Protein AF-0000000074981383 (afdb_homodimer)

Sequence (800 aa):
MGVYLVRPSLPGLATLLPASDMFIYLVLLSLTATISLASAPPSGSAQCRQITIPVSVTALTQNIELTAPKNQSELTGFITKVTSLSSNVTADVLQGQRNLTANYKIWSLLCLPVTVSSERAITTVEFAVHGYWNFGGKGSKYNYVDVANRAGHAVFLYDRLGVGHSSKPDGIQQVQTATQVEIAAQLIKYLKSGKSGYTFTRFIGLGHSYGSLQLLGLASKYGNLLDAIILTGFSPFQGGISTSLAAFGLTIASEQNKARFGRLSGSLPSSYLTTQSIYNDQSAFFAFPFFDFNVLKIASSTKGTATLGEFLTLSASVASNYTNPVFVVTGDKDFIFCGGDCFQKFPGASVNLVEASGVLFPAVQKFNVSIPANTGHAINVHFSAPNVYKEIQNWIASNVMGVYLVRPSLPGLATLLPASDMFIYLVLLSLTATISLASAPPSGSAQCRQITIPVSVTALTQNIELTAPKNQSELTGFITKVTSLSSNVTADVLQGQRNLTANYKIWSLLCLPVTVSSERAITTVEFAVHGYWNFGGKGSKYNYVDVANRAGHAVFLYDRLGVGHSSKPDGIQQVQTATQVEIAAQLIKYLKSGKSGYTFTRFIGLGHSYGSLQLLGLASKYGNLLDAIILTGFSPFQGGISTSLAAFGLTIASEQNKARFGRLSGSLPSSYLTTQSIYNDQSAFFAFPFFDFNVLKIASSTKGTATLGEFLTLSASVASNYTNPVFVVTGDKDFIFCGGDCFQKFPGASVNLVEASGVLFPAVQKFNVSIPANTGHAINVHFSAPNVYKEIQNWIASNV

Structure (mmCIF, N/CA/C/O backbone):
data_AF-0000000074981383-model_v1
#
loop_
_entity.id
_entity.type
_entity.pdbx_description
1 polymer 'AB hydrolase-1 domain-containing protein'
#
loop_
_atom_site.group_PDB
_atom_site.id
_atom_site.type_symbol
_atom_site.label_atom_id
_atom_site.label_alt_id
_atom_site.label_comp_id
_atom_site.label_asym_id
_atom_site.label_entity_id
_atom_site.label_seq_id
_atom_site.pdbx_PDB_ins_code
_atom_site.Cartn_x
_atom_site.Cartn_y
_atom_site.Cartn_z
_atom_site.occupancy
_atom_site.B_iso_or_equiv
_atom_site.auth_seq_id
_atom_site.auth_comp_id
_atom_site.auth_asym_id
_atom_site.auth_atom_id
_atom_site.pdbx_PDB_model_num
ATOM 1 N N . MET A 1 1 ? 37.188 23.438 -9.883 1 16.84 1 MET A N 1
ATOM 2 C CA . MET A 1 1 ? 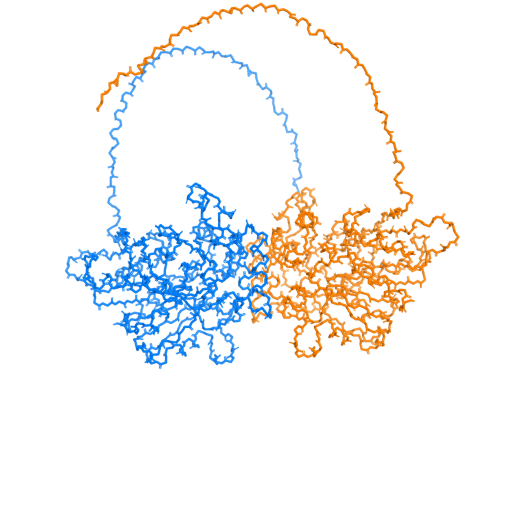37.875 23.688 -11.141 1 16.84 1 MET A CA 1
ATOM 3 C C . MET A 1 1 ? 36.906 23.766 -12.305 1 16.84 1 MET A C 1
ATOM 5 O O . MET A 1 1 ? 37.312 24 -13.445 1 16.84 1 MET A O 1
ATOM 9 N N . GLY A 1 2 ? 35.688 23.531 -12.07 1 16.38 2 GLY A N 1
ATOM 10 C CA . GLY A 1 2 ? 34.781 22.938 -13.039 1 16.38 2 GLY A CA 1
ATOM 11 C C . GLY A 1 2 ? 34.156 23.938 -13.977 1 16.38 2 GLY A C 1
ATOM 12 O O . GLY A 1 2 ? 33.312 23.594 -14.812 1 16.38 2 GLY A O 1
ATOM 13 N N . VAL A 1 3 ? 34.219 25.219 -13.797 1 18.05 3 VAL A N 1
ATOM 14 C CA . VAL A 1 3 ? 33 25.969 -13.945 1 18.05 3 VAL A CA 1
ATOM 15 C C . VAL A 1 3 ? 32.75 26.297 -15.414 1 18.05 3 VAL A C 1
ATOM 17 O O . VAL A 1 3 ? 31.609 26.281 -15.883 1 18.05 3 VAL A O 1
ATOM 20 N N . TYR A 1 4 ? 33.875 26.562 -16.234 1 17.72 4 TYR A N 1
ATOM 21 C CA . TYR A 1 4 ? 33.719 27.672 -17.188 1 17.72 4 TYR A CA 1
ATOM 22 C C . TYR A 1 4 ? 33.062 27.188 -18.469 1 17.72 4 TYR A C 1
ATOM 24 O O . TYR A 1 4 ? 33.531 26.219 -19.094 1 17.72 4 TYR A O 1
ATOM 32 N N . LEU A 1 5 ? 31.75 27.531 -18.797 1 18.05 5 LEU A N 1
ATOM 33 C CA . LEU A 1 5 ? 30.672 27.297 -19.734 1 18.05 5 LEU A CA 1
ATOM 34 C C . LEU A 1 5 ? 30.953 28 -21.062 1 18.05 5 LEU A C 1
ATOM 36 O O . LEU A 1 5 ? 30.078 28.703 -21.594 1 18.05 5 LEU A O 1
ATOM 40 N N . VAL A 1 6 ? 32.25 28 -21.547 1 17.34 6 VAL A N 1
ATOM 41 C CA . VAL A 1 6 ? 32.312 29.141 -22.438 1 17.34 6 VAL A CA 1
ATOM 42 C C . VAL A 1 6 ? 31.422 28.906 -23.656 1 17.34 6 VAL A C 1
ATOM 44 O O . VAL A 1 6 ? 31.031 27.766 -23.938 1 17.34 6 VAL A O 1
ATOM 47 N N . ARG A 1 7 ? 31.375 29.812 -24.609 1 17.84 7 ARG A N 1
ATOM 48 C CA . ARG A 1 7 ? 30.516 30.562 -25.516 1 17.84 7 ARG A CA 1
ATOM 49 C C . ARG A 1 7 ? 30.391 29.859 -26.859 1 17.84 7 ARG A C 1
ATOM 51 O O . ARG A 1 7 ? 29.406 30.062 -27.578 1 17.84 7 ARG A O 1
ATOM 58 N N . PRO A 1 8 ? 31.078 28.562 -27.406 1 17.41 8 PRO A N 1
ATOM 59 C CA . PRO A 1 8 ? 31.672 28.969 -28.672 1 17.41 8 PRO A CA 1
ATOM 60 C C . PRO A 1 8 ? 30.656 29.016 -29.812 1 17.41 8 PRO A C 1
ATOM 62 O O . PRO A 1 8 ? 29.656 28.297 -29.781 1 17.41 8 PRO A O 1
ATOM 65 N N . SER A 1 9 ? 30.672 30.062 -30.672 1 17.83 9 SER A N 1
ATOM 66 C CA . SER A 1 9 ? 29.938 30.781 -31.703 1 17.83 9 SER A CA 1
ATOM 67 C C . SER A 1 9 ? 30 30.031 -33.031 1 17.83 9 SER A C 1
ATOM 69 O O . SER A 1 9 ? 29.562 30.547 -34.062 1 17.83 9 SER A O 1
ATOM 71 N N . LEU A 1 10 ? 29.984 28.656 -33.031 1 17.97 10 LEU A N 1
ATOM 72 C CA . LEU A 1 10 ? 30.578 28.219 -34.281 1 17.97 10 LEU A CA 1
ATOM 73 C C . LEU A 1 10 ? 29.75 28.672 -35.469 1 17.97 10 LEU A C 1
ATOM 75 O O . LEU A 1 10 ? 28.516 28.703 -35.406 1 17.97 10 LEU A O 1
ATOM 79 N N . PRO A 1 11 ? 30.531 29.016 -36.531 1 17.98 11 PRO A N 1
ATOM 80 C CA . PRO A 1 11 ? 30.297 29.766 -37.75 1 17.98 11 PRO A CA 1
ATOM 81 C C . PRO A 1 11 ? 29.344 29.047 -38.719 1 17.98 11 PRO A C 1
ATOM 83 O O . PRO A 1 11 ? 29.172 27.828 -38.625 1 17.98 11 PRO A O 1
ATOM 86 N N . GLY A 1 12 ? 28.547 29.859 -39.469 1 17.78 12 GLY A N 1
ATOM 87 C CA . GLY A 1 12 ? 27.344 29.891 -40.281 1 17.78 12 GLY A CA 1
ATOM 88 C C . GLY A 1 12 ? 27.547 29.25 -41.656 1 17.78 12 GLY A C 1
ATOM 89 O O . GLY A 1 12 ? 27 29.734 -42.656 1 17.78 12 GLY A O 1
ATOM 90 N N . LEU A 1 13 ? 28.531 28.234 -41.625 1 16.14 13 LEU A N 1
ATOM 91 C CA . LEU A 1 13 ? 28.953 28.062 -43 1 16.14 13 LEU A CA 1
ATOM 92 C C . LEU A 1 13 ? 27.766 27.828 -43.938 1 16.14 13 LEU A C 1
ATOM 94 O O . LEU A 1 13 ? 26.766 27.219 -43.531 1 16.14 13 LEU A O 1
ATOM 98 N N . ALA A 1 14 ? 28.125 28.141 -45.188 1 16.84 14 ALA A N 1
ATOM 99 C CA . ALA A 1 14 ? 27.75 28.672 -46.5 1 16.84 14 ALA A CA 1
ATOM 100 C C . ALA A 1 14 ? 26.891 27.672 -47.281 1 16.84 14 ALA A C 1
ATOM 102 O O . ALA A 1 14 ? 26.875 26.484 -46.969 1 16.84 14 ALA A O 1
ATOM 103 N N . THR A 1 15 ? 27.328 27.297 -48.5 1 16.78 15 THR A N 1
ATOM 104 C CA . THR A 1 15 ? 26.672 27.484 -49.781 1 16.78 15 THR A CA 1
ATOM 105 C C . THR A 1 15 ? 25.984 26.188 -50.219 1 16.78 15 THR A C 1
ATOM 107 O O . THR A 1 15 ? 26.438 25.094 -49.875 1 16.78 15 THR A O 1
ATOM 110 N N . LEU A 1 16 ? 24.906 26.391 -50.969 1 16.95 16 LEU A N 1
ATOM 111 C CA . LEU A 1 16 ? 23.656 25.75 -51.344 1 16.95 16 LEU A CA 1
ATOM 112 C C . LEU A 1 16 ? 23.906 24.656 -52.375 1 16.95 16 LEU A C 1
ATOM 114 O O . LEU A 1 16 ? 23.078 23.766 -52.562 1 16.95 16 LEU A O 1
ATOM 118 N N . LEU A 1 17 ? 25.234 24.797 -53.094 1 16.86 17 LEU A N 1
ATOM 119 C CA . LEU A 1 17 ? 24.75 24.703 -54.469 1 16.86 17 LEU A CA 1
ATOM 120 C C . LEU A 1 17 ? 24.234 23.312 -54.75 1 16.86 17 LEU A C 1
ATOM 122 O O . LEU A 1 17 ? 23.109 23.141 -55.25 1 16.86 17 LEU A O 1
ATOM 126 N N . PRO A 1 18 ? 25.109 22.453 -55.5 1 17.53 18 PRO A N 1
ATOM 127 C CA . PRO A 1 18 ? 24.75 22.141 -56.906 1 17.53 18 PRO A CA 1
ATOM 128 C C . PRO A 1 18 ? 23.984 20.828 -57.031 1 17.53 18 PRO A C 1
ATOM 130 O O . PRO A 1 18 ? 24.25 19.875 -56.281 1 17.53 18 PRO A O 1
ATOM 133 N N . ALA A 1 19 ? 22.906 20.844 -57.781 1 18.59 19 ALA A N 1
ATOM 134 C CA . ALA A 1 19 ? 21.781 19.953 -58 1 18.59 19 ALA A CA 1
ATOM 135 C C . ALA A 1 19 ? 22.234 18.672 -58.719 1 18.59 19 ALA A C 1
ATOM 137 O O . ALA A 1 19 ? 21.516 17.672 -58.688 1 18.59 19 ALA A O 1
ATOM 138 N N . SER A 1 20 ? 23.594 18.719 -59.406 1 17.5 20 SER A N 1
ATOM 139 C CA . SER A 1 20 ? 23.25 18.062 -60.688 1 17.5 20 SER A CA 1
ATOM 140 C C . SER A 1 20 ? 22.938 16.578 -60.469 1 17.5 20 SER A C 1
ATOM 142 O O . SER A 1 20 ? 23.297 16.016 -59.438 1 17.5 20 SER A O 1
ATOM 144 N N . ASP A 1 21 ? 23.172 15.82 -61.656 1 18.66 21 ASP A N 1
ATOM 145 C CA . ASP A 1 21 ? 22.453 14.961 -62.594 1 18.66 21 ASP A CA 1
ATOM 146 C C . ASP A 1 21 ? 22.531 13.492 -62.156 1 18.66 21 ASP A C 1
ATOM 148 O O . ASP A 1 21 ? 23.328 13.133 -61.281 1 18.66 21 ASP A O 1
ATOM 152 N N . MET A 1 22 ? 22.859 12.633 -63.25 1 19.69 22 MET A N 1
ATOM 153 C CA . MET A 1 22 ? 22.172 11.531 -63.906 1 19.69 22 MET A CA 1
ATOM 154 C C . MET A 1 22 ? 22.547 10.195 -63.281 1 19.69 22 MET A C 1
ATOM 156 O O . MET A 1 22 ? 23.172 10.156 -62.219 1 19.69 22 MET A O 1
ATOM 160 N N . PHE A 1 23 ? 23.016 9.258 -64.125 1 21.06 23 PHE A N 1
ATOM 161 C CA . PHE A 1 23 ? 22.406 8.039 -64.688 1 21.06 23 PHE A CA 1
ATOM 162 C C . PHE A 1 23 ? 23.016 6.805 -64 1 21.06 23 PHE A C 1
ATOM 164 O O . PHE A 1 23 ? 22.391 5.742 -64 1 21.06 23 PHE A O 1
ATOM 171 N N . ILE A 1 24 ? 24.344 6.855 -63.594 1 19.78 24 ILE A N 1
ATOM 172 C CA . ILE A 1 24 ? 24.984 5.605 -63.969 1 19.78 24 ILE A CA 1
ATOM 173 C C . ILE A 1 24 ? 24.391 4.449 -63.156 1 19.78 24 ILE A C 1
ATOM 175 O O . ILE A 1 24 ? 24.297 4.523 -61.938 1 19.78 24 ILE A O 1
ATOM 179 N N . TYR A 1 25 ? 23.688 3.621 -63.938 1 20.7 25 TYR A N 1
ATOM 180 C CA . TYR A 1 25 ? 22.984 2.377 -63.656 1 20.7 25 TYR A CA 1
ATOM 181 C C . TYR A 1 25 ? 23.938 1.345 -63.031 1 20.7 25 TYR A C 1
ATOM 183 O O . TYR A 1 25 ? 24.688 0.684 -63.781 1 20.7 25 TYR A O 1
ATOM 191 N N . LEU A 1 26 ? 24.953 1.767 -62.281 1 19.47 26 LEU A N 1
ATOM 192 C CA . LEU A 1 26 ? 25.812 0.619 -62.031 1 19.47 26 LEU A CA 1
ATOM 193 C C . LEU A 1 26 ? 25.031 -0.499 -61.344 1 19.47 26 LEU A C 1
ATOM 195 O O . LEU A 1 26 ? 24.578 -0.342 -60.188 1 19.47 26 LEU A O 1
ATOM 199 N N . VAL A 1 27 ? 24.281 -1.201 -62.25 1 22.58 27 VAL A N 1
ATOM 200 C CA . VAL A 1 27 ? 23.531 -2.348 -61.719 1 22.58 27 VAL A CA 1
ATOM 201 C C . VAL A 1 27 ? 24.5 -3.334 -61.062 1 22.58 27 VAL A C 1
ATOM 203 O O . VAL A 1 27 ? 25.297 -3.98 -61.75 1 22.58 27 VAL A O 1
ATOM 206 N N . LEU A 1 28 ? 25.375 -2.838 -60.188 1 20.67 28 LEU A N 1
ATOM 207 C CA . LEU A 1 28 ? 26.172 -3.906 -59.594 1 20.67 28 LEU A CA 1
ATOM 208 C C . LEU A 1 28 ? 25.266 -5.004 -59.031 1 20.67 28 LEU A C 1
ATOM 210 O O . LEU A 1 28 ? 24.484 -4.754 -58.094 1 20.67 28 LEU A O 1
ATOM 214 N N . LEU A 1 29 ? 24.953 -5.891 -59.938 1 25.11 29 LEU A N 1
ATOM 215 C CA . LEU A 1 29 ? 24.266 -7.137 -59.656 1 25.11 29 LEU A CA 1
ATOM 216 C C . LEU A 1 29 ? 24.938 -7.879 -58.5 1 25.11 29 LEU A C 1
ATOM 218 O O . LEU A 1 29 ? 26.062 -8.367 -58.656 1 25.11 29 LEU A O 1
ATOM 222 N N . SER A 1 30 ? 25.062 -7.258 -57.344 1 21.97 30 SER A N 1
ATOM 223 C CA . SER A 1 30 ? 25.656 -8.008 -56.25 1 21.97 30 SER A CA 1
ATOM 224 C C . SER A 1 30 ? 24.859 -9.266 -55.938 1 21.97 30 SER A C 1
ATOM 226 O O . SER A 1 30 ? 23.719 -9.188 -55.469 1 21.97 30 SER A O 1
ATOM 228 N N . LEU A 1 31 ? 24.938 -10.227 -56.812 1 26.28 31 LEU A N 1
ATOM 229 C CA . LEU A 1 31 ? 24.344 -11.5 -56.406 1 26.28 31 LEU A CA 1
ATOM 230 C C . LEU A 1 31 ? 24.891 -11.961 -55.062 1 26.28 31 LEU A C 1
ATOM 232 O O . LEU A 1 31 ? 26.062 -12.336 -54.969 1 26.28 31 LEU A O 1
ATOM 236 N N . THR A 1 32 ? 24.719 -11.141 -54 1 24.56 32 THR A N 1
ATOM 237 C CA . THR A 1 32 ? 25.172 -11.664 -52.719 1 24.56 32 THR A CA 1
ATOM 238 C C . THR A 1 32 ? 24.438 -12.953 -52.375 1 24.56 32 THR A C 1
ATOM 240 O O . THR A 1 32 ? 23.219 -12.953 -52.219 1 24.56 32 THR A O 1
ATOM 243 N N . ALA A 1 33 ? 24.938 -14.094 -52.875 1 28.64 33 ALA A N 1
ATOM 244 C CA . ALA A 1 33 ? 24.5 -15.383 -52.375 1 28.64 33 ALA A CA 1
ATOM 245 C C . ALA A 1 33 ? 24.609 -15.43 -50.844 1 28.64 33 ALA A C 1
ATOM 247 O O . ALA A 1 33 ? 25.703 -15.375 -50.281 1 28.64 33 ALA A O 1
ATOM 248 N N . THR A 1 34 ? 23.719 -14.688 -50.219 1 26.3 34 THR A N 1
ATOM 249 C CA . THR A 1 34 ? 23.688 -14.844 -48.781 1 26.3 34 THR A CA 1
ATOM 250 C C . THR A 1 34 ? 23.562 -16.328 -48.406 1 26.3 34 THR A C 1
ATOM 252 O O . THR A 1 34 ? 22.578 -16.984 -48.75 1 26.3 34 THR A O 1
ATOM 255 N N . ILE A 1 35 ? 24.688 -17.016 -48.344 1 27.27 35 ILE A N 1
ATOM 256 C CA . ILE A 1 35 ? 24.703 -18.328 -47.719 1 27.27 35 ILE A CA 1
ATOM 257 C C . ILE A 1 35 ? 24.125 -18.219 -46.312 1 27.27 35 ILE A C 1
ATOM 259 O O . ILE A 1 35 ? 24.672 -17.516 -45.438 1 27.27 35 ILE A O 1
ATOM 263 N N . SER A 1 36 ? 22.828 -18.156 -46.188 1 26.62 36 SER A N 1
ATOM 264 C CA . SER A 1 36 ? 22.203 -18.297 -44.875 1 26.62 36 SER A CA 1
ATOM 265 C C . SER A 1 36 ? 22.719 -19.531 -44.156 1 26.62 36 SER A C 1
ATOM 267 O O . SER A 1 36 ? 22.391 -20.656 -44.5 1 26.62 36 SER A O 1
ATOM 269 N N . LEU A 1 37 ? 23.938 -19.438 -43.625 1 26.89 37 LEU A N 1
ATOM 270 C CA . LEU A 1 37 ? 24.344 -20.516 -42.719 1 26.89 37 LEU A CA 1
ATOM 271 C C . LEU A 1 37 ? 23.359 -20.672 -41.562 1 26.89 37 LEU A C 1
ATOM 273 O O . LEU A 1 37 ? 23.219 -19.766 -40.75 1 26.89 37 LEU A O 1
ATOM 277 N N . ALA A 1 38 ? 22.266 -21.438 -41.75 1 32.06 38 ALA A N 1
ATOM 278 C CA . ALA A 1 38 ? 21.5 -22.016 -40.656 1 32.06 38 ALA A CA 1
ATOM 279 C C . ALA A 1 38 ? 22.422 -22.641 -39.594 1 32.06 38 ALA A C 1
ATOM 281 O O . ALA A 1 38 ? 22.984 -23.719 -39.812 1 32.06 38 ALA A O 1
ATOM 282 N N . SER A 1 39 ? 23.156 -21.875 -38.938 1 30.39 39 SER A N 1
ATOM 283 C CA . SER A 1 39 ? 23.797 -22.578 -37.812 1 30.39 39 SER A CA 1
ATOM 284 C C . SER A 1 39 ? 22.766 -23.297 -36.969 1 30.39 39 SER A C 1
ATOM 286 O O . SER A 1 39 ? 21.734 -22.734 -36.625 1 30.39 39 SER A O 1
ATOM 288 N N . ALA A 1 40 ? 22.719 -24.625 -36.906 1 35.03 40 ALA A N 1
ATOM 289 C CA . ALA A 1 40 ? 21.953 -25.516 -36.031 1 35.03 40 ALA A CA 1
ATOM 290 C C . ALA A 1 40 ? 21.969 -25.031 -34.594 1 35.03 40 ALA A C 1
ATOM 292 O O . ALA A 1 40 ? 23.031 -24.734 -34.062 1 35.03 40 ALA A O 1
ATOM 293 N N . PRO A 1 41 ? 20.922 -24.438 -34.062 1 36.59 41 PRO A N 1
ATOM 294 C CA . PRO A 1 41 ? 21 -24.031 -32.656 1 36.59 41 PRO A CA 1
ATOM 295 C C . PRO A 1 41 ? 21.656 -25.078 -31.766 1 36.59 41 PRO A C 1
ATOM 297 O O . PRO A 1 41 ? 21.625 -26.266 -32.094 1 36.59 41 PRO A O 1
ATOM 300 N N . PRO A 1 42 ? 22.453 -24.812 -30.781 1 37.66 42 PRO A N 1
ATOM 301 C CA . PRO A 1 42 ? 23.078 -25.844 -29.938 1 37.66 42 PRO A CA 1
ATOM 302 C C . PRO A 1 42 ? 22.062 -26.891 -29.469 1 37.66 42 PRO A C 1
ATOM 304 O O . PRO A 1 42 ? 20.875 -26.609 -29.344 1 37.66 42 PRO A O 1
ATOM 307 N N . SER A 1 43 ? 22.266 -28.281 -29.531 1 39.69 43 SER A N 1
ATOM 308 C CA . SER A 1 43 ? 21.547 -29.547 -29.469 1 39.69 43 SER A CA 1
ATOM 309 C C . SER A 1 43 ? 20.609 -29.594 -28.281 1 39.69 43 SER A C 1
ATOM 311 O O . SER A 1 43 ? 19.594 -30.297 -28.297 1 39.69 43 SER A O 1
ATOM 313 N N . GLY A 1 44 ? 20.953 -29.094 -27.016 1 42.25 44 GLY A N 1
ATOM 314 C CA . GLY A 1 44 ? 20.312 -29.5 -25.766 1 42.25 44 GLY A CA 1
ATOM 315 C C . GLY A 1 44 ? 19.094 -28.656 -25.422 1 42.25 44 GLY A C 1
ATOM 316 O O . GLY A 1 44 ? 18.609 -28.703 -24.297 1 42.25 44 GLY A O 1
ATOM 317 N N . SER A 1 45 ? 18.859 -27.641 -26 1 51.69 45 SER A N 1
ATOM 318 C CA . SER A 1 45 ? 17.844 -26.719 -25.484 1 51.69 45 SER A CA 1
ATOM 319 C C . SER A 1 45 ? 16.438 -27.25 -25.75 1 51.69 45 SER A C 1
ATOM 321 O O . SER A 1 45 ? 16.234 -28.078 -26.641 1 51.69 45 SER A O 1
ATOM 323 N N . ALA A 1 46 ? 15.438 -26.969 -24.766 1 62.16 46 ALA A N 1
ATOM 324 C CA . ALA A 1 46 ? 14.031 -27.375 -24.719 1 62.16 46 ALA A CA 1
ATOM 325 C C . ALA A 1 46 ? 13.352 -27.109 -26.062 1 62.16 46 ALA A C 1
ATOM 327 O O . ALA A 1 46 ? 13.57 -26.078 -26.688 1 62.16 46 ALA A O 1
ATOM 328 N N . GLN A 1 47 ? 12.906 -28.203 -26.703 1 83 47 GLN A N 1
ATOM 329 C CA . GLN A 1 47 ? 11.977 -28.047 -27.812 1 83 47 GLN A CA 1
ATOM 330 C C . GLN A 1 47 ? 10.547 -27.859 -27.312 1 83 47 GLN A C 1
ATOM 332 O O . GLN A 1 47 ? 9.977 -28.75 -26.688 1 83 47 GLN A O 1
ATOM 337 N N . CYS A 1 48 ? 10.102 -26.672 -27.391 1 91.56 48 CYS A N 1
ATOM 338 C CA . CYS A 1 48 ? 8.75 -26.375 -26.906 1 91.56 48 CYS A CA 1
ATOM 339 C C . CYS A 1 48 ? 7.766 -26.312 -28.078 1 91.56 48 CYS A C 1
ATOM 341 O O . CYS A 1 48 ? 8.094 -25.812 -29.156 1 91.56 48 CYS A O 1
ATOM 343 N N . ARG A 1 49 ? 6.637 -26.859 -27.859 1 93.31 49 ARG A N 1
ATOM 344 C CA . ARG A 1 49 ? 5.539 -26.844 -28.828 1 93.31 49 ARG A CA 1
ATOM 345 C C . ARG A 1 49 ? 4.348 -26.062 -28.266 1 93.31 49 ARG A C 1
ATOM 347 O O . ARG A 1 49 ? 3.924 -26.297 -27.141 1 93.31 49 ARG A O 1
ATOM 354 N N . GLN A 1 50 ? 3.83 -25.141 -29.078 1 94.44 50 GLN A N 1
ATOM 355 C CA . GLN A 1 50 ? 2.643 -24.391 -28.703 1 94.44 50 GLN A CA 1
ATOM 356 C C . GLN A 1 50 ? 1.367 -25.125 -29.094 1 94.44 50 GLN A C 1
ATOM 358 O 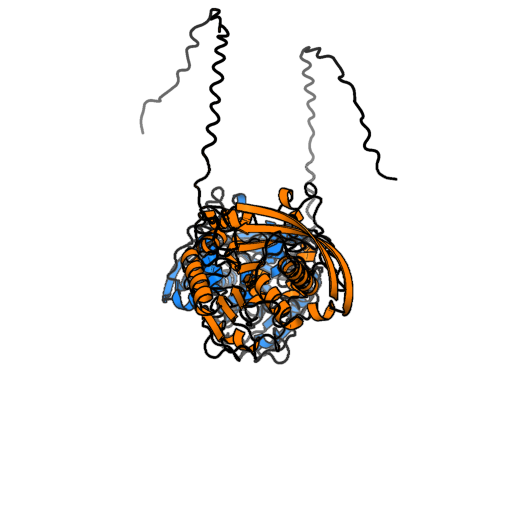O . GLN A 1 50 ? 1.293 -25.734 -30.156 1 94.44 50 GLN A O 1
ATOM 363 N N . ILE A 1 51 ? 0.435 -25.078 -28.172 1 94.31 51 ILE A N 1
ATOM 364 C CA . ILE A 1 51 ? -0.859 -25.703 -28.422 1 94.31 51 ILE A CA 1
ATOM 365 C C . ILE A 1 51 ? -1.969 -24.859 -27.797 1 94.31 51 ILE A C 1
ATOM 367 O O . ILE A 1 51 ? -1.849 -24.422 -26.656 1 94.31 51 ILE A O 1
ATOM 371 N N . THR A 1 52 ? -2.986 -24.562 -28.531 1 97.38 52 THR A N 1
ATOM 372 C CA . THR A 1 52 ? -4.203 -23.984 -27.953 1 97.38 52 THR A CA 1
ATOM 373 C C . THR A 1 52 ? -5.246 -25.078 -27.719 1 97.38 52 THR A C 1
ATOM 375 O O . THR A 1 52 ? -5.688 -25.734 -28.656 1 97.38 52 THR A O 1
ATOM 378 N N . ILE A 1 53 ? -5.629 -25.25 -26.562 1 98.06 53 ILE A N 1
ATOM 379 C CA . ILE A 1 53 ? -6.492 -26.359 -26.156 1 98.06 53 ILE A CA 1
ATOM 380 C C . ILE A 1 53 ? -7.891 -25.828 -25.844 1 98.06 53 ILE A C 1
ATOM 382 O O . ILE A 1 53 ? -8.055 -25.016 -24.938 1 98.06 53 ILE A O 1
ATOM 386 N N . PRO A 1 54 ? -8.898 -26.25 -26.578 1 98.12 54 PRO A N 1
ATOM 387 C CA . PRO A 1 54 ? -10.266 -25.938 -26.156 1 98.12 54 PRO A CA 1
ATOM 388 C C . PRO A 1 54 ? -10.672 -26.703 -24.891 1 98.12 54 PRO A C 1
ATOM 390 O O . PRO A 1 54 ? -10.422 -27.906 -24.781 1 98.12 54 PRO A O 1
ATOM 393 N N . VAL A 1 55 ? -11.18 -26 -23.953 1 98.12 55 VAL A N 1
ATOM 394 C CA . VAL A 1 55 ? -11.656 -26.625 -22.734 1 98.12 55 VAL A CA 1
ATOM 395 C C . VAL A 1 55 ? -13.133 -26.281 -22.516 1 98.12 55 VAL A C 1
ATOM 397 O O . VAL A 1 55 ? -13.562 -25.156 -22.812 1 98.12 55 VAL A O 1
ATOM 400 N N . SER A 1 56 ? -13.93 -27.234 -22.062 1 97.25 56 SER A N 1
ATOM 401 C CA . SER A 1 56 ? -15.297 -27.062 -21.609 1 97.25 56 SER A CA 1
ATOM 402 C C . SER A 1 56 ? -15.414 -27.266 -20.109 1 97.25 56 SER A C 1
ATOM 404 O O . SER A 1 56 ? -15.242 -28.375 -19.609 1 97.25 56 SER A O 1
ATOM 406 N N . VAL A 1 57 ? -15.773 -26.188 -19.422 1 96.25 57 VAL A N 1
ATOM 407 C CA . VAL A 1 57 ? -15.711 -26.312 -17.984 1 96.25 57 VAL A CA 1
ATOM 408 C C . VAL A 1 57 ? -17.094 -26.062 -17.375 1 96.25 57 VAL A C 1
ATOM 410 O O . VAL A 1 57 ? -17.875 -25.297 -17.922 1 96.25 57 VAL A O 1
ATOM 413 N N . THR A 1 58 ? -17.375 -26.75 -16.328 1 97.56 58 THR A N 1
ATOM 414 C CA . THR A 1 58 ? -18.438 -26.469 -15.367 1 97.56 58 THR A CA 1
ATOM 415 C C . THR A 1 58 ? -17.859 -26.172 -13.984 1 97.56 58 THR A C 1
ATOM 417 O O . THR A 1 58 ? -17.188 -27.016 -13.391 1 97.56 58 THR A O 1
ATOM 420 N N . ALA A 1 59 ? -18.062 -24.938 -13.562 1 97.31 59 ALA A N 1
ATOM 421 C CA . ALA A 1 59 ? -17.484 -24.5 -12.297 1 97.31 59 ALA A CA 1
ATOM 422 C C . ALA A 1 59 ? -18.531 -23.859 -11.398 1 97.31 59 ALA A C 1
ATOM 424 O O . ALA A 1 59 ? -19.453 -23.203 -11.891 1 97.31 59 ALA A O 1
ATOM 425 N N . LEU A 1 60 ? -18.422 -24.078 -10.102 1 96.5 60 LEU A N 1
ATOM 426 C CA . LEU A 1 60 ? -19.234 -23.375 -9.125 1 96.5 60 LEU A CA 1
ATOM 427 C C . LEU A 1 60 ? -18.609 -22.047 -8.75 1 96.5 60 LEU A C 1
ATOM 429 O O . LEU A 1 60 ? -17.828 -21.969 -7.797 1 96.5 60 LEU A O 1
ATOM 433 N N . THR A 1 61 ? -19 -21.016 -9.438 1 97 61 THR A N 1
ATOM 434 C CA . THR A 1 61 ? -18.438 -19.688 -9.227 1 97 61 THR A CA 1
ATOM 435 C C . THR A 1 61 ? -19.297 -18.875 -8.266 1 97 61 THR A C 1
ATOM 437 O O . THR A 1 61 ? -20.375 -19.312 -7.875 1 97 61 THR A O 1
ATOM 440 N N . GLN A 1 62 ? -18.781 -17.766 -7.805 1 96.88 62 GLN A N 1
ATOM 441 C CA . GLN A 1 62 ? -19.531 -16.828 -6.973 1 96.88 62 GLN A CA 1
ATOM 442 C C . GLN A 1 62 ? -20.312 -15.852 -7.824 1 96.88 62 GLN A C 1
ATOM 444 O O . GLN A 1 62 ? -19.844 -15.398 -8.867 1 96.88 62 GLN A O 1
ATOM 449 N N . ASN A 1 63 ? -21.516 -15.578 -7.359 1 97.31 63 ASN A N 1
ATOM 450 C CA . ASN A 1 63 ? -22.25 -14.438 -7.91 1 97.31 63 ASN A CA 1
ATOM 451 C C . ASN A 1 63 ? -21.766 -13.117 -7.312 1 97.31 63 ASN A C 1
ATOM 453 O O . ASN A 1 63 ? -22.047 -12.82 -6.148 1 97.31 63 ASN A O 1
ATOM 457 N N . ILE A 1 64 ? -21.094 -12.367 -8.148 1 97.31 64 ILE A N 1
ATOM 458 C CA . ILE A 1 64 ? -20.484 -11.133 -7.656 1 97.31 64 ILE A CA 1
ATOM 459 C C . ILE A 1 64 ? -21.328 -9.938 -8.094 1 97.31 64 ILE A C 1
ATOM 461 O O . ILE A 1 64 ? -21.375 -9.602 -9.281 1 97.31 64 ILE A O 1
ATOM 465 N N . GLU A 1 65 ? -21.969 -9.266 -7.148 1 96.75 65 GLU A N 1
ATOM 466 C CA . GLU A 1 65 ? -22.75 -8.07 -7.43 1 96.75 65 GLU A CA 1
ATOM 467 C C . GLU A 1 65 ? -21.875 -6.832 -7.484 1 96.75 65 GLU A C 1
ATOM 469 O O . GLU A 1 65 ? -21.891 -6.004 -6.57 1 96.75 65 GLU A O 1
ATOM 474 N N . LEU A 1 66 ? -21.188 -6.723 -8.539 1 96.19 66 LEU A N 1
ATOM 475 C CA . LEU A 1 66 ? -20.266 -5.633 -8.828 1 96.19 66 LEU A CA 1
ATOM 476 C C . LEU A 1 66 ? -20.188 -5.371 -10.328 1 96.19 66 LEU A C 1
ATOM 478 O O . LEU A 1 66 ? -20.141 -6.312 -11.125 1 96.19 66 LEU A O 1
ATOM 482 N N . THR A 1 67 ? -20.297 -4.125 -10.672 1 95.69 67 THR A N 1
ATOM 483 C CA . THR A 1 67 ? -20.062 -3.74 -12.055 1 95.69 67 THR A CA 1
ATOM 484 C C . THR A 1 67 ? -18.594 -3.336 -12.266 1 95.69 67 THR A C 1
ATOM 486 O O . THR A 1 67 ? -17.953 -2.846 -11.344 1 95.69 67 THR A O 1
ATOM 489 N N . ALA A 1 68 ? -18.125 -3.611 -13.492 1 96.75 68 ALA A N 1
ATOM 490 C CA . ALA A 1 68 ? -16.781 -3.16 -13.82 1 96.75 68 ALA A CA 1
ATOM 491 C C . ALA A 1 68 ? -16.641 -1.66 -13.586 1 96.75 68 ALA A C 1
ATOM 493 O O . ALA A 1 68 ? -17.547 -0.887 -13.859 1 96.75 68 ALA A O 1
ATOM 494 N N . PRO A 1 69 ? -15.5 -1.261 -13.047 1 97.81 69 PRO A N 1
ATOM 495 C CA . PRO A 1 69 ? -15.328 0.172 -12.789 1 97.81 69 PRO A CA 1
ATOM 496 C C . PRO A 1 69 ? -15.398 1.009 -14.07 1 97.81 69 PRO A C 1
ATOM 498 O O . PRO A 1 69 ? -14.836 0.62 -15.094 1 97.81 69 PRO A O 1
ATOM 501 N N . LYS A 1 70 ? -15.992 2.158 -13.992 1 97.12 70 LYS A N 1
ATOM 502 C CA . LYS A 1 70 ? -16.156 3.043 -15.148 1 97.12 70 LYS A CA 1
ATOM 503 C C . LYS A 1 70 ? -14.844 3.727 -15.508 1 97.12 70 LYS A C 1
ATOM 505 O O . LYS A 1 70 ? -14.617 4.082 -16.672 1 97.12 70 LYS A O 1
ATOM 510 N N . ASN A 1 71 ? -14.07 3.994 -14.562 1 97.19 71 ASN A N 1
ATOM 511 C CA . ASN A 1 71 ? -12.781 4.656 -14.727 1 97.19 71 ASN A CA 1
ATOM 512 C C . ASN A 1 71 ? -11.836 4.332 -13.578 1 97.19 71 ASN A C 1
ATOM 514 O O . ASN A 1 71 ? -12.203 3.605 -12.648 1 97.19 71 ASN A O 1
ATOM 518 N N . GLN A 1 72 ? -10.625 4.809 -13.688 1 98.19 72 GLN A N 1
ATOM 519 C CA . GLN A 1 72 ? -9.594 4.488 -12.703 1 98.19 72 GLN A CA 1
ATOM 520 C C . GLN A 1 72 ? -9.953 5.043 -11.328 1 98.19 72 GLN A C 1
ATOM 522 O O . GLN A 1 72 ? -9.641 4.43 -10.305 1 98.19 72 GLN A O 1
ATOM 527 N N . SER A 1 73 ? -10.578 6.215 -11.234 1 98.69 73 SER A N 1
ATOM 528 C CA . SER A 1 73 ? -10.984 6.789 -9.961 1 98.69 73 SER A CA 1
ATOM 529 C C . SER A 1 73 ? -11.938 5.863 -9.211 1 98.69 73 SER A C 1
ATOM 531 O O . SER A 1 73 ? -11.797 5.656 -8.008 1 98.69 73 SER A O 1
ATOM 533 N N . GLU A 1 74 ? -12.891 5.324 -9.914 1 98.44 74 GLU A N 1
ATOM 534 C CA . GLU A 1 74 ? -13.828 4.387 -9.305 1 98.44 74 GLU A CA 1
ATOM 535 C C . GLU A 1 74 ? -13.117 3.123 -8.836 1 98.44 74 GLU A C 1
ATOM 537 O O . GLU A 1 74 ? -13.375 2.629 -7.734 1 98.44 74 GLU A O 1
ATOM 542 N N . LEU A 1 75 ? -12.227 2.566 -9.688 1 98.56 75 LEU A N 1
ATOM 543 C CA . LEU A 1 75 ? -11.453 1.404 -9.266 1 98.56 75 LEU A CA 1
ATOM 544 C C . LEU A 1 75 ? -10.656 1.712 -7.996 1 98.56 75 LEU A C 1
ATOM 546 O O . LEU A 1 75 ? -10.664 0.922 -7.051 1 98.56 75 LEU A O 1
ATOM 550 N N . THR A 1 76 ? -9.984 2.852 -8.016 1 98.62 76 THR A N 1
ATOM 551 C CA . THR A 1 76 ? -9.188 3.252 -6.863 1 98.62 76 THR A CA 1
ATOM 552 C C . THR A 1 76 ? -10.047 3.32 -5.605 1 98.62 76 THR A C 1
ATOM 554 O O . THR A 1 76 ? -9.641 2.844 -4.543 1 98.62 76 THR A O 1
ATOM 557 N N . GLY A 1 77 ? -11.211 3.941 -5.746 1 97.75 77 GLY A N 1
ATOM 558 C CA . GLY A 1 77 ? -12.141 3.973 -4.629 1 97.75 77 GLY A CA 1
ATOM 559 C C . GLY A 1 77 ? -12.516 2.592 -4.125 1 97.75 77 GLY A C 1
ATOM 560 O O . GLY A 1 77 ? -12.562 2.361 -2.914 1 97.75 77 GLY A O 1
ATOM 561 N N . PHE A 1 78 ? -12.789 1.676 -5.004 1 97.19 78 PHE A N 1
ATOM 562 C CA . PHE A 1 78 ? -13.148 0.312 -4.645 1 97.19 78 PHE A CA 1
ATOM 563 C C . PHE A 1 78 ? -12.008 -0.379 -3.908 1 97.19 78 PHE A C 1
ATOM 565 O O . PHE A 1 78 ? -12.227 -1.017 -2.875 1 97.19 78 PHE A O 1
ATOM 572 N N . ILE A 1 79 ? -10.766 -0.271 -4.418 1 97.06 79 ILE A N 1
ATOM 573 C CA . ILE A 1 79 ? -9.602 -0.913 -3.809 1 97.06 79 ILE A CA 1
ATOM 574 C C . ILE A 1 79 ? -9.359 -0.324 -2.422 1 97.06 79 ILE A C 1
ATOM 576 O O . ILE A 1 79 ? -9 -1.046 -1.489 1 97.06 79 ILE A O 1
ATOM 580 N N . THR A 1 80 ? -9.508 0.992 -2.303 1 97 80 THR A N 1
ATOM 581 C CA . THR A 1 80 ? -9.359 1.625 -0.997 1 97 80 THR A CA 1
ATOM 582 C C . THR A 1 80 ? -10.359 1.046 0.002 1 97 80 THR A C 1
ATOM 584 O O . THR A 1 80 ? -10.008 0.771 1.15 1 97 80 THR A O 1
ATOM 587 N N . LYS A 1 81 ? -11.555 0.826 -0.432 1 95.19 81 LYS A N 1
ATOM 588 C CA . LYS A 1 81 ? -12.562 0.214 0.431 1 95.19 81 LYS A CA 1
ATOM 589 C C . LYS A 1 81 ? -12.172 -1.215 0.801 1 95.19 81 LYS A C 1
ATOM 591 O O . LYS A 1 81 ? -12.289 -1.614 1.962 1 95.19 81 LYS A O 1
ATOM 596 N N . VAL A 1 82 ? -11.695 -1.919 -0.159 1 94.75 82 VAL A N 1
ATOM 597 C CA . VAL A 1 82 ? -11.32 -3.314 0.046 1 94.75 82 VAL A CA 1
ATOM 598 C C . VAL A 1 82 ? -10.164 -3.4 1.036 1 94.75 82 VAL A C 1
ATOM 600 O O . VAL A 1 82 ? -10.094 -4.332 1.841 1 94.75 82 VAL A O 1
ATOM 603 N N . THR A 1 83 ? -9.25 -2.428 1.034 1 94.75 83 THR A N 1
ATOM 604 C CA . THR A 1 83 ? -8.039 -2.498 1.841 1 94.75 83 THR A CA 1
ATOM 605 C C . THR A 1 83 ? -8.234 -1.776 3.172 1 94.75 83 THR A C 1
ATOM 607 O O . THR A 1 83 ? -7.293 -1.658 3.961 1 94.75 83 THR A O 1
ATOM 610 N N . SER A 1 84 ? -9.398 -1.268 3.414 1 94.5 84 SER A N 1
ATOM 611 C CA . SER A 1 84 ? -9.703 -0.688 4.719 1 94.5 84 SER A CA 1
ATOM 612 C C . SER A 1 84 ? -9.836 -1.769 5.785 1 94.5 84 SER A C 1
ATOM 614 O O . SER A 1 84 ? -10.242 -2.893 5.492 1 94.5 84 SER A O 1
ATOM 616 N N . LEU A 1 85 ? -9.383 -1.59 7.008 1 90 85 LEU A N 1
ATOM 617 C CA . LEU A 1 85 ? -9.25 -2.572 8.078 1 90 85 LEU A CA 1
ATOM 618 C C . LEU A 1 85 ? -10.602 -3.188 8.414 1 90 85 LEU A C 1
ATOM 620 O O . LEU A 1 85 ? -10.695 -4.391 8.68 1 90 85 LEU A O 1
ATOM 624 N N . SER A 1 86 ? -11.695 -2.49 8.422 1 86 86 SER A N 1
ATOM 625 C CA . SER A 1 86 ? -12.977 -3.072 8.797 1 86 86 SER A CA 1
ATOM 626 C C . SER A 1 86 ? -13.828 -3.367 7.562 1 86 86 SER A C 1
ATOM 628 O O . SER A 1 86 ? -15.055 -3.492 7.664 1 86 86 SER A O 1
ATOM 630 N N . SER A 1 87 ? -13.102 -3.539 6.496 1 85.5 87 SER A N 1
ATOM 631 C CA . SER A 1 87 ? -13.828 -3.713 5.246 1 85.5 87 SER A CA 1
ATOM 632 C C . SER A 1 87 ? -14.57 -5.047 5.219 1 85.5 87 SER A C 1
ATOM 634 O O . SER A 1 87 ? -14.047 -6.062 5.676 1 85.5 87 SER A O 1
ATOM 636 N N . ASN A 1 88 ? -15.805 -5.035 4.715 1 85.75 88 ASN A N 1
ATOM 637 C CA . ASN A 1 88 ? -16.609 -6.219 4.445 1 85.75 88 ASN A CA 1
ATOM 638 C C . ASN A 1 88 ? -17.078 -6.262 2.994 1 85.75 88 ASN A C 1
ATOM 640 O O . ASN A 1 88 ? -18.109 -6.871 2.686 1 85.75 88 ASN A O 1
ATOM 644 N N . VAL A 1 89 ? -16.359 -5.664 2.195 1 87 89 VAL A N 1
ATOM 645 C CA . VAL A 1 89 ? -16.766 -5.477 0.807 1 87 89 VAL A CA 1
ATOM 646 C C . VAL A 1 89 ? -16.969 -6.832 0.137 1 87 89 VAL A C 1
ATOM 648 O O . VAL A 1 89 ? -17.938 -7.039 -0.586 1 87 89 VAL A O 1
ATOM 651 N N . THR A 1 90 ? -16.062 -7.711 0.346 1 84 90 THR A N 1
ATOM 652 C CA . THR A 1 90 ? -16.172 -9.023 -0.275 1 84 90 THR A CA 1
ATOM 653 C C . THR A 1 90 ? -17.469 -9.711 0.141 1 84 90 THR A C 1
ATOM 655 O O . THR A 1 90 ? -18.188 -10.258 -0.701 1 84 90 THR A O 1
ATOM 658 N N . ALA A 1 91 ? -17.797 -9.578 1.396 1 86.25 91 ALA A N 1
ATOM 659 C CA . ALA A 1 91 ? -19.047 -10.164 1.885 1 86.25 91 ALA A CA 1
ATOM 660 C C . ALA A 1 91 ? -20.25 -9.453 1.287 1 86.25 91 ALA A C 1
ATOM 662 O O . ALA A 1 91 ? -21.281 -10.078 1.036 1 86.25 91 ALA A O 1
ATOM 663 N N . ASP A 1 92 ? -20.062 -8.195 1.008 1 90.38 92 ASP A N 1
ATOM 664 C CA . ASP A 1 92 ? -21.172 -7.402 0.498 1 90.38 92 ASP A CA 1
ATOM 665 C C . ASP A 1 92 ? -21.453 -7.727 -0.967 1 90.38 92 ASP A C 1
ATOM 667 O O . ASP A 1 92 ? -22.609 -7.738 -1.395 1 90.38 92 ASP A O 1
ATOM 671 N N . VAL A 1 93 ? -20.406 -8.07 -1.642 1 93.25 93 VAL A N 1
ATOM 672 C CA . VAL A 1 93 ? -20.625 -8.18 -3.082 1 93.25 93 VAL A CA 1
ATOM 673 C C . VAL A 1 93 ? -20.828 -9.641 -3.467 1 93.25 93 VAL A C 1
ATOM 675 O O . VAL A 1 93 ? -21.359 -9.938 -4.539 1 93.25 93 VAL A O 1
ATOM 678 N N . LEU A 1 94 ? -20.312 -10.562 -2.768 1 93.5 94 LEU A N 1
ATOM 679 C CA . LEU A 1 94 ? -20.531 -11.977 -3.049 1 93.5 94 LEU A CA 1
ATOM 680 C C . LEU A 1 94 ? -21.922 -12.414 -2.609 1 93.5 94 LEU A C 1
ATOM 682 O O . LEU A 1 94 ? -22.219 -12.438 -1.413 1 93.5 94 LEU A O 1
ATOM 686 N N . GLN A 1 95 ? -22.75 -12.719 -3.57 1 93.25 95 GLN A N 1
ATOM 687 C CA . GLN A 1 95 ? -24.156 -13.023 -3.318 1 93.25 95 GLN A CA 1
ATOM 688 C C . GLN A 1 95 ? -24.484 -14.453 -3.725 1 93.25 95 GLN A C 1
ATOM 690 O O . GLN A 1 95 ? -25.328 -14.672 -4.602 1 93.25 95 GLN A O 1
ATOM 695 N N . GLY A 1 96 ? -23.891 -15.438 -3.07 1 94.31 96 GLY A N 1
ATOM 696 C CA . GLY A 1 96 ? -24.156 -16.844 -3.338 1 94.31 96 GLY A CA 1
ATOM 697 C C . GLY A 1 96 ? -23.328 -17.406 -4.469 1 94.31 96 GLY A C 1
ATOM 698 O O . GLY A 1 96 ? -22.391 -16.75 -4.949 1 94.31 96 GLY A O 1
ATOM 699 N N . GLN A 1 97 ? -23.656 -18.656 -4.781 1 95.94 97 GLN A N 1
ATOM 700 C CA . GLN A 1 97 ? -22.906 -19.359 -5.812 1 95.94 97 GLN A CA 1
ATOM 701 C C . GLN A 1 97 ? -23.75 -19.578 -7.062 1 95.94 97 GLN A C 1
ATOM 703 O O . GLN A 1 97 ? -24.984 -19.484 -7.008 1 95.94 97 GLN A O 1
ATOM 708 N N . ARG A 1 98 ? -23.062 -19.75 -8.133 1 95.12 98 ARG A N 1
ATOM 709 C CA . ARG A 1 98 ? -23.734 -20.062 -9.398 1 95.12 98 ARG A CA 1
ATOM 710 C C . ARG A 1 98 ? -22.922 -21.062 -10.211 1 95.12 98 ARG A C 1
ATOM 712 O O . ARG A 1 98 ? -21.703 -21.125 -10.102 1 95.12 98 ARG A O 1
ATOM 719 N N . ASN A 1 99 ? -23.672 -21.844 -11.031 1 96.81 99 ASN A N 1
ATOM 720 C CA . ASN A 1 99 ? -23.016 -22.766 -11.953 1 96.81 99 ASN A CA 1
ATOM 721 C C . ASN A 1 99 ? -22.641 -22.078 -13.258 1 96.81 99 ASN A C 1
ATOM 723 O O . ASN A 1 99 ? -23.5 -21.5 -13.938 1 96.81 99 ASN A O 1
ATOM 727 N N . LEU A 1 100 ? -21.422 -22.125 -13.539 1 97.75 100 LEU A N 1
ATOM 728 C CA . LEU A 1 100 ? -20.906 -21.594 -14.805 1 97.75 100 LEU A CA 1
ATOM 729 C C . LEU A 1 100 ? -20.516 -22.734 -15.742 1 97.75 100 LEU A C 1
ATOM 731 O O . LEU A 1 100 ? -19.656 -23.562 -15.391 1 97.75 100 LEU A O 1
ATOM 735 N N . THR A 1 101 ? -21.172 -22.844 -16.844 1 98.12 101 THR A N 1
ATOM 736 C CA . THR A 1 101 ? -20.734 -23.719 -17.922 1 98.12 101 THR A CA 1
ATOM 737 C C . THR A 1 101 ? -20.312 -22.906 -19.141 1 98.12 101 THR A C 1
ATOM 739 O O . THR A 1 101 ? -21.062 -22.078 -19.641 1 98.12 101 THR A O 1
ATOM 742 N N . ALA A 1 102 ? -19.078 -23.078 -19.578 1 98.19 102 ALA A N 1
ATOM 743 C CA . ALA A 1 102 ? -18.547 -22.281 -20.672 1 98.19 102 ALA A CA 1
ATOM 744 C C . ALA A 1 102 ? -17.406 -22.984 -21.375 1 98.19 102 ALA A C 1
ATOM 746 O O . ALA A 1 102 ? -16.844 -23.953 -20.844 1 98.19 102 ALA A O 1
ATOM 747 N N . ASN A 1 103 ? -17.141 -22.562 -22.594 1 98.5 103 ASN A N 1
ATOM 748 C CA . ASN A 1 103 ? -16 -23.047 -23.375 1 98.5 103 ASN A CA 1
ATOM 749 C C . ASN A 1 103 ? -14.938 -21.953 -23.547 1 98.5 103 ASN A C 1
ATOM 751 O O . ASN A 1 103 ? -15.266 -20.781 -23.75 1 98.5 103 ASN A O 1
ATOM 755 N N . TYR A 1 104 ? -13.734 -22.359 -23.375 1 98.38 104 TYR A N 1
ATOM 756 C CA . TYR A 1 104 ? -12.609 -21.438 -23.516 1 98.38 104 TYR A CA 1
ATOM 757 C C . TYR A 1 104 ? -11.5 -22.062 -24.344 1 98.38 104 TYR A C 1
ATOM 759 O O . TYR A 1 104 ? -11.477 -23.266 -24.562 1 98.38 104 TYR A O 1
ATOM 767 N N . LYS A 1 105 ? -10.641 -21.203 -24.922 1 98.44 105 LYS A N 1
ATOM 768 C CA . LYS A 1 105 ? -9.383 -21.609 -25.547 1 98.44 105 LYS A CA 1
ATOM 769 C C . LYS A 1 105 ? -8.188 -21.234 -24.672 1 98.44 105 LYS A C 1
ATOM 771 O O . LYS A 1 105 ? -8.016 -20.062 -24.312 1 98.44 105 LYS A O 1
ATOM 776 N N . ILE A 1 106 ? -7.383 -22.25 -24.344 1 98 106 ILE A N 1
ATOM 777 C CA . ILE A 1 106 ? -6.254 -22.031 -23.438 1 98 106 ILE A CA 1
ATOM 778 C C . ILE A 1 106 ? -4.945 -22.266 -24.188 1 98 106 ILE A C 1
ATOM 780 O O . ILE A 1 106 ? -4.684 -23.375 -24.672 1 98 106 ILE A O 1
ATOM 784 N N . TRP A 1 107 ? -4.176 -21.188 -24.344 1 96.69 107 TRP A N 1
ATOM 785 C CA . TRP A 1 107 ? -2.846 -21.297 -24.938 1 96.69 107 TRP A CA 1
ATOM 786 C C . TRP A 1 107 ? -1.888 -22.016 -23.984 1 96.69 107 TRP A C 1
ATOM 788 O O . TRP A 1 107 ? -1.87 -21.75 -22.781 1 96.69 107 TRP A O 1
ATOM 798 N N . S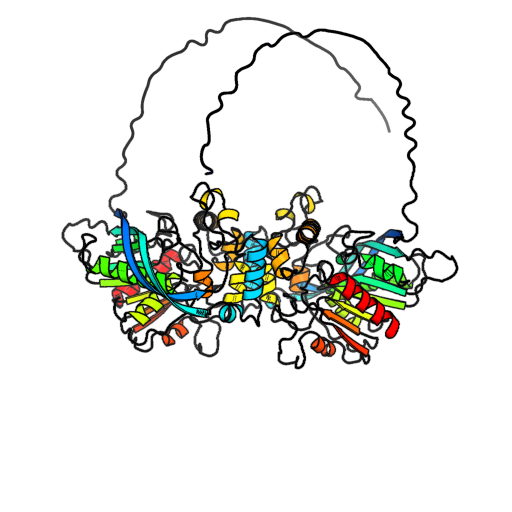ER A 1 108 ? -1.066 -22.922 -24.516 1 96.5 108 SER A N 1
ATOM 799 C CA . SER A 1 108 ? -0.15 -23.703 -23.688 1 96.5 108 SER A CA 1
ATOM 800 C C . SER A 1 108 ? 1.16 -23.969 -24.406 1 96.5 108 SER A C 1
ATOM 802 O O . SER A 1 108 ? 1.246 -23.797 -25.625 1 96.5 108 SER A O 1
ATOM 804 N N . LEU A 1 109 ? 2.176 -24.25 -23.641 1 95.31 109 LEU A N 1
ATOM 805 C CA . LEU A 1 109 ? 3.488 -24.672 -24.109 1 95.31 109 LEU A CA 1
ATOM 806 C C . LEU A 1 109 ? 3.879 -26.016 -23.484 1 95.31 109 LEU A C 1
ATOM 808 O O . LEU A 1 109 ? 3.807 -26.172 -22.266 1 95.31 109 LEU A O 1
ATOM 812 N N . LEU A 1 110 ? 4.156 -26.969 -24.297 1 96.19 110 LEU A N 1
ATOM 813 C CA . LEU A 1 110 ? 4.75 -28.219 -23.844 1 96.19 110 LEU A CA 1
ATOM 814 C C . LEU A 1 110 ? 6.227 -28.297 -24.234 1 96.19 110 LEU A C 1
ATOM 816 O O . LEU A 1 110 ? 6.562 -28.297 -25.422 1 96.19 110 LEU A O 1
ATOM 820 N N . CYS A 1 111 ? 7.074 -28.312 -23.234 1 95 111 CYS A N 1
ATOM 821 C CA . CYS A 1 111 ? 8.516 -28.328 -23.438 1 95 111 CYS A CA 1
ATOM 822 C C . CYS A 1 111 ? 9.102 -29.688 -23.062 1 95 111 CYS A C 1
ATOM 824 O O . CYS A 1 111 ? 8.945 -30.125 -21.922 1 95 111 CYS A O 1
ATOM 826 N N . LEU A 1 112 ? 9.82 -30.266 -24 1 93.81 112 LEU A N 1
ATOM 827 C CA . LEU A 1 112 ? 10.336 -31.625 -23.812 1 93.81 112 LEU A CA 1
ATOM 828 C C . LEU A 1 112 ? 11.859 -31.609 -23.688 1 93.81 112 LEU A C 1
ATOM 830 O O . LEU A 1 112 ? 12.523 -30.766 -24.297 1 93.81 112 LEU A O 1
ATOM 834 N N . PRO A 1 113 ? 12.344 -32.562 -22.781 1 91.44 113 PRO A N 1
ATOM 835 C CA . PRO A 1 113 ? 13.797 -32.719 -22.766 1 91.44 113 PRO A CA 1
ATOM 836 C C . PRO A 1 113 ? 14.359 -33.156 -24.109 1 91.44 113 PRO A C 1
ATOM 838 O O . PRO A 1 113 ? 13.672 -33.844 -24.875 1 91.44 113 PRO A O 1
ATOM 841 N N . VAL A 1 114 ? 15.492 -32.562 -24.562 1 77.12 114 VAL A N 1
ATOM 842 C CA . VAL A 1 114 ? 16.125 -32.969 -25.797 1 77.12 114 VAL A CA 1
ATOM 843 C C . VAL A 1 114 ? 16.75 -34.344 -25.625 1 77.12 114 VAL A C 1
ATOM 845 O O . VAL A 1 114 ? 17.594 -34.562 -24.75 1 77.12 114 VAL A O 1
ATOM 848 N N . THR A 1 115 ? 15.938 -35.375 -25.5 1 62.22 115 THR A N 1
ATOM 849 C CA . THR A 1 115 ? 16.531 -36.688 -25.359 1 62.22 115 THR A CA 1
ATOM 850 C C . THR A 1 115 ? 17.438 -37 -26.531 1 62.22 115 THR A C 1
ATOM 852 O O . THR A 1 115 ? 17.078 -36.812 -27.688 1 62.22 115 THR A O 1
ATOM 855 N N . VAL A 1 116 ? 18.828 -36.844 -26.312 1 50.5 116 VAL A N 1
ATOM 856 C CA . VAL A 1 116 ? 19.781 -37.375 -27.281 1 50.5 116 VAL A CA 1
ATOM 857 C C . VAL A 1 116 ? 19.312 -38.75 -27.781 1 50.5 116 VAL A C 1
ATOM 859 O O . VAL A 1 116 ? 19.422 -39.031 -28.984 1 50.5 116 VAL A O 1
ATOM 862 N N . SER A 1 117 ? 19.297 -39.812 -26.859 1 45.41 117 SER A N 1
ATOM 863 C CA . SER A 1 117 ? 19.078 -41.188 -27.297 1 45.41 117 SER A CA 1
ATOM 864 C C . SER A 1 117 ? 17.609 -41.562 -27.266 1 45.41 117 SER A C 1
ATOM 866 O O . SER A 1 117 ? 16.891 -41.188 -26.328 1 45.41 117 SER A O 1
ATOM 868 N N . SER A 1 118 ? 16.938 -41.688 -28.375 1 47.62 118 SER A N 1
ATOM 869 C CA . SER A 1 118 ? 15.609 -42.188 -28.688 1 47.62 118 SER A CA 1
ATOM 870 C C . SER A 1 118 ? 15.086 -43.125 -27.594 1 47.62 118 SER A C 1
ATOM 872 O O . SER A 1 118 ? 13.914 -43.5 -27.594 1 47.62 118 SER A O 1
ATOM 874 N N . GLU A 1 119 ? 15.906 -43.562 -26.656 1 53.09 119 GLU A N 1
ATOM 875 C CA . GLU A 1 119 ? 15.5 -44.781 -25.969 1 53.09 119 GLU A CA 1
ATOM 876 C C . GLU A 1 119 ? 14.773 -44.469 -24.672 1 53.09 119 GLU A C 1
ATOM 878 O O . GLU A 1 119 ? 14.094 -45.312 -24.109 1 53.09 119 GLU A O 1
ATOM 883 N N . ARG A 1 120 ? 14.992 -43.312 -23.938 1 63.75 120 ARG A N 1
ATOM 884 C CA . ARG A 1 120 ? 14.336 -43.25 -22.641 1 63.75 120 ARG A CA 1
ATOM 885 C C . ARG A 1 120 ? 13.039 -42.438 -22.734 1 63.75 120 ARG A C 1
ATOM 887 O O . ARG A 1 120 ? 13.055 -41.281 -23.141 1 63.75 120 ARG A O 1
ATOM 894 N N . ALA A 1 121 ? 11.867 -43.031 -22.516 1 81.25 121 ALA A N 1
ATOM 895 C CA . ALA A 1 121 ? 10.523 -42.469 -22.531 1 81.25 121 ALA A CA 1
ATOM 896 C C . ALA A 1 121 ? 10.383 -41.344 -21.516 1 81.25 121 ALA A C 1
ATOM 898 O O . ALA A 1 121 ? 10.898 -41.438 -20.391 1 81.25 121 ALA A O 1
ATOM 899 N N . ILE A 1 122 ? 10.062 -40.125 -21.969 1 90.19 122 ILE A N 1
ATOM 900 C CA . ILE A 1 122 ? 9.695 -39.031 -21.078 1 90.19 122 ILE A CA 1
ATOM 901 C C . ILE A 1 122 ? 8.406 -39.344 -20.344 1 90.19 122 ILE A C 1
ATOM 903 O O . ILE A 1 122 ? 7.332 -39.406 -20.953 1 90.19 122 ILE A O 1
ATOM 907 N N . THR A 1 123 ? 8.539 -39.594 -19.031 1 94.19 123 THR A N 1
ATOM 908 C CA . THR A 1 123 ? 7.391 -40.125 -18.297 1 94.19 123 THR A CA 1
ATOM 909 C C . THR A 1 123 ? 6.875 -39.094 -17.297 1 94.19 123 THR A C 1
ATOM 911 O O . THR A 1 123 ? 5.746 -39.188 -16.812 1 94.19 123 THR A O 1
ATOM 914 N N . THR A 1 124 ? 7.73 -38.156 -16.906 1 97 124 THR A N 1
ATOM 915 C CA . THR A 1 124 ? 7.359 -37.156 -15.898 1 97 124 THR A CA 1
ATOM 916 C C . THR A 1 124 ? 7.051 -35.812 -16.547 1 97 124 THR A C 1
ATOM 918 O O . THR A 1 124 ? 7.797 -35.344 -17.422 1 97 124 THR A O 1
ATOM 921 N N . VAL A 1 125 ? 5.918 -35.219 -16.172 1 97.75 125 VAL A N 1
ATOM 922 C CA . VAL A 1 125 ? 5.574 -33.844 -16.625 1 97.75 125 VAL A CA 1
ATOM 923 C C . VAL A 1 125 ? 5.332 -32.969 -15.406 1 97.75 125 VAL A C 1
ATOM 925 O O . VAL A 1 125 ? 4.672 -33.375 -14.445 1 97.75 125 VAL A O 1
ATOM 928 N N . GLU A 1 126 ? 6.016 -31.859 -15.406 1 98.38 126 GLU A N 1
ATOM 929 C CA . GLU A 1 126 ? 5.715 -30.797 -14.453 1 98.38 126 GLU A CA 1
ATOM 930 C C . GLU A 1 126 ? 4.668 -29.844 -15.016 1 98.38 126 GLU A C 1
ATOM 932 O O . GLU A 1 126 ? 4.906 -29.156 -16.016 1 98.38 126 GLU A O 1
ATOM 937 N N . PHE A 1 127 ? 3.465 -29.906 -14.398 1 98.38 127 PHE A N 1
ATOM 938 C CA . PHE A 1 127 ? 2.361 -29.016 -14.727 1 98.38 127 PHE A CA 1
ATOM 939 C C . PHE A 1 127 ? 2.514 -27.672 -14.008 1 98.38 127 PHE A C 1
ATOM 941 O O . PHE A 1 127 ? 2.209 -27.562 -12.82 1 98.38 127 PHE A O 1
ATOM 948 N N . ALA A 1 128 ? 2.947 -26.688 -14.789 1 98.12 128 ALA A N 1
ATOM 949 C CA . ALA A 1 128 ? 3.361 -25.422 -14.188 1 98.12 128 ALA A CA 1
ATOM 950 C C . ALA A 1 128 ? 2.301 -24.344 -14.383 1 98.12 128 ALA A C 1
ATOM 952 O O . ALA A 1 128 ? 1.959 -24 -15.516 1 98.12 128 ALA A O 1
ATOM 953 N N . VAL A 1 129 ? 1.776 -23.906 -13.211 1 96.12 129 VAL A N 1
ATOM 954 C CA . VAL A 1 129 ? 0.755 -22.875 -13.25 1 96.12 129 VAL A CA 1
ATOM 955 C C . VAL A 1 129 ? 1.408 -21.5 -13.094 1 96.12 129 VAL A C 1
ATOM 957 O O . VAL A 1 129 ? 1.861 -21.141 -12 1 96.12 129 VAL A O 1
ATOM 960 N N . HIS A 1 130 ? 1.548 -20.812 -14.203 1 78 130 HIS A N 1
ATOM 961 C CA . HIS A 1 130 ? 1.467 -19.828 -15.273 1 78 130 HIS A CA 1
ATOM 962 C C . HIS A 1 130 ? 2.854 -19.453 -15.789 1 78 130 HIS A C 1
ATOM 964 O O . HIS A 1 130 ? 3.814 -20.203 -15.586 1 78 130 HIS A O 1
ATOM 970 N N . GLY A 1 131 ? 2.912 -18.469 -16.641 1 66.69 131 GLY A N 1
ATOM 971 C CA . GLY A 1 131 ? 3.943 -18.156 -17.609 1 66.69 131 GLY A CA 1
ATOM 972 C C . GLY A 1 131 ? 5.25 -17.719 -16.969 1 66.69 131 GLY A C 1
ATOM 973 O O . GLY A 1 131 ? 6.27 -17.594 -17.656 1 66.69 131 GLY A O 1
ATOM 974 N N . TYR A 1 132 ? 5.352 -17.734 -15.734 1 84.81 132 TYR A N 1
ATOM 975 C CA . TYR A 1 132 ? 6.441 -17.203 -14.922 1 84.81 132 TYR A CA 1
ATOM 976 C C . TYR A 1 132 ? 7.633 -18.156 -14.93 1 84.81 132 TYR A C 1
ATOM 978 O O . TYR A 1 132 ? 8.766 -17.75 -14.641 1 84.81 132 TYR A O 1
ATOM 986 N N . TRP A 1 133 ? 7.5 -19.312 -15.492 1 94 133 TRP A N 1
ATOM 987 C CA . TRP A 1 133 ? 8.453 -20.406 -15.305 1 94 133 TRP A CA 1
ATOM 988 C C . TRP A 1 133 ? 9.461 -20.438 -16.453 1 94 133 TRP A C 1
ATOM 990 O O . TRP A 1 133 ? 10.5 -21.094 -16.344 1 94 133 TRP A O 1
ATOM 1000 N N . ASN A 1 134 ? 9.18 -19.828 -17.578 1 92.56 134 ASN A N 1
ATOM 1001 C CA . ASN A 1 134 ? 10.062 -19.75 -18.734 1 92.56 134 ASN A CA 1
ATOM 1002 C C . ASN A 1 134 ? 10.633 -18.344 -18.906 1 92.56 134 ASN A C 1
ATOM 1004 O O . ASN A 1 134 ? 10.758 -17.844 -20.031 1 92.56 134 ASN A O 1
ATOM 1008 N N . PHE A 1 135 ? 10.977 -17.75 -17.891 1 93.88 135 PHE A N 1
ATOM 1009 C CA . PHE A 1 135 ? 11.398 -16.344 -17.922 1 93.88 135 PHE A CA 1
ATOM 1010 C C . PHE A 1 135 ? 12.75 -16.203 -18.609 1 93.88 135 PHE A C 1
ATOM 1012 O O . PHE A 1 135 ? 13.695 -16.938 -18.312 1 93.88 135 PHE A O 1
ATOM 1019 N N . GLY A 1 136 ? 12.875 -15.305 -19.531 1 91.25 136 GLY A N 1
ATOM 1020 C CA . GLY A 1 136 ? 14.102 -15.031 -20.266 1 91.25 136 GLY A CA 1
ATOM 1021 C C . GLY A 1 136 ? 14.336 -15.984 -21.422 1 91.25 136 GLY A C 1
ATOM 1022 O O . GLY A 1 136 ? 15.234 -15.773 -22.234 1 91.25 136 GLY A O 1
ATOM 1023 N N . GLY A 1 137 ? 13.664 -17.031 -21.469 1 87.88 137 GLY A N 1
ATOM 1024 C CA . GLY A 1 137 ? 13.773 -17.969 -22.562 1 87.88 137 GLY A CA 1
ATOM 1025 C C . GLY A 1 137 ? 14.969 -18.891 -22.453 1 87.88 137 GLY A C 1
ATOM 1026 O O . GLY A 1 137 ? 15.578 -18.984 -21.375 1 87.88 137 GLY A O 1
ATOM 1027 N N . LYS A 1 138 ? 15.195 -19.5 -23.484 1 86.56 138 LYS A N 1
ATOM 1028 C CA . LYS A 1 138 ? 16.234 -20.531 -23.531 1 86.56 138 LYS A CA 1
ATOM 1029 C C . LYS A 1 138 ? 17.594 -19.953 -23.172 1 86.56 138 LYS A C 1
ATOM 1031 O O . LYS A 1 138 ? 17.984 -18.891 -23.672 1 86.56 138 LYS A O 1
ATOM 1036 N N . GLY A 1 139 ? 18.203 -20.641 -22.266 1 89.12 139 GLY A N 1
ATOM 1037 C CA . GLY A 1 139 ? 19.562 -20.25 -21.891 1 89.12 139 GLY A CA 1
ATOM 1038 C C . GLY A 1 139 ? 19.609 -19.25 -20.75 1 89.12 139 GLY A C 1
ATOM 1039 O O . GLY A 1 139 ? 20.656 -19.047 -20.141 1 89.12 139 GLY A O 1
ATOM 1040 N N . SER A 1 140 ? 18.516 -18.75 -20.359 1 94 140 SER A N 1
ATOM 1041 C CA . SER A 1 140 ? 18.484 -17.797 -19.281 1 94 140 SER A CA 1
ATOM 1042 C C . SER A 1 140 ? 18.641 -18.484 -17.922 1 94 140 SER A C 1
ATOM 1044 O O . SER A 1 140 ? 18.094 -19.562 -17.703 1 94 140 SER A O 1
ATOM 1046 N N . LYS A 1 141 ? 19.359 -17.844 -17.047 1 95.38 141 LYS A N 1
ATOM 1047 C CA . LYS A 1 141 ? 19.5 -18.391 -15.695 1 95.38 141 LYS A CA 1
ATOM 1048 C C . LYS A 1 141 ? 18.188 -18.312 -14.93 1 95.38 141 LYS A C 1
ATOM 1050 O O . LYS A 1 141 ? 18.047 -18.906 -13.852 1 95.38 141 LYS A O 1
ATOM 1055 N N . TYR A 1 142 ? 17.234 -17.578 -15.484 1 96.75 142 TYR A N 1
ATOM 1056 C CA . TYR A 1 142 ? 15.938 -17.422 -14.836 1 96.75 142 TYR A CA 1
ATOM 1057 C C . TYR A 1 142 ? 14.898 -18.344 -15.461 1 96.75 142 TYR A C 1
ATOM 1059 O O . TYR A 1 142 ? 13.695 -18.188 -15.203 1 96.75 142 TYR A O 1
ATOM 1067 N N . ASN A 1 143 ? 15.305 -19.266 -16.266 1 96.06 143 ASN A N 1
ATOM 1068 C CA . ASN A 1 143 ? 14.422 -20.203 -16.953 1 96.06 143 ASN A CA 1
ATOM 1069 C C . ASN A 1 143 ? 14.336 -21.531 -16.219 1 96.06 143 ASN A C 1
ATOM 1071 O O . ASN A 1 143 ? 15.211 -22.391 -16.375 1 96.06 143 ASN A O 1
ATOM 1075 N N . TYR A 1 144 ? 13.266 -21.75 -15.5 1 97.56 144 TYR A N 1
ATOM 1076 C CA . TYR A 1 144 ? 13.062 -23 -14.766 1 97.56 144 TYR A CA 1
ATOM 1077 C C . TYR A 1 144 ? 12.891 -24.172 -15.727 1 97.56 144 TYR A C 1
ATOM 1079 O O . TYR A 1 144 ? 13.328 -25.281 -15.438 1 97.56 144 TYR A O 1
ATOM 1087 N N . VAL A 1 145 ? 12.289 -23.953 -16.859 1 96.44 145 VAL A N 1
ATOM 1088 C CA . VAL A 1 145 ? 11.984 -24.984 -17.844 1 96.44 145 VAL A CA 1
ATOM 1089 C C . VAL A 1 145 ? 13.273 -25.672 -18.281 1 96.44 145 VAL A C 1
ATOM 1091 O O . VAL A 1 145 ? 13.328 -26.906 -18.391 1 96.44 145 VAL A O 1
ATOM 1094 N N . ASP A 1 146 ? 14.281 -24.906 -18.484 1 94.56 146 ASP A N 1
ATOM 1095 C CA . ASP A 1 146 ? 15.57 -25.469 -18.875 1 94.56 146 ASP A CA 1
ATOM 1096 C C . ASP A 1 146 ? 16.078 -26.469 -17.844 1 94.56 146 ASP A C 1
ATOM 1098 O O . ASP A 1 146 ? 16.578 -27.531 -18.188 1 94.56 146 ASP A O 1
ATOM 1102 N N . VAL A 1 147 ? 15.961 -26.109 -16.609 1 96.25 147 VAL A N 1
ATOM 1103 C CA . VAL A 1 147 ? 16.5 -26.922 -15.516 1 96.25 147 VAL A CA 1
ATOM 1104 C C . VAL A 1 147 ? 15.68 -28.203 -15.367 1 96.25 147 VAL A C 1
ATOM 1106 O O . VAL A 1 147 ? 16.234 -29.281 -15.188 1 96.25 147 VAL A O 1
ATOM 1109 N N . ALA A 1 148 ? 14.43 -28.094 -15.469 1 96.88 148 ALA A N 1
ATOM 1110 C CA . ALA A 1 148 ? 13.555 -29.266 -15.391 1 96.88 148 ALA A CA 1
ATOM 1111 C C . ALA A 1 148 ? 13.805 -30.219 -16.562 1 96.88 148 ALA A C 1
ATOM 1113 O O . ALA A 1 148 ? 13.852 -31.438 -16.375 1 96.88 148 ALA A O 1
ATOM 1114 N N . ASN A 1 149 ? 13.953 -29.656 -17.719 1 95.56 149 ASN A N 1
ATOM 1115 C CA . ASN A 1 149 ? 14.234 -30.469 -18.891 1 95.56 149 ASN A CA 1
ATOM 1116 C C . ASN A 1 149 ? 15.57 -31.203 -18.75 1 95.56 149 ASN A C 1
ATOM 1118 O O . ASN A 1 149 ? 15.68 -32.375 -19.125 1 95.56 149 ASN A O 1
ATOM 1122 N N . ARG A 1 150 ? 16.531 -30.531 -18.203 1 93.62 150 ARG A N 1
ATOM 1123 C CA . ARG A 1 150 ? 17.828 -31.156 -17.984 1 93.62 150 ARG A CA 1
ATOM 1124 C C . ARG A 1 150 ? 17.703 -32.312 -16.984 1 93.62 150 ARG A C 1
ATOM 1126 O O . ARG A 1 150 ? 18.453 -33.281 -17.062 1 93.62 150 ARG A O 1
ATOM 1133 N N . ALA A 1 151 ? 16.719 -32.219 -16.141 1 95.06 151 ALA A N 1
ATOM 1134 C CA . ALA A 1 151 ? 16.484 -33.281 -15.164 1 95.06 151 ALA A CA 1
ATOM 1135 C C . ALA A 1 151 ? 15.664 -34.438 -15.781 1 95.06 151 ALA A C 1
ATOM 1137 O O . ALA A 1 151 ? 15.383 -35.406 -15.109 1 95.06 151 ALA A O 1
ATOM 1138 N N . GLY A 1 152 ? 15.242 -34.281 -17.047 1 94 152 GLY A N 1
ATOM 1139 C CA . GLY A 1 152 ? 14.531 -35.312 -17.75 1 94 152 GLY A CA 1
ATOM 1140 C C . GLY A 1 152 ? 13.023 -35.156 -17.688 1 94 152 GLY A C 1
ATOM 1141 O O . GLY A 1 152 ? 12.289 -36.062 -18.094 1 94 152 GLY A O 1
ATOM 1142 N N . HIS A 1 153 ? 12.547 -34.031 -17.203 1 96.62 153 HIS A N 1
ATOM 1143 C CA . HIS A 1 153 ? 11.117 -33.844 -17.062 1 96.62 153 HIS A CA 1
ATOM 1144 C C . HIS A 1 153 ? 10.57 -32.969 -18.203 1 96.62 153 HIS A C 1
ATOM 1146 O O . HIS A 1 153 ? 11.219 -32.031 -18.641 1 96.62 153 HIS A O 1
ATOM 1152 N N . ALA A 1 154 ? 9.398 -33.312 -18.703 1 96.56 154 ALA A N 1
ATOM 1153 C CA . ALA A 1 154 ? 8.633 -32.375 -19.5 1 96.56 154 ALA A CA 1
ATOM 1154 C C . ALA A 1 154 ? 8.047 -31.266 -18.641 1 96.56 154 ALA A C 1
ATOM 1156 O O . ALA A 1 154 ? 7.844 -31.453 -17.438 1 96.56 154 ALA A O 1
ATOM 1157 N N . VAL A 1 155 ? 7.855 -30.125 -19.234 1 97.25 155 VAL A N 1
ATOM 1158 C CA . VAL A 1 155 ? 7.16 -29.031 -18.547 1 97.25 155 VAL A CA 1
ATOM 1159 C C . VAL A 1 155 ? 5.984 -28.562 -19.406 1 97.25 155 VAL A C 1
ATOM 1161 O O . VAL A 1 155 ? 6.145 -28.281 -20.594 1 97.25 155 VAL A O 1
ATOM 1164 N N . PHE A 1 156 ? 4.832 -28.594 -18.812 1 97.31 156 PHE A N 1
ATOM 1165 C CA . PHE A 1 156 ? 3.639 -28.031 -19.438 1 97.31 156 PHE A CA 1
ATOM 1166 C C . PHE A 1 156 ? 3.252 -26.719 -18.766 1 97.31 156 PHE A C 1
ATOM 1168 O O . PHE A 1 156 ? 2.959 -26.688 -17.562 1 97.31 156 PHE A O 1
ATOM 1175 N N . LEU A 1 157 ? 3.322 -25.641 -19.484 1 96.62 157 LEU A N 1
ATOM 1176 C CA . LEU A 1 157 ? 2.855 -24.375 -18.953 1 96.62 157 LEU A CA 1
ATOM 1177 C C . LEU A 1 157 ? 1.773 -23.781 -19.844 1 96.62 157 LEU A C 1
ATOM 1179 O O . LEU A 1 157 ? 1.628 -24.172 -21 1 96.62 157 LEU A O 1
ATOM 1183 N N . TYR A 1 158 ? 0.987 -22.859 -19.281 1 96.38 158 TYR A N 1
ATOM 1184 C CA . TYR A 1 158 ? -0.118 -22.281 -20.031 1 96.38 158 TYR A CA 1
ATOM 1185 C C . TYR A 1 158 ? -0.454 -20.875 -19.547 1 96.38 158 TYR A C 1
ATOM 1187 O O . TYR A 1 158 ? -0.085 -20.5 -18.422 1 96.38 158 TYR A O 1
ATOM 1195 N N . ASP A 1 159 ? -1.037 -20.078 -20.438 1 95.75 159 ASP A N 1
ATOM 1196 C CA . ASP A 1 159 ? -1.672 -18.828 -20.016 1 95.75 159 ASP A CA 1
ATOM 1197 C C . ASP A 1 159 ? -3.008 -19.094 -19.328 1 95.75 159 ASP A C 1
ATOM 1199 O O . ASP A 1 159 ? -3.908 -19.703 -19.922 1 95.75 159 ASP A O 1
ATOM 1203 N N . ARG A 1 160 ? -3.096 -18.672 -18.125 1 97.19 160 ARG A N 1
ATOM 1204 C CA . ARG A 1 160 ? -4.379 -18.812 -17.438 1 97.19 160 ARG A CA 1
ATOM 1205 C C . ARG A 1 160 ? -5.48 -18.078 -18.203 1 97.19 160 ARG A C 1
ATOM 1207 O O . ARG A 1 160 ? -5.199 -17.266 -19.078 1 97.19 160 ARG A O 1
ATOM 1214 N N . LEU A 1 161 ? -6.695 -18.453 -17.891 1 97.19 161 LEU A N 1
ATOM 1215 C CA . LEU A 1 161 ? -7.824 -17.688 -18.406 1 97.19 161 LEU A CA 1
ATOM 1216 C C . LEU A 1 161 ? -7.676 -16.203 -18.062 1 97.19 161 LEU A C 1
ATOM 1218 O O . LEU A 1 161 ? -7.387 -15.852 -16.906 1 97.19 161 LEU A O 1
ATOM 1222 N N . GLY A 1 162 ? -7.801 -15.398 -19.109 1 95.56 162 GLY A N 1
ATOM 1223 C CA . GLY A 1 162 ? -7.711 -13.961 -18.906 1 95.56 162 GLY A CA 1
ATOM 1224 C C . GLY A 1 162 ? -6.312 -13.414 -19.125 1 95.56 162 GLY A C 1
ATOM 1225 O O . GLY A 1 162 ? -6.105 -12.195 -19.078 1 95.56 162 GLY A O 1
ATOM 1226 N N . VAL A 1 163 ? -5.371 -14.25 -19.484 1 94.69 163 VAL A N 1
ATOM 1227 C CA . VAL A 1 163 ? -3.98 -13.82 -19.562 1 94.69 163 VAL A CA 1
ATOM 1228 C C . VAL A 1 163 ? -3.389 -14.211 -20.906 1 94.69 163 VAL A C 1
ATOM 1230 O O . VAL A 1 163 ? -3.717 -15.273 -21.453 1 94.69 163 VAL A O 1
ATOM 1233 N N . GLY A 1 164 ? -2.551 -13.375 -21.375 1 91.81 164 GLY A N 1
ATOM 1234 C CA . GLY A 1 164 ? -1.757 -13.703 -22.547 1 91.81 164 GLY A CA 1
ATOM 1235 C C . GLY A 1 164 ? -2.602 -14.062 -23.75 1 91.81 164 GLY A C 1
ATOM 1236 O O . GLY A 1 164 ? -3.496 -13.305 -24.141 1 91.81 164 GLY A O 1
ATOM 1237 N N . HIS A 1 165 ? -2.381 -15.312 -24.266 1 92.38 165 HIS A N 1
ATOM 1238 C CA . HIS A 1 165 ? -3.004 -15.711 -25.516 1 92.38 165 HIS A CA 1
ATOM 1239 C C . HIS A 1 165 ? -4.258 -16.547 -25.281 1 92.38 165 HIS A C 1
ATOM 1241 O O . HIS A 1 165 ? -4.91 -16.984 -26.219 1 92.38 165 HIS A O 1
ATOM 1247 N N . SER A 1 166 ? -4.598 -16.703 -24.016 1 95.88 166 SER A N 1
ATOM 1248 C CA . SER A 1 166 ? -5.805 -17.453 -23.688 1 95.88 166 SER A CA 1
ATOM 1249 C C . SER A 1 166 ? -7.043 -16.578 -23.766 1 95.88 166 SER A C 1
ATOM 1251 O O . SER A 1 166 ? -6.934 -15.352 -23.906 1 95.88 166 SER A O 1
ATOM 1253 N N . SER A 1 167 ? -8.234 -17.25 -23.719 1 96.25 167 SER A N 1
ATOM 1254 C CA . SER A 1 167 ? -9.492 -16.516 -23.734 1 96.25 167 SER A CA 1
ATOM 1255 C C . SER A 1 167 ? -9.555 -15.477 -22.625 1 96.25 167 SER A C 1
ATOM 1257 O O . SER A 1 167 ? -9.07 -15.719 -21.516 1 96.25 167 SER A O 1
ATOM 1259 N N . LYS A 1 168 ? -10.211 -14.289 -22.938 1 95.56 168 LYS A N 1
ATOM 1260 C CA . LYS A 1 168 ? -10.352 -13.203 -21.969 1 95.56 168 LYS A CA 1
ATOM 1261 C C . LYS A 1 168 ? -11.812 -12.797 -21.812 1 95.56 168 LYS A C 1
ATOM 1263 O O . LYS A 1 168 ? -12.18 -11.672 -22.141 1 95.56 168 LYS A O 1
ATOM 1268 N N . PRO A 1 169 ? -12.523 -13.641 -21.156 1 96.31 169 PRO A N 1
ATOM 1269 C CA . PRO A 1 169 ? -13.945 -13.344 -20.953 1 96.31 169 PRO A CA 1
ATOM 1270 C C . PRO A 1 169 ? -14.18 -12.344 -19.828 1 96.31 169 PRO A C 1
ATOM 1272 O O . PRO A 1 169 ? -13.266 -11.609 -19.438 1 96.31 169 PRO A O 1
ATOM 1275 N N . ASP A 1 170 ? -15.477 -12.328 -19.359 1 95.5 170 ASP A N 1
ATOM 1276 C CA . ASP A 1 170 ? -15.852 -11.414 -18.297 1 95.5 170 ASP A CA 1
ATOM 1277 C C . ASP A 1 170 ? -14.945 -11.586 -17.078 1 95.5 170 ASP A C 1
ATOM 1279 O O . ASP A 1 170 ? -14.836 -12.688 -16.531 1 95.5 170 ASP A O 1
ATOM 1283 N N . GLY A 1 171 ? -14.328 -10.5 -16.656 1 97.75 171 GLY A N 1
ATOM 1284 C CA . GLY A 1 171 ? -13.344 -10.547 -15.586 1 97.75 171 GLY A CA 1
ATOM 1285 C C . GLY A 1 171 ? -13.961 -10.516 -14.203 1 97.75 171 GLY A C 1
ATOM 1286 O O . GLY A 1 171 ? -13.242 -10.438 -13.203 1 97.75 171 GLY A O 1
ATOM 1287 N N . ILE A 1 172 ? -15.266 -10.508 -14.102 1 97.75 172 ILE A N 1
ATOM 1288 C CA . ILE A 1 172 ? -15.945 -10.469 -12.812 1 97.75 172 ILE A CA 1
ATOM 1289 C C . ILE A 1 172 ? -16.688 -11.781 -12.586 1 97.75 172 ILE A C 1
ATOM 1291 O O . ILE A 1 172 ? -16.438 -12.477 -11.602 1 97.75 172 ILE A O 1
ATOM 1295 N N . GLN A 1 173 ? -17.391 -12.281 -13.555 1 97.31 173 GLN A N 1
ATOM 1296 C CA . GLN A 1 173 ? -18.281 -13.414 -13.336 1 97.31 173 GLN A CA 1
ATOM 1297 C C . GLN A 1 173 ? -17.641 -14.719 -13.781 1 97.31 173 GLN A C 1
ATOM 1299 O O . GLN A 1 173 ? -17.984 -15.789 -13.289 1 97.31 173 GLN A O 1
ATOM 1304 N N . GLN A 1 174 ? -16.719 -14.594 -14.719 1 98 174 GLN A N 1
ATOM 1305 C CA . GLN A 1 174 ? -16.219 -15.828 -15.32 1 98 174 GLN A CA 1
ATOM 1306 C C . GLN A 1 174 ? -14.789 -16.109 -14.867 1 98 174 GLN A C 1
ATOM 1308 O O . GLN A 1 174 ? -14.469 -17.234 -14.469 1 98 174 GLN A O 1
ATOM 1313 N N . VAL A 1 175 ? -13.922 -15.133 -14.961 1 98.06 175 VAL A N 1
ATOM 1314 C CA . VAL A 1 175 ? -12.531 -15.352 -14.586 1 98.06 175 VAL A CA 1
ATOM 1315 C C . VAL A 1 175 ? -12.398 -15.32 -13.07 1 98.06 175 VAL A C 1
ATOM 1317 O O . VAL A 1 175 ? -12.016 -14.305 -12.492 1 98.06 175 VAL A O 1
ATOM 1320 N N . GLN A 1 176 ? -12.688 -16.438 -12.414 1 97.94 176 GLN A N 1
ATOM 1321 C CA . GLN A 1 176 ? -12.641 -16.641 -10.969 1 97.94 176 GLN A CA 1
ATOM 1322 C C . GLN A 1 176 ? -11.773 -17.859 -10.617 1 97.94 176 GLN A C 1
ATOM 1324 O O . GLN A 1 176 ? -11.422 -18.641 -11.484 1 97.94 176 GLN A O 1
ATOM 1329 N N . THR A 1 177 ? -11.492 -17.953 -9.359 1 97.38 177 THR A N 1
ATOM 1330 C CA . THR A 1 177 ? -10.633 -19.031 -8.883 1 97.38 177 THR A CA 1
ATOM 1331 C C . THR A 1 177 ? -11.227 -20.391 -9.211 1 97.38 177 THR A C 1
ATOM 1333 O O . THR A 1 177 ? -10.523 -21.281 -9.695 1 97.38 177 THR A O 1
ATOM 1336 N N . ALA A 1 178 ? -12.508 -20.531 -9.023 1 97.69 178 ALA A N 1
ATOM 1337 C CA . ALA A 1 178 ? -13.141 -21.812 -9.281 1 97.69 178 ALA A CA 1
ATOM 1338 C C . ALA A 1 178 ? -13.016 -22.203 -10.75 1 97.69 178 ALA A C 1
ATOM 1340 O O . ALA A 1 178 ? -12.82 -23.375 -11.078 1 97.69 178 ALA A O 1
ATOM 1341 N N . THR A 1 179 ? -13.156 -21.234 -11.625 1 98.38 179 THR A N 1
ATOM 1342 C CA . THR A 1 179 ? -13 -21.484 -13.047 1 98.38 179 THR A CA 1
ATOM 1343 C C . THR A 1 17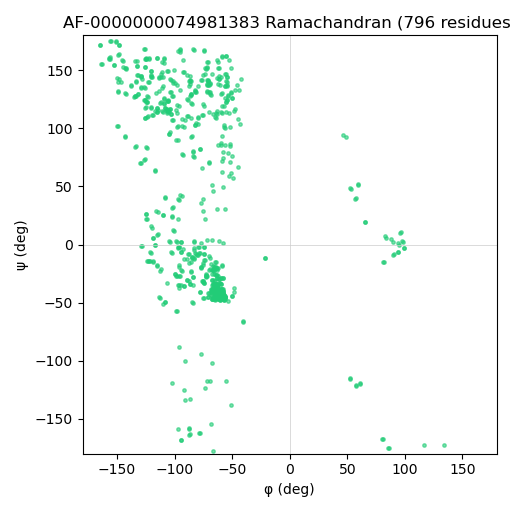9 ? -11.57 -21.906 -13.375 1 98.38 179 THR A C 1
ATOM 1345 O O . THR A 1 179 ? -11.352 -22.844 -14.141 1 98.38 179 THR A O 1
ATOM 1348 N N . GLN A 1 180 ? -10.672 -21.188 -12.828 1 98.06 180 GLN A N 1
ATOM 1349 C CA . GLN A 1 180 ? -9.258 -21.5 -13.047 1 98.06 180 GLN A CA 1
ATOM 1350 C C . GLN A 1 180 ? -8.938 -22.922 -12.617 1 98.06 180 GLN A C 1
ATOM 1352 O O . GLN A 1 180 ? -8.195 -23.641 -13.297 1 98.06 180 GLN A O 1
ATOM 1357 N N . VAL A 1 181 ? -9.414 -23.344 -11.461 1 97.94 181 VAL A N 1
ATOM 1358 C CA . VAL A 1 181 ? -9.172 -24.688 -10.93 1 97.94 181 VAL A CA 1
ATOM 1359 C C . VAL A 1 181 ? -9.734 -25.734 -11.891 1 97.94 181 VAL A C 1
ATOM 1361 O O . VAL A 1 181 ? -9.062 -26.719 -12.188 1 97.94 181 VAL A O 1
ATOM 1364 N N . GLU A 1 182 ? -10.906 -25.516 -12.414 1 98.5 182 GLU A N 1
ATOM 1365 C CA . GLU A 1 182 ? -11.508 -26.453 -13.352 1 98.5 182 GLU A CA 1
ATOM 1366 C C . GLU A 1 182 ? -10.711 -26.547 -14.641 1 98.5 182 GLU A C 1
ATOM 1368 O O . GLU A 1 182 ? -10.562 -27.625 -15.219 1 98.5 182 GLU A O 1
ATOM 1373 N N . ILE A 1 183 ? -10.289 -25.422 -15.094 1 98.56 183 ILE A N 1
ATOM 1374 C CA . ILE A 1 183 ? -9.484 -25.391 -16.297 1 98.56 183 ILE A CA 1
ATOM 1375 C C . ILE A 1 183 ? -8.203 -26.203 -16.078 1 98.56 183 ILE A C 1
ATOM 1377 O O . ILE A 1 183 ? -7.82 -27.016 -16.922 1 98.56 183 ILE A O 1
ATOM 1381 N N . ALA A 1 184 ? -7.551 -25.984 -14.992 1 98.25 184 ALA A N 1
ATOM 1382 C CA . ALA A 1 184 ? -6.344 -26.734 -14.672 1 98.25 184 ALA A CA 1
ATOM 1383 C C . ALA A 1 184 ? -6.625 -28.234 -14.672 1 98.25 184 ALA A C 1
ATOM 1385 O O . ALA A 1 184 ? -5.852 -29.016 -15.219 1 98.25 184 ALA A O 1
ATOM 1386 N N . ALA A 1 185 ? -7.699 -28.656 -14.062 1 98.44 185 ALA A N 1
ATOM 1387 C CA . ALA A 1 185 ? -8.07 -30.062 -14.016 1 98.44 185 ALA A CA 1
ATOM 1388 C C . ALA A 1 185 ? -8.25 -30.625 -15.422 1 98.44 185 ALA A C 1
ATOM 1390 O O . ALA A 1 185 ? -7.773 -31.719 -15.727 1 98.44 185 ALA A O 1
ATOM 1391 N N . GLN A 1 186 ? -8.898 -29.859 -16.25 1 98.19 186 GLN A N 1
ATOM 1392 C CA . GLN A 1 186 ? -9.133 -30.297 -17.609 1 98.19 186 GLN A CA 1
ATOM 1393 C C . GLN A 1 186 ? -7.824 -30.438 -18.391 1 98.19 186 GLN A C 1
ATOM 1395 O O . GLN A 1 186 ? -7.668 -31.359 -19.188 1 98.19 186 GLN A O 1
ATOM 1400 N N . LEU A 1 187 ? -6.969 -29.531 -18.156 1 98.25 187 LEU A N 1
ATOM 1401 C CA . LEU A 1 187 ? -5.688 -29.594 -18.844 1 98.25 187 LEU A CA 1
ATOM 1402 C C . LEU A 1 187 ? -4.867 -30.781 -18.391 1 98.25 187 LEU A C 1
ATOM 1404 O O . LEU A 1 187 ? -4.188 -31.422 -19.188 1 98.25 187 LEU A O 1
ATOM 1408 N N . ILE A 1 188 ? -4.875 -31.094 -17.109 1 98.31 188 ILE A N 1
ATOM 1409 C CA . ILE A 1 188 ? -4.176 -32.281 -16.594 1 98.31 188 ILE A CA 1
ATOM 1410 C C . ILE A 1 188 ? -4.785 -33.531 -17.188 1 98.31 188 ILE A C 1
ATOM 1412 O O . ILE A 1 188 ? -4.062 -34.438 -17.609 1 98.31 188 ILE A O 1
ATOM 1416 N N . LYS A 1 189 ? -6.102 -33.625 -17.266 1 97.56 189 LYS A N 1
ATOM 1417 C CA . LYS A 1 189 ? -6.785 -34.75 -17.859 1 97.56 189 LYS A CA 1
ATOM 1418 C C . LYS A 1 189 ? -6.441 -34.906 -19.344 1 97.56 189 LYS A C 1
ATOM 1420 O O . LYS A 1 189 ? -6.305 -36 -19.859 1 97.56 189 LYS A O 1
ATOM 1425 N N . TYR A 1 190 ? -6.383 -33.781 -19.969 1 97.25 190 TYR A N 1
ATOM 1426 C CA . TYR A 1 190 ? -5.926 -33.75 -21.359 1 97.25 190 TYR A CA 1
ATOM 1427 C C . TYR A 1 190 ? -4.559 -34.438 -21.484 1 97.25 190 TYR A C 1
ATOM 1429 O O . TYR A 1 190 ? -4.355 -35.281 -22.344 1 97.25 190 TYR A O 1
ATOM 1437 N N . LEU A 1 191 ? -3.609 -34.094 -20.625 1 97.56 191 LEU A N 1
ATOM 1438 C CA . LEU A 1 191 ? -2.279 -34.688 -20.641 1 97.56 191 LEU A CA 1
ATOM 1439 C C . LEU A 1 191 ? -2.346 -36.156 -20.312 1 97.56 191 LEU A C 1
ATOM 1441 O O . LEU A 1 191 ? -1.658 -36.969 -20.953 1 97.56 191 LEU A O 1
ATOM 1445 N N . LYS A 1 192 ? -3.16 -36.562 -19.359 1 97.56 192 LYS A N 1
ATOM 1446 C CA . LYS A 1 192 ? -3.289 -37.938 -18.938 1 97.56 192 LYS A CA 1
ATOM 1447 C C . LYS A 1 192 ? -3.887 -38.812 -20.047 1 97.56 192 LYS A C 1
ATOM 1449 O O . LYS A 1 192 ? -3.613 -40 -20.109 1 97.56 192 LYS A O 1
ATOM 1454 N N . SER A 1 193 ? -4.637 -38.219 -20.922 1 96.31 193 SER A N 1
ATOM 1455 C CA . SER A 1 193 ? -5.316 -38.938 -21.984 1 96.31 193 SER A CA 1
ATOM 1456 C C . SER A 1 193 ? -4.352 -39.312 -23.094 1 96.31 193 SER A C 1
ATOM 1458 O O . SER A 1 193 ? -4.668 -40.156 -23.938 1 96.31 193 SER A O 1
ATOM 1460 N N . GLY A 1 194 ? -3.238 -38.625 -23.141 1 94.88 194 GLY A N 1
ATOM 1461 C CA . GLY A 1 194 ? -2.279 -38.875 -24.188 1 94.88 194 GLY A CA 1
ATOM 1462 C C . GLY A 1 194 ? -2.52 -38.062 -25.438 1 94.88 194 GLY A C 1
ATOM 1463 O O . GLY A 1 194 ? -1.759 -38.125 -26.406 1 94.88 194 GLY A O 1
ATOM 1464 N N . LYS A 1 195 ? -3.473 -37.188 -25.406 1 93.81 195 LYS A N 1
ATOM 1465 C CA . LYS A 1 195 ? -3.83 -36.406 -26.562 1 93.81 195 LYS A CA 1
ATOM 1466 C C . LYS A 1 195 ? -2.699 -35.438 -26.938 1 93.81 195 LYS A C 1
ATOM 1468 O O . LYS A 1 195 ? -2.668 -34.906 -28.047 1 93.81 195 LYS A O 1
ATOM 1473 N N . SER A 1 196 ? -1.846 -35.219 -26.016 1 91.88 196 SER A N 1
ATOM 1474 C CA . SER A 1 196 ? -0.696 -34.375 -26.281 1 91.88 196 SER A CA 1
ATOM 1475 C C . SER A 1 196 ? 0.335 -35.062 -27.156 1 91.88 196 SER A C 1
ATOM 1477 O O . SER A 1 196 ? 1.278 -34.438 -27.641 1 91.88 196 SER A O 1
ATOM 1479 N N . GLY A 1 197 ? 0.244 -36.344 -27.344 1 91.56 197 GLY A N 1
ATOM 1480 C CA . GLY A 1 197 ? 1.198 -37.125 -28.094 1 91.56 197 GLY A CA 1
ATOM 1481 C C . GLY A 1 197 ? 2.215 -37.844 -27.219 1 91.56 197 GLY A C 1
ATOM 1482 O O . GLY A 1 197 ? 3.117 -38.531 -27.734 1 91.56 197 GLY A O 1
ATOM 1483 N N . TYR A 1 198 ? 2.051 -37.688 -25.906 1 91.69 198 TYR A N 1
ATOM 1484 C CA . TYR A 1 198 ? 2.967 -38.281 -24.969 1 91.69 198 TYR A CA 1
ATOM 1485 C C . TYR A 1 198 ? 2.201 -39.031 -23.859 1 91.69 198 TYR A C 1
ATOM 1487 O O . TYR A 1 198 ? 1.086 -38.625 -23.516 1 91.69 198 TYR A O 1
ATOM 1495 N N . THR A 1 199 ? 2.785 -40.062 -23.438 1 94.06 199 THR A N 1
ATOM 1496 C CA . THR A 1 199 ? 2.209 -40.844 -22.328 1 94.06 199 THR A CA 1
ATOM 1497 C C . THR A 1 199 ? 2.99 -40.594 -21.047 1 94.06 199 THR A C 1
ATOM 1499 O O . THR A 1 199 ? 3.973 -41.281 -20.766 1 94.06 199 THR A O 1
ATOM 1502 N N . PHE A 1 200 ? 2.531 -39.719 -20.281 1 95.94 200 PHE A N 1
ATOM 1503 C CA . PHE A 1 200 ? 3.135 -39.438 -19 1 95.94 200 PHE A CA 1
ATOM 1504 C C . PHE A 1 200 ? 2.559 -40.312 -17.906 1 95.94 200 PHE A C 1
ATOM 1506 O O . PHE A 1 200 ? 1.368 -40.656 -17.922 1 95.94 200 PHE A O 1
ATOM 1513 N N . THR A 1 201 ? 3.381 -40.688 -16.953 1 96.06 201 THR A N 1
ATOM 1514 C CA . THR A 1 201 ? 2.926 -41.562 -15.859 1 96.06 201 THR A CA 1
ATOM 1515 C C . THR A 1 201 ? 3.086 -40.844 -14.516 1 96.06 201 THR A C 1
ATOM 1517 O O . THR A 1 201 ? 2.562 -41.312 -13.5 1 96.06 201 THR A O 1
ATOM 1520 N N . ARG A 1 202 ? 3.83 -39.781 -14.461 1 97.81 202 ARG A N 1
ATOM 1521 C CA . ARG A 1 202 ? 4.035 -39 -13.266 1 97.81 202 ARG A CA 1
ATOM 1522 C C . ARG A 1 202 ? 3.699 -37.531 -13.523 1 97.81 202 ARG A C 1
ATOM 1524 O O . ARG A 1 202 ? 4.246 -36.906 -14.438 1 97.81 202 ARG A O 1
ATOM 1531 N N . PHE A 1 203 ? 2.777 -36.969 -12.688 1 98.62 203 PHE A N 1
ATOM 1532 C CA . PHE A 1 203 ? 2.287 -35.625 -12.844 1 98.62 203 PHE A CA 1
ATOM 1533 C C . PHE A 1 203 ? 2.611 -34.781 -11.617 1 98.62 203 PHE A C 1
ATOM 1535 O O . PHE A 1 203 ? 2.061 -35 -10.539 1 98.62 203 PHE A O 1
ATOM 1542 N N . ILE A 1 204 ? 3.502 -33.812 -11.773 1 98.81 204 ILE A N 1
ATOM 1543 C CA . ILE A 1 204 ? 3.926 -32.938 -10.68 1 98.81 204 ILE A CA 1
ATOM 1544 C C . ILE A 1 204 ? 3.369 -31.547 -10.891 1 98.81 204 ILE A C 1
ATOM 1546 O O . ILE A 1 204 ? 3.619 -30.922 -11.922 1 98.81 204 ILE A O 1
ATOM 1550 N N . GLY A 1 205 ? 2.574 -31.078 -9.914 1 98.75 205 GLY A N 1
ATOM 1551 C CA . GLY A 1 205 ? 2.098 -29.703 -9.977 1 98.75 205 GLY A CA 1
ATOM 1552 C C . GLY A 1 205 ? 3.111 -28.703 -9.461 1 98.75 205 GLY A C 1
ATOM 1553 O O . GLY A 1 205 ? 3.729 -28.906 -8.414 1 98.75 205 GLY A O 1
ATOM 1554 N N . LEU A 1 206 ? 3.318 -27.672 -10.219 1 98.5 206 LEU A N 1
ATOM 1555 C CA . LEU A 1 206 ? 4.191 -26.562 -9.875 1 98.5 206 LEU A CA 1
ATOM 1556 C C . LEU A 1 206 ? 3.443 -25.234 -9.969 1 98.5 206 LEU A C 1
ATOM 1558 O O . LEU A 1 206 ? 3.129 -24.766 -11.07 1 98.5 206 LEU A O 1
ATOM 1562 N N . GLY A 1 207 ? 3.158 -24.625 -8.805 1 98.06 207 GLY A N 1
ATOM 1563 C CA . GLY A 1 207 ? 2.42 -23.359 -8.773 1 98.06 207 GLY A CA 1
ATOM 1564 C C . GLY A 1 207 ? 3.191 -22.234 -8.117 1 98.06 207 GLY A C 1
ATOM 1565 O O . GLY A 1 207 ? 3.984 -22.469 -7.203 1 98.06 207 GLY A O 1
ATOM 1566 N N . HIS A 1 208 ? 2.924 -21.078 -8.586 1 97.69 208 HIS A N 1
ATOM 1567 C CA . HIS A 1 208 ? 3.463 -19.875 -7.945 1 97.69 208 HIS A CA 1
ATOM 1568 C C . HIS A 1 208 ? 2.354 -18.891 -7.594 1 97.69 208 HIS A C 1
ATOM 1570 O O . HIS A 1 208 ? 1.511 -18.562 -8.438 1 97.69 208 HIS A O 1
ATOM 1576 N N . SER A 1 209 ? 2.424 -18.344 -6.355 1 96.56 209 SER A N 1
ATOM 1577 C CA . SER A 1 209 ? 1.501 -17.297 -5.941 1 96.56 209 SER A CA 1
ATOM 1578 C C . SER A 1 209 ? 0.052 -17.703 -6.18 1 96.56 209 SER A C 1
ATOM 1580 O O . SER A 1 209 ? -0.416 -18.703 -5.625 1 96.56 209 SER A O 1
ATOM 1582 N N . TYR A 1 210 ? -0.676 -17.094 -7.016 1 96.25 210 TYR A N 1
ATOM 1583 C CA . TYR A 1 210 ? -2.049 -17.453 -7.355 1 96.25 210 TYR A CA 1
ATOM 1584 C C . TYR A 1 210 ? -2.113 -18.844 -7.957 1 96.25 210 TYR A C 1
ATOM 1586 O O . TYR A 1 210 ? -3.08 -19.578 -7.738 1 96.25 210 TYR A O 1
ATOM 1594 N N . GLY A 1 211 ? -1.061 -19.25 -8.703 1 97 211 GLY A N 1
ATOM 1595 C CA . GLY A 1 211 ? -0.974 -20.625 -9.203 1 97 211 GLY A CA 1
ATOM 1596 C C . GLY A 1 211 ? -0.887 -21.656 -8.094 1 97 211 GLY A C 1
ATOM 1597 O O . GLY A 1 211 ? -1.429 -22.75 -8.219 1 97 211 GLY A O 1
ATOM 1598 N N . SER A 1 212 ? -0.203 -21.328 -7.023 1 97.62 212 SER A N 1
ATOM 1599 C CA . SER A 1 212 ? -0.161 -22.203 -5.859 1 97.62 212 SER A CA 1
ATOM 1600 C C . SER A 1 212 ? -1.544 -22.359 -5.234 1 97.62 212 SER A C 1
ATOM 1602 O O . SER A 1 212 ? -1.928 -23.469 -4.836 1 97.62 212 SER A O 1
ATOM 1604 N N . LEU A 1 213 ? -2.283 -21.281 -5.199 1 97.06 213 LEU A N 1
ATOM 1605 C CA . LEU A 1 213 ? -3.65 -21.344 -4.695 1 97.06 213 LEU A CA 1
ATOM 1606 C C . LEU A 1 213 ? -4.516 -22.234 -5.578 1 97.06 213 LEU A C 1
ATOM 1608 O O . LEU A 1 213 ? -5.363 -22.969 -5.074 1 97.06 213 LEU A O 1
ATOM 1612 N N . GLN A 1 214 ? -4.289 -22.125 -6.828 1 97.12 214 GLN A N 1
ATOM 1613 C CA . GLN A 1 214 ? -5.055 -22.953 -7.754 1 97.12 214 GLN A CA 1
ATOM 1614 C C . GLN A 1 214 ? -4.738 -24.438 -7.562 1 97.12 214 GLN A C 1
ATOM 1616 O O . GLN A 1 214 ? -5.637 -25.281 -7.598 1 97.12 214 GLN A O 1
ATOM 1621 N N . LEU A 1 215 ? -3.502 -24.734 -7.363 1 98 215 LEU A N 1
ATOM 1622 C CA . LEU A 1 215 ? -3.125 -26.141 -7.16 1 98 215 LEU A CA 1
ATOM 1623 C C . LEU A 1 215 ? -3.691 -26.656 -5.848 1 98 215 LEU A C 1
ATOM 1625 O O . LEU A 1 215 ? -4.082 -27.828 -5.758 1 98 215 LEU A O 1
ATOM 1629 N N . LEU A 1 216 ? -3.699 -25.828 -4.809 1 98.31 216 LEU A N 1
ATOM 1630 C CA . LEU A 1 216 ? -4.363 -26.203 -3.566 1 98.31 216 LEU A CA 1
ATOM 1631 C C . LEU A 1 216 ? -5.844 -26.5 -3.807 1 98.31 216 LEU A C 1
ATOM 1633 O O . LEU A 1 216 ? -6.379 -27.484 -3.293 1 98.31 216 LEU A O 1
ATOM 1637 N N . GLY A 1 217 ? -6.461 -25.609 -4.582 1 97.81 217 GLY A N 1
ATOM 1638 C CA . GLY A 1 217 ? -7.848 -25.859 -4.949 1 97.81 217 GLY A CA 1
ATOM 1639 C C . GLY A 1 217 ? -8.055 -27.156 -5.707 1 97.81 217 GLY A C 1
ATOM 1640 O O . GLY A 1 217 ? -9.023 -27.875 -5.473 1 97.81 217 GLY A O 1
ATOM 1641 N N . LEU A 1 218 ? -7.152 -27.422 -6.59 1 97.75 218 LEU A N 1
ATOM 1642 C CA . LEU A 1 218 ? -7.195 -28.656 -7.355 1 97.75 218 LEU A CA 1
ATOM 1643 C C . LEU A 1 218 ? -7.102 -29.875 -6.434 1 97.75 218 LEU A C 1
ATOM 1645 O O . LEU A 1 218 ? -7.867 -30.828 -6.578 1 97.75 218 LEU A O 1
ATOM 1649 N N . ALA A 1 219 ? -6.18 -29.828 -5.508 1 98.5 219 ALA A N 1
ATOM 1650 C CA . ALA A 1 219 ? -5.992 -30.922 -4.551 1 98.5 219 ALA A CA 1
ATOM 1651 C C . ALA A 1 219 ? -7.227 -31.094 -3.666 1 98.5 219 ALA A C 1
ATOM 1653 O O . ALA A 1 219 ? -7.602 -32.219 -3.324 1 98.5 219 ALA A O 1
ATOM 1654 N N . SER A 1 220 ? -7.777 -30.016 -3.289 1 98.31 220 SER A N 1
ATOM 1655 C CA . SER A 1 220 ? -8.961 -30.047 -2.436 1 98.31 220 SER A CA 1
ATOM 1656 C C . SER A 1 220 ? -10.141 -30.703 -3.15 1 98.31 220 SER A C 1
ATOM 1658 O O . SER A 1 220 ? -10.875 -31.484 -2.551 1 98.31 220 SER A O 1
ATOM 1660 N N . LYS A 1 221 ? -10.258 -30.453 -4.371 1 97.19 221 LYS A N 1
ATOM 1661 C CA . LYS A 1 221 ? -11.445 -30.875 -5.109 1 97.19 221 LYS A CA 1
ATOM 1662 C C . LYS A 1 221 ? -11.234 -32.25 -5.738 1 97.19 221 LYS A C 1
ATOM 1664 O O . LYS A 1 221 ? -12.164 -33.062 -5.789 1 97.19 221 LYS A O 1
ATOM 1669 N N . TYR A 1 222 ? -10.008 -32.531 -6.195 1 97.94 222 TYR A N 1
ATOM 1670 C CA . TYR A 1 222 ? -9.797 -33.719 -7.027 1 97.94 222 TYR A CA 1
ATOM 1671 C C . TYR A 1 222 ? -8.836 -34.688 -6.359 1 97.94 222 TYR A C 1
ATOM 1673 O O . TYR A 1 222 ? -8.453 -35.688 -6.957 1 97.94 222 TYR A O 1
ATOM 1681 N N . GLY A 1 223 ? -8.422 -34.438 -5.164 1 98 223 GLY A N 1
ATOM 1682 C CA . GLY A 1 223 ? -7.543 -35.344 -4.441 1 98 223 GLY A CA 1
ATOM 1683 C C . GLY A 1 223 ? -6.215 -35.562 -5.141 1 98 223 GLY A C 1
ATOM 1684 O O . GLY A 1 223 ? -5.52 -34.594 -5.488 1 98 223 GLY A O 1
ATOM 1685 N N . ASN A 1 224 ? -5.98 -36.781 -5.461 1 98.5 224 ASN A N 1
ATOM 1686 C CA . ASN A 1 224 ? -4.656 -37.188 -5.938 1 98.5 224 ASN A CA 1
ATOM 1687 C C . ASN A 1 224 ? -4.578 -37.156 -7.461 1 98.5 224 ASN A C 1
ATOM 1689 O O . ASN A 1 224 ? -4.023 -38.094 -8.07 1 98.5 224 ASN A O 1
ATOM 1693 N N . LEU A 1 225 ? -5.141 -36.125 -8.055 1 98.25 225 LEU A N 1
ATOM 1694 C CA . LEU A 1 225 ? -4.98 -35.906 -9.492 1 98.25 225 LEU A CA 1
ATOM 1695 C C . LEU A 1 225 ? -3.514 -35.688 -9.852 1 98.25 225 LEU A C 1
ATOM 1697 O O . LEU A 1 225 ? -3.086 -36 -10.961 1 98.25 225 LEU A O 1
ATOM 1701 N N . LEU A 1 226 ? -2.73 -35.188 -8.93 1 98.69 226 LEU A N 1
ATOM 1702 C CA . LEU A 1 226 ? -1.294 -34.969 -9.062 1 98.69 226 LEU A CA 1
ATOM 1703 C C . LEU A 1 226 ? -0.52 -35.938 -8.148 1 98.69 226 LEU A C 1
ATOM 1705 O O . LEU A 1 226 ? -0.978 -36.25 -7.047 1 98.69 226 LEU A O 1
ATOM 1709 N N . ASP A 1 227 ? 0.637 -36.281 -8.641 1 98.69 227 ASP A N 1
ATOM 1710 C CA . ASP A 1 227 ? 1.47 -37.219 -7.883 1 98.69 227 ASP A CA 1
ATOM 1711 C C . ASP A 1 227 ? 2.342 -36.469 -6.875 1 98.69 227 ASP A C 1
ATOM 1713 O O . ASP A 1 227 ? 2.906 -37.094 -5.965 1 98.69 227 ASP A O 1
ATOM 1717 N N . ALA A 1 228 ? 2.461 -35.25 -7.027 1 98.88 228 ALA A N 1
ATOM 1718 C CA . ALA A 1 228 ? 3.143 -34.344 -6.113 1 98.88 228 ALA A CA 1
ATOM 1719 C C . ALA A 1 228 ? 2.75 -32.875 -6.391 1 98.88 228 ALA A C 1
ATOM 1721 O O . ALA A 1 228 ? 2.316 -32.562 -7.496 1 98.88 228 ALA A O 1
ATOM 1722 N N . ILE A 1 229 ? 2.889 -32.031 -5.348 1 98.81 229 ILE A N 1
ATOM 1723 C CA . ILE A 1 229 ? 2.568 -30.625 -5.492 1 98.81 229 ILE A CA 1
ATOM 1724 C C . ILE A 1 229 ? 3.705 -29.781 -4.922 1 98.81 229 ILE A C 1
ATOM 1726 O O . ILE A 1 229 ? 4.195 -30.047 -3.822 1 98.81 229 ILE A O 1
ATOM 1730 N N . ILE A 1 230 ? 4.148 -28.859 -5.684 1 98.81 230 ILE A N 1
ATOM 1731 C CA . ILE A 1 230 ? 5.102 -27.844 -5.25 1 98.81 230 ILE A CA 1
ATOM 1732 C C . ILE A 1 230 ? 4.441 -26.469 -5.289 1 98.81 230 ILE A C 1
ATOM 1734 O O . ILE A 1 230 ? 4.008 -26 -6.348 1 98.81 230 ILE A O 1
ATOM 1738 N N . LEU A 1 231 ? 4.316 -25.812 -4.152 1 98.56 231 LEU A N 1
ATOM 1739 C CA . LEU A 1 231 ? 3.752 -24.469 -4.027 1 98.56 231 LEU A CA 1
ATOM 1740 C C . LEU A 1 231 ? 4.848 -23.438 -3.775 1 98.56 231 LEU A C 1
ATOM 1742 O O . LEU A 1 231 ? 5.512 -23.469 -2.736 1 98.56 231 LEU A O 1
ATOM 1746 N N . THR A 1 232 ? 5.055 -22.547 -4.738 1 98.56 232 THR A N 1
ATOM 1747 C CA . THR A 1 232 ? 6.039 -21.484 -4.539 1 98.56 232 THR A CA 1
ATOM 1748 C C . THR A 1 232 ? 5.352 -20.141 -4.305 1 98.56 232 THR A C 1
ATOM 1750 O O . THR A 1 232 ? 4.25 -19.906 -4.801 1 98.56 232 THR A O 1
ATOM 1753 N N . GLY A 1 233 ? 6.027 -19.281 -3.506 1 97.88 233 GLY A N 1
ATOM 1754 C CA . GLY A 1 233 ? 5.426 -17.984 -3.195 1 97.88 233 GLY A CA 1
ATOM 1755 C C . GLY A 1 233 ? 4.078 -18.109 -2.508 1 97.88 233 GLY A C 1
ATOM 1756 O O . GLY A 1 233 ? 3.1 -17.5 -2.941 1 97.88 233 GLY A O 1
ATOM 1757 N N . PHE A 1 234 ? 4.086 -18.922 -1.397 1 97.31 234 PHE A N 1
ATOM 1758 C CA . PHE A 1 234 ? 2.812 -19.25 -0.769 1 97.31 234 PHE A CA 1
ATOM 1759 C C . PHE A 1 234 ? 2.988 -19.469 0.73 1 97.31 234 PHE A C 1
ATOM 1761 O O . PHE A 1 234 ? 4.004 -20.016 1.17 1 97.31 234 PHE A O 1
ATOM 1768 N N . SER A 1 235 ? 2.096 -19.094 1.495 1 97.31 235 SER A N 1
ATOM 1769 C CA . SER A 1 235 ? 1.811 -19.438 2.883 1 97.31 235 SER A CA 1
ATOM 1770 C C . SER A 1 235 ? 0.345 -19.188 3.227 1 97.31 235 SER A C 1
ATOM 1772 O O . SER A 1 235 ? -0.371 -18.531 2.473 1 97.31 235 SER A O 1
ATOM 1774 N N . PRO A 1 236 ? -0.139 -19.797 4.289 1 95.56 236 PRO A N 1
ATOM 1775 C CA . PRO A 1 236 ? -1.53 -19.531 4.664 1 95.56 236 PRO A CA 1
ATOM 1776 C C . PRO A 1 236 ? -1.701 -18.203 5.395 1 95.56 236 PRO A C 1
ATOM 1778 O O . PRO A 1 236 ? -2.826 -17.797 5.711 1 95.56 236 PRO A O 1
ATOM 1781 N N . PHE A 1 237 ? -0.636 -17.516 5.637 1 94.56 237 PHE A N 1
ATOM 1782 C CA . PHE A 1 237 ? -0.661 -16.25 6.363 1 94.56 237 PHE A CA 1
ATOM 1783 C C . PHE A 1 237 ? -1.293 -15.148 5.52 1 94.56 237 PHE A C 1
ATOM 1785 O O . PHE A 1 237 ? -0.994 -15.023 4.328 1 94.56 237 PHE A O 1
ATOM 1792 N N . GLN A 1 238 ? -2.164 -14.312 6.164 1 91.12 238 GLN A N 1
ATOM 1793 C CA . GLN A 1 238 ? -2.902 -13.312 5.398 1 91.12 238 GLN A CA 1
ATOM 1794 C C . GLN A 1 238 ? -2.535 -11.898 5.84 1 91.12 238 GLN A C 1
ATOM 1796 O O . GLN A 1 238 ? -3.014 -10.922 5.266 1 91.12 238 GLN A O 1
ATOM 1801 N N . GLY A 1 239 ? -1.695 -11.75 6.766 1 90.81 239 GLY A N 1
ATOM 1802 C CA . GLY A 1 239 ? -1.41 -10.461 7.379 1 90.81 239 GLY A CA 1
ATOM 1803 C C . GLY A 1 239 ? -0.795 -9.461 6.418 1 90.81 239 GLY A C 1
ATOM 1804 O O . GLY A 1 239 ? -0.845 -8.25 6.648 1 90.81 239 GLY A O 1
ATOM 1805 N N . GLY A 1 240 ? -0.218 -9.93 5.309 1 92.12 240 GLY A N 1
ATOM 1806 C CA . GLY A 1 240 ? 0.447 -9.047 4.367 1 92.12 240 GLY A CA 1
ATOM 1807 C C . GLY A 1 240 ? -0.437 -8.641 3.201 1 92.12 240 GLY A C 1
ATOM 1808 O O . GLY A 1 240 ? -0.041 -7.824 2.369 1 92.12 240 GLY A O 1
ATOM 1809 N N . ILE A 1 241 ? -1.65 -9.133 3.125 1 91.62 241 ILE A N 1
ATOM 1810 C CA . ILE A 1 241 ? -2.453 -9.039 1.91 1 91.62 241 ILE A CA 1
ATOM 1811 C C . ILE A 1 241 ? -2.895 -7.59 1.692 1 91.62 241 ILE A C 1
ATOM 1813 O O . ILE A 1 241 ? -2.768 -7.059 0.588 1 91.62 241 ILE A O 1
ATOM 1817 N N . SER A 1 242 ? -3.396 -6.871 2.77 1 91.19 242 SER A N 1
ATOM 1818 C CA . SER A 1 242 ? -3.896 -5.512 2.605 1 91.19 242 SER A CA 1
ATOM 1819 C C . SER A 1 242 ? -2.785 -4.559 2.174 1 91.19 242 SER A C 1
ATOM 1821 O O . SER A 1 242 ? -2.977 -3.738 1.276 1 91.19 242 SER A O 1
ATOM 1823 N N . THR A 1 243 ? -1.631 -4.676 2.836 1 95.06 243 THR A N 1
ATOM 1824 C CA . THR A 1 243 ? -0.5 -3.826 2.482 1 95.06 243 THR A CA 1
ATOM 1825 C C . THR A 1 243 ? -0.039 -4.105 1.056 1 95.06 243 THR A C 1
ATOM 1827 O O . THR A 1 243 ? 0.309 -3.182 0.317 1 95.06 243 THR A O 1
ATOM 1830 N N . SER A 1 244 ? -0.097 -5.348 0.671 1 96.88 244 SER A N 1
ATOM 1831 C CA . SER A 1 244 ? 0.292 -5.719 -0.685 1 96.88 244 SER A CA 1
ATOM 1832 C C . SER A 1 244 ? -0.681 -5.156 -1.715 1 96.88 244 SER A C 1
ATOM 1834 O O . SER A 1 244 ? -0.263 -4.621 -2.742 1 96.88 244 SER A O 1
ATOM 1836 N N . LEU A 1 245 ? -1.975 -5.332 -1.452 1 95.44 245 LEU A N 1
ATOM 1837 C CA . LEU A 1 245 ? -2.979 -4.805 -2.369 1 95.44 245 LEU A CA 1
ATOM 1838 C C . LEU A 1 245 ? -2.826 -3.297 -2.535 1 95.44 245 LEU A C 1
ATOM 1840 O O . LEU A 1 245 ? -2.947 -2.775 -3.646 1 95.44 245 LEU A O 1
ATOM 1844 N N . ALA A 1 246 ? -2.545 -2.646 -1.427 1 96.19 246 ALA A N 1
ATOM 1845 C CA . ALA A 1 246 ? -2.291 -1.211 -1.497 1 96.19 246 ALA A CA 1
ATOM 1846 C C . ALA A 1 246 ? -1.033 -0.916 -2.311 1 96.19 246 ALA A C 1
ATOM 1848 O O . ALA A 1 246 ? -1.007 0.03 -3.104 1 96.19 246 ALA A O 1
ATOM 1849 N N . ALA A 1 247 ? -0.047 -1.725 -2.191 1 97.38 247 ALA A N 1
ATOM 1850 C CA . ALA A 1 247 ? 1.237 -1.527 -2.857 1 97.38 247 ALA A CA 1
ATOM 1851 C C . ALA A 1 247 ? 1.124 -1.793 -4.355 1 97.38 247 ALA A C 1
ATOM 1853 O O . ALA A 1 247 ? 1.915 -1.272 -5.148 1 97.38 247 ALA A O 1
ATOM 1854 N N . PHE A 1 248 ? 0.186 -2.604 -4.793 1 98.31 248 PHE A N 1
ATOM 1855 C CA . PHE A 1 248 ? 0.033 -2.955 -6.199 1 98.31 248 PHE A CA 1
ATOM 1856 C C . PHE A 1 248 ? -0.293 -1.723 -7.035 1 98.31 248 PHE A C 1
ATOM 1858 O O . PHE A 1 248 ? 0.043 -1.661 -8.219 1 98.31 248 PHE A O 1
ATOM 1865 N N . GLY A 1 249 ? -0.969 -0.727 -6.375 1 98.06 249 GLY A N 1
ATOM 1866 C CA . GLY A 1 249 ? -1.481 0.344 -7.215 1 98.06 249 GLY A CA 1
ATOM 1867 C C . GLY A 1 249 ? -2.33 -0.156 -8.367 1 98.06 249 GLY A C 1
ATOM 1868 O O . GLY A 1 249 ? -2.133 0.252 -9.516 1 98.06 249 GLY A O 1
ATOM 1869 N N . LEU A 1 250 ? -3.234 -1.021 -8.023 1 98.56 250 LEU A N 1
ATOM 1870 C CA . LEU A 1 250 ? -4.012 -1.672 -9.078 1 98.56 250 LEU A CA 1
ATOM 1871 C C . LEU A 1 250 ? -4.609 -0.643 -10.031 1 98.56 250 LEU A C 1
ATOM 1873 O O . LEU A 1 250 ? -5.234 0.326 -9.594 1 98.56 250 LEU A O 1
ATOM 1877 N N . THR A 1 251 ? -4.426 -0.873 -11.312 1 98.5 251 THR A N 1
ATOM 1878 C CA . THR A 1 251 ? -4.789 0.01 -12.414 1 98.5 251 THR A CA 1
ATOM 1879 C C . THR A 1 251 ? -5.5 -0.769 -13.523 1 98.5 251 THR A C 1
ATOM 1881 O O . THR A 1 251 ? -5.152 -1.919 -13.797 1 98.5 251 THR A O 1
ATOM 1884 N N . ILE A 1 252 ? -6.488 -0.138 -14.055 1 97.94 252 ILE A N 1
ATOM 1885 C CA . ILE A 1 252 ? -7.133 -0.745 -15.219 1 97.94 252 ILE A CA 1
ATOM 1886 C C . ILE A 1 252 ? -6.09 -1.025 -16.297 1 97.94 252 ILE A C 1
ATOM 1888 O O . ILE A 1 252 ? -5.395 -0.112 -16.75 1 97.94 252 ILE A O 1
ATOM 1892 N N . ALA A 1 253 ? -6.016 -2.273 -16.688 1 97.56 253 ALA A N 1
ATOM 1893 C CA . ALA A 1 253 ? -4.914 -2.727 -17.531 1 97.56 253 ALA A CA 1
ATOM 1894 C C . ALA A 1 253 ? -4.852 -1.927 -18.828 1 97.56 253 ALA A C 1
ATOM 1896 O O . ALA A 1 253 ? -3.773 -1.496 -19.25 1 97.56 253 ALA A O 1
ATOM 1897 N N . SER A 1 254 ? -5.957 -1.667 -19.5 1 95.62 254 SER A N 1
ATOM 1898 C CA . SER A 1 254 ? -5.996 -0.968 -20.781 1 95.62 254 SER A CA 1
ATOM 1899 C C . SER A 1 254 ? -5.574 0.49 -20.625 1 95.62 254 SER A C 1
ATOM 1901 O O . SER A 1 254 ? -5.184 1.134 -21.609 1 95.62 254 SER A O 1
ATOM 1903 N N . GLU A 1 255 ? -5.695 1.004 -19.391 1 94.5 255 GLU A N 1
ATOM 1904 C CA . GLU A 1 255 ? -5.23 2.359 -19.109 1 94.5 255 GLU A CA 1
ATOM 1905 C C . GLU A 1 255 ? -3.746 2.369 -18.75 1 94.5 255 GLU A C 1
ATOM 1907 O O . GLU A 1 255 ? -3.035 3.33 -19.047 1 94.5 255 GLU A O 1
ATOM 1912 N N . GLN A 1 256 ? -3.352 1.38 -18.141 1 96 256 GLN A N 1
ATOM 1913 C CA . GLN A 1 256 ? -1.958 1.27 -17.719 1 96 256 GLN A CA 1
ATOM 1914 C C . GLN A 1 256 ? -1.03 1.116 -18.922 1 96 256 GLN A C 1
ATOM 1916 O O . GLN A 1 256 ? 0.039 1.729 -18.969 1 96 256 GLN A O 1
ATOM 1921 N N . ASN A 1 257 ? -1.34 0.344 -19.844 1 95 257 ASN A N 1
ATOM 1922 C CA . ASN A 1 257 ? -0.589 0.086 -21.062 1 95 257 ASN A CA 1
ATOM 1923 C C . ASN A 1 257 ? -1.518 -0.122 -22.266 1 95 257 ASN A C 1
ATOM 1925 O O . ASN A 1 257 ? -1.909 -1.252 -22.562 1 95 257 ASN A O 1
ATOM 1929 N N . LYS A 1 258 ? -1.794 0.881 -22.953 1 92.12 258 LYS A N 1
ATOM 1930 C CA . LYS A 1 258 ? -2.756 0.872 -24.062 1 92.12 258 LYS A CA 1
ATOM 1931 C C . LYS A 1 258 ? -2.273 -0.013 -25.203 1 92.12 258 LYS A C 1
ATOM 1933 O O . LYS A 1 258 ? -3.078 -0.667 -25.875 1 92.12 258 LYS A O 1
ATOM 1938 N N . ALA A 1 259 ? -0.959 -0.021 -25.391 1 90.56 259 ALA A N 1
ATOM 1939 C CA . ALA A 1 259 ? -0.397 -0.794 -26.484 1 90.56 259 ALA A CA 1
ATOM 1940 C C . ALA A 1 259 ? -0.59 -2.291 -26.266 1 90.56 259 ALA A C 1
ATOM 1942 O O . ALA A 1 259 ? -0.883 -3.033 -27.203 1 90.56 259 ALA A O 1
ATOM 1943 N N . ARG A 1 260 ? -0.543 -2.742 -25.031 1 91.62 260 ARG A N 1
ATOM 1944 C CA . ARG A 1 260 ? -0.575 -4.176 -24.766 1 91.62 260 ARG A CA 1
ATOM 1945 C C . ARG A 1 260 ? -1.994 -4.641 -24.453 1 91.62 260 ARG A C 1
ATOM 1947 O O . ARG A 1 260 ? -2.359 -5.781 -24.75 1 91.62 260 ARG A O 1
ATOM 1954 N N . PHE A 1 261 ? -2.76 -3.754 -23.781 1 92.19 261 PHE A N 1
ATOM 1955 C CA . PHE A 1 261 ? -4.023 -4.223 -23.219 1 92.19 261 PHE A CA 1
ATOM 1956 C C . PHE A 1 261 ? -5.191 -3.426 -23.797 1 92.19 261 PHE A C 1
ATOM 1958 O O . PHE A 1 261 ? -6.348 -3.672 -23.438 1 92.19 261 PHE A O 1
ATOM 1965 N N . GLY A 1 262 ? -4.883 -2.393 -24.547 1 80.25 262 GLY A N 1
ATOM 1966 C CA . GLY A 1 262 ? -5.902 -1.521 -25.094 1 80.25 262 GLY A CA 1
ATOM 1967 C C . GLY A 1 262 ? -6.445 -2.014 -26.422 1 80.25 262 GLY A C 1
ATOM 1968 O O . GLY A 1 262 ? -6.418 -3.213 -26.703 1 80.25 262 GLY A O 1
ATOM 1969 N N . ARG A 1 263 ? -7.133 -1.032 -27.141 1 67.38 263 ARG A N 1
ATOM 1970 C CA . ARG A 1 263 ? -7.941 -1.24 -28.344 1 67.38 263 ARG A CA 1
ATOM 1971 C C . ARG A 1 263 ? -7.18 -2.051 -29.391 1 67.38 263 ARG A C 1
ATOM 1973 O O . ARG A 1 263 ? -7.754 -2.922 -30.047 1 67.38 263 ARG A O 1
ATOM 1980 N N . LEU A 1 264 ? -6.02 -1.653 -29.5 1 51.22 264 LEU A N 1
ATOM 1981 C CA . LEU A 1 264 ? -5.297 -2.365 -30.547 1 51.22 264 LEU A CA 1
ATOM 1982 C C . LEU A 1 264 ? -5.254 -3.861 -30.266 1 51.22 264 LEU A C 1
ATOM 1984 O O . LEU A 1 264 ? -5.039 -4.668 -31.172 1 51.22 264 LEU A O 1
ATOM 1988 N N . SER A 1 265 ? -5.512 -4.238 -29.062 1 50.19 265 SER A N 1
ATOM 1989 C CA . SER A 1 265 ? -5.461 -5.645 -28.672 1 50.19 265 SER A CA 1
ATOM 1990 C C . SER A 1 265 ? -6.832 -6.148 -28.25 1 50.19 265 SER A C 1
ATOM 1992 O O . SER A 1 265 ? -6.938 -7.102 -27.469 1 50.19 265 SER A O 1
ATOM 1994 N N . GLY A 1 266 ? -7.98 -5.5 -28.875 1 61.41 266 GLY A N 1
ATOM 1995 C CA . GLY A 1 266 ? -9.328 -5.953 -28.578 1 61.41 266 GLY A CA 1
ATOM 1996 C C . GLY A 1 266 ? -9.883 -5.348 -27.297 1 61.41 266 GLY A C 1
ATOM 1997 O O . GLY A 1 266 ? -11.039 -5.566 -26.953 1 61.41 266 GLY A O 1
ATOM 1998 N N . SER A 1 267 ? -9.203 -4.352 -26.547 1 78.38 267 SER A N 1
ATOM 1999 C CA . SER A 1 267 ? -9.469 -3.535 -25.359 1 78.38 267 SER A CA 1
ATOM 2000 C C . SER A 1 267 ? -9.984 -4.387 -24.203 1 78.38 267 SER A C 1
ATOM 2002 O O . SER A 1 267 ? -11.164 -4.742 -24.172 1 78.38 267 SER A O 1
ATOM 2004 N N . LEU A 1 268 ? -9.141 -4.824 -23.391 1 92.31 268 LEU A N 1
ATOM 2005 C CA . LEU A 1 268 ? -9.57 -5.551 -22.188 1 92.31 268 LEU A CA 1
ATOM 2006 C C . LEU A 1 268 ? -10.57 -4.73 -21.391 1 92.31 268 LEU A C 1
ATOM 2008 O O . LEU A 1 268 ? -10.43 -3.51 -21.266 1 92.31 268 LEU A O 1
ATOM 2012 N N . PRO A 1 269 ? -11.633 -5.449 -20.906 1 93.31 269 PRO A N 1
ATOM 2013 C CA . PRO A 1 269 ? -12.562 -4.746 -20.016 1 93.31 269 PRO A CA 1
ATOM 2014 C C . PRO A 1 269 ? -11.875 -4.125 -18.812 1 93.31 269 PRO A C 1
ATOM 2016 O O . PRO A 1 269 ? -10.773 -4.535 -18.453 1 93.31 269 PRO A O 1
ATOM 2019 N N . SER A 1 270 ? -12.602 -3.182 -18.188 1 96.19 270 SER A N 1
ATOM 2020 C CA . SER A 1 270 ? -12.023 -2.438 -17.078 1 96.19 270 SER A CA 1
ATOM 2021 C C . SER A 1 270 ? -11.953 -3.293 -15.82 1 96.19 270 SER A C 1
ATOM 2023 O O . SER A 1 270 ? -11.383 -2.875 -14.812 1 96.19 270 SER A O 1
ATOM 2025 N N . SER A 1 271 ? -12.453 -4.523 -15.883 1 97.44 271 SER A N 1
ATOM 2026 C CA . SER A 1 271 ? -12.336 -5.461 -14.766 1 97.44 271 SER A CA 1
ATOM 2027 C C . SER A 1 271 ? -10.984 -6.164 -14.781 1 97.44 271 SER A C 1
ATOM 2029 O O . SER A 1 271 ? -10.641 -6.887 -13.836 1 97.44 271 SER A O 1
ATOM 2031 N N . TYR A 1 272 ? -10.234 -6.023 -15.891 1 97.88 272 TYR A N 1
ATOM 2032 C CA . TYR A 1 272 ? -8.859 -6.512 -15.969 1 97.88 272 TYR A CA 1
ATOM 2033 C C . TYR A 1 272 ? -7.879 -5.477 -15.438 1 97.88 272 TYR A C 1
ATOM 2035 O O . TYR A 1 272 ? -7.879 -4.328 -15.891 1 97.88 272 TYR A O 1
ATOM 2043 N N . LEU A 1 273 ? -7.082 -5.938 -14.555 1 98.25 273 LEU A N 1
ATOM 2044 C CA . LEU A 1 273 ? -6.215 -5.027 -13.812 1 98.25 273 LEU A CA 1
ATOM 2045 C C . LEU A 1 273 ? -4.758 -5.449 -13.93 1 98.25 273 LEU A C 1
ATOM 2047 O O . LEU A 1 273 ? -4.461 -6.59 -14.305 1 98.25 273 LEU A O 1
ATOM 2051 N N . THR A 1 274 ? -3.908 -4.547 -13.688 1 97.94 274 THR A N 1
ATOM 2052 C CA . THR A 1 274 ? -2.48 -4.793 -13.516 1 97.94 274 THR A CA 1
ATOM 2053 C C . THR A 1 274 ? -1.877 -3.799 -12.523 1 97.94 274 THR A C 1
ATOM 2055 O O . THR A 1 274 ? -2.578 -2.928 -12.008 1 97.94 274 THR A O 1
ATOM 2058 N N . THR A 1 275 ? -0.622 -3.994 -12.117 1 98.38 275 THR A N 1
ATOM 2059 C CA . THR A 1 275 ? 0.053 -3.074 -11.211 1 98.38 275 THR A CA 1
ATOM 2060 C C . THR A 1 275 ? 0.38 -1.761 -11.914 1 98.38 275 THR A C 1
ATOM 2062 O O . THR A 1 275 ? 0.521 -1.726 -13.141 1 98.38 275 THR A O 1
ATOM 2065 N N . GLN A 1 276 ? 0.545 -0.751 -11.195 1 98.25 276 GLN A N 1
ATOM 2066 C CA . GLN A 1 276 ? 0.585 0.605 -11.734 1 98.25 276 GLN A CA 1
ATOM 2067 C C . GLN A 1 276 ? 1.907 0.875 -12.445 1 98.25 276 GLN A C 1
ATOM 2069 O O . GLN A 1 276 ? 1.928 1.491 -13.516 1 98.25 276 GLN A O 1
ATOM 2074 N N . SER A 1 277 ? 3.018 0.528 -11.875 1 97.81 277 SER A N 1
ATOM 2075 C CA . SER A 1 277 ? 4.328 0.893 -12.406 1 97.81 277 SER A CA 1
ATOM 2076 C C . SER A 1 277 ? 5.383 -0.146 -12.039 1 97.81 277 SER A C 1
ATOM 2078 O O . SER A 1 277 ? 5.105 -1.077 -11.273 1 97.81 277 SER A O 1
ATOM 2080 N N . ILE A 1 278 ? 6.621 0.047 -12.578 1 98.38 278 ILE A N 1
ATOM 2081 C CA . ILE A 1 278 ? 7.746 -0.838 -12.305 1 98.38 278 ILE A CA 1
ATOM 2082 C C . ILE A 1 278 ? 8.07 -0.814 -10.812 1 98.38 278 ILE A C 1
ATOM 2084 O O . ILE A 1 278 ? 8.484 -1.827 -10.242 1 98.38 278 ILE A O 1
ATOM 2088 N N . TYR A 1 279 ? 7.828 0.254 -10.148 1 98.44 279 TYR A N 1
ATOM 2089 C CA . TYR A 1 279 ? 8.188 0.344 -8.742 1 98.44 279 TYR A CA 1
ATOM 2090 C C . TYR A 1 279 ? 7.105 -0.265 -7.859 1 98.44 279 TYR A C 1
ATOM 2092 O O . TYR A 1 279 ? 7.391 -0.756 -6.766 1 98.44 279 TYR A O 1
ATOM 2100 N N . ASN A 1 280 ? 5.836 -0.244 -8.336 1 98.62 280 ASN A N 1
ATOM 2101 C CA . ASN A 1 280 ? 4.828 -1.076 -7.684 1 98.62 280 ASN A CA 1
ATOM 2102 C C . ASN A 1 280 ? 5.168 -2.559 -7.797 1 98.62 280 ASN A C 1
ATOM 2104 O O . ASN A 1 280 ? 5.008 -3.312 -6.836 1 98.62 280 ASN A O 1
ATOM 2108 N N . ASP A 1 281 ? 5.656 -2.939 -8.961 1 98.62 281 ASP A N 1
ATOM 2109 C CA . ASP A 1 281 ? 6.125 -4.312 -9.141 1 98.62 281 ASP A CA 1
ATOM 2110 C C . ASP A 1 281 ? 7.273 -4.629 -8.18 1 98.62 281 ASP A C 1
ATOM 2112 O O . ASP A 1 281 ? 7.27 -5.672 -7.523 1 98.62 281 ASP A O 1
ATOM 2116 N N . GLN A 1 282 ? 8.195 -3.756 -8.117 1 98.75 282 GLN A N 1
ATOM 2117 C CA . GLN A 1 282 ? 9.336 -3.992 -7.238 1 98.75 282 GLN A CA 1
ATOM 2118 C C . GLN A 1 282 ? 8.883 -4.172 -5.793 1 98.75 282 GLN A C 1
ATOM 2120 O O . GLN A 1 282 ? 9.328 -5.098 -5.109 1 98.75 282 GLN A O 1
ATOM 2125 N N . SER A 1 283 ? 8.016 -3.291 -5.328 1 98.31 283 SER A N 1
ATOM 2126 C CA . SER A 1 283 ? 7.586 -3.287 -3.936 1 98.31 283 SER A CA 1
ATOM 2127 C C . SER A 1 283 ? 6.953 -4.621 -3.549 1 98.31 283 SER A C 1
ATOM 2129 O O . SER A 1 283 ? 7.262 -5.176 -2.492 1 98.31 283 SER A O 1
ATOM 2131 N N . ALA A 1 284 ? 6.168 -5.133 -4.395 1 97.81 284 ALA A N 1
ATOM 2132 C CA . ALA A 1 284 ? 5.355 -6.289 -4.02 1 97.81 284 ALA A CA 1
ATOM 2133 C C . ALA A 1 284 ? 6.094 -7.594 -4.305 1 97.81 284 ALA A C 1
ATOM 2135 O O . ALA A 1 284 ? 5.914 -8.586 -3.596 1 97.81 284 ALA A O 1
ATOM 2136 N N . PHE A 1 285 ? 6.969 -7.578 -5.367 1 98.38 285 PHE A N 1
ATOM 2137 C CA . PHE A 1 285 ? 7.398 -8.875 -5.871 1 98.38 285 PHE A CA 1
ATOM 2138 C C . PHE A 1 285 ? 8.891 -9.078 -5.66 1 98.38 285 PHE A C 1
ATOM 2140 O O . PHE A 1 285 ? 9.391 -10.203 -5.703 1 98.38 285 PHE A O 1
ATOM 2147 N N . PHE A 1 286 ? 9.664 -8.016 -5.434 1 98.69 286 PHE A N 1
ATOM 2148 C CA . PHE A 1 286 ? 11.117 -8.109 -5.395 1 98.69 286 PHE A CA 1
ATOM 2149 C C . PHE A 1 286 ? 11.656 -7.676 -4.035 1 98.69 286 PHE A C 1
ATOM 2151 O O . PHE A 1 286 ? 11.117 -6.754 -3.416 1 98.69 286 PHE A O 1
ATOM 2158 N N . ALA A 1 287 ? 12.711 -8.336 -3.598 1 98.5 287 ALA A N 1
ATOM 2159 C CA . ALA A 1 287 ? 13.445 -7.945 -2.4 1 98.5 287 ALA A CA 1
ATOM 2160 C C . ALA A 1 287 ? 14.734 -7.211 -2.764 1 98.5 287 ALA A C 1
ATOM 2162 O O . ALA A 1 287 ? 15.695 -7.824 -3.23 1 98.5 287 ALA A O 1
ATOM 2163 N N . PHE A 1 288 ? 14.742 -5.98 -2.564 1 98.19 288 PHE A N 1
ATOM 2164 C CA . PHE A 1 288 ? 15.93 -5.176 -2.816 1 98.19 288 PHE A CA 1
ATOM 2165 C C . PHE A 1 288 ? 17.016 -5.465 -1.782 1 98.19 288 PHE A C 1
ATOM 2167 O O . PHE A 1 288 ? 16.719 -5.617 -0.595 1 98.19 288 PHE A O 1
ATOM 2174 N N . PRO A 1 289 ? 18.266 -5.504 -2.244 1 98.31 289 PRO A N 1
ATOM 2175 C CA . PRO A 1 289 ? 18.844 -5.285 -3.576 1 98.31 289 PRO A CA 1
ATOM 2176 C C . PRO A 1 289 ? 19.188 -6.594 -4.289 1 98.31 289 PRO A C 1
ATOM 2178 O O . PRO A 1 289 ? 20.141 -6.645 -5.062 1 98.31 289 PRO A O 1
ATOM 2181 N N . PHE A 1 290 ? 18.484 -7.664 -4.098 1 98.81 290 PHE A N 1
ATOM 2182 C CA . PHE A 1 290 ? 18.906 -9.023 -4.441 1 98.81 290 PHE A CA 1
ATOM 2183 C C . PHE A 1 290 ? 18.328 -9.438 -5.789 1 98.81 290 PHE A C 1
ATOM 2185 O O . PHE A 1 290 ? 17.938 -10.602 -5.973 1 98.81 290 PHE A O 1
ATOM 2192 N N . PHE A 1 291 ? 18.281 -8.57 -6.723 1 98.75 291 PHE A N 1
ATOM 2193 C CA . PHE A 1 291 ? 17.844 -8.812 -8.094 1 98.75 291 PHE A CA 1
ATOM 2194 C C . PHE A 1 291 ? 18.594 -7.895 -9.062 1 98.75 291 PHE A C 1
ATOM 2196 O O . PHE A 1 291 ? 19.25 -6.941 -8.641 1 98.75 291 PHE A O 1
ATOM 2203 N N . ASP A 1 292 ? 18.531 -8.25 -10.344 1 98.31 292 ASP A N 1
ATOM 2204 C CA . ASP A 1 292 ? 19.031 -7.391 -11.422 1 98.31 292 ASP A CA 1
ATOM 2205 C C . ASP A 1 292 ? 17.938 -6.441 -11.906 1 98.31 292 ASP A C 1
ATOM 2207 O O . ASP A 1 292 ? 16.859 -6.879 -12.305 1 98.31 292 ASP A O 1
ATOM 2211 N N . PHE A 1 293 ? 18.234 -5.129 -11.891 1 98.31 293 PHE A N 1
ATOM 2212 C CA . PHE A 1 293 ? 17.219 -4.141 -12.273 1 98.31 293 PHE A CA 1
ATOM 2213 C C . PHE A 1 293 ? 16.75 -4.383 -13.703 1 98.31 293 PHE A C 1
ATOM 2215 O O . PHE A 1 293 ? 15.586 -4.141 -14.023 1 98.31 293 PHE A O 1
ATOM 2222 N N . ASN A 1 294 ? 17.625 -4.84 -14.578 1 97.88 294 ASN A N 1
ATOM 2223 C CA . ASN A 1 294 ? 17.203 -5.141 -15.945 1 97.88 294 ASN A CA 1
ATOM 2224 C C . ASN A 1 294 ? 16.188 -6.285 -15.984 1 97.88 294 ASN A C 1
ATOM 2226 O O . ASN 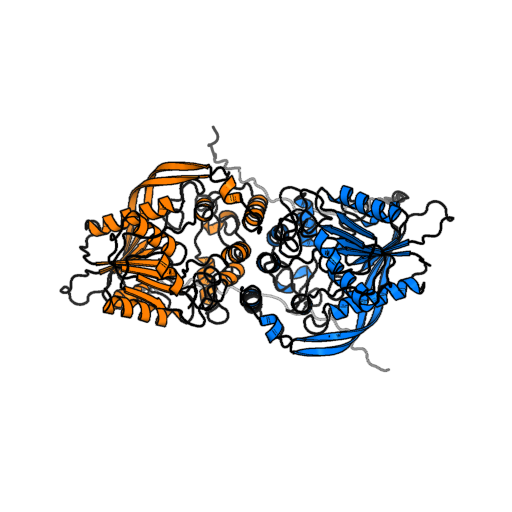A 1 294 ? 15.305 -6.305 -16.844 1 97.88 294 ASN A O 1
ATOM 2230 N N . VAL A 1 295 ? 16.328 -7.23 -15.086 1 97.88 295 VAL A N 1
ATOM 2231 C CA . VAL A 1 295 ? 15.367 -8.328 -14.992 1 97.88 295 VAL A CA 1
ATOM 2232 C C . VAL A 1 295 ? 14.016 -7.801 -14.5 1 97.88 295 VAL A C 1
ATOM 2234 O O . VAL A 1 295 ? 12.969 -8.195 -15.016 1 97.88 295 VAL A O 1
ATOM 2237 N N . LEU A 1 296 ? 14.031 -6.902 -13.539 1 98.44 296 LEU A N 1
ATOM 2238 C CA . LEU A 1 296 ? 12.805 -6.238 -13.102 1 98.44 296 LEU A CA 1
ATOM 2239 C C . LEU A 1 296 ? 12.133 -5.516 -14.266 1 98.44 296 LEU A C 1
ATOM 2241 O O . LEU A 1 296 ? 10.914 -5.578 -14.422 1 98.44 296 LEU A O 1
ATOM 2245 N N . LYS A 1 297 ? 12.93 -4.789 -15.062 1 98.06 297 LYS A N 1
ATOM 2246 C CA . LYS A 1 297 ? 12.391 -4.082 -16.219 1 98.06 297 LYS A CA 1
ATOM 2247 C C . LYS A 1 297 ? 11.656 -5.039 -17.156 1 98.06 297 LYS A C 1
ATOM 2249 O O . LYS A 1 297 ? 10.547 -4.75 -17.609 1 98.06 297 LYS A O 1
ATOM 2254 N N . ILE A 1 298 ? 12.242 -6.164 -17.422 1 96.75 298 ILE A N 1
ATOM 2255 C CA . ILE A 1 298 ? 11.648 -7.152 -18.312 1 96.75 298 ILE A CA 1
ATOM 2256 C C . ILE A 1 298 ? 10.383 -7.73 -17.672 1 96.75 298 ILE A C 1
ATOM 2258 O O . ILE A 1 298 ? 9.352 -7.848 -18.328 1 96.75 298 ILE A O 1
ATOM 2262 N N . ALA A 1 299 ? 10.5 -8.102 -16.406 1 97.12 299 ALA A N 1
ATOM 2263 C CA . ALA A 1 299 ? 9.352 -8.656 -15.695 1 97.12 299 ALA A CA 1
ATOM 2264 C C . ALA A 1 299 ? 8.172 -7.688 -15.727 1 97.12 299 ALA A C 1
ATOM 2266 O O . ALA A 1 299 ? 7.031 -8.094 -15.969 1 97.12 299 ALA A O 1
ATOM 2267 N N . SER A 1 300 ? 8.453 -6.414 -15.484 1 97.25 300 SER A N 1
ATOM 2268 C CA . SER A 1 300 ? 7.402 -5.398 -15.469 1 97.25 300 SER A CA 1
ATOM 2269 C C . SER A 1 300 ? 6.801 -5.203 -16.859 1 97.25 300 SER A C 1
ATOM 2271 O O . SER A 1 300 ? 5.586 -5.043 -16.984 1 97.25 300 SER A O 1
ATOM 2273 N N . SER A 1 301 ? 7.621 -5.215 -17.875 1 95.31 301 SER A N 1
ATOM 2274 C CA . SER A 1 301 ? 7.145 -4.941 -19.234 1 95.31 301 SER A CA 1
ATOM 2275 C C . SER A 1 301 ? 6.387 -6.137 -19.797 1 95.31 301 SER A C 1
ATOM 2277 O O . SER A 1 301 ? 5.648 -6 -20.781 1 95.31 301 SER A O 1
ATOM 2279 N N . THR A 1 302 ? 6.527 -7.348 -19.188 1 93.69 302 THR A N 1
ATOM 2280 C CA . THR A 1 302 ? 5.891 -8.539 -19.734 1 93.69 302 THR A CA 1
ATOM 2281 C C . THR A 1 302 ? 4.836 -9.078 -18.781 1 93.69 302 THR A C 1
ATOM 2283 O O . THR A 1 302 ? 4.332 -10.188 -18.953 1 93.69 302 THR A O 1
ATOM 2286 N N . LYS A 1 303 ? 4.508 -8.367 -17.734 1 94.94 303 LYS A N 1
ATOM 2287 C CA . LYS A 1 303 ? 3.557 -8.82 -16.734 1 94.94 303 LYS A CA 1
ATOM 2288 C C . LYS A 1 303 ? 2.176 -9.047 -17.344 1 94.94 303 LYS A C 1
ATOM 2290 O O . LYS A 1 303 ? 1.852 -8.469 -18.375 1 94.94 303 LYS A O 1
ATOM 2295 N N . GLY A 1 304 ? 1.446 -9.961 -16.734 1 94.25 304 GLY A N 1
ATOM 2296 C CA . GLY A 1 304 ? 0.08 -10.227 -17.156 1 94.25 304 GLY A CA 1
ATOM 2297 C C . GLY A 1 304 ? -0.952 -9.445 -16.359 1 94.25 304 GLY A C 1
ATOM 2298 O O . GLY A 1 304 ? -0.619 -8.461 -15.703 1 94.25 304 GLY A O 1
ATOM 2299 N N . THR A 1 305 ? -2.186 -9.82 -16.531 1 95.75 305 THR A N 1
ATOM 2300 C CA . THR A 1 305 ? -3.303 -9.156 -15.859 1 95.75 305 THR A CA 1
ATOM 2301 C C . THR A 1 305 ? -3.902 -10.062 -14.789 1 95.75 305 THR A C 1
ATOM 2303 O O . THR A 1 305 ? -3.619 -11.266 -14.75 1 95.75 305 THR A O 1
ATOM 2306 N N . ALA A 1 306 ? -4.594 -9.516 -13.883 1 97.06 306 ALA A N 1
ATOM 2307 C CA . ALA A 1 306 ? -5.543 -10.141 -12.969 1 97.06 306 ALA A CA 1
ATOM 2308 C C . ALA A 1 306 ? -6.914 -9.477 -13.055 1 97.06 306 ALA A C 1
ATOM 2310 O O . ALA A 1 306 ? -7.039 -8.367 -13.594 1 97.06 306 ALA A O 1
ATOM 2311 N N . THR A 1 307 ? -7.898 -10.18 -12.617 1 98 307 THR A N 1
ATOM 2312 C CA . THR A 1 307 ? -9.242 -9.625 -12.734 1 98 307 THR A CA 1
ATOM 2313 C C . THR A 1 307 ? -9.844 -9.375 -11.352 1 98 307 THR A C 1
ATOM 2315 O O . THR A 1 307 ? -9.367 -9.914 -10.352 1 98 307 THR A O 1
ATOM 2318 N N . LEU A 1 308 ? -10.875 -8.516 -11.312 1 97.81 308 LEU A N 1
ATOM 2319 C CA . LEU A 1 308 ? -11.625 -8.312 -10.07 1 97.81 308 LEU A CA 1
ATOM 2320 C C . LEU A 1 308 ? -12.227 -9.625 -9.578 1 97.81 308 LEU A C 1
ATOM 2322 O O . LEU A 1 308 ? -12.281 -9.875 -8.375 1 97.81 308 LEU A O 1
ATOM 2326 N N . GLY A 1 309 ? -12.711 -10.492 -10.461 1 97.56 309 GLY A N 1
ATOM 2327 C CA . GLY A 1 309 ? -13.227 -11.789 -10.078 1 97.56 309 GLY A CA 1
ATOM 2328 C C . GLY A 1 309 ? -12.211 -12.648 -9.344 1 97.56 309 GLY A C 1
ATOM 2329 O O . GLY A 1 309 ? -12.539 -13.305 -8.359 1 97.56 309 GLY A O 1
ATOM 2330 N N . GLU A 1 310 ? -11.023 -12.625 -9.852 1 96.94 310 GLU A N 1
ATOM 2331 C CA . GLU A 1 310 ? -9.961 -13.383 -9.195 1 96.94 310 GLU A CA 1
ATOM 2332 C C . GLU A 1 310 ? -9.664 -12.836 -7.809 1 96.94 310 GLU A C 1
ATOM 2334 O O . GLU A 1 310 ? -9.57 -13.594 -6.84 1 96.94 310 GLU A O 1
ATOM 2339 N N . PHE A 1 311 ? -9.516 -11.516 -7.699 1 95.81 311 PHE A N 1
ATOM 2340 C CA . PHE A 1 311 ? -9.188 -10.898 -6.418 1 95.81 311 PHE A CA 1
ATOM 2341 C C . PHE A 1 311 ? -10.289 -11.156 -5.398 1 95.81 311 PHE A C 1
ATOM 2343 O O . PHE A 1 311 ? -10.016 -11.32 -4.207 1 95.81 311 PHE A O 1
ATOM 2350 N N . LEU A 1 312 ? -11.539 -11.211 -5.777 1 95.56 312 LEU A N 1
ATOM 2351 C CA . LEU A 1 312 ? -12.664 -11.305 -4.859 1 95.56 312 LEU A CA 1
ATOM 2352 C C . LEU A 1 312 ? -12.977 -12.75 -4.516 1 95.56 312 LEU A C 1
ATOM 2354 O O . LEU A 1 312 ? -13.75 -13.023 -3.594 1 95.56 312 LEU A O 1
ATOM 2358 N N . THR A 1 313 ? -12.312 -13.68 -5.219 1 95.12 313 THR A N 1
ATOM 2359 C CA . THR A 1 313 ? -12.625 -15.078 -4.961 1 95.12 313 THR A CA 1
ATOM 2360 C C . THR A 1 313 ? -11.367 -15.852 -4.574 1 95.12 313 THR A C 1
ATOM 2362 O O . THR A 1 313 ? -11.32 -17.078 -4.699 1 95.12 313 THR A O 1
ATOM 2365 N N . LEU A 1 314 ? -10.359 -15.07 -4.102 1 89.62 314 LEU A N 1
ATOM 2366 C CA . LEU A 1 314 ? -9.172 -15.727 -3.57 1 89.62 314 LEU A CA 1
ATOM 2367 C C . LEU A 1 314 ? -9.516 -16.562 -2.34 1 89.62 314 LEU A C 1
ATOM 2369 O O . LEU A 1 314 ? -10.086 -16.047 -1.377 1 89.62 314 LEU A O 1
ATOM 2373 N N . SER A 1 315 ? -9.391 -17.859 -2.355 1 79.88 315 SER A N 1
ATOM 2374 C CA . SER A 1 315 ? -9.703 -18.688 -1.196 1 79.88 315 SER A CA 1
ATOM 2375 C C . SER A 1 315 ? -8.82 -19.938 -1.156 1 79.88 315 SER A C 1
ATOM 2377 O O . SER A 1 315 ? -8.422 -20.453 -2.201 1 79.88 315 SER A O 1
ATOM 2379 N N . ALA A 1 316 ? -8.461 -20.188 0.024 1 80.06 316 ALA A N 1
ATOM 2380 C CA . ALA A 1 316 ? -7.746 -21.438 0.265 1 80.06 316 ALA A CA 1
ATOM 2381 C C . ALA A 1 316 ? -8.672 -22.484 0.872 1 80.06 316 ALA A C 1
ATOM 2383 O O . ALA A 1 316 ? -9.445 -22.188 1.783 1 80.06 316 ALA A O 1
ATOM 2384 N N . SER A 1 317 ? -8.641 -23.609 0.21 1 90.12 317 SER A N 1
ATOM 2385 C CA . SER A 1 317 ? -9.391 -24.734 0.749 1 90.12 317 SER A CA 1
ATOM 2386 C C . SER A 1 317 ? -8.461 -25.859 1.192 1 90.12 317 SER A C 1
ATOM 2388 O O . SER A 1 317 ? -7.457 -26.141 0.537 1 90.12 317 SER A O 1
ATOM 2390 N N . VAL A 1 318 ? -8.883 -26.469 2.246 1 97.25 318 VAL A N 1
ATOM 2391 C CA . VAL A 1 318 ? -8.078 -27.562 2.787 1 97.25 318 VAL A CA 1
ATOM 2392 C C . VAL A 1 318 ? -8.172 -28.766 1.864 1 97.25 318 VAL A C 1
ATOM 2394 O O . VAL A 1 318 ? -9.266 -29.141 1.418 1 97.25 318 VAL A O 1
ATOM 2397 N N . ALA A 1 319 ? -7.027 -29.312 1.555 1 98.44 319 ALA A N 1
ATOM 2398 C CA . ALA A 1 319 ? -6.961 -30.5 0.707 1 98.44 319 ALA A CA 1
ATOM 2399 C C . ALA A 1 319 ? -6.941 -31.781 1.548 1 98.44 319 ALA A C 1
ATOM 2401 O O . ALA A 1 319 ? -5.949 -32.5 1.558 1 98.44 319 ALA A O 1
ATOM 2402 N N . SER A 1 320 ? -8.102 -32.188 2.059 1 97.94 320 SER A N 1
ATOM 2403 C CA . SER A 1 320 ? -8.219 -33.219 3.061 1 97.94 320 SER A CA 1
ATOM 2404 C C . SER A 1 320 ? -7.945 -34.594 2.455 1 97.94 320 SER A C 1
ATOM 2406 O O . SER A 1 320 ? -7.504 -35.531 3.152 1 97.94 320 SER A O 1
ATOM 2408 N N . ASN A 1 321 ? -8.195 -34.781 1.147 1 97.62 321 ASN A N 1
ATOM 2409 C CA . ASN A 1 321 ? -8.086 -36.094 0.525 1 97.62 321 ASN A CA 1
ATOM 2410 C C . ASN A 1 321 ? -6.816 -36.219 -0.306 1 97.62 321 ASN A C 1
ATOM 2412 O O . ASN A 1 321 ? -6.625 -37.188 -1.016 1 97.62 321 ASN A O 1
ATOM 2416 N N . TYR A 1 322 ? -6.043 -35.188 -0.285 1 98.75 322 TYR A N 1
ATOM 2417 C CA . TYR A 1 322 ? -4.754 -35.281 -0.961 1 98.75 322 TYR A CA 1
ATOM 2418 C C . TYR A 1 322 ? -3.699 -35.875 -0.049 1 98.75 322 TYR A C 1
ATOM 2420 O O . TYR A 1 322 ? -3.529 -35.438 1.094 1 98.75 322 TYR A O 1
ATOM 2428 N N . THR A 1 323 ? -2.953 -36.938 -0.583 1 98.75 323 THR A N 1
ATOM 2429 C CA . THR A 1 323 ? -2.059 -37.688 0.295 1 98.75 323 THR A CA 1
ATOM 2430 C C . THR A 1 323 ? -0.634 -37.656 -0.254 1 98.75 323 THR A C 1
ATOM 2432 O O . THR A 1 323 ? 0.304 -38.062 0.435 1 98.75 323 THR A O 1
ATOM 2435 N N . ASN A 1 324 ? -0.417 -37.25 -1.522 1 98.81 324 ASN A N 1
ATOM 2436 C CA . ASN A 1 324 ? 0.89 -37.312 -2.17 1 98.81 324 ASN A CA 1
ATOM 2437 C C . ASN A 1 324 ? 1.819 -36.219 -1.654 1 98.81 324 ASN A C 1
ATOM 2439 O O . ASN A 1 324 ? 1.385 -35.312 -0.938 1 98.81 324 ASN A O 1
ATOM 2443 N N . PRO A 1 325 ? 3.137 -36.25 -1.923 1 98.88 325 PRO A N 1
ATOM 2444 C CA . PRO A 1 325 ? 4.121 -35.344 -1.356 1 98.88 325 PRO A CA 1
ATOM 2445 C C . PRO A 1 325 ? 3.848 -33.875 -1.727 1 98.88 325 PRO A C 1
ATOM 2447 O O . PRO A 1 325 ? 3.406 -33.594 -2.842 1 98.88 325 PRO A O 1
ATOM 2450 N N . VAL A 1 326 ? 4.16 -33 -0.745 1 98.94 326 VAL A N 1
ATOM 2451 C CA . VAL A 1 326 ? 4.02 -31.547 -0.944 1 98.94 326 VAL A CA 1
ATOM 2452 C C . VAL A 1 326 ? 5.312 -30.844 -0.545 1 98.94 326 VAL A C 1
ATOM 2454 O O . VAL A 1 326 ? 5.918 -31.172 0.476 1 98.94 326 VAL A O 1
ATOM 2457 N N . PHE A 1 327 ? 5.777 -29.922 -1.334 1 98.94 327 PHE A N 1
ATOM 2458 C CA . PHE A 1 327 ? 6.93 -29.062 -1.082 1 98.94 327 PHE A CA 1
ATOM 2459 C C . PHE A 1 327 ? 6.547 -27.594 -1.213 1 98.94 327 PHE A C 1
ATOM 2461 O O . PHE A 1 327 ? 6.047 -27.172 -2.258 1 98.94 327 PHE A O 1
ATOM 2468 N N . VAL A 1 328 ? 6.66 -26.812 -0.146 1 98.88 328 VAL A N 1
ATOM 2469 C CA . VAL A 1 328 ? 6.352 -25.375 -0.188 1 98.88 328 VAL A CA 1
ATOM 2470 C C . VAL A 1 328 ? 7.645 -24.578 -0.157 1 98.88 328 VAL A C 1
ATOM 2472 O O . VAL A 1 328 ? 8.484 -24.766 0.728 1 98.88 328 VAL A O 1
ATOM 2475 N N . VAL A 1 329 ? 7.859 -23.703 -1.158 1 98.88 329 VAL A N 1
ATOM 2476 C CA . VAL A 1 329 ? 9.055 -22.891 -1.308 1 98.88 329 VAL A CA 1
ATOM 2477 C C . VAL A 1 329 ? 8.672 -21.406 -1.374 1 98.88 329 VAL A C 1
ATOM 2479 O O . VAL A 1 329 ? 8.078 -20.969 -2.359 1 98.88 329 VAL A O 1
ATOM 2482 N N . THR A 1 330 ? 8.984 -20.625 -0.36 1 98.88 330 THR A N 1
ATOM 2483 C CA . THR A 1 330 ? 8.609 -19.219 -0.299 1 98.88 330 THR A CA 1
ATOM 2484 C C . THR A 1 330 ? 9.797 -18.375 0.153 1 98.88 330 THR A C 1
ATOM 2486 O O . THR A 1 330 ? 10.445 -18.688 1.154 1 98.88 330 THR A O 1
ATOM 2489 N N . GLY A 1 331 ? 10.125 -17.312 -0.622 1 98.88 331 GLY A N 1
ATOM 2490 C CA . GLY A 1 331 ? 11.227 -16.438 -0.262 1 98.88 331 GLY A CA 1
ATOM 2491 C C . GLY A 1 331 ? 11.086 -15.836 1.123 1 98.88 331 GLY A C 1
ATOM 2492 O O . GLY A 1 331 ? 9.977 -15.477 1.538 1 98.88 331 GLY A O 1
ATOM 2493 N N . ASP A 1 332 ? 12.195 -15.625 1.804 1 98.5 332 ASP A N 1
ATOM 2494 C CA . ASP A 1 332 ? 12.172 -15.188 3.197 1 98.5 332 ASP A CA 1
ATOM 2495 C C . ASP A 1 332 ? 11.586 -13.781 3.324 1 98.5 332 ASP A C 1
ATOM 2497 O O . ASP A 1 332 ? 11.039 -13.43 4.367 1 98.5 332 ASP A O 1
ATOM 2501 N N . LYS A 1 333 ? 11.648 -13.039 2.24 1 98.19 333 LYS A N 1
ATOM 2502 C CA . LYS A 1 333 ? 11.172 -11.656 2.242 1 98.19 333 LYS A CA 1
ATOM 2503 C C . LYS A 1 333 ? 9.891 -11.516 1.417 1 98.19 333 LYS A C 1
ATOM 2505 O O . LYS A 1 333 ? 9.602 -10.438 0.888 1 98.19 333 LYS A O 1
ATOM 2510 N N . ASP A 1 334 ? 9.18 -12.586 1.295 1 98.62 334 ASP A N 1
ATOM 2511 C CA . ASP A 1 334 ? 7.926 -12.523 0.548 1 98.62 334 ASP A CA 1
ATOM 2512 C C . ASP A 1 334 ? 6.965 -11.508 1.164 1 98.62 334 ASP A C 1
ATOM 2514 O O . ASP A 1 334 ? 6.445 -11.719 2.26 1 98.62 334 ASP A O 1
ATOM 2518 N N . PHE A 1 335 ? 6.723 -10.469 0.432 1 98.19 335 PHE A N 1
ATOM 2519 C CA . PHE A 1 335 ? 5.945 -9.328 0.914 1 98.19 335 PHE A CA 1
ATOM 2520 C C . PHE A 1 335 ? 4.457 -9.664 0.945 1 98.19 335 PHE A C 1
ATOM 2522 O O . PHE A 1 335 ? 3.732 -9.203 1.828 1 98.19 335 PHE A O 1
ATOM 2529 N N . ILE A 1 336 ? 3.992 -10.484 0.078 1 97.75 336 ILE A N 1
ATOM 2530 C CA . ILE A 1 336 ? 2.572 -10.766 -0.125 1 97.75 336 ILE A CA 1
ATOM 2531 C C . ILE A 1 336 ? 2.107 -11.828 0.86 1 97.75 336 ILE A C 1
ATOM 2533 O O . ILE A 1 336 ? 1.195 -11.594 1.656 1 97.75 336 ILE A O 1
ATOM 2537 N N . PHE A 1 337 ? 2.799 -12.93 0.958 1 97.5 337 PHE A N 1
ATOM 2538 C CA . PHE A 1 337 ? 2.285 -14.078 1.704 1 97.5 337 PHE A CA 1
ATOM 2539 C C . PHE A 1 337 ? 2.955 -14.18 3.068 1 97.5 337 PHE A C 1
ATOM 2541 O O . PHE A 1 337 ? 2.564 -15 3.896 1 97.5 337 PHE A O 1
ATOM 2548 N N . CYS A 1 338 ? 4.004 -13.328 3.342 1 97.75 338 CYS A N 1
ATOM 2549 C CA . CYS A 1 338 ? 4.664 -13.383 4.641 1 97.75 338 CYS A CA 1
ATOM 2550 C C . CYS A 1 338 ? 4.734 -11.992 5.27 1 97.75 338 CYS A C 1
ATOM 2552 O O . CYS A 1 338 ? 5.277 -11.828 6.363 1 97.75 338 CYS A O 1
ATOM 2554 N N . GLY A 1 339 ? 4.234 -10.969 4.57 1 96.69 339 GLY A N 1
ATOM 2555 C CA . GLY A 1 339 ? 4.359 -9.617 5.078 1 96.69 339 GLY A CA 1
ATOM 2556 C C . GLY A 1 339 ? 5.797 -9.133 5.152 1 96.69 339 GLY A C 1
ATOM 2557 O O . GLY A 1 339 ? 6.137 -8.297 5.988 1 96.69 339 GLY A O 1
ATOM 2558 N N . GLY A 1 340 ? 6.645 -9.773 4.441 1 97 340 GLY A N 1
ATOM 2559 C CA . GLY A 1 340 ? 8.031 -9.352 4.344 1 97 340 GLY A CA 1
ATOM 2560 C C . GLY A 1 340 ? 8.961 -10.141 5.242 1 97 340 GLY A C 1
ATOM 2561 O O . GLY A 1 340 ? 10.172 -9.93 5.234 1 97 340 GLY A O 1
ATOM 2562 N N . ASP A 1 341 ? 8.414 -11.07 6.051 1 97 341 ASP A N 1
ATOM 2563 C CA . ASP A 1 341 ? 9.219 -11.891 6.957 1 97 341 ASP A CA 1
ATOM 2564 C C . ASP A 1 341 ? 8.57 -13.258 7.168 1 97 341 ASP A C 1
ATOM 2566 O O . ASP A 1 341 ? 7.715 -13.422 8.039 1 97 341 ASP A O 1
ATOM 2570 N N . CYS A 1 342 ? 9.109 -14.234 6.496 1 97.88 342 CYS A N 1
ATOM 2571 C CA . CYS A 1 342 ? 8.484 -15.555 6.527 1 97.88 342 CYS A CA 1
ATOM 2572 C C . CYS A 1 342 ? 8.859 -16.297 7.805 1 97.88 342 CYS A C 1
ATOM 2574 O O . CYS A 1 342 ? 8.25 -17.328 8.133 1 97.88 342 CYS A O 1
ATOM 2576 N N . PHE A 1 343 ? 9.789 -15.773 8.594 1 97.31 343 PHE A N 1
ATOM 2577 C CA . PHE A 1 343 ? 10.203 -16.438 9.82 1 97.31 343 PHE A CA 1
ATOM 2578 C C . PHE A 1 343 ? 9.422 -15.914 11.016 1 97.31 343 PHE A C 1
ATOM 2580 O O . PHE A 1 343 ? 9.562 -16.438 12.133 1 97.31 343 PHE A O 1
ATOM 2587 N N . GLN A 1 344 ? 8.633 -14.898 10.805 1 94.94 344 GLN A N 1
ATOM 2588 C CA . GLN A 1 344 ? 7.867 -14.367 11.93 1 94.94 344 GLN A CA 1
ATOM 2589 C C . GLN A 1 344 ? 6.898 -15.414 12.477 1 94.94 344 GLN A C 1
ATOM 2591 O O . GLN A 1 344 ? 6.523 -16.359 11.773 1 94.94 344 GLN A O 1
ATOM 2596 N N . LYS A 1 345 ? 6.527 -15.203 13.766 1 90.94 345 LYS A N 1
ATOM 2597 C CA . LYS A 1 345 ? 5.594 -16.125 14.414 1 90.94 345 LYS A CA 1
ATOM 2598 C C . LYS A 1 345 ? 4.191 -15.516 14.484 1 90.94 345 LYS A C 1
ATOM 2600 O O . LYS A 1 345 ? 4.039 -14.297 14.586 1 90.94 345 LYS A O 1
ATOM 2605 N N . PHE A 1 346 ? 3.23 -16.359 14.273 1 88.5 346 PHE A N 1
ATOM 2606 C CA . PHE A 1 346 ? 1.812 -16.031 14.344 1 88.5 346 PHE A CA 1
ATOM 2607 C C . PHE A 1 346 ? 1.018 -17.188 14.938 1 88.5 346 PHE A C 1
ATOM 2609 O O . PHE A 1 346 ? 1.488 -18.328 14.945 1 88.5 346 PHE A O 1
ATOM 2616 N N . PRO A 1 347 ? -0.102 -16.828 15.578 1 85.94 347 PRO A N 1
ATOM 2617 C CA . PRO A 1 347 ? -0.928 -17.969 16.016 1 85.94 347 PRO A CA 1
ATOM 2618 C C . PRO A 1 347 ? -1.181 -18.969 14.891 1 85.94 347 PRO A C 1
ATOM 2620 O O . PRO A 1 347 ? -1.631 -18.594 13.805 1 85.94 347 PRO A O 1
ATOM 2623 N N . GLY A 1 348 ? -0.875 -20.203 15.094 1 86.81 348 GLY A N 1
ATOM 2624 C CA . GLY A 1 348 ? -1.015 -21.25 14.086 1 86.81 348 GLY A CA 1
ATOM 2625 C C . GLY A 1 348 ? 0.26 -21.484 13.297 1 86.81 348 GLY A C 1
ATOM 2626 O O . GLY A 1 348 ? 0.326 -22.406 12.484 1 86.81 348 GLY A O 1
ATOM 2627 N N . ALA A 1 349 ? 1.2 -20.656 13.539 1 87.44 349 ALA A N 1
ATOM 2628 C CA . ALA A 1 349 ? 2.508 -20.797 12.898 1 87.44 349 ALA A CA 1
ATOM 2629 C C . ALA A 1 349 ? 3.633 -20.641 13.914 1 87.44 349 ALA A C 1
ATOM 2631 O O . ALA A 1 349 ? 4.297 -19.609 13.969 1 87.44 349 ALA A O 1
ATOM 2632 N N . SER A 1 350 ? 3.982 -21.703 14.602 1 88.5 350 SER A N 1
ATOM 2633 C CA . SER A 1 350 ? 4.898 -21.625 15.734 1 88.5 350 SER A CA 1
ATOM 2634 C C . SER A 1 350 ? 6.352 -21.703 15.273 1 88.5 350 SER A C 1
ATOM 2636 O O . SER A 1 350 ? 7.258 -21.266 15.992 1 88.5 350 SER A O 1
ATOM 2638 N N . VAL A 1 351 ? 6.594 -22.266 14.141 1 93.31 351 VAL A N 1
ATOM 2639 C CA . VAL A 1 351 ? 7.961 -22.375 13.641 1 93.31 351 VAL A CA 1
ATOM 2640 C C . VAL A 1 351 ? 8.242 -21.25 12.656 1 93.31 351 VAL A C 1
ATOM 2642 O O . VAL A 1 351 ? 9.172 -20.453 12.852 1 93.31 351 VAL A O 1
ATOM 2645 N N . ASN A 1 352 ? 7.465 -21.125 11.586 1 96.69 352 ASN A N 1
ATOM 2646 C CA . ASN A 1 352 ? 7.457 -20.047 10.586 1 96.69 352 ASN A CA 1
ATOM 2647 C C . ASN A 1 352 ? 6.191 -20.094 9.742 1 96.69 352 ASN A C 1
ATOM 2649 O O . ASN A 1 352 ? 5.379 -21 9.867 1 96.69 352 ASN A O 1
ATOM 2653 N N . LEU A 1 353 ? 5.996 -19.109 8.945 1 97.81 353 LEU A N 1
ATOM 2654 C CA . LEU A 1 353 ? 4.738 -18.922 8.219 1 97.81 353 LEU A CA 1
ATOM 2655 C C . LEU A 1 353 ? 4.605 -19.953 7.102 1 97.81 353 LEU A C 1
ATOM 2657 O O . LEU A 1 353 ? 3.492 -20.281 6.691 1 97.81 353 LEU A O 1
ATOM 2661 N N . VAL A 1 354 ? 5.723 -20.469 6.516 1 98.5 354 VAL A N 1
ATOM 2662 C CA . VAL A 1 354 ? 5.703 -21.406 5.398 1 98.5 354 VAL A CA 1
ATOM 2663 C C . VAL A 1 354 ? 5.371 -22.797 5.906 1 98.5 354 VAL A C 1
ATOM 2665 O O . VAL A 1 354 ? 4.562 -23.516 5.305 1 98.5 354 VAL A O 1
ATOM 2668 N N . GLU A 1 355 ? 5.938 -23.203 7.066 1 97.88 355 GLU A N 1
ATOM 2669 C CA . GLU A 1 355 ? 5.648 -24.484 7.699 1 97.88 355 GLU A CA 1
ATOM 2670 C C . GLU A 1 355 ? 4.168 -24.609 8.047 1 97.88 355 GLU A C 1
ATOM 2672 O O . GLU A 1 355 ? 3.607 -25.719 8.008 1 97.88 355 GLU A O 1
ATOM 2677 N N . ALA A 1 356 ? 3.559 -23.516 8.297 1 97.56 356 ALA A N 1
ATOM 2678 C CA . ALA A 1 356 ? 2.145 -23.5 8.664 1 97.56 356 ALA A CA 1
ATOM 2679 C C . ALA A 1 356 ? 1.272 -24 7.52 1 97.56 356 ALA A C 1
ATOM 2681 O O . ALA A 1 356 ? 0.112 -24.359 7.727 1 97.56 356 ALA A O 1
ATOM 2682 N N . SER A 1 357 ? 1.792 -24.078 6.312 1 97.69 357 SER A N 1
ATOM 2683 C CA . SER A 1 357 ? 1.039 -24.562 5.156 1 97.69 357 SER A CA 1
ATOM 2684 C C . SER A 1 357 ? 0.604 -26.016 5.344 1 97.69 357 SER A C 1
ATOM 2686 O O . SER A 1 357 ? -0.333 -26.469 4.688 1 97.69 357 SER A O 1
ATOM 2688 N N . GLY A 1 358 ? 1.233 -26.734 6.199 1 97.56 358 GLY A N 1
ATOM 2689 C CA . GLY A 1 358 ? 0.904 -28.125 6.43 1 97.56 358 GLY A CA 1
ATOM 2690 C C . GLY A 1 358 ? -0.538 -28.344 6.848 1 97.56 358 GLY A C 1
ATOM 2691 O O . GLY A 1 358 ? -1.122 -29.391 6.574 1 97.56 358 GLY A O 1
ATOM 2692 N N . VAL A 1 359 ? -1.163 -27.344 7.516 1 96.38 359 VAL A N 1
ATOM 2693 C CA . VAL A 1 359 ? -2.523 -27.469 8.031 1 96.38 359 VAL A CA 1
ATOM 2694 C C . VAL A 1 359 ? -3.504 -27.609 6.863 1 96.38 359 VAL A C 1
ATOM 2696 O O . VAL A 1 359 ? -4.613 -28.109 7.035 1 96.38 359 VAL A O 1
ATOM 2699 N N . LEU A 1 360 ? -3.09 -27.203 5.688 1 97.88 360 LEU A N 1
ATOM 2700 C CA . LEU A 1 360 ? -3.949 -27.25 4.508 1 97.88 360 LEU A CA 1
ATOM 2701 C C . LEU A 1 360 ? -3.902 -28.625 3.854 1 97.88 360 LEU A C 1
ATOM 2703 O O . LEU A 1 360 ? -4.684 -28.922 2.943 1 97.88 360 LEU A O 1
ATOM 2707 N N . PHE A 1 361 ? -2.979 -29.469 4.285 1 98.38 361 PHE A N 1
ATOM 2708 C CA . PHE A 1 361 ? -2.777 -30.812 3.764 1 98.38 361 PHE A CA 1
ATOM 2709 C C . PHE A 1 361 ? -2.723 -31.828 4.898 1 98.38 361 PHE A C 1
ATOM 2711 O O . PHE A 1 361 ? -1.708 -32.5 5.086 1 98.38 361 PHE A O 1
ATOM 2718 N N . PRO A 1 362 ? -3.801 -32.062 5.52 1 98 362 PRO A N 1
ATOM 2719 C CA . PRO A 1 362 ? -3.76 -32.844 6.758 1 98 362 PRO A CA 1
ATOM 2720 C C . PRO A 1 362 ? -3.42 -34.312 6.516 1 98 362 PRO A C 1
ATOM 2722 O O . PRO A 1 362 ? -2.949 -35 7.426 1 98 362 PRO A O 1
ATOM 2725 N N . ALA A 1 363 ? -3.609 -34.875 5.324 1 98.44 363 ALA A N 1
ATOM 2726 C CA . ALA A 1 363 ? -3.404 -36.281 5.062 1 98.44 363 ALA A CA 1
ATOM 2727 C C . ALA A 1 363 ? -2.025 -36.562 4.461 1 98.44 363 ALA A C 1
ATOM 2729 O O . ALA A 1 363 ? -1.655 -37.688 4.207 1 98.44 363 ALA A O 1
ATOM 2730 N N . VAL A 1 364 ? -1.274 -35.5 4.238 1 98.56 364 VAL A N 1
ATOM 2731 C CA . VAL A 1 364 ? 0.035 -35.656 3.609 1 98.56 364 VAL A CA 1
ATOM 2732 C C . VAL A 1 364 ? 1.071 -36.062 4.66 1 98.56 364 VAL A C 1
ATOM 2734 O O . VAL A 1 364 ? 1.168 -35.406 5.715 1 98.56 364 VAL A O 1
ATOM 2737 N N . GLN A 1 365 ? 1.879 -37.062 4.387 1 97.19 365 GLN A N 1
ATOM 2738 C CA . GLN A 1 365 ? 2.926 -37.5 5.297 1 97.19 365 GLN A CA 1
ATOM 2739 C C . GLN A 1 365 ? 4.277 -36.906 4.934 1 97.19 365 GLN A C 1
ATOM 2741 O O . GLN A 1 365 ? 5.051 -36.531 5.812 1 97.19 365 GLN A O 1
ATOM 2746 N N . LYS A 1 366 ? 4.504 -36.75 3.625 1 98.19 366 LYS A N 1
ATOM 2747 C CA . LYS A 1 366 ? 5.746 -36.156 3.154 1 98.19 366 LYS A CA 1
ATOM 2748 C C . LYS A 1 366 ? 5.539 -34.656 2.828 1 98.19 366 LYS A C 1
ATOM 2750 O O . LYS A 1 366 ? 5.234 -34.312 1.688 1 98.19 366 LYS A O 1
ATOM 2755 N N . PHE A 1 367 ? 5.754 -33.844 3.836 1 98.44 367 PHE A N 1
ATOM 2756 C CA . PHE A 1 367 ? 5.586 -32.406 3.717 1 98.44 367 PHE A CA 1
ATOM 2757 C C . PHE A 1 367 ? 6.891 -31.672 4.02 1 98.44 367 PHE A C 1
ATOM 2759 O O . PHE A 1 367 ? 7.445 -31.812 5.113 1 98.44 367 PHE A O 1
ATOM 2766 N N . ASN A 1 368 ? 7.43 -30.953 3.07 1 98.69 368 ASN A N 1
ATOM 2767 C CA . ASN A 1 368 ? 8.688 -30.234 3.215 1 98.69 368 ASN A CA 1
ATOM 2768 C C . ASN A 1 368 ? 8.531 -28.766 2.873 1 98.69 368 ASN A C 1
ATOM 2770 O O . ASN A 1 368 ? 7.629 -28.391 2.125 1 98.69 368 ASN A O 1
ATOM 2774 N N . VAL A 1 369 ? 9.359 -27.938 3.461 1 98.69 369 VAL A N 1
ATOM 2775 C CA . VAL A 1 369 ? 9.359 -26.5 3.152 1 98.69 369 VAL A CA 1
ATOM 2776 C C . VAL A 1 369 ? 10.789 -26.031 2.916 1 98.69 369 VAL A C 1
ATOM 2778 O O . VAL A 1 369 ? 11.742 -26.656 3.373 1 98.69 369 VAL A O 1
ATOM 2781 N N . SER A 1 370 ? 10.945 -25.016 2.16 1 98.69 370 SER A N 1
ATOM 2782 C CA . SER A 1 370 ? 12.188 -24.266 1.947 1 98.69 370 SER A CA 1
ATOM 2783 C C . SER A 1 370 ? 11.93 -22.766 1.928 1 98.69 370 SER A C 1
ATOM 2785 O O . SER A 1 370 ? 10.93 -22.312 1.364 1 98.69 370 SER A O 1
ATOM 2787 N N . ILE A 1 371 ? 12.781 -22.031 2.59 1 98.81 371 ILE A N 1
ATOM 2788 C CA . ILE A 1 371 ? 12.672 -20.578 2.656 1 98.81 371 ILE A CA 1
ATOM 2789 C C . ILE A 1 371 ? 13.961 -19.938 2.162 1 98.81 371 ILE A C 1
ATOM 2791 O O . ILE A 1 371 ? 14.828 -19.578 2.961 1 98.81 371 ILE A O 1
ATOM 2795 N N . PRO A 1 372 ? 14.102 -19.797 0.85 1 98.88 372 PRO A N 1
ATOM 2796 C CA . PRO A 1 372 ? 15.32 -19.203 0.305 1 98.88 372 PRO A CA 1
ATOM 2797 C C . PRO A 1 372 ? 15.602 -17.812 0.87 1 98.88 372 PRO A C 1
ATOM 2799 O O . PRO A 1 372 ? 14.688 -16.984 0.985 1 98.88 372 PRO A O 1
ATOM 2802 N N . ALA A 1 373 ? 16.859 -17.516 1.23 1 98.5 373 ALA A N 1
ATOM 2803 C CA . ALA A 1 373 ? 17.281 -16.234 1.785 1 98.5 373 ALA A CA 1
ATOM 2804 C C . ALA A 1 373 ? 17.312 -15.148 0.709 1 98.5 373 ALA A C 1
ATOM 2806 O O . ALA A 1 373 ? 17.531 -15.445 -0.469 1 98.5 373 ALA A O 1
ATOM 2807 N N . ASN A 1 374 ? 17.109 -13.883 1.1 1 98.31 374 ASN A N 1
ATOM 2808 C CA . ASN A 1 374 ? 17.25 -12.719 0.238 1 98.31 374 ASN A CA 1
ATOM 2809 C C . ASN A 1 374 ? 16.359 -12.82 -1 1 98.31 374 ASN A C 1
ATOM 2811 O O . ASN A 1 374 ? 16.797 -12.492 -2.107 1 98.31 374 ASN A O 1
ATOM 2815 N N . THR A 1 375 ? 15.164 -13.328 -0.775 1 98.81 375 THR A N 1
ATOM 2816 C CA . THR A 1 375 ? 14.25 -13.609 -1.881 1 98.81 375 THR A CA 1
ATOM 2817 C C . THR A 1 375 ? 12.852 -13.086 -1.581 1 98.81 375 THR A C 1
ATOM 2819 O O . THR A 1 375 ? 12.312 -13.336 -0.501 1 98.81 375 THR A O 1
ATOM 2822 N N . GLY A 1 376 ? 12.336 -12.312 -2.541 1 98.56 376 GLY A N 1
ATOM 2823 C CA . GLY A 1 376 ? 10.969 -11.82 -2.428 1 98.56 376 GLY A CA 1
ATOM 2824 C C . GLY A 1 376 ? 9.938 -12.781 -2.984 1 98.56 376 GLY A C 1
ATOM 2825 O O . GLY A 1 376 ? 10.141 -14 -2.955 1 98.56 376 GLY A O 1
ATOM 2826 N N . HIS A 1 377 ? 8.789 -12.266 -3.316 1 98.5 377 HIS A N 1
ATOM 2827 C CA . HIS A 1 377 ? 7.66 -13.062 -3.787 1 98.5 377 HIS A CA 1
ATOM 2828 C C . HIS A 1 377 ? 7.977 -13.727 -5.125 1 98.5 377 HIS A C 1
ATOM 2830 O O . HIS A 1 377 ? 7.648 -14.898 -5.336 1 98.5 377 HIS A O 1
ATOM 2836 N N . ALA A 1 378 ? 8.562 -12.969 -6.023 1 98.19 378 ALA A N 1
ATOM 2837 C CA . ALA A 1 378 ? 8.859 -13.469 -7.363 1 98.19 378 ALA A CA 1
ATOM 2838 C C . ALA A 1 378 ? 10.188 -14.234 -7.383 1 98.19 378 ALA A C 1
ATOM 2840 O O . ALA A 1 378 ? 11.18 -13.758 -7.938 1 98.19 378 ALA A O 1
ATOM 2841 N N . ILE A 1 379 ? 10.203 -15.375 -6.992 1 98.19 379 ILE A N 1
ATOM 2842 C CA . ILE A 1 379 ? 11.383 -16.188 -6.75 1 98.19 379 ILE A CA 1
ATOM 2843 C C . ILE A 1 379 ? 12.211 -16.297 -8.031 1 98.19 379 ILE A C 1
ATOM 2845 O O . ILE A 1 379 ? 13.43 -16.094 -8.008 1 98.19 379 ILE A O 1
ATOM 2849 N N . ASN A 1 380 ? 11.633 -16.453 -9.211 1 97.25 380 ASN A N 1
ATOM 2850 C CA . ASN A 1 380 ? 12.305 -16.812 -10.453 1 97.25 380 ASN A CA 1
ATOM 2851 C C . ASN A 1 380 ? 13.102 -15.641 -11.023 1 97.25 380 ASN A C 1
ATOM 2853 O O . ASN A 1 380 ? 13.875 -15.805 -11.969 1 97.25 380 ASN A O 1
ATOM 2857 N N . VAL A 1 381 ? 12.914 -14.492 -10.422 1 97.69 381 VAL A N 1
ATOM 2858 C CA . VAL A 1 381 ? 13.594 -13.336 -11.008 1 97.69 381 VAL A CA 1
ATOM 2859 C C . VAL A 1 381 ? 14.547 -12.727 -9.984 1 97.69 381 VAL A C 1
ATOM 2861 O O . VAL A 1 381 ? 14.945 -11.57 -10.117 1 97.69 381 VAL A O 1
ATOM 2864 N N . HIS A 1 382 ? 14.836 -13.461 -8.906 1 98.69 382 HIS A N 1
ATOM 2865 C CA . HIS A 1 382 ? 15.867 -13.102 -7.938 1 98.69 382 HIS A CA 1
ATOM 2866 C C . HIS A 1 382 ? 17.188 -13.805 -8.242 1 98.69 382 HIS A C 1
ATOM 2868 O O . HIS A 1 382 ? 17.203 -14.789 -8.992 1 98.69 382 HIS A O 1
ATOM 2874 N N . PHE A 1 383 ? 18.266 -13.344 -7.613 1 98.62 383 PHE A N 1
ATOM 2875 C CA . PHE A 1 383 ? 19.578 -13.961 -7.781 1 98.62 383 PHE A CA 1
ATOM 2876 C C . PHE A 1 383 ? 19.578 -15.391 -7.246 1 98.62 383 PHE A C 1
ATOM 2878 O O . PHE A 1 383 ? 20.359 -16.234 -7.695 1 98.62 383 PHE A O 1
ATOM 2885 N N . SER A 1 384 ? 18.672 -15.766 -6.402 1 98.56 384 SER A N 1
ATOM 2886 C CA . SER A 1 384 ? 18.609 -17.062 -5.746 1 98.56 384 SER A CA 1
ATOM 2887 C C . SER A 1 384 ? 17.953 -18.109 -6.652 1 98.56 384 SER A C 1
ATOM 2889 O O . SER A 1 384 ? 18.016 -19.297 -6.367 1 98.56 384 SER A O 1
ATOM 2891 N N . ALA A 1 385 ? 17.422 -17.719 -7.777 1 98.25 385 ALA A N 1
ATOM 2892 C CA . ALA A 1 385 ? 16.562 -18.562 -8.602 1 98.25 385 ALA A CA 1
ATOM 2893 C C . ALA A 1 385 ? 17.266 -19.859 -8.992 1 98.25 385 ALA A C 1
ATOM 2895 O O . ALA A 1 385 ? 16.734 -20.953 -8.781 1 98.25 385 ALA A O 1
ATOM 2896 N N . PRO A 1 386 ? 18.531 -19.844 -9.469 1 98.06 386 PRO A N 1
ATOM 2897 C CA . PRO A 1 386 ? 19.172 -21.094 -9.867 1 98.06 386 PRO A CA 1
ATOM 2898 C C . PRO A 1 386 ? 19.297 -22.094 -8.719 1 98.06 386 PRO A C 1
ATOM 2900 O O . PRO A 1 386 ? 19.078 -23.281 -8.914 1 98.06 386 PRO A O 1
ATOM 2903 N N . ASN A 1 387 ? 19.594 -21.531 -7.551 1 98.62 387 ASN A N 1
ATOM 2904 C CA . ASN A 1 387 ? 19.688 -22.422 -6.402 1 98.62 387 ASN A CA 1
ATOM 2905 C C . ASN A 1 387 ? 18.344 -23 -6.023 1 98.62 387 ASN A C 1
ATOM 2907 O O . ASN A 1 387 ? 18.25 -24.172 -5.633 1 98.62 387 ASN A O 1
ATOM 2911 N N . VAL A 1 388 ? 17.328 -22.25 -6.105 1 98.75 388 VAL A N 1
ATOM 2912 C CA . VAL A 1 388 ? 15.984 -22.703 -5.785 1 98.75 388 VAL A CA 1
ATOM 2913 C C . VAL A 1 388 ? 15.555 -23.781 -6.785 1 98.75 388 VAL A C 1
ATOM 2915 O O . VAL A 1 388 ? 14.945 -24.781 -6.406 1 98.75 388 VAL A O 1
ATOM 2918 N N . TYR A 1 389 ? 15.898 -23.609 -8.102 1 98.5 389 TYR A N 1
ATOM 2919 C CA . TYR A 1 389 ? 15.586 -24.594 -9.117 1 98.5 389 TYR A CA 1
ATOM 2920 C C . TYR A 1 389 ? 16.234 -25.938 -8.789 1 98.5 389 TYR A C 1
ATOM 2922 O O . TYR A 1 389 ? 15.586 -26.984 -8.883 1 98.5 389 TYR A O 1
ATOM 2930 N N . LYS A 1 390 ? 17.453 -25.828 -8.367 1 98.25 390 LYS A N 1
ATOM 2931 C CA . LYS A 1 390 ? 18.172 -27.047 -7.988 1 98.25 390 LYS A CA 1
ATOM 2932 C C . LYS A 1 390 ? 17.5 -27.734 -6.801 1 98.25 390 LYS A C 1
ATOM 2934 O O . LYS A 1 390 ? 17.359 -28.953 -6.777 1 98.25 390 LYS A O 1
ATOM 2939 N N . GLU A 1 391 ? 17.109 -26.953 -5.859 1 98.69 391 GLU A N 1
ATOM 2940 C CA . GLU A 1 391 ? 16.438 -27.484 -4.684 1 98.69 391 GLU A CA 1
ATOM 2941 C C . GLU A 1 391 ? 15.141 -28.203 -5.062 1 98.69 391 GLU A C 1
ATOM 2943 O O . GLU A 1 391 ? 14.859 -29.297 -4.551 1 98.69 391 GLU A O 1
ATOM 2948 N N . ILE A 1 392 ? 14.414 -27.641 -5.938 1 98.81 392 ILE A N 1
ATOM 2949 C CA . ILE A 1 392 ? 13.141 -28.203 -6.363 1 98.81 392 ILE A CA 1
ATOM 2950 C C . ILE A 1 392 ? 13.391 -29.516 -7.105 1 98.81 392 ILE A C 1
ATOM 2952 O O . ILE A 1 392 ? 12.758 -30.531 -6.812 1 98.81 392 ILE A O 1
ATOM 2956 N N . GLN A 1 393 ? 14.352 -29.562 -8.031 1 98.62 393 GLN A N 1
ATOM 2957 C CA . GLN A 1 393 ? 14.625 -30.766 -8.805 1 98.62 393 GLN A CA 1
ATOM 2958 C C . GLN A 1 393 ? 15.18 -31.875 -7.906 1 98.62 393 GLN A C 1
ATOM 2960 O O . GLN A 1 393 ? 14.859 -33.062 -8.094 1 98.62 393 GLN A O 1
ATOM 2965 N N . ASN A 1 394 ? 16 -31.484 -6.914 1 98.62 394 ASN A N 1
ATOM 2966 C CA . ASN A 1 394 ? 16.5 -32.469 -5.957 1 98.62 394 ASN A CA 1
ATOM 2967 C C . ASN A 1 394 ? 15.367 -33.062 -5.121 1 98.62 394 ASN A C 1
ATOM 2969 O O . ASN A 1 394 ? 15.352 -34.25 -4.848 1 98.62 394 ASN A O 1
ATOM 2973 N N . TRP A 1 395 ? 14.477 -32.219 -4.738 1 98.81 395 TRP A N 1
ATOM 2974 C CA . TRP A 1 395 ? 13.328 -32.688 -3.965 1 98.81 395 TRP A CA 1
ATOM 2975 C C . TRP A 1 395 ? 12.492 -33.656 -4.785 1 98.81 395 TRP A C 1
ATOM 2977 O O . TRP A 1 395 ? 12.062 -34.688 -4.273 1 98.81 395 TRP A O 1
ATOM 2987 N N . ILE A 1 396 ? 12.234 -33.344 -6.062 1 98.62 396 ILE A N 1
ATOM 2988 C CA . ILE A 1 396 ? 11.477 -34.219 -6.938 1 98.62 396 ILE A CA 1
ATOM 2989 C C . ILE A 1 396 ? 12.172 -35.562 -7.039 1 98.62 396 ILE A C 1
ATOM 2991 O O . ILE A 1 396 ? 11.531 -36.625 -6.883 1 98.62 396 ILE A O 1
ATOM 2995 N N . ALA A 1 397 ? 13.422 -35.625 -7.168 1 97.69 397 ALA A N 1
ATOM 2996 C CA . ALA A 1 397 ? 14.195 -36.875 -7.332 1 97.69 397 ALA A CA 1
ATOM 2997 C C . ALA A 1 397 ? 14.109 -37.75 -6.086 1 97.69 397 ALA A C 1
ATOM 2999 O O . ALA A 1 397 ? 14.086 -38.969 -6.18 1 97.69 397 ALA A O 1
ATOM 3000 N N . SER A 1 398 ? 13.984 -37.094 -4.992 1 97.69 398 SER A N 1
ATOM 3001 C CA . SER A 1 398 ? 14.086 -37.812 -3.73 1 97.69 398 SER A CA 1
ATOM 3002 C C . SER A 1 398 ? 12.711 -38.25 -3.225 1 97.69 398 SER A C 1
ATOM 3004 O O . SER A 1 398 ? 12.594 -39.188 -2.445 1 97.69 398 SER A O 1
ATOM 3006 N N . ASN A 1 399 ? 11.664 -37.562 -3.682 1 96.56 399 ASN A N 1
ATOM 3007 C CA . ASN A 1 399 ? 10.391 -37.75 -2.994 1 96.56 399 ASN A CA 1
ATOM 3008 C C . ASN A 1 399 ? 9.305 -38.25 -3.945 1 96.56 399 ASN A C 1
ATOM 3010 O O . ASN A 1 399 ? 8.234 -38.656 -3.506 1 96.56 399 ASN A O 1
ATOM 3014 N N . VAL A 1 400 ? 9.594 -38.156 -5.27 1 92.94 400 VAL A N 1
ATOM 3015 C CA . VAL A 1 400 ? 8.547 -38.469 -6.238 1 92.94 400 VAL A CA 1
ATOM 3016 C C . VAL A 1 400 ? 8.992 -39.625 -7.117 1 92.94 400 VAL A C 1
ATOM 3018 O O . VAL A 1 400 ? 8.188 -40.531 -7.434 1 92.94 400 VAL A O 1
ATOM 3021 N N . MET B 1 1 ? -25.781 -14.547 -59.5 1 16.92 1 MET B N 1
ATOM 3022 C CA . MET B 1 1 ? -24.406 -14.414 -59.969 1 16.92 1 MET B CA 1
ATOM 3023 C C . MET B 1 1 ? -24.172 -13.031 -60.562 1 16.92 1 MET B C 1
ATOM 3025 O O . MET B 1 1 ? -23.031 -12.586 -60.688 1 16.92 1 MET B O 1
ATOM 3029 N N . GLY B 1 2 ? -25.078 -12.414 -61.188 1 15.14 2 GLY B N 1
ATOM 3030 C CA . GLY B 1 2 ? -24.625 -11.797 -62.406 1 15.14 2 GLY B CA 1
ATOM 3031 C C . GLY B 1 2 ? -23.703 -10.625 -62.188 1 15.14 2 GLY B C 1
ATOM 3032 O O . GLY B 1 2 ? -22.578 -10.602 -62.75 1 15.14 2 GLY B O 1
ATOM 3033 N N . VAL B 1 3 ? -24.047 -9.406 -62.594 1 16.34 3 VAL B N 1
ATOM 3034 C CA . VAL B 1 3 ? -23.703 -8.734 -63.844 1 16.34 3 VAL B CA 1
ATOM 3035 C C . VAL B 1 3 ? -22.594 -7.727 -63.625 1 16.34 3 VAL B C 1
ATOM 3037 O O . VAL B 1 3 ? -22.25 -7.43 -62.469 1 16.34 3 VAL B O 1
ATOM 3040 N N . TYR B 1 4 ? -22.844 -6.512 -63.875 1 16.47 4 TYR B N 1
ATOM 3041 C CA . TYR B 1 4 ? -22.406 -5.477 -64.812 1 16.47 4 TYR B CA 1
ATOM 3042 C C . TYR B 1 4 ? -21.469 -4.484 -64.125 1 16.47 4 TYR B C 1
ATOM 3044 O O . TYR B 1 4 ? -21.859 -3.842 -63.125 1 16.47 4 TYR B O 1
ATOM 3052 N N . LEU B 1 5 ? -20.141 -4.641 -64.25 1 17.3 5 LEU B N 1
ATOM 3053 C CA . LEU B 1 5 ? -18.891 -4.266 -63.625 1 17.3 5 LEU B CA 1
ATOM 3054 C C . LEU B 1 5 ? -18.594 -2.779 -63.812 1 17.3 5 LEU B C 1
ATOM 3056 O O . LEU B 1 5 ? -18.766 -2.248 -64.938 1 17.3 5 LEU B O 1
ATOM 3060 N N . VAL B 1 6 ? -18.609 -2.156 -62.719 1 17.84 6 VAL B N 1
ATOM 3061 C CA . VAL B 1 6 ? -18.609 -0.746 -62.344 1 17.84 6 VAL B CA 1
ATOM 3062 C C . VAL B 1 6 ? -17.266 -0.121 -62.719 1 17.84 6 VAL B C 1
ATOM 3064 O O . VAL B 1 6 ? -16.25 -0.35 -62.062 1 17.84 6 VAL B O 1
ATOM 3067 N N . ARG B 1 7 ? -17.031 -0.439 -64.062 1 15.98 7 ARG B N 1
ATOM 3068 C CA . ARG B 1 7 ? -15.602 -0.254 -64.25 1 15.98 7 ARG B CA 1
ATOM 3069 C C . ARG B 1 7 ? -15.172 1.145 -63.844 1 15.98 7 ARG B C 1
ATOM 3071 O O . ARG B 1 7 ? -16.016 2.02 -63.625 1 15.98 7 ARG B O 1
ATOM 3078 N N . PRO B 1 8 ? -14.625 2.002 -64.812 1 16.3 8 PRO B N 1
ATOM 3079 C CA . PRO B 1 8 ? -13.203 2.359 -64.875 1 16.3 8 PRO B CA 1
ATOM 3080 C C . PRO B 1 8 ? -12.961 3.826 -64.5 1 16.3 8 PRO B C 1
ATOM 3082 O O . PRO B 1 8 ? -12.047 4.137 -63.75 1 16.3 8 PRO B O 1
ATOM 3085 N N . SER B 1 9 ? -13.695 4.766 -65.125 1 15.25 9 SER B N 1
ATOM 3086 C CA . SER B 1 9 ? -13.008 5.727 -66 1 15.25 9 SER B CA 1
ATOM 3087 C C . SER B 1 9 ? -12.5 6.918 -65.188 1 15.25 9 SER B C 1
ATOM 3089 O O . SER B 1 9 ? -13.156 7.367 -64.25 1 15.25 9 SER B O 1
ATOM 3091 N N . LEU B 1 10 ? -11.25 7.434 -65.562 1 16.31 10 LEU B N 1
ATOM 3092 C CA . LEU B 1 10 ? -10.039 8.094 -65.062 1 16.31 10 LEU B CA 1
ATOM 3093 C C . LEU B 1 10 ? -10.219 9.609 -65.062 1 16.31 10 LEU B C 1
ATOM 3095 O O . LEU B 1 10 ? -9.719 10.281 -64.125 1 16.31 10 LEU B O 1
ATOM 3099 N N . PRO B 1 11 ? -11.102 10.242 -66.125 1 15.58 11 PRO B N 1
ATOM 3100 C CA . PRO B 1 11 ? -10.156 11.094 -66.812 1 15.58 11 PRO B CA 1
ATOM 3101 C C . PRO B 1 11 ? -9.812 12.375 -66.062 1 15.58 11 PRO B C 1
ATOM 3103 O O . PRO B 1 11 ? -8.633 12.672 -65.812 1 15.58 11 PRO B O 1
ATOM 3106 N N . GLY B 1 12 ? -10.586 13.484 -66.438 1 15.09 12 GLY B N 1
ATOM 3107 C CA . GLY B 1 12 ? -10.055 14.656 -67.062 1 15.09 12 GLY B CA 1
ATOM 3108 C C . GLY B 1 12 ? -9.555 15.727 -66.125 1 15.09 12 GLY B C 1
ATOM 3109 O O . GLY B 1 12 ? -10.094 15.883 -65.062 1 15.09 12 GLY B O 1
ATOM 3110 N N . LEU B 1 13 ? -8.414 16.375 -66.5 1 15.37 13 LEU B N 1
ATOM 3111 C CA . LEU B 1 13 ? -7.273 17.188 -66.125 1 15.37 13 LEU B CA 1
ATOM 3112 C C . LEU B 1 13 ? -7.691 18.641 -65.938 1 15.37 13 LEU B C 1
ATOM 3114 O O . LEU B 1 13 ? -6.844 19.516 -65.75 1 15.37 13 LEU B O 1
ATOM 3118 N N . ALA B 1 14 ? -9.086 18.922 -66.125 1 15.23 14 ALA B N 1
ATOM 3119 C CA . ALA B 1 14 ? -9.078 20.219 -66.75 1 15.23 14 ALA B CA 1
ATOM 3120 C C . ALA B 1 14 ? -8.242 21.219 -66 1 15.23 14 ALA B C 1
ATOM 3122 O O . ALA B 1 14 ? -8 21.047 -64.75 1 15.23 14 ALA B O 1
ATOM 3123 N N . THR B 1 15 ? -8.875 22.438 -65.938 1 15.45 15 THR B N 1
ATOM 3124 C CA . THR B 1 15 ? -8.445 23.75 -66.438 1 15.45 15 THR B CA 1
ATOM 3125 C C . THR B 1 15 ? -7.719 24.516 -65.375 1 15.45 15 THR B C 1
ATOM 3127 O O . THR B 1 15 ? -8.008 24.359 -64.188 1 15.45 15 THR B O 1
ATOM 3130 N N . LEU B 1 16 ? -6.961 25.453 -65.938 1 15.74 16 LEU B N 1
ATOM 3131 C CA . LEU B 1 16 ? -5.691 26.172 -65.812 1 15.74 16 LEU B CA 1
ATOM 3132 C C . LEU B 1 16 ? -5.738 27.172 -64.625 1 15.74 16 LEU B C 1
ATOM 3134 O O . LEU B 1 16 ? -6.812 27.469 -64.125 1 15.74 16 LEU B O 1
ATOM 3138 N N . LEU B 1 17 ? -5.582 28.438 -65.125 1 15.93 17 LEU B N 1
ATOM 3139 C CA . LEU B 1 17 ? -4.379 29.188 -64.812 1 15.93 17 LEU B CA 1
ATOM 3140 C C . LEU B 1 17 ? -4.629 30.125 -63.625 1 15.93 17 LEU B C 1
ATOM 3142 O O . LEU B 1 17 ? -3.873 30.094 -62.656 1 15.93 17 LEU B O 1
ATOM 3146 N N . PRO B 1 18 ? -5.152 31.469 -63.969 1 16.84 18 PRO B N 1
ATOM 3147 C CA . PRO B 1 18 ? -4.07 32.438 -63.812 1 16.84 18 PRO B CA 1
ATOM 3148 C C . PRO B 1 18 ? -4.02 33.062 -62.406 1 16.84 18 PRO B C 1
ATOM 3150 O O . PRO B 1 18 ? -2.969 33.062 -61.781 1 16.84 18 PRO B O 1
ATOM 3153 N N . ALA B 1 19 ? -4.664 34.406 -62.469 1 17.39 19 ALA B N 1
ATOM 3154 C CA . ALA B 1 19 ? -4.043 35.75 -62.406 1 17.39 19 ALA B CA 1
ATOM 3155 C C . ALA B 1 19 ? -3.898 36.188 -60.938 1 17.39 19 ALA B C 1
ATOM 3157 O O . ALA B 1 19 ? -4.551 35.656 -60.031 1 17.39 19 ALA B O 1
ATOM 3158 N N . SER B 1 20 ? -4.328 37.5 -60.688 1 17.44 20 SER B N 1
ATOM 3159 C CA . SER B 1 20 ? -3.596 38.656 -60.25 1 17.44 20 SER B CA 1
ATOM 3160 C C . SER B 1 20 ? -3.719 38.844 -58.75 1 17.44 20 SER B C 1
ATOM 3162 O O . SER B 1 20 ? -4.59 38.25 -58.094 1 17.44 20 SER B O 1
ATOM 3164 N N . ASP B 1 21 ? -3.443 40.156 -58.375 1 17.48 21 ASP B N 1
ATOM 3165 C CA . ASP B 1 21 ? -2.607 40.938 -57.469 1 17.48 21 ASP B CA 1
ATOM 3166 C C . ASP B 1 21 ? -3.361 41.312 -56.188 1 17.48 21 ASP B C 1
ATOM 3168 O O . ASP B 1 21 ? -3.051 42.312 -55.562 1 17.48 21 ASP B O 1
ATOM 3172 N N . MET B 1 22 ? -4.371 40.625 -55.812 1 17.95 22 MET B N 1
ATOM 3173 C CA . MET B 1 22 ? -5.172 41.438 -54.906 1 17.95 22 MET B CA 1
ATOM 3174 C C . MET B 1 22 ? -4.34 41.906 -53.719 1 17.95 22 MET B C 1
ATOM 3176 O O . MET B 1 22 ? -3.779 41.062 -53 1 17.95 22 MET B O 1
ATOM 3180 N N . PHE B 1 23 ? -3.967 43.25 -53.875 1 19.12 23 PHE B N 1
ATOM 3181 C CA . PHE B 1 23 ? -3.213 44.094 -52.938 1 19.12 23 PHE B CA 1
ATOM 3182 C C . PHE B 1 23 ? -3.846 44.031 -51.562 1 19.12 23 PHE B C 1
ATOM 3184 O O . PHE B 1 23 ? -5.031 44.344 -51.406 1 19.12 23 PHE B O 1
ATOM 3191 N N . ILE B 1 24 ? -3.361 43.344 -50.719 1 18.58 24 ILE B N 1
ATOM 3192 C CA . ILE B 1 24 ? -3.678 43.094 -49.312 1 18.58 24 ILE B CA 1
ATOM 3193 C C . ILE B 1 24 ? -3.436 44.375 -48.531 1 18.58 24 ILE B C 1
ATOM 3195 O O . ILE B 1 24 ? -2.287 44.75 -48.25 1 18.58 24 ILE B O 1
ATOM 3199 N N . TYR B 1 25 ? -3.998 45.594 -49.156 1 19.05 25 TYR B N 1
ATOM 3200 C CA . TYR B 1 25 ? -3.475 46.656 -48.281 1 19.05 25 TYR B CA 1
ATOM 3201 C C . TYR B 1 25 ? -3.758 46.344 -46.812 1 19.05 25 TYR B C 1
ATOM 3203 O O . TYR B 1 25 ? -4.723 45.656 -46.5 1 19.05 25 TYR B O 1
ATOM 3211 N N . LEU B 1 26 ? -2.773 46.938 -46 1 20.84 26 LEU B N 1
ATOM 3212 C CA . LEU B 1 26 ? -2.115 47.031 -44.719 1 20.84 26 LEU B CA 1
ATOM 3213 C C . LEU B 1 26 ? -3.014 47.75 -43.688 1 20.84 26 LEU B C 1
ATOM 3215 O O . LEU B 1 26 ? -2.598 48 -42.562 1 20.84 26 LEU B O 1
ATOM 3219 N N . VAL B 1 27 ? -4.434 47.781 -43.906 1 21.81 27 VAL B N 1
ATOM 3220 C CA . VAL B 1 27 ? -4.938 48.875 -43.031 1 21.81 27 VAL B CA 1
ATOM 3221 C C . VAL B 1 27 ? -4.523 48.594 -41.594 1 21.81 27 VAL B C 1
ATOM 3223 O O . VAL B 1 27 ? -4.672 47.469 -41.094 1 21.81 27 VAL B O 1
ATOM 3226 N N . LEU B 1 28 ? -3.857 49.625 -41.031 1 22.78 28 LEU B N 1
ATOM 3227 C CA . LEU B 1 28 ? -3.191 50.062 -39.812 1 22.78 28 LEU B CA 1
ATOM 3228 C C . LEU B 1 28 ? -4.164 50.094 -38.625 1 22.78 28 LEU B C 1
ATOM 3230 O O . LEU B 1 28 ? -3.779 50.438 -37.5 1 22.78 28 LEU B O 1
ATOM 3234 N N . LEU B 1 29 ? -5.465 49.688 -38.719 1 24.95 29 LEU B N 1
ATOM 3235 C CA . LEU B 1 29 ? -6.207 50.406 -37.656 1 24.95 29 LEU B CA 1
ATOM 3236 C C . LEU B 1 29 ? -5.699 50 -36.281 1 24.95 29 LEU B C 1
ATOM 3238 O O . LEU B 1 29 ? -5.625 48.812 -35.969 1 24.95 29 LEU B O 1
ATOM 3242 N N . SER B 1 30 ? -5.047 51 -35.594 1 23.5 30 SER B N 1
ATOM 3243 C CA . SER B 1 30 ? -4.457 51.156 -34.281 1 23.5 30 SER B CA 1
ATOM 3244 C C . SER B 1 30 ? -5.48 50.906 -33.156 1 23.5 30 SER B C 1
ATOM 3246 O O . SER B 1 30 ? -5.199 51.125 -31.984 1 23.5 30 SER B O 1
ATOM 3248 N N . LEU B 1 31 ? -6.734 50.562 -33.281 1 26.22 31 LEU B N 1
ATOM 3249 C CA . LEU B 1 31 ? -7.531 50.906 -32.094 1 26.22 31 LEU B CA 1
ATOM 3250 C C . LEU B 1 31 ? -7.027 50.156 -30.859 1 26.22 31 LEU B C 1
ATOM 3252 O O . LEU B 1 31 ? -7.102 48.938 -30.797 1 26.22 31 LEU B O 1
ATOM 3256 N N . THR B 1 32 ? -6.035 50.719 -30.188 1 25.22 32 THR B N 1
ATOM 3257 C CA . THR B 1 32 ? -5.562 50.25 -28.891 1 25.22 32 THR B CA 1
ATOM 3258 C C . THR B 1 32 ? -6.688 50.281 -27.859 1 25.22 32 THR B C 1
ATOM 3260 O O . THR B 1 32 ? -7.066 51.344 -27.375 1 25.22 32 THR B O 1
ATOM 3263 N N . ALA B 1 33 ? -7.781 49.625 -27.875 1 27.05 33 ALA B N 1
ATOM 3264 C CA . ALA B 1 33 ? -8.805 49.625 -26.844 1 27.05 33 ALA B CA 1
ATOM 3265 C C . ALA B 1 33 ? -8.273 49.062 -25.531 1 27.05 33 ALA B C 1
ATOM 3267 O O . ALA B 1 33 ? -8.719 48 -25.078 1 27.05 33 ALA B O 1
ATOM 3268 N N . THR B 1 34 ? -7.062 49.125 -25.094 1 25.84 34 THR B N 1
ATOM 3269 C CA . THR B 1 34 ? -7.008 48.25 -23.938 1 25.84 34 THR B CA 1
ATOM 3270 C C . THR B 1 34 ? -7.664 48.875 -22.719 1 25.84 34 THR B C 1
ATOM 3272 O O . THR B 1 34 ? -7.109 49.812 -22.125 1 25.84 34 THR B O 1
ATOM 3275 N N . ILE B 1 35 ? -8.945 49.156 -22.594 1 26.73 35 ILE B N 1
ATOM 3276 C CA . ILE B 1 35 ? -9.461 49.625 -21.312 1 26.73 35 ILE B CA 1
ATOM 3277 C C . ILE B 1 35 ? -9.195 48.562 -20.234 1 26.73 35 ILE B C 1
ATOM 3279 O O . ILE B 1 35 ? -9.711 47.438 -20.312 1 26.73 35 ILE B O 1
ATOM 3283 N N . SER B 1 36 ? -8.102 48.531 -19.594 1 25.8 36 SER B N 1
ATOM 3284 C CA . SER B 1 36 ? -7.855 47.688 -18.422 1 25.8 36 SER B CA 1
ATOM 3285 C C . SER B 1 36 ? -8.867 48 -17.312 1 25.8 36 SER B C 1
ATOM 3287 O O . SER B 1 36 ? -8.797 49.062 -16.672 1 25.8 36 SER B O 1
ATOM 3289 N N . LEU B 1 37 ? -10.102 47.594 -17.406 1 28.09 37 LEU B N 1
ATOM 3290 C CA . LEU B 1 37 ? -11 47.75 -16.266 1 28.09 37 LEU B CA 1
ATOM 3291 C C . LEU B 1 37 ? -10.445 47 -15.055 1 28.09 37 LEU B C 1
ATOM 3293 O O . LEU B 1 37 ? -10.305 45.781 -15.07 1 28.09 37 LEU B O 1
ATOM 3297 N N . ALA B 1 38 ? -9.68 47.688 -14.18 1 32.56 38 ALA B N 1
ATOM 3298 C CA . ALA B 1 38 ? -9.414 47.344 -12.789 1 32.56 38 ALA B CA 1
ATOM 3299 C C . ALA B 1 38 ? -10.703 47.062 -12.023 1 32.56 38 ALA B C 1
ATOM 3301 O O . ALA B 1 38 ? -11.406 48 -11.633 1 32.56 38 ALA B O 1
ATOM 3302 N N . SER B 1 39 ? -11.438 46.156 -12.352 1 31.42 39 SER B N 1
ATOM 3303 C CA . SER B 1 39 ? -12.539 45.906 -11.422 1 31.42 39 SER B CA 1
ATOM 3304 C C . SER B 1 39 ? -12.016 45.656 -10.016 1 31.42 39 SER B C 1
ATOM 3306 O O . SER B 1 39 ? -11.07 44.875 -9.82 1 31.42 39 SER B O 1
ATOM 3308 N N . ALA B 1 40 ? -12.258 46.5 -9.008 1 35.97 40 ALA B N 1
ATOM 3309 C CA . ALA B 1 40 ? -12.016 46.406 -7.574 1 35.97 40 ALA B CA 1
ATOM 3310 C C . ALA B 1 40 ? -12.453 45.031 -7.051 1 35.97 40 ALA B C 1
ATOM 3312 O O . ALA B 1 40 ? -13.555 44.562 -7.34 1 35.97 40 ALA B O 1
ATOM 3313 N N . PRO B 1 41 ? -11.586 44.156 -6.695 1 37.03 41 PRO B N 1
ATOM 3314 C CA . PRO B 1 41 ? -12.062 42.875 -6.164 1 37.03 41 PRO B CA 1
ATOM 3315 C C . PRO B 1 41 ? -13.172 43.031 -5.129 1 37.03 41 PRO B C 1
ATOM 3317 O O . PRO B 1 41 ? -13.258 44.062 -4.477 1 37.03 41 PRO B O 1
ATOM 3320 N N . PRO B 1 42 ? -14.234 42.312 -5.07 1 38.38 42 PRO B N 1
ATOM 3321 C CA . PRO B 1 42 ? -15.297 42.469 -4.074 1 38.38 42 PRO B CA 1
ATOM 3322 C C . PRO B 1 42 ? -14.758 42.656 -2.662 1 38.38 42 PRO B C 1
ATOM 3324 O O . PRO B 1 42 ? -13.664 42.188 -2.344 1 38.38 42 PRO B O 1
ATOM 3327 N N . SER B 1 43 ? -15.211 43.656 -1.767 1 40 43 SER B N 1
ATOM 3328 C CA . SER B 1 43 ? -14.836 44.344 -0.535 1 40 43 SER B CA 1
ATOM 3329 C C . SER B 1 43 ? -14.414 43.375 0.543 1 40 43 SER B C 1
ATOM 3331 O O . SER B 1 43 ? -13.648 43.719 1.443 1 40 43 SER B O 1
ATOM 3333 N N . GLY B 1 44 ? -15.055 42.125 0.722 1 42.41 44 GLY B N 1
ATOM 3334 C CA . GLY B 1 44 ? -14.969 41.344 1.939 1 42.41 44 GLY B CA 1
ATOM 3335 C C . GLY B 1 44 ? -13.828 40.344 1.918 1 42.41 44 GLY B C 1
ATOM 3336 O O . GLY B 1 44 ? -13.773 39.438 2.75 1 42.41 44 GLY B O 1
ATOM 3337 N N . SER B 1 45 ? -13.258 40.094 0.903 1 51.59 45 SER B N 1
ATOM 3338 C CA . SER B 1 45 ? -12.344 38.969 0.827 1 51.59 45 SER B CA 1
ATOM 3339 C C . SER B 1 45 ? -11.039 39.25 1.561 1 51.59 45 SER B C 1
ATOM 3341 O O . SER B 1 45 ? -10.688 40.438 1.771 1 51.59 45 SER B O 1
ATOM 3343 N N . ALA B 1 46 ? -10.398 38.156 2.203 1 62.06 46 ALA B N 1
ATOM 3344 C CA . ALA B 1 46 ? -9.188 38.125 3.021 1 62.06 46 ALA B CA 1
ATOM 3345 C C . ALA B 1 46 ? -8.055 38.875 2.346 1 62.06 46 ALA B C 1
ATOM 3347 O O . ALA B 1 46 ? -7.855 38.781 1.134 1 62.06 46 ALA B O 1
ATOM 3348 N N . GLN B 1 47 ? -7.617 40 3.004 1 82.75 47 GLN B N 1
ATOM 3349 C CA . GLN B 1 47 ? -6.348 40.594 2.619 1 82.75 47 GLN B CA 1
ATOM 3350 C C . GLN B 1 47 ? -5.172 39.844 3.23 1 82.75 47 GLN B C 1
ATOM 3352 O O . GLN B 1 47 ? -5.031 39.781 4.453 1 82.75 47 GLN B O 1
ATOM 3357 N N . CYS B 1 48 ? -4.52 39.062 2.432 1 91.56 48 CYS B N 1
ATOM 3358 C CA . CYS B 1 48 ? -3.393 38.281 2.926 1 91.56 48 CYS B CA 1
ATOM 3359 C C . CYS B 1 48 ? -2.068 38.969 2.613 1 91.56 48 CYS B C 1
ATOM 3361 O O . CYS B 1 48 ? -1.904 39.562 1.537 1 91.56 48 CYS B O 1
ATOM 3363 N N . ARG B 1 49 ? -1.225 38.969 3.549 1 93.31 49 ARG B N 1
ATOM 3364 C CA . ARG B 1 49 ? 0.129 39.5 3.4 1 93.31 49 ARG B CA 1
ATOM 3365 C C . ARG B 1 49 ? 1.164 38.375 3.514 1 93.31 49 ARG B C 1
ATOM 3367 O O . ARG B 1 49 ? 1.113 37.562 4.438 1 93.31 49 ARG B O 1
ATOM 3374 N N . GLN B 1 50 ? 2.092 38.375 2.549 1 94.44 50 GLN B N 1
ATOM 3375 C CA . GLN B 1 50 ? 3.186 37.406 2.574 1 94.44 50 GLN B CA 1
ATOM 3376 C C . GLN B 1 50 ? 4.363 37.906 3.395 1 94.44 50 GLN B C 1
ATOM 3378 O O . GLN B 1 50 ? 4.699 39.094 3.316 1 94.44 50 GLN B O 1
ATOM 3383 N N . ILE B 1 51 ? 4.895 37 4.188 1 94.19 51 ILE B N 1
ATOM 3384 C CA . ILE B 1 51 ? 6.062 37.344 4.988 1 94.19 51 ILE B CA 1
ATOM 3385 C C . ILE B 1 51 ? 7.016 36.156 5.055 1 94.19 51 ILE B C 1
ATOM 3387 O O . ILE B 1 51 ? 6.582 35.031 5.273 1 94.19 51 ILE B O 1
ATOM 3391 N N . THR B 1 52 ? 8.266 36.344 4.773 1 97.31 52 THR B N 1
ATOM 3392 C CA . THR B 1 52 ? 9.281 35.344 5.059 1 97.31 52 THR B CA 1
ATOM 3393 C C . THR B 1 52 ? 9.969 35.656 6.391 1 97.31 52 THR B C 1
ATOM 3395 O O . THR B 1 52 ? 10.586 36.688 6.559 1 97.31 52 THR B O 1
ATOM 3398 N N . ILE B 1 53 ? 9.883 34.812 7.281 1 98.06 53 ILE B N 1
ATOM 3399 C CA . ILE B 1 53 ? 10.344 35.031 8.648 1 98.06 53 ILE B CA 1
ATOM 3400 C C . ILE B 1 53 ? 11.609 34.188 8.898 1 98.06 53 ILE B C 1
ATOM 3402 O O . ILE B 1 53 ? 11.586 32.969 8.805 1 98.06 53 ILE B O 1
ATOM 3406 N N . PRO B 1 54 ? 12.727 34.844 9.172 1 98.12 54 PRO B N 1
ATOM 3407 C CA . PRO B 1 54 ? 13.883 34.094 9.641 1 98.12 54 PRO B CA 1
ATOM 3408 C C . PRO B 1 54 ? 13.688 33.5 11.031 1 98.12 54 PRO B C 1
ATOM 3410 O O . PRO B 1 54 ? 13.211 34.188 11.938 1 98.12 54 PRO B O 1
ATOM 3413 N N . VAL B 1 55 ? 13.945 32.25 11.164 1 98.12 55 VAL B N 1
ATOM 3414 C CA . VAL B 1 55 ? 13.852 31.609 12.469 1 98.12 55 VAL B CA 1
ATOM 3415 C C . VAL B 1 55 ? 15.195 30.969 12.828 1 98.12 55 VAL B C 1
ATOM 3417 O O . VAL B 1 55 ? 15.891 30.438 11.953 1 98.12 55 VAL B O 1
ATOM 3420 N N . SER B 1 56 ? 15.602 31.078 14.086 1 97.19 56 SER B N 1
ATOM 3421 C CA . SER B 1 56 ? 16.734 30.375 14.672 1 97.19 56 SER B CA 1
ATOM 3422 C C . SER B 1 56 ? 16.281 29.312 15.672 1 97.19 56 SER B C 1
ATOM 3424 O O . SER B 1 56 ? 15.758 29.641 16.734 1 97.19 56 SER B O 1
ATOM 3426 N N . VAL B 1 57 ? 16.547 28.062 15.312 1 96.12 57 VAL B N 1
ATOM 3427 C CA . VAL B 1 57 ? 15.961 27.031 16.156 1 96.12 57 VAL B CA 1
ATOM 3428 C C . VAL B 1 57 ? 17.062 26.156 16.766 1 96.12 57 VAL B C 1
ATOM 3430 O O . VAL B 1 57 ? 18.125 25.984 16.156 1 96.12 57 VAL B O 1
ATOM 3433 N N . THR B 1 58 ? 16.844 25.734 17.953 1 97.56 58 THR B N 1
ATOM 3434 C CA . THR B 1 58 ? 17.531 24.625 18.625 1 97.56 58 THR B CA 1
ATOM 3435 C C . THR B 1 58 ? 16.562 23.484 18.922 1 97.56 58 THR B C 1
ATOM 3437 O O . THR B 1 58 ? 15.586 23.672 19.656 1 97.56 58 THR B O 1
ATOM 3440 N N . ALA B 1 59 ? 16.812 22.375 18.266 1 97.31 59 ALA B N 1
ATOM 3441 C CA . ALA B 1 59 ? 15.914 21.219 18.391 1 97.31 59 ALA B CA 1
ATOM 3442 C C . ALA B 1 59 ? 16.688 19.953 18.734 1 97.31 59 ALA B C 1
ATOM 3444 O O . ALA B 1 59 ? 17.812 19.766 18.281 1 97.31 59 ALA B O 1
ATOM 3445 N N . LEU B 1 60 ? 16.094 19.109 19.578 1 96.5 60 LEU B N 1
ATOM 3446 C CA . LEU B 1 60 ? 16.625 17.781 19.844 1 96.5 60 LEU B CA 1
ATOM 3447 C C . LEU B 1 60 ? 16.141 16.797 18.781 1 96.5 60 LEU B C 1
ATOM 3449 O O . LEU B 1 60 ? 15.109 16.141 18.969 1 96.5 60 LEU B O 1
ATOM 3453 N N . THR B 1 61 ? 16.938 16.625 17.75 1 97 61 THR B N 1
ATOM 3454 C CA . THR B 1 61 ? 16.578 15.758 16.641 1 97 61 THR B CA 1
ATOM 3455 C C . THR B 1 61 ? 17.172 14.367 16.828 1 97 61 THR B C 1
ATOM 3457 O O . THR B 1 61 ? 17.953 14.141 17.75 1 97 61 THR B O 1
ATOM 3460 N N . GLN B 1 62 ? 16.719 13.422 16.047 1 96.81 62 GLN B N 1
ATOM 3461 C CA . GLN B 1 62 ? 17.281 12.07 16.031 1 96.81 62 GLN B CA 1
ATOM 3462 C C . GLN B 1 62 ? 18.484 11.992 15.086 1 96.81 62 GLN B C 1
ATOM 3464 O O . GLN B 1 62 ? 18.484 12.617 14.023 1 96.81 62 GLN B O 1
ATOM 3469 N N . ASN B 1 63 ? 19.469 11.25 15.539 1 97.31 63 ASN B N 1
ATOM 3470 C CA . ASN B 1 63 ? 20.547 10.859 14.625 1 97.31 63 ASN B CA 1
ATOM 3471 C C . ASN B 1 63 ? 20.125 9.68 13.75 1 97.31 63 ASN B C 1
ATOM 3473 O O . ASN B 1 63 ? 20.047 8.547 14.234 1 97.31 63 ASN B O 1
ATOM 3477 N N . ILE B 1 64 ? 19.938 9.992 12.484 1 97.31 64 ILE B N 1
ATOM 3478 C CA . ILE B 1 64 ? 19.438 8.969 11.578 1 97.31 64 ILE B CA 1
ATOM 3479 C C . ILE B 1 64 ? 20.578 8.438 10.719 1 97.31 64 ILE B C 1
ATOM 3481 O O . ILE B 1 64 ? 21.094 9.141 9.852 1 97.31 64 ILE B O 1
ATOM 3485 N N . GLU B 1 65 ? 20.938 7.176 10.945 1 96.75 65 GLU B N 1
ATOM 3486 C CA . GLU B 1 65 ? 21.984 6.531 10.141 1 96.75 65 GLU B CA 1
ATOM 3487 C C . GLU B 1 65 ? 21.406 5.969 8.844 1 96.75 65 GLU B C 1
ATOM 3489 O O . GLU B 1 65 ? 21.25 4.754 8.703 1 96.75 65 GLU B O 1
ATOM 3494 N N . LEU B 1 66 ? 21.156 6.836 7.961 1 96.19 66 LEU B N 1
ATOM 3495 C CA . LEU B 1 66 ? 20.594 6.551 6.645 1 96.19 66 LEU B CA 1
ATOM 3496 C C . LEU B 1 66 ? 21.094 7.559 5.613 1 96.19 66 LEU B C 1
ATOM 3498 O O . LEU B 1 66 ? 21.172 8.758 5.898 1 96.19 66 LEU B O 1
ATOM 3502 N N . THR B 1 67 ? 21.547 7.055 4.52 1 95.69 67 THR B N 1
ATOM 3503 C CA . THR B 1 67 ? 21.891 7.93 3.4 1 95.69 67 THR B CA 1
ATOM 3504 C C . THR B 1 67 ? 20.688 8.094 2.467 1 95.69 67 THR B C 1
ATOM 3506 O O . THR B 1 67 ? 19.859 7.195 2.35 1 95.69 67 THR B O 1
ATOM 3509 N N . ALA B 1 68 ? 20.641 9.297 1.863 1 96.69 68 ALA B N 1
ATOM 3510 C CA . ALA B 1 68 ? 19.578 9.508 0.871 1 96.69 68 ALA B CA 1
ATOM 3511 C C . ALA B 1 68 ? 19.625 8.43 -0.212 1 96.69 68 ALA B C 1
ATOM 3513 O O . ALA B 1 68 ? 20.703 8.016 -0.636 1 96.69 68 ALA B O 1
ATOM 3514 N N . PRO B 1 69 ? 18.469 7.977 -0.636 1 97.81 69 PRO B N 1
ATOM 3515 C CA . PRO B 1 69 ? 18.484 6.938 -1.667 1 97.81 69 PRO B CA 1
ATOM 3516 C C . PRO B 1 69 ? 19.141 7.395 -2.967 1 97.81 69 PRO B C 1
ATOM 3518 O O . PRO B 1 69 ? 18.906 8.523 -3.41 1 97.81 69 PRO B O 1
ATOM 3521 N N . LYS B 1 70 ? 19.859 6.539 -3.604 1 97.12 70 LYS B N 1
ATOM 3522 C CA . LYS B 1 70 ? 20.562 6.855 -4.84 1 97.12 70 LYS B CA 1
ATOM 3523 C C . LYS B 1 70 ? 19.609 6.945 -6.02 1 97.12 70 LYS B C 1
ATOM 3525 O O . LYS B 1 70 ? 19.875 7.656 -6.992 1 97.12 70 LYS B O 1
ATOM 3530 N N . ASN B 1 71 ? 18.625 6.191 -5.992 1 97.19 71 ASN B N 1
ATOM 3531 C CA . ASN B 1 71 ? 17.609 6.137 -7.047 1 97.19 71 ASN B CA 1
ATOM 3532 C C . ASN B 1 71 ? 16.281 5.617 -6.516 1 97.19 71 ASN B C 1
ATOM 3534 O O . ASN B 1 71 ? 16.156 5.277 -5.336 1 97.19 71 ASN B O 1
ATOM 3538 N N . GLN B 1 72 ? 15.289 5.633 -7.371 1 98.19 72 GLN B N 1
ATOM 3539 C CA . GLN B 1 72 ? 13.938 5.254 -6.965 1 98.19 72 GLN B CA 1
ATOM 3540 C C . GLN B 1 72 ? 13.883 3.789 -6.535 1 98.19 72 GLN B C 1
ATOM 3542 O O . GLN B 1 72 ? 13.125 3.428 -5.633 1 98.19 72 GLN B O 1
ATOM 3547 N N . SER B 1 73 ? 14.625 2.895 -7.164 1 98.69 73 SER B N 1
ATOM 3548 C CA . SER B 1 73 ? 14.656 1.484 -6.785 1 98.69 73 SER B CA 1
ATOM 3549 C C . SER B 1 73 ? 15.109 1.308 -5.34 1 98.69 73 SER B C 1
ATOM 3551 O O . SER B 1 73 ? 14.523 0.525 -4.594 1 98.69 73 SER B O 1
ATOM 3553 N N . GLU B 1 74 ? 16.125 2.004 -4.965 1 98.44 74 GLU B N 1
ATOM 3554 C CA . GLU B 1 74 ? 16.609 1.946 -3.588 1 98.44 74 GLU B CA 1
ATOM 3555 C C . GLU B 1 74 ? 15.57 2.479 -2.613 1 98.44 74 GLU B C 1
ATOM 3557 O O . GLU B 1 74 ? 15.344 1.887 -1.556 1 98.44 74 GLU B O 1
ATOM 3562 N N . LEU B 1 75 ? 14.961 3.631 -2.949 1 98.56 75 LEU B N 1
ATOM 3563 C CA . LEU B 1 75 ? 13.891 4.152 -2.098 1 98.56 75 LEU B CA 1
ATOM 3564 C C . LEU B 1 75 ? 12.773 3.127 -1.942 1 98.56 75 LEU B C 1
ATOM 3566 O O . LEU B 1 75 ? 12.305 2.875 -0.829 1 98.56 75 LEU B O 1
ATOM 3570 N N . THR B 1 76 ? 12.359 2.568 -3.074 1 98.62 76 THR B N 1
ATOM 3571 C CA . THR B 1 76 ? 11.297 1.575 -3.051 1 98.62 76 THR B CA 1
ATOM 3572 C C . THR B 1 76 ? 11.656 0.409 -2.137 1 98.62 76 THR B C 1
ATOM 3574 O O . THR B 1 76 ? 10.828 -0.049 -1.346 1 98.62 76 THR B O 1
ATOM 3577 N N . GLY B 1 77 ? 12.891 -0.065 -2.287 1 97.75 77 GLY B N 1
ATOM 3578 C CA . GLY B 1 77 ? 13.359 -1.113 -1.395 1 97.75 77 GLY B CA 1
ATOM 3579 C C . GLY B 1 77 ? 13.281 -0.727 0.071 1 97.75 77 GLY B C 1
ATOM 3580 O O . GLY B 1 77 ? 12.867 -1.529 0.91 1 97.75 77 GLY B O 1
ATOM 3581 N N . PHE B 1 78 ? 13.688 0.466 0.412 1 97.25 78 PHE B N 1
ATOM 3582 C CA . PHE B 1 78 ? 13.656 0.954 1.786 1 97.25 78 PHE B CA 1
ATOM 3583 C C . PHE B 1 78 ? 12.227 1.007 2.314 1 97.25 78 PHE B C 1
ATOM 3585 O O . PHE B 1 78 ? 11.953 0.554 3.428 1 97.25 78 PHE B O 1
ATOM 3592 N N . ILE B 1 79 ? 11.281 1.561 1.528 1 97.06 79 ILE B N 1
ATOM 3593 C CA . ILE B 1 79 ? 9.891 1.686 1.944 1 97.06 79 ILE B CA 1
ATOM 3594 C C . ILE B 1 79 ? 9.281 0.298 2.141 1 97.06 79 ILE B C 1
ATOM 3596 O O . ILE B 1 79 ? 8.5 0.081 3.068 1 97.06 79 ILE B O 1
ATOM 3600 N N . THR B 1 80 ? 9.609 -0.621 1.241 1 97 80 THR B N 1
ATOM 3601 C CA . THR B 1 80 ? 9.125 -1.989 1.395 1 97 80 THR B CA 1
ATOM 3602 C C . THR B 1 80 ? 9.602 -2.582 2.719 1 97 80 THR B C 1
ATOM 3604 O O . THR B 1 80 ? 8.828 -3.238 3.422 1 97 80 THR B O 1
ATOM 3607 N N . LYS B 1 81 ? 10.812 -2.332 3.07 1 95.19 81 LYS B N 1
ATOM 3608 C CA . LYS B 1 81 ? 11.336 -2.803 4.348 1 95.19 81 LYS B CA 1
ATOM 3609 C C . LYS B 1 81 ? 10.602 -2.152 5.516 1 95.19 81 LYS B C 1
ATOM 3611 O O . LYS B 1 81 ? 10.234 -2.828 6.48 1 95.19 81 LYS B O 1
ATOM 3616 N N . VAL B 1 82 ? 10.367 -0.89 5.395 1 94.75 82 VAL B N 1
ATOM 3617 C CA . VAL B 1 82 ? 9.703 -0.133 6.453 1 94.75 82 VAL B CA 1
ATOM 3618 C C . VAL B 1 82 ? 8.281 -0.643 6.645 1 94.75 82 VAL B C 1
ATOM 3620 O O . VAL B 1 82 ? 7.773 -0.684 7.766 1 94.75 82 VAL B O 1
ATOM 3623 N N . THR B 1 83 ? 7.613 -1.076 5.57 1 94.75 83 THR B N 1
ATOM 3624 C CA . THR B 1 83 ? 6.203 -1.445 5.633 1 94.75 83 THR B CA 1
ATOM 3625 C C . THR B 1 83 ? 6.047 -2.947 5.852 1 94.75 83 THR B C 1
ATOM 3627 O O . THR B 1 83 ? 4.93 -3.467 5.859 1 94.75 83 THR B O 1
ATOM 3630 N N . SER B 1 84 ? 7.121 -3.648 5.984 1 94.5 84 SER B N 1
ATOM 3631 C CA . SER B 1 84 ? 7.051 -5.062 6.336 1 94.5 84 SER B CA 1
ATOM 3632 C C . SER B 1 84 ? 6.609 -5.254 7.785 1 94.5 84 SER B C 1
ATOM 3634 O O . SER B 1 84 ? 6.902 -4.418 8.641 1 94.5 84 SER B O 1
ATOM 3636 N N . LEU B 1 85 ? 5.801 -6.234 8.133 1 90 85 LEU B N 1
ATOM 3637 C CA . LEU B 1 85 ? 5.137 -6.438 9.414 1 90 85 LEU B CA 1
ATOM 3638 C C . LEU B 1 85 ? 6.156 -6.566 10.539 1 90 85 LEU B C 1
ATOM 3640 O O . LEU B 1 85 ? 5.938 -6.055 11.641 1 90 85 LEU B O 1
ATOM 3644 N N . SER B 1 86 ? 7.273 -7.184 10.383 1 86.19 86 SER B N 1
ATOM 3645 C CA . SER B 1 86 ? 8.227 -7.348 11.477 1 86.19 86 SER B CA 1
ATOM 3646 C C . SER B 1 86 ? 9.391 -6.367 11.352 1 86.19 86 SER B C 1
ATOM 3648 O O . SER B 1 86 ? 10.453 -6.582 11.93 1 86.19 86 SER B O 1
ATOM 3650 N N . SER B 1 87 ? 9.062 -5.316 10.656 1 85.81 87 SER B N 1
ATOM 3651 C CA . SER B 1 87 ? 10.141 -4.375 10.375 1 85.81 87 SER B CA 1
ATOM 3652 C C . SER B 1 87 ? 10.594 -3.666 11.648 1 85.81 87 SER B C 1
ATOM 3654 O O . SER B 1 87 ? 9.773 -3.311 12.5 1 85.81 87 SER B O 1
ATOM 3656 N N . ASN B 1 88 ? 11.906 -3.49 11.812 1 85.81 88 ASN B N 1
ATOM 3657 C CA . ASN B 1 88 ? 12.523 -2.701 12.867 1 85.81 88 ASN B CA 1
ATOM 3658 C C . ASN B 1 88 ? 13.453 -1.634 12.297 1 85.81 88 ASN B C 1
ATOM 3660 O O . ASN B 1 88 ? 14.391 -1.195 12.969 1 85.81 88 ASN B O 1
ATOM 3664 N N . VAL B 1 89 ? 13.18 -1.257 11.156 1 87.12 89 VAL B N 1
ATOM 3665 C CA . VAL B 1 89 ? 14.07 -0.37 10.414 1 87.12 89 VAL B CA 1
ATOM 3666 C C . VAL B 1 89 ? 14.242 0.942 11.172 1 87.12 89 VAL B C 1
ATOM 3668 O O . VAL B 1 89 ? 15.359 1.457 11.289 1 87.12 89 VAL B O 1
ATOM 3671 N N . THR B 1 90 ? 13.188 1.472 11.656 1 84.31 90 THR B N 1
ATOM 3672 C CA . THR B 1 90 ? 13.266 2.738 12.375 1 84.31 90 THR B CA 1
ATOM 3673 C C . THR B 1 90 ? 14.195 2.613 13.578 1 84.31 90 THR B C 1
ATOM 3675 O O . THR B 1 90 ? 15.055 3.471 13.797 1 84.31 90 THR B O 1
ATOM 3678 N N . ALA B 1 91 ? 14.086 1.509 14.25 1 86.5 91 ALA B N 1
ATOM 3679 C CA . ALA B 1 91 ? 14.961 1.275 15.398 1 86.5 91 ALA B CA 1
ATOM 3680 C C . ALA B 1 91 ? 16.406 1.093 14.953 1 86.5 91 ALA B C 1
ATOM 3682 O O . ALA B 1 91 ? 17.328 1.493 15.664 1 86.5 91 ALA B O 1
ATOM 3683 N N . ASP B 1 92 ? 16.547 0.562 13.773 1 90.44 92 ASP B N 1
ATOM 3684 C CA . ASP B 1 92 ? 17.891 0.277 13.281 1 90.44 92 ASP B CA 1
ATOM 3685 C C . ASP B 1 92 ? 18.594 1.56 12.852 1 90.44 92 ASP B C 1
ATOM 3687 O O . ASP B 1 92 ? 19.812 1.696 13.039 1 90.44 92 ASP B O 1
ATOM 3691 N N . VAL B 1 93 ? 17.812 2.471 12.375 1 93.44 93 VAL B N 1
ATOM 3692 C CA . VAL B 1 93 ? 18.484 3.613 11.773 1 93.44 93 VAL B CA 1
ATOM 3693 C C . VAL B 1 93 ? 18.547 4.766 12.766 1 93.44 93 VAL B C 1
ATOM 3695 O O . VAL B 1 93 ? 19.359 5.688 12.609 1 93.44 93 VAL B O 1
ATOM 3698 N N . LEU B 1 94 ? 17.672 4.875 13.672 1 93.56 94 LEU B N 1
ATOM 3699 C CA . LEU B 1 94 ? 17.719 5.914 14.695 1 93.56 94 LEU B CA 1
ATOM 3700 C C . LEU B 1 94 ? 18.766 5.594 15.75 1 93.56 94 LEU B C 1
ATOM 3702 O O . LEU B 1 94 ? 18.625 4.637 16.516 1 93.56 94 LEU B O 1
ATOM 3706 N N . GLN B 1 95 ? 19.812 6.379 15.758 1 93.25 95 GLN B N 1
ATOM 3707 C CA . GLN B 1 95 ? 20.969 6.117 16.609 1 93.25 95 GLN B CA 1
ATOM 3708 C C . GLN B 1 95 ? 21.172 7.246 17.625 1 93.25 95 GLN B C 1
ATOM 3710 O O . GLN B 1 95 ? 22.219 7.902 17.625 1 93.25 95 GLN B O 1
ATOM 3715 N N . GLY B 1 96 ? 20.203 7.445 18.516 1 94.31 96 GLY B N 1
ATOM 3716 C CA . GLY B 1 96 ? 20.297 8.461 19.562 1 94.31 96 GLY B CA 1
ATOM 3717 C C . GLY B 1 96 ? 19.828 9.828 19.094 1 94.31 96 GLY B C 1
ATOM 3718 O O . GLY B 1 96 ? 19.266 9.961 18.016 1 94.31 96 GLY B O 1
ATOM 3719 N N . GLN B 1 97 ? 20 10.766 20 1 95.94 97 GLN B N 1
ATOM 3720 C CA . GLN B 1 97 ? 19.547 12.133 19.75 1 95.94 97 GLN B CA 1
ATOM 3721 C C . GLN B 1 97 ? 20.734 13.078 19.547 1 95.94 97 GLN B C 1
ATOM 3723 O O . GLN B 1 97 ? 21.859 12.766 19.938 1 95.94 97 GLN B O 1
ATOM 3728 N N . ARG B 1 98 ? 20.453 14.133 18.875 1 95.12 98 ARG B N 1
ATOM 3729 C CA . ARG B 1 98 ? 21.438 15.18 18.688 1 95.12 98 ARG B CA 1
ATOM 3730 C C . ARG B 1 98 ? 20.812 16.562 18.75 1 95.12 98 ARG B C 1
ATOM 3732 O O . ARG B 1 98 ? 19.625 16.719 18.422 1 95.12 98 ARG B O 1
ATOM 3739 N N . ASN B 1 99 ? 21.625 17.547 19.188 1 96.75 99 ASN B N 1
ATOM 3740 C CA . ASN B 1 99 ? 21.188 18.938 19.172 1 96.75 99 ASN B CA 1
ATOM 3741 C C . ASN B 1 99 ? 21.422 19.594 17.812 1 96.75 99 ASN B C 1
ATOM 3743 O O . ASN B 1 99 ? 22.547 19.625 17.312 1 96.75 99 ASN B O 1
ATOM 3747 N N . LEU B 1 100 ? 20.391 20.031 17.281 1 97.75 100 LEU B N 1
ATOM 3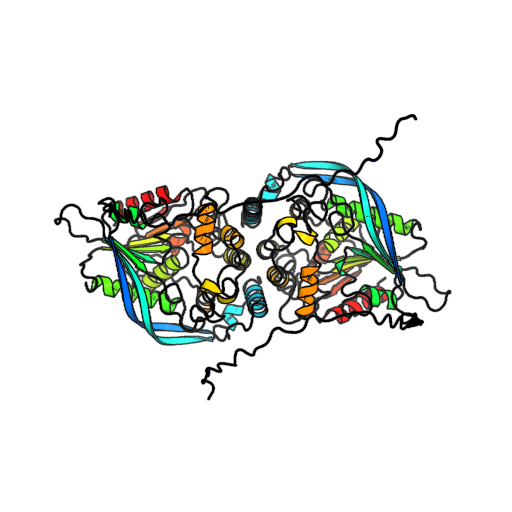748 C CA . LEU B 1 100 ? 20.453 20.781 16.031 1 97.75 100 LEU B CA 1
ATOM 3749 C C . LEU B 1 100 ? 20.219 22.266 16.266 1 97.75 100 LEU B C 1
ATOM 3751 O O . LEU B 1 100 ? 19.172 22.656 16.797 1 97.75 100 LEU B O 1
ATOM 3755 N N . THR B 1 101 ? 21.188 23.078 16 1 98.19 101 THR B N 1
ATOM 3756 C CA . THR B 1 101 ? 21.016 24.516 15.945 1 98.19 101 THR B CA 1
ATOM 3757 C C . THR B 1 101 ? 21.188 25.031 14.523 1 98.19 101 THR B C 1
ATOM 3759 O O . THR B 1 101 ? 22.219 24.797 13.891 1 98.19 101 THR B O 1
ATOM 3762 N N . ALA B 1 102 ? 20.188 25.688 14.008 1 98.19 102 ALA B N 1
ATOM 3763 C CA . ALA B 1 102 ? 20.219 26.125 12.617 1 98.19 102 ALA B CA 1
ATOM 3764 C C . ALA B 1 102 ? 19.281 27.312 12.398 1 98.19 102 ALA B C 1
ATOM 3766 O O . ALA B 1 102 ? 18.422 27.594 13.234 1 98.19 102 ALA B O 1
ATOM 3767 N N . ASN B 1 103 ? 19.547 28.031 11.312 1 98.5 103 ASN B N 1
ATOM 3768 C CA . ASN B 1 103 ? 18.703 29.141 10.875 1 98.5 103 ASN B CA 1
ATOM 3769 C C . ASN B 1 103 ? 17.969 28.812 9.578 1 98.5 103 ASN B C 1
ATOM 3771 O O . ASN B 1 103 ? 18.547 28.188 8.688 1 98.5 103 ASN B O 1
ATOM 3775 N N . TYR B 1 104 ? 16.734 29.125 9.57 1 98.38 104 TYR B N 1
ATOM 3776 C CA . TYR B 1 104 ? 15.906 28.875 8.391 1 98.38 104 TYR B CA 1
ATOM 3777 C C . TYR B 1 104 ? 15.07 30.094 8.031 1 98.38 104 TYR B C 1
ATOM 3779 O O . TYR B 1 104 ? 14.914 31.016 8.844 1 98.38 104 TYR B O 1
ATOM 3787 N N . LYS B 1 105 ? 14.633 30.172 6.766 1 98.44 105 LYS B N 1
ATOM 3788 C CA . LYS B 1 105 ? 13.625 31.125 6.305 1 98.44 105 LYS B CA 1
ATOM 3789 C C . LYS B 1 105 ? 12.289 30.438 6.059 1 98.44 105 LYS B C 1
ATOM 3791 O O . LYS B 1 105 ? 12.211 29.469 5.289 1 98.44 105 LYS B O 1
ATOM 3796 N N . ILE B 1 106 ? 11.25 30.938 6.738 1 98 106 ILE B N 1
ATOM 3797 C CA . ILE B 1 106 ? 9.93 30.312 6.652 1 98 106 ILE B CA 1
ATOM 3798 C C . ILE B 1 106 ? 8.953 31.281 5.977 1 98 106 ILE B C 1
ATOM 3800 O O . ILE B 1 106 ? 8.688 32.375 6.488 1 98 106 ILE B O 1
ATOM 3804 N N . TRP B 1 107 ? 8.477 30.859 4.805 1 96.69 107 TRP B N 1
ATOM 3805 C CA . TRP B 1 107 ? 7.445 31.625 4.113 1 96.69 107 TRP B CA 1
ATOM 3806 C C . TRP B 1 107 ? 6.105 31.5 4.832 1 96.69 107 TRP B C 1
ATOM 3808 O O . TRP B 1 107 ? 5.715 30.406 5.25 1 96.69 107 TRP B O 1
ATOM 3818 N N . SER B 1 108 ? 5.383 32.594 4.957 1 96.44 108 SER B N 1
ATOM 3819 C CA . SER B 1 108 ? 4.113 32.594 5.676 1 96.44 108 SER B CA 1
ATOM 3820 C C . SER B 1 108 ? 3.115 33.562 5.043 1 96.44 108 SER B C 1
ATOM 3822 O O . SER B 1 108 ? 3.492 34.406 4.23 1 96.44 108 SER B O 1
ATOM 3824 N N . LEU B 1 109 ? 1.854 33.312 5.328 1 95.25 109 LEU B N 1
ATOM 3825 C CA . LEU B 1 109 ? 0.733 34.156 4.953 1 95.25 109 LEU B CA 1
ATOM 3826 C C . LEU B 1 109 ? -0.079 34.562 6.184 1 95.25 109 LEU B C 1
ATOM 3828 O O . LEU B 1 109 ? -0.465 33.719 6.98 1 95.25 109 LEU B O 1
ATOM 3832 N N . LEU B 1 110 ? -0.219 35.844 6.383 1 96.12 110 LEU B N 1
ATOM 3833 C CA . LEU B 1 110 ? -1.144 36.344 7.383 1 96.12 110 LEU B CA 1
ATOM 3834 C C . LEU B 1 110 ? -2.379 36.969 6.723 1 96.12 110 LEU B C 1
ATOM 3836 O O . LEU B 1 110 ? -2.275 37.938 5.973 1 96.12 110 LEU B O 1
ATOM 3840 N N . CYS B 1 111 ? -3.508 36.344 6.973 1 95 111 CYS B N 1
ATOM 3841 C CA . CYS B 1 111 ? -4.77 36.781 6.371 1 95 111 CYS B CA 1
ATOM 3842 C C . CYS B 1 111 ? -5.684 37.406 7.418 1 95 111 CYS B C 1
ATOM 3844 O O . CYS B 1 111 ? -6.023 36.781 8.414 1 95 111 CYS B O 1
ATOM 3846 N N . LEU B 1 112 ? -6.098 38.625 7.129 1 93.81 112 LEU B N 1
ATOM 3847 C CA . LEU B 1 112 ? -6.879 39.406 8.094 1 93.81 112 LEU B CA 1
ATOM 3848 C C . LEU B 1 112 ? -8.32 39.562 7.613 1 93.81 112 LEU B C 1
ATOM 3850 O O . LEU B 1 112 ? -8.57 39.625 6.406 1 93.81 112 LEU B O 1
ATOM 3854 N N . PRO B 1 113 ? -9.258 39.531 8.664 1 91.44 113 PRO B N 1
ATOM 3855 C CA . PRO B 1 113 ? -10.625 39.844 8.273 1 91.44 113 PRO B CA 1
ATOM 3856 C C . PRO B 1 113 ? -10.75 41.281 7.707 1 91.44 113 PRO B C 1
ATOM 3858 O O . PRO B 1 113 ? -9.961 42.156 8.062 1 91.44 113 PRO B O 1
ATOM 3861 N N . VAL B 1 114 ? -11.531 41.438 6.613 1 77 114 VAL B N 1
ATOM 3862 C CA . VAL B 1 114 ? -11.75 42.781 6.047 1 77 114 VAL B CA 1
ATOM 3863 C C . VAL B 1 114 ? -12.617 43.594 6.996 1 77 114 VAL B C 1
ATOM 3865 O O . VAL B 1 114 ? -13.734 43.188 7.332 1 77 114 VAL B O 1
ATOM 3868 N N . THR B 1 115 ? -12.078 43.969 8.102 1 62.12 115 THR B N 1
ATOM 3869 C CA . THR B 1 115 ? -12.891 44.781 9.008 1 62.12 115 THR B CA 1
ATOM 3870 C C . THR B 1 115 ? -13.398 46.031 8.312 1 62.12 115 THR B C 1
ATOM 3872 O O . THR B 1 115 ? -12.625 46.75 7.652 1 62.12 115 THR B O 1
ATOM 3875 N N . VAL B 1 116 ? -14.742 46.031 7.836 1 51.03 116 VAL B N 1
ATOM 3876 C CA . VAL B 1 116 ? -15.391 47.25 7.391 1 51.03 116 VAL B CA 1
ATOM 3877 C C . VAL B 1 116 ? -15.016 48.406 8.328 1 51.03 116 VAL B C 1
ATOM 3879 O O . VAL B 1 116 ? -14.75 49.531 7.871 1 51.03 116 VAL B O 1
ATOM 3882 N N . SER B 1 117 ? -15.484 48.312 9.648 1 45.16 117 SER B N 1
ATOM 3883 C CA . SER B 1 117 ? -15.383 49.469 10.547 1 45.16 117 SER B CA 1
ATOM 3884 C C . SER B 1 117 ? -14.102 49.406 11.375 1 45.16 117 SER B C 1
ATOM 3886 O O . SER B 1 117 ? -13.711 48.344 11.844 1 45.16 117 SER B O 1
ATOM 3888 N N . SER B 1 118 ? -13.117 50.219 11.133 1 47.62 118 SER B N 1
ATOM 3889 C CA . SER B 1 118 ? -11.875 50.531 11.82 1 47.62 118 SER B CA 1
ATOM 3890 C C . SER B 1 118 ? -11.945 50.156 13.297 1 47.62 118 SER B C 1
ATOM 3892 O O . SER B 1 118 ? -10.93 50.188 13.992 1 47.62 118 SER B O 1
ATOM 3894 N N . GLU B 1 119 ? -13.109 49.844 13.844 1 52.59 119 GLU B N 1
ATOM 3895 C CA . GLU B 1 119 ? -13.195 50 15.297 1 52.59 119 GLU B CA 1
ATOM 3896 C C . GLU B 1 119 ? -12.938 48.656 15.992 1 52.59 119 GLU B C 1
ATOM 3898 O O . GLU B 1 119 ? -12.664 48.625 17.203 1 52.59 119 GLU B O 1
ATOM 3903 N N . ARG B 1 120 ? -13.188 47.438 15.43 1 63.81 120 ARG B N 1
ATOM 3904 C CA . ARG B 1 120 ? -13.031 46.281 16.281 1 63.81 120 ARG B CA 1
ATOM 3905 C C . ARG B 1 120 ? -11.664 45.625 16.062 1 63.81 120 ARG B C 1
ATOM 3907 O O . ARG B 1 120 ? -11.336 45.219 14.953 1 63.81 120 ARG B O 1
ATOM 3914 N N . ALA B 1 121 ? -10.742 45.625 17.031 1 81.12 121 ALA B N 1
ATOM 3915 C CA . ALA B 1 121 ? -9.398 45.031 17.062 1 81.12 121 ALA B CA 1
ATOM 3916 C C . ALA B 1 121 ? -9.438 43.531 16.797 1 81.12 121 ALA B C 1
ATOM 3918 O O . ALA B 1 121 ? -10.32 42.844 17.281 1 81.12 121 ALA B O 1
ATOM 3919 N N . ILE B 1 122 ? -8.766 43.094 15.703 1 90.19 122 ILE B N 1
ATOM 3920 C CA . ILE B 1 122 ? -8.555 41.656 15.461 1 90.19 122 ILE B CA 1
ATOM 3921 C C . ILE B 1 122 ? -7.68 41.062 16.562 1 90.19 122 ILE B C 1
ATOM 3923 O O . ILE B 1 122 ? -6.492 41.406 16.656 1 90.19 122 ILE B O 1
ATOM 3927 N N . THR B 1 123 ? -8.312 40.25 17.406 1 94.25 123 THR B N 1
ATOM 3928 C CA . THR B 1 123 ? -7.598 39.812 18.594 1 94.25 123 THR B CA 1
ATOM 3929 C C . THR B 1 123 ? -7.297 38.312 18.516 1 94.25 123 THR B C 1
ATOM 3931 O O . THR B 1 123 ? -6.438 37.812 19.25 1 94.25 123 THR B O 1
ATOM 3934 N N . THR B 1 124 ? -8.047 37.594 17.688 1 97 124 THR B N 1
ATOM 3935 C CA . THR B 1 124 ? -7.879 36.125 17.594 1 97 124 THR B CA 1
ATOM 3936 C C . THR B 1 124 ? -7.133 35.75 16.312 1 97 124 THR B C 1
ATOM 3938 O O . THR B 1 124 ? -7.441 36.281 15.234 1 97 124 THR B O 1
ATOM 3941 N N . VAL B 1 125 ? -6.109 34.906 16.438 1 97.81 125 VAL B N 1
ATOM 3942 C CA . VAL B 1 125 ? -5.402 34.375 15.281 1 97.81 125 VAL B CA 1
ATOM 3943 C C . VAL B 1 125 ? -5.445 32.844 15.32 1 97.81 125 VAL B C 1
ATOM 3945 O O . VAL B 1 125 ? -5.246 32.219 16.375 1 97.81 125 VAL B O 1
ATOM 3948 N N . GLU B 1 126 ? -5.887 32.281 14.234 1 98.38 126 GLU B N 1
ATOM 3949 C CA . GLU B 1 126 ? -5.758 30.844 14.023 1 98.38 126 GLU B CA 1
ATOM 3950 C C . GLU B 1 126 ? -4.43 30.516 13.352 1 98.38 126 GLU B C 1
ATOM 3952 O O . GLU B 1 126 ? -4.184 30.906 12.211 1 98.38 126 GLU B O 1
ATOM 3957 N N . PHE B 1 127 ? -3.555 29.859 14.172 1 98.38 127 PHE B N 1
ATOM 3958 C CA . PHE B 1 127 ? -2.266 29.375 13.688 1 98.38 127 PHE B CA 1
ATOM 3959 C C . PHE B 1 127 ? -2.42 28.031 12.977 1 98.38 127 PHE B C 1
ATOM 3961 O O . PHE B 1 127 ? -2.539 27 13.633 1 98.38 127 PHE B O 1
ATOM 3968 N N . ALA B 1 128 ? -2.379 28.109 11.641 1 98.06 128 ALA B N 1
ATOM 3969 C CA . ALA B 1 128 ? -2.748 26.938 10.844 1 98.06 128 ALA B CA 1
ATOM 3970 C C . ALA B 1 128 ? -1.511 26.25 10.273 1 98.06 128 ALA B C 1
ATOM 3972 O O . ALA B 1 128 ? -0.738 26.859 9.531 1 98.06 128 ALA B O 1
ATOM 3973 N N . VAL B 1 129 ? -1.366 25 10.742 1 96.12 129 VAL B N 1
ATOM 3974 C CA . VAL B 1 129 ? -0.222 24.219 10.281 1 96.12 129 VAL B CA 1
ATOM 3975 C C . VAL B 1 129 ? -0.617 23.406 9.047 1 96.12 129 VAL B C 1
ATOM 3977 O O . VAL B 1 129 ? -1.36 22.422 9.156 1 96.12 129 VAL B O 1
ATOM 3980 N N . HIS B 1 130 ? -0.205 23.922 7.922 1 77.69 130 HIS B N 1
ATOM 3981 C CA . HIS B 1 130 ? 0.385 24.062 6.594 1 77.69 130 HIS B CA 1
ATOM 3982 C C . HIS B 1 130 ? -0.657 24.484 5.566 1 77.69 130 HIS B C 1
ATOM 3984 O O . HIS B 1 130 ? -1.714 25 5.93 1 77.69 130 HIS B O 1
ATOM 3990 N N . GLY B 1 131 ? -0.257 24.484 4.324 1 66.69 131 GLY B N 1
ATOM 3991 C CA . GLY B 1 131 ? -0.811 25.234 3.203 1 66.69 131 GLY B CA 1
ATOM 3992 C C . GLY B 1 131 ? -2.16 24.703 2.75 1 66.69 131 GLY B C 1
ATOM 3993 O O . GLY B 1 131 ? -2.846 25.359 1.952 1 66.69 131 GLY B O 1
ATOM 3994 N N . TYR B 1 132 ? -2.688 23.781 3.387 1 84.75 132 TYR B N 1
ATOM 3995 C CA . TYR B 1 132 ? -3.885 23.031 3.023 1 84.75 132 TYR B CA 1
ATOM 3996 C C . TYR B 1 132 ? -5.145 23.828 3.338 1 84.75 132 TYR B C 1
ATOM 3998 O O . TYR B 1 132 ? -6.211 23.562 2.779 1 84.75 132 TYR B O 1
ATOM 4006 N N . TRP B 1 133 ? -5.027 24.953 3.99 1 93.94 133 TRP B N 1
ATOM 4007 C CA . TRP B 1 133 ? -6.164 25.641 4.594 1 93.94 133 TRP B CA 1
ATOM 4008 C C . TRP B 1 133 ? -6.691 26.734 3.666 1 93.94 133 TRP B C 1
ATOM 4010 O O . TRP B 1 133 ? -7.801 27.234 3.857 1 93.94 133 TRP B O 1
ATOM 4020 N N . ASN B 1 134 ? -5.926 27.172 2.688 1 92.5 134 ASN B N 1
ATOM 4021 C CA . ASN B 1 134 ? -6.316 28.172 1.698 1 92.5 134 ASN B CA 1
ATOM 4022 C C . ASN B 1 134 ? -6.535 27.547 0.325 1 92.5 134 ASN B C 1
ATOM 4024 O O . ASN B 1 134 ? -6.172 28.141 -0.695 1 92.5 134 ASN B O 1
ATOM 4028 N N . PHE B 1 135 ? -7.105 26.453 0.289 1 93.94 135 PHE B N 1
ATOM 4029 C CA . PHE B 1 135 ? -7.242 25.688 -0.953 1 93.94 135 PHE B CA 1
ATOM 4030 C C . PHE B 1 135 ? -8.211 26.391 -1.903 1 93.94 135 PHE B C 1
ATOM 4032 O O . PHE B 1 135 ? -9.312 26.766 -1.505 1 93.94 135 PHE B O 1
ATOM 4039 N N . GLY B 1 136 ? -7.84 26.562 -3.141 1 91.25 136 GLY B N 1
ATOM 4040 C CA . GLY B 1 136 ? -8.664 27.172 -4.172 1 91.25 136 GLY B CA 1
ATOM 4041 C C . GLY B 1 136 ? -8.641 28.688 -4.125 1 91.25 136 GLY B C 1
ATOM 4042 O O . GLY B 1 136 ? -9.148 29.344 -5.039 1 91.25 136 GLY B O 1
ATOM 4043 N N . GLY B 1 137 ? -8.195 29.25 -3.111 1 88 137 GLY B N 1
ATOM 4044 C CA . GLY B 1 137 ? -8.07 30.703 -3.01 1 88 137 GLY B CA 1
ATOM 4045 C C . GLY B 1 137 ? -9.375 31.391 -2.646 1 88 137 GLY B C 1
ATOM 4046 O O . GLY B 1 137 ? -10.328 30.734 -2.217 1 88 137 GLY B O 1
ATOM 4047 N N . LYS B 1 138 ? -9.336 32.594 -2.795 1 86.69 138 LYS B N 1
ATOM 4048 C CA . LYS B 1 138 ? -10.461 33.438 -2.387 1 86.69 138 LYS B CA 1
ATOM 4049 C C . LYS B 1 138 ? -11.742 33.031 -3.117 1 86.69 138 LYS B C 1
ATOM 4051 O O . LYS B 1 138 ? -11.727 32.844 -4.332 1 86.69 138 LYS B O 1
ATOM 4056 N N . GLY B 1 139 ? -12.734 32.875 -2.32 1 89.25 139 GLY B N 1
ATOM 4057 C CA . GLY B 1 139 ? -14.039 32.594 -2.889 1 89.25 139 GLY B CA 1
ATOM 4058 C C . GLY B 1 139 ? -14.305 31.109 -3.066 1 89.25 139 GLY B C 1
ATOM 4059 O O . GLY B 1 139 ? -15.453 30.703 -3.277 1 89.25 139 GLY B O 1
ATOM 4060 N N . SER B 1 140 ? -13.359 30.312 -2.877 1 94 140 SER B N 1
ATOM 4061 C CA . SER B 1 140 ? -13.539 28.875 -3.027 1 94 140 SER B CA 1
ATOM 4062 C C . SER B 1 140 ? -14.281 28.281 -1.836 1 94 140 SER B C 1
ATOM 4064 O O . SER B 1 140 ? -14.039 28.672 -0.691 1 94 140 SER B O 1
ATOM 4066 N N . LYS B 1 141 ? -15.133 27.344 -2.105 1 95.31 141 LYS B N 1
ATOM 4067 C CA . LYS B 1 141 ? -15.836 26.672 -1.017 1 95.31 141 LYS B CA 1
ATOM 4068 C C . LYS B 1 141 ? -14.883 25.781 -0.214 1 95.31 141 LYS B C 1
ATOM 4070 O O . LYS B 1 141 ? -15.234 25.312 0.865 1 95.31 141 LYS B O 1
ATOM 4075 N N . TYR B 1 142 ? -13.672 25.609 -0.741 1 96.75 142 TYR B N 1
ATOM 4076 C CA . TYR B 1 142 ? -12.68 24.781 -0.072 1 96.75 142 TYR B CA 1
ATOM 4077 C C . TYR B 1 142 ? -11.664 25.641 0.668 1 96.75 142 TYR B C 1
ATOM 4079 O O . TYR B 1 142 ? -10.617 25.141 1.103 1 96.75 142 TYR B O 1
ATOM 4087 N N . ASN B 1 143 ? -11.93 26.891 0.818 1 96 143 ASN B N 1
ATOM 4088 C CA . ASN B 1 143 ? -11.039 27.844 1.48 1 96 143 ASN B CA 1
ATOM 4089 C C . ASN B 1 143 ? -11.445 28.078 2.932 1 96 143 ASN B C 1
ATOM 4091 O O . ASN B 1 143 ? -12.352 28.875 3.203 1 96 143 ASN B O 1
ATOM 4095 N N . TYR B 1 144 ? -10.766 27.469 3.869 1 97.56 144 TYR B N 1
ATOM 4096 C CA . TYR B 1 144 ? -11.047 27.625 5.289 1 97.56 144 TYR B CA 1
ATOM 4097 C C . TYR B 1 144 ? -10.758 29.047 5.742 1 97.56 144 TYR B C 1
ATOM 4099 O O . TYR B 1 144 ? -11.461 29.594 6.605 1 97.56 144 TYR B O 1
ATOM 4107 N N . VAL B 1 145 ? -9.766 29.688 5.18 1 96.38 145 VAL B N 1
ATOM 4108 C CA . VAL B 1 145 ? -9.328 31.031 5.555 1 96.38 145 VAL B CA 1
ATOM 4109 C C . VAL B 1 145 ? -10.477 32.031 5.406 1 96.38 145 VAL B C 1
ATOM 4111 O O . VAL B 1 145 ? -10.703 32.875 6.281 1 96.38 145 VAL B O 1
ATOM 4114 N N . ASP B 1 146 ? -11.203 31.875 4.355 1 94.56 146 ASP B N 1
ATOM 4115 C CA . ASP B 1 146 ? -12.352 32.75 4.125 1 94.56 146 ASP B CA 1
ATOM 4116 C C . ASP B 1 146 ? -13.359 32.656 5.266 1 94.56 146 ASP B C 1
ATOM 4118 O O . ASP B 1 146 ? -13.891 33.656 5.73 1 94.56 146 ASP B O 1
ATOM 4122 N N . VAL B 1 147 ? -13.609 31.469 5.699 1 96.19 147 VAL B N 1
ATOM 4123 C CA . VAL B 1 147 ? -14.625 31.203 6.715 1 96.19 147 VAL B CA 1
ATOM 4124 C C . VAL B 1 147 ? -14.148 31.734 8.07 1 96.19 147 VAL B C 1
ATOM 4126 O O . VAL B 1 147 ? -14.914 32.344 8.805 1 96.19 147 VAL B O 1
ATOM 4129 N N . ALA B 1 148 ? -12.945 31.531 8.367 1 96.88 148 ALA B N 1
ATOM 4130 C CA . ALA B 1 148 ? -12.375 32.031 9.617 1 96.88 148 ALA B CA 1
ATOM 4131 C C . ALA B 1 148 ? -12.367 33.531 9.648 1 96.88 148 ALA B C 1
ATOM 4133 O O . ALA B 1 148 ? -12.68 34.156 10.672 1 96.88 148 ALA B O 1
ATOM 4134 N N . ASN B 1 149 ? -11.992 34.125 8.531 1 95.56 149 ASN B N 1
ATOM 4135 C CA . ASN B 1 149 ? -11.992 35.594 8.445 1 95.56 149 ASN B CA 1
ATOM 4136 C C . ASN B 1 149 ? -13.398 36.156 8.625 1 95.56 149 ASN B C 1
ATOM 4138 O O . ASN B 1 149 ? -13.578 37.188 9.289 1 95.56 149 ASN B O 1
ATOM 4142 N N . ARG B 1 150 ? -14.352 35.5 8.055 1 93.69 150 ARG B N 1
ATOM 4143 C CA . ARG B 1 150 ? -15.734 35.938 8.211 1 93.69 150 ARG B CA 1
ATOM 4144 C C . ARG B 1 150 ? -16.172 35.844 9.672 1 93.69 150 ARG B C 1
ATOM 4146 O O . ARG B 1 150 ? -17 36.625 10.125 1 93.69 150 ARG B O 1
ATOM 4153 N N . ALA B 1 151 ? -15.555 34.969 10.406 1 95.12 151 ALA B N 1
ATOM 4154 C CA . ALA B 1 151 ? -15.859 34.812 11.82 1 95.12 151 ALA B CA 1
ATOM 4155 C C . ALA B 1 151 ? -15.102 35.844 12.664 1 95.12 151 ALA B C 1
ATOM 4157 O O . ALA B 1 151 ? -15.242 35.875 13.883 1 95.12 151 ALA B O 1
ATOM 4158 N N . GLY B 1 152 ? -14.242 36.625 12.016 1 94 152 GLY B N 1
ATOM 4159 C CA . GLY B 1 152 ? -13.523 37.688 12.695 1 94 152 GLY B CA 1
ATOM 4160 C C . GLY B 1 152 ? -12.133 37.312 13.148 1 94 152 GLY B C 1
ATOM 4161 O O . GLY B 1 152 ? -11.477 38.031 13.883 1 94 152 GLY B O 1
ATOM 4162 N N . HIS B 1 153 ? -11.656 36.156 12.695 1 96.69 153 HIS B N 1
ATOM 4163 C CA . HIS B 1 153 ? -10.344 35.656 13.109 1 96.69 153 HIS B CA 1
ATOM 4164 C C . HIS B 1 153 ? -9.297 35.906 12.031 1 96.69 153 HIS B C 1
ATOM 4166 O O . HIS B 1 153 ? -9.586 35.781 10.844 1 96.69 153 HIS B O 1
ATOM 4172 N N . ALA B 1 154 ? -8.102 36.312 12.445 1 96.56 154 ALA B N 1
ATOM 4173 C CA . ALA B 1 154 ? -6.957 36.219 11.539 1 96.56 154 ALA B CA 1
ATOM 4174 C C . ALA B 1 154 ? -6.52 34.781 11.352 1 96.56 154 ALA B C 1
ATOM 4176 O O . ALA B 1 154 ? -6.793 33.906 12.203 1 96.56 154 ALA B O 1
ATOM 4177 N N . VAL B 1 155 ? -5.941 34.5 10.227 1 97.25 155 VAL B N 1
ATOM 4178 C CA . VAL B 1 155 ? -5.348 33.188 9.984 1 97.25 155 VAL B CA 1
ATOM 4179 C C . VAL B 1 155 ? -3.885 33.344 9.578 1 97.25 155 VAL B C 1
ATOM 4181 O O . VAL B 1 155 ? -3.566 34.125 8.68 1 97.25 155 VAL B O 1
ATOM 4184 N N . PHE B 1 156 ? -3.041 32.719 10.32 1 97.31 156 PHE B N 1
ATOM 4185 C CA . PHE B 1 156 ? -1.627 32.625 9.977 1 97.31 156 PHE B CA 1
ATOM 4186 C C . PHE B 1 156 ? -1.277 31.25 9.453 1 97.31 156 PHE B C 1
ATOM 4188 O O . PHE B 1 156 ? -1.425 30.25 10.172 1 97.31 156 PHE B O 1
ATOM 4195 N N . LEU B 1 157 ? -0.898 31.156 8.219 1 96.62 157 LEU B N 1
ATOM 4196 C CA . LEU B 1 157 ? -0.432 29.891 7.672 1 96.62 157 LEU B CA 1
ATOM 4197 C C . LEU B 1 157 ? 0.981 30.016 7.113 1 96.62 157 LEU B C 1
ATOM 4199 O O . LEU B 1 157 ? 1.451 31.125 6.859 1 96.62 157 LEU B O 1
ATOM 4203 N N . TYR B 1 158 ? 1.661 28.891 6.98 1 96.31 158 TYR B N 1
ATOM 4204 C CA . TYR B 1 158 ? 3.045 28.938 6.52 1 96.31 158 TYR B CA 1
ATOM 4205 C C . TYR B 1 158 ? 3.43 27.641 5.816 1 96.31 158 TYR B C 1
ATOM 4207 O O . TYR B 1 158 ? 2.768 26.609 5.984 1 96.31 158 TYR B O 1
ATOM 4215 N N . ASP B 1 159 ? 4.418 27.719 4.926 1 95.69 159 ASP B N 1
ATOM 4216 C CA . ASP B 1 159 ? 5.082 26.531 4.402 1 95.69 159 ASP B CA 1
ATOM 4217 C C . ASP B 1 159 ? 6.023 25.922 5.438 1 95.69 159 ASP B C 1
ATOM 4219 O O . ASP B 1 159 ? 6.953 26.594 5.902 1 95.69 159 ASP B O 1
ATOM 4223 N N . ARG B 1 160 ? 5.758 24.734 5.789 1 97.12 160 ARG B N 1
ATOM 4224 C CA . ARG B 1 160 ? 6.676 24.062 6.707 1 97.12 160 ARG B CA 1
ATOM 4225 C C . ARG B 1 160 ? 8.086 24 6.121 1 97.12 160 ARG B C 1
ATOM 4227 O O . ARG B 1 160 ? 8.273 24.234 4.926 1 97.12 160 ARG B O 1
ATOM 4234 N N . LEU B 1 161 ? 9.023 23.766 6.996 1 97.12 161 LEU B N 1
ATOM 4235 C CA . LEU B 1 161 ? 10.375 23.5 6.523 1 97.12 161 LEU B CA 1
ATOM 4236 C C . LEU B 1 161 ? 10.375 22.359 5.508 1 97.12 161 LEU B C 1
ATOM 4238 O O . LEU B 1 161 ? 9.766 21.312 5.742 1 97.12 161 LEU B O 1
ATOM 4242 N N . GLY B 1 162 ? 11 22.641 4.367 1 95.56 162 GLY B N 1
ATOM 4243 C CA . GLY B 1 162 ? 11.094 21.609 3.338 1 95.56 162 GLY B CA 1
ATOM 4244 C C . GLY B 1 162 ? 9.992 21.703 2.307 1 95.56 162 GLY B C 1
ATOM 4245 O O . GLY B 1 162 ? 9.992 20.953 1.319 1 95.56 162 GLY B O 1
ATOM 4246 N N . VAL B 1 163 ? 9.109 22.656 2.438 1 94.5 163 VAL B N 1
ATOM 4247 C CA . VAL B 1 163 ? 7.934 22.703 1.576 1 94.5 163 VAL B CA 1
ATOM 4248 C C . VAL B 1 163 ? 7.793 24.094 0.963 1 94.5 163 VAL B C 1
ATOM 4250 O O . VAL B 1 163 ? 8.102 25.094 1.609 1 94.5 163 VAL B O 1
ATOM 4253 N N . GLY B 1 164 ? 7.336 24.094 -0.222 1 91.81 164 GLY B N 1
ATOM 4254 C CA . GLY B 1 164 ? 6.965 25.344 -0.863 1 91.81 164 GLY B CA 1
ATOM 4255 C C . GLY B 1 164 ? 8.102 26.344 -0.93 1 91.81 164 GLY B C 1
ATOM 4256 O O . GLY B 1 164 ? 9.195 26.016 -1.4 1 91.81 164 GLY B O 1
ATOM 4257 N N . HIS B 1 165 ? 7.859 27.531 -0.336 1 92.44 165 HIS B N 1
ATOM 4258 C CA . HIS B 1 165 ? 8.805 28.641 -0.479 1 92.44 165 HIS B CA 1
ATOM 4259 C C . HIS B 1 165 ? 9.719 28.734 0.735 1 92.44 165 HIS B C 1
ATOM 4261 O O . HIS B 1 165 ? 10.57 29.625 0.805 1 92.44 165 HIS B O 1
ATOM 4267 N N . SER B 1 166 ? 9.555 27.812 1.653 1 95.88 166 SER B N 1
ATOM 4268 C CA . SER B 1 166 ? 10.406 27.797 2.834 1 95.88 166 SER B CA 1
ATOM 4269 C C . SER B 1 166 ? 11.734 27.094 2.545 1 95.88 166 SER B C 1
ATOM 4271 O O . SER B 1 166 ? 11.898 26.469 1.493 1 95.88 166 SER B O 1
ATOM 4273 N N . SER B 1 167 ? 12.688 27.266 3.51 1 96.25 167 SER B N 1
ATOM 4274 C CA . SER B 1 167 ? 13.984 26.609 3.375 1 96.25 167 SER B CA 1
ATOM 4275 C C . SER B 1 167 ? 13.828 25.109 3.18 1 96.25 167 SER B C 1
ATOM 4277 O O . SER B 1 167 ? 12.953 24.484 3.783 1 96.25 167 SER B O 1
ATOM 4279 N N . LYS B 1 168 ? 14.758 24.5 2.32 1 95.56 168 LYS B N 1
ATOM 4280 C CA . LYS B 1 168 ? 14.734 23.062 2.047 1 95.56 168 LYS B CA 1
ATOM 4281 C C . LYS B 1 168 ? 16.094 22.438 2.326 1 95.56 168 LYS B C 1
ATOM 4283 O O . LYS B 1 168 ? 16.75 21.938 1.408 1 95.56 168 LYS B O 1
ATOM 4288 N N . PRO B 1 169 ? 16.391 22.328 3.574 1 96.25 169 PRO B N 1
ATOM 4289 C CA . PRO B 1 169 ? 17.672 21.734 3.955 1 96.25 169 PRO B CA 1
ATOM 4290 C C . PRO B 1 169 ? 17.672 20.203 3.863 1 96.25 169 PRO B C 1
ATOM 4292 O O . PRO B 1 169 ? 16.812 19.625 3.18 1 96.25 169 PRO B O 1
ATOM 4295 N N . ASP B 1 170 ? 18.688 19.609 4.551 1 95.44 170 ASP B N 1
ATOM 4296 C CA . ASP B 1 170 ? 18.828 18.156 4.547 1 95.44 170 ASP B CA 1
ATOM 4297 C C . ASP B 1 170 ? 17.531 17.484 5.004 1 95.44 170 ASP B C 1
ATOM 4299 O O . ASP B 1 170 ? 17.047 17.75 6.105 1 95.44 170 ASP B O 1
ATOM 4303 N N . GLY B 1 171 ? 17.016 16.609 4.168 1 97.69 171 GLY B N 1
ATOM 4304 C CA . GLY B 1 171 ? 15.727 15.992 4.422 1 97.69 171 GLY B CA 1
ATOM 4305 C C . GLY B 1 171 ? 15.812 14.797 5.352 1 97.69 171 GLY B C 1
ATOM 4306 O O . GLY B 1 171 ? 14.812 14.102 5.574 1 97.69 171 GLY B O 1
ATOM 4307 N N . ILE B 1 172 ? 16.984 14.477 5.859 1 97.69 172 ILE B N 1
ATOM 4308 C CA . ILE B 1 172 ? 17.172 13.336 6.75 1 97.69 172 ILE B CA 1
ATOM 4309 C C . ILE B 1 172 ? 17.531 13.828 8.148 1 97.69 172 ILE B C 1
ATOM 4311 O O . ILE B 1 172 ? 16.828 13.547 9.117 1 97.69 172 ILE B O 1
ATOM 4315 N N . GLN B 1 173 ? 18.438 14.758 8.273 1 97.31 173 GLN B N 1
ATOM 4316 C CA . GLN B 1 173 ? 18.984 15.117 9.578 1 97.31 173 GLN B CA 1
ATOM 4317 C C . GLN B 1 173 ? 18.312 16.375 10.125 1 97.31 173 GLN B C 1
ATOM 4319 O O . GLN B 1 173 ? 18.281 16.594 11.336 1 97.31 173 GLN B O 1
ATOM 4324 N N . GLN B 1 174 ? 17.812 17.188 9.203 1 98 174 GLN B N 1
ATOM 4325 C CA . GLN B 1 174 ? 17.344 18.5 9.656 1 98 174 GLN B CA 1
ATOM 4326 C C . GLN B 1 174 ? 15.82 18.578 9.617 1 98 174 GLN B C 1
ATOM 4328 O O . GLN B 1 174 ? 15.188 19.016 10.586 1 98 174 GLN B O 1
ATOM 4333 N N . VAL B 1 175 ? 15.234 18.203 8.508 1 98.06 175 VAL B N 1
ATOM 4334 C CA . VAL B 1 175 ? 13.781 18.297 8.391 1 98.06 175 VAL B CA 1
ATOM 4335 C C . VAL B 1 175 ? 13.125 17.125 9.133 1 98.06 175 VAL B C 1
ATOM 4337 O O . VAL B 1 175 ? 12.75 16.125 8.516 1 98.06 175 VAL B O 1
ATOM 4340 N N . GLN B 1 176 ? 12.977 17.25 10.445 1 97.88 176 GLN B N 1
ATOM 4341 C CA . GLN B 1 176 ? 12.391 16.266 11.359 1 97.88 176 GLN B CA 1
ATOM 4342 C C . GLN B 1 176 ? 11.258 16.891 12.172 1 97.88 176 GLN B C 1
ATOM 4344 O O . GLN B 1 176 ? 11.094 18.109 12.195 1 97.88 176 GLN B O 1
ATOM 4349 N N . THR B 1 177 ? 10.539 16.031 12.82 1 97.38 177 THR B N 1
ATOM 4350 C CA . THR B 1 177 ? 9.391 16.469 13.602 1 97.38 177 THR B CA 1
ATOM 4351 C C . THR B 1 177 ? 9.812 17.453 14.688 1 97.38 177 THR B C 1
ATOM 4353 O O . THR B 1 177 ? 9.172 18.484 14.875 1 97.38 177 THR B O 1
ATOM 4356 N N . ALA B 1 178 ? 10.898 17.172 15.336 1 97.62 178 ALA B N 1
ATOM 4357 C CA . ALA B 1 178 ? 11.352 18.047 16.422 1 97.62 178 ALA B CA 1
ATOM 4358 C C . ALA B 1 178 ? 11.68 19.438 15.891 1 97.62 178 ALA B C 1
ATOM 4360 O O . ALA B 1 178 ? 11.406 20.438 16.562 1 97.62 178 ALA B O 1
ATOM 4361 N N . THR B 1 179 ? 12.281 19.484 14.719 1 98.38 179 THR B N 1
ATOM 4362 C CA . THR B 1 179 ? 12.602 20.766 14.102 1 98.38 179 THR B CA 1
ATOM 4363 C C . THR B 1 179 ? 11.328 21.531 13.75 1 98.38 179 THR B C 1
ATOM 4365 O O . THR B 1 179 ? 11.234 22.734 13.984 1 98.38 179 THR B O 1
ATOM 4368 N N . GLN B 1 180 ? 10.422 20.828 13.188 1 98.06 180 GLN B N 1
ATOM 4369 C CA . GLN B 1 180 ? 9.148 21.438 12.82 1 98.06 180 GLN B CA 1
ATOM 4370 C C . GLN B 1 180 ? 8.445 22.031 14.031 1 98.06 180 GLN B C 1
ATOM 4372 O O . GLN B 1 180 ? 7.879 23.125 13.961 1 98.06 180 GLN B O 1
ATOM 4377 N N . VAL B 1 181 ? 8.414 21.312 15.133 1 97.94 181 VAL B N 1
ATOM 4378 C CA . VAL B 1 181 ? 7.773 21.766 16.359 1 97.94 181 VAL B CA 1
ATOM 4379 C C . VAL B 1 181 ? 8.438 23.047 16.859 1 97.94 181 VAL B C 1
ATOM 4381 O O . VAL B 1 181 ? 7.758 24 17.234 1 97.94 181 VAL B O 1
ATOM 4384 N N . GLU B 1 182 ? 9.742 23.125 16.828 1 98.5 182 GLU B N 1
ATOM 4385 C CA . GLU B 1 182 ? 10.461 24.312 17.266 1 98.5 182 GLU B CA 1
ATOM 4386 C C . GLU B 1 182 ? 10.156 25.5 16.359 1 98.5 182 GLU B C 1
ATOM 4388 O O . GLU B 1 182 ? 10.039 26.625 16.844 1 98.5 182 GLU B O 1
ATOM 4393 N N . ILE B 1 183 ? 10.125 25.234 15.109 1 98.5 183 ILE B N 1
ATOM 4394 C CA . ILE B 1 183 ? 9.805 26.297 14.164 1 98.5 183 ILE B CA 1
ATOM 4395 C C . ILE B 1 183 ? 8.406 26.844 14.461 1 98.5 183 ILE B C 1
ATOM 4397 O O . ILE B 1 183 ? 8.211 28.062 14.508 1 98.5 183 ILE B O 1
ATOM 4401 N N . ALA B 1 184 ? 7.473 25.984 14.641 1 98.25 184 ALA B N 1
ATOM 4402 C CA . ALA B 1 184 ? 6.117 26.406 14.977 1 98.25 184 ALA B CA 1
ATOM 4403 C C . ALA B 1 184 ? 6.109 27.266 16.234 1 98.25 184 ALA B C 1
ATOM 4405 O O . ALA B 1 184 ? 5.449 28.312 16.281 1 98.25 184 ALA B O 1
ATOM 4406 N N . ALA B 1 185 ? 6.812 26.859 17.25 1 98.44 185 ALA B N 1
ATOM 4407 C CA . ALA B 1 185 ? 6.895 27.625 18.5 1 98.44 185 ALA B CA 1
ATOM 4408 C C . ALA B 1 185 ? 7.449 29.031 18.25 1 98.44 185 ALA B C 1
ATOM 4410 O O . ALA B 1 185 ? 6.926 30.016 18.766 1 98.44 185 ALA B O 1
ATOM 4411 N N . GLN B 1 186 ? 8.461 29.078 17.438 1 98.19 186 GLN B N 1
ATOM 4412 C CA . GLN B 1 186 ? 9.078 30.359 17.141 1 98.19 186 GLN B CA 1
ATOM 4413 C C . GLN B 1 186 ? 8.125 31.266 16.375 1 98.19 186 GLN B C 1
ATOM 4415 O O . GLN B 1 186 ? 8.102 32.469 16.609 1 98.19 186 GLN B O 1
ATOM 4420 N N . LEU B 1 187 ? 7.414 30.703 15.508 1 98.25 187 LEU B N 1
ATOM 4421 C CA . LEU B 1 187 ? 6.469 31.484 14.734 1 98.25 187 LEU B CA 1
ATOM 4422 C C . LEU B 1 187 ? 5.344 32 15.617 1 98.25 187 LEU B C 1
ATOM 4424 O O . LEU B 1 187 ? 4.887 33.156 15.445 1 98.25 187 LEU B O 1
ATOM 4428 N N . ILE B 1 188 ? 4.848 31.203 16.547 1 98.31 188 ILE B N 1
ATOM 4429 C CA . ILE B 1 188 ? 3.816 31.656 17.469 1 98.31 188 ILE B CA 1
ATOM 4430 C C . ILE B 1 188 ? 4.367 32.781 18.359 1 98.31 188 ILE B C 1
ATOM 4432 O O . ILE B 1 188 ? 3.691 33.781 18.578 1 98.31 188 ILE B O 1
ATOM 4436 N N . LYS B 1 189 ? 5.59 32.656 18.844 1 97.56 189 LYS B N 1
ATOM 4437 C CA . LYS B 1 189 ? 6.227 33.688 19.641 1 97.56 189 LYS B CA 1
ATOM 4438 C C . LYS B 1 189 ? 6.406 34.969 18.844 1 97.56 189 LYS B C 1
ATOM 4440 O O . LYS B 1 189 ? 6.273 36.062 19.375 1 97.56 189 LYS B O 1
ATOM 4445 N N . TYR B 1 190 ? 6.773 34.781 17.609 1 97.25 190 TYR B N 1
ATOM 4446 C CA . TYR B 1 190 ? 6.84 35.938 16.719 1 97.25 190 TYR B CA 1
ATOM 4447 C C . TYR B 1 190 ? 5.512 36.656 16.672 1 97.25 190 TYR B C 1
ATOM 4449 O O . TYR B 1 190 ? 5.48 37.906 16.797 1 97.25 190 TYR B O 1
ATOM 4457 N N . LEU B 1 191 ? 4.391 35.969 16.531 1 97.56 191 LEU B N 1
ATOM 4458 C CA . LEU B 1 191 ? 3.068 36.594 16.531 1 97.56 191 LEU B CA 1
ATOM 4459 C C . LEU B 1 191 ? 2.756 37.219 17.875 1 97.56 191 LEU B C 1
ATOM 4461 O O . LEU B 1 191 ? 2.199 38.344 17.922 1 97.56 191 LEU B O 1
ATOM 4465 N N . LYS B 1 192 ? 3.109 36.594 18.969 1 97.56 192 LYS B N 1
ATOM 4466 C CA . LYS B 1 192 ? 2.834 37.094 20.312 1 97.56 192 LYS B CA 1
ATOM 4467 C C . LYS B 1 192 ? 3.625 38.344 20.594 1 97.56 192 LYS B C 1
ATOM 4469 O O . LYS B 1 192 ? 3.191 39.188 21.391 1 97.56 192 LYS B O 1
ATOM 4474 N N . SER B 1 193 ? 4.73 38.531 19.938 1 96.38 193 SER B N 1
ATOM 4475 C CA . SER B 1 193 ? 5.598 39.656 20.172 1 96.38 193 SER B CA 1
ATOM 4476 C C . SER B 1 193 ? 5.039 40.938 19.531 1 96.38 193 SER B C 1
ATOM 4478 O O . SER B 1 193 ? 5.48 42.031 19.844 1 96.38 193 SER B O 1
ATOM 4480 N N . GLY B 1 194 ? 4.141 40.719 18.578 1 95 194 GLY B N 1
ATOM 4481 C CA . GLY B 1 194 ? 3.584 41.875 17.891 1 95 194 GLY B CA 1
ATOM 4482 C C . GLY B 1 194 ? 4.383 42.281 16.672 1 95 194 GLY B C 1
ATOM 4483 O O . GLY B 1 194 ? 4.008 43.219 15.961 1 95 194 GLY B O 1
ATOM 4484 N N . LYS B 1 195 ? 5.395 41.562 16.375 1 93.81 195 LYS B N 1
ATOM 4485 C CA . LYS B 1 195 ? 6.273 41.906 15.25 1 93.81 195 LYS B CA 1
ATOM 4486 C C . LYS B 1 195 ? 5.531 41.812 13.922 1 93.81 195 LYS B C 1
ATOM 4488 O O . LYS B 1 195 ? 5.98 42.375 12.914 1 93.81 195 LYS B O 1
ATOM 4493 N N . SER B 1 196 ? 4.453 41.125 13.945 1 91.88 196 SER B N 1
ATOM 4494 C CA . SER B 1 196 ? 3.637 41 12.742 1 91.88 196 SER B CA 1
ATOM 4495 C C . SER B 1 196 ? 2.875 42.312 12.469 1 91.88 196 SER B C 1
ATOM 4497 O O . SER B 1 196 ? 2.287 42.469 11.391 1 91.88 196 SER B O 1
ATOM 4499 N N . GLY B 1 197 ? 2.807 43.219 13.391 1 91.69 197 GLY B N 1
ATOM 4500 C CA . GLY B 1 197 ? 2.057 44.438 13.273 1 91.69 197 GLY B CA 1
ATOM 4501 C C . GLY B 1 197 ? 0.69 44.375 13.922 1 91.69 197 GLY B C 1
ATOM 4502 O O . GLY B 1 197 ? -0.077 45.344 13.859 1 91.69 197 GLY B O 1
ATOM 4503 N N . TYR B 1 198 ? 0.423 43.25 14.547 1 91.75 198 TYR B N 1
ATOM 4504 C CA . TYR B 1 198 ? -0.862 43.062 15.211 1 91.75 198 TYR B CA 1
ATOM 4505 C C . TYR B 1 198 ? -0.671 42.5 16.625 1 91.75 198 TYR B C 1
ATOM 4507 O O . TYR B 1 198 ? 0.299 41.781 16.891 1 91.75 198 TYR B O 1
ATOM 4515 N N . THR B 1 199 ? -1.552 42.938 17.453 1 94.06 199 THR B N 1
ATOM 4516 C CA . THR B 1 199 ? -1.542 42.438 18.828 1 94.06 199 THR B CA 1
ATOM 4517 C C . THR B 1 199 ? -2.668 41.438 19.062 1 94.06 199 THR B C 1
ATOM 4519 O O . THR B 1 199 ? -3.791 41.812 19.391 1 94.06 199 THR B O 1
ATOM 4522 N N . PHE B 1 200 ? -2.357 40.25 18.938 1 95.94 200 PHE B N 1
ATOM 4523 C CA . PHE B 1 200 ? -3.312 39.156 19.172 1 95.94 200 PHE B CA 1
ATOM 4524 C C . PHE B 1 200 ? -3.32 38.781 20.641 1 95.94 200 PHE B C 1
ATOM 4526 O O . PHE B 1 200 ? -2.275 38.781 21.297 1 95.94 200 PHE B O 1
ATOM 4533 N N . THR B 1 201 ? -4.484 38.406 21.172 1 96.12 201 THR B N 1
ATOM 4534 C CA . THR B 1 201 ? -4.598 38 22.562 1 96.12 201 THR B CA 1
ATOM 4535 C C . THR B 1 201 ? -5.09 36.562 22.688 1 96.12 201 THR B C 1
ATOM 4537 O O . THR B 1 201 ? -5.039 35.969 23.766 1 96.12 201 THR B O 1
ATOM 4540 N N . ARG B 1 202 ? -5.594 36 21.625 1 97.88 202 ARG B N 1
ATOM 4541 C CA . ARG B 1 202 ? -6.059 34.625 21.562 1 97.88 202 ARG B CA 1
ATOM 4542 C C . ARG B 1 202 ? -5.406 33.875 20.406 1 97.88 202 ARG B C 1
ATOM 4544 O O . ARG B 1 202 ? -5.477 34.312 19.266 1 97.88 202 ARG B O 1
ATOM 4551 N N . PHE B 1 203 ? -4.754 32.719 20.766 1 98.62 203 PHE B N 1
ATOM 4552 C CA . PHE B 1 203 ? -4.008 31.938 19.797 1 98.62 203 PHE B CA 1
ATOM 4553 C C . PHE B 1 203 ? -4.59 30.531 19.688 1 98.62 203 PHE B C 1
ATOM 4555 O O . PHE B 1 203 ? -4.5 29.734 20.625 1 98.62 203 PHE B O 1
ATOM 4562 N N . ILE B 1 204 ? -5.195 30.234 18.562 1 98.81 204 ILE B N 1
ATOM 4563 C CA . ILE B 1 204 ? -5.812 28.922 18.328 1 98.81 204 ILE B CA 1
ATOM 4564 C C . ILE B 1 204 ? -4.98 28.141 17.312 1 98.81 204 ILE B C 1
ATOM 4566 O O . ILE B 1 204 ? -4.746 28.594 16.203 1 98.81 204 ILE B O 1
ATOM 4570 N N . GLY B 1 205 ? -4.512 26.953 17.75 1 98.75 205 GLY B N 1
ATOM 4571 C CA . GLY B 1 205 ? -3.812 26.078 16.828 1 98.75 205 GLY B CA 1
ATOM 4572 C C . GLY B 1 205 ? -4.746 25.25 15.969 1 98.75 205 GLY B C 1
ATOM 4573 O O . GLY B 1 205 ? -5.719 24.672 16.469 1 98.75 205 GLY B O 1
ATOM 4574 N N . LEU B 1 206 ? -4.492 25.25 14.703 1 98.5 206 LEU B N 1
ATOM 4575 C CA . LEU B 1 206 ? -5.219 24.453 13.719 1 98.5 206 LEU B CA 1
ATOM 4576 C C . LEU B 1 206 ? -4.262 23.594 12.906 1 98.5 206 LEU B C 1
ATOM 4578 O O . LEU B 1 206 ? -3.508 24.109 12.078 1 98.5 206 LEU B O 1
ATOM 4582 N N . GLY B 1 207 ? -4.305 22.266 13.148 1 98 207 GLY B N 1
ATOM 4583 C CA . GLY B 1 207 ? -3.416 21.344 12.453 1 98 207 GLY B CA 1
ATOM 4584 C C . GLY B 1 207 ? -4.156 20.281 11.656 1 98 207 GLY B C 1
ATOM 4585 O O . GLY B 1 207 ? -5.246 19.859 12.047 1 98 207 GLY B O 1
ATOM 4586 N N . HIS B 1 208 ? -3.537 19.875 10.602 1 97.62 208 HIS B N 1
ATOM 4587 C CA . HIS B 1 208 ? -4.047 18.75 9.828 1 97.62 208 HIS B CA 1
ATOM 4588 C C . HIS B 1 208 ? -2.977 17.688 9.648 1 97.62 208 HIS B C 1
ATOM 4590 O O . HIS B 1 208 ? -1.851 17.984 9.242 1 97.62 208 HIS B O 1
ATOM 4596 N N . SER B 1 209 ? -3.379 16.406 9.852 1 96.56 209 SER B N 1
ATOM 4597 C CA . SER B 1 209 ? -2.486 15.281 9.578 1 96.56 209 SER B CA 1
ATOM 4598 C C . SER B 1 209 ? -1.144 15.469 10.281 1 96.56 209 SER B C 1
ATOM 4600 O O . SER B 1 209 ? -1.083 15.562 11.508 1 96.56 209 SER B O 1
ATOM 4602 N N . TYR B 1 210 ? -0.068 15.602 9.617 1 96.19 210 TYR B N 1
ATOM 4603 C CA . TYR B 1 210 ? 1.25 15.844 10.195 1 96.19 210 TYR B CA 1
ATOM 4604 C C . TYR B 1 210 ? 1.272 17.156 10.977 1 96.19 210 TYR B C 1
ATOM 4606 O O . TYR B 1 210 ? 1.952 17.266 12 1 96.19 210 TYR B O 1
ATOM 4614 N N . GLY B 1 211 ? 0.492 18.172 10.531 1 96.94 211 GLY B N 1
ATOM 4615 C CA . GLY B 1 211 ? 0.345 19.406 11.289 1 96.94 211 GLY B CA 1
ATOM 4616 C C . GLY B 1 211 ? -0.303 19.188 12.641 1 96.94 211 GLY B C 1
ATOM 4617 O O . GLY B 1 211 ? 0.047 19.875 13.617 1 96.94 211 GLY B O 1
ATOM 4618 N N . SER B 1 212 ? -1.249 18.281 12.711 1 97.62 212 SER B N 1
ATOM 4619 C CA . SER B 1 212 ? -1.851 17.922 13.992 1 97.62 212 SER B CA 1
ATOM 4620 C C . SER B 1 212 ? -0.826 17.297 14.93 1 97.62 212 SER B C 1
ATOM 4622 O O . SER B 1 212 ? -0.809 17.594 16.125 1 97.62 212 SER B O 1
ATOM 4624 N N . LEU B 1 213 ? 0.031 16.484 14.367 1 97 213 LEU B N 1
ATOM 4625 C CA . LEU B 1 213 ? 1.103 15.883 15.164 1 97 213 LEU B CA 1
ATOM 4626 C C . LEU B 1 213 ? 2.049 16.953 15.688 1 97 213 LEU B C 1
ATOM 4628 O O . LEU B 1 213 ? 2.529 16.875 16.812 1 97 213 LEU B O 1
ATOM 4632 N N . GLN B 1 214 ? 2.295 17.906 14.859 1 97.12 214 GLN B N 1
ATOM 4633 C CA . GLN B 1 214 ? 3.18 18.984 15.273 1 97.12 214 GLN B CA 1
ATOM 4634 C C . GLN B 1 214 ? 2.561 19.797 16.406 1 97.12 214 GLN B C 1
ATOM 4636 O O . GLN B 1 214 ? 3.254 20.188 17.359 1 97.12 214 GLN B O 1
ATOM 4641 N N . LEU B 1 215 ? 1.297 20.047 16.328 1 98 215 LEU B N 1
ATOM 4642 C CA . LEU B 1 215 ? 0.635 20.797 17.375 1 98 215 LEU B CA 1
ATOM 4643 C C . LEU B 1 215 ? 0.603 20.016 18.688 1 98 215 LEU B C 1
ATOM 4645 O O . LEU B 1 215 ? 0.724 20.594 19.766 1 98 215 LEU B O 1
ATOM 4649 N N . LEU B 1 216 ? 0.398 18.703 18.594 1 98.31 216 LEU B N 1
ATOM 4650 C CA . LEU B 1 216 ? 0.512 17.859 19.781 1 98.31 216 LEU B CA 1
ATOM 4651 C C . LEU B 1 216 ? 1.906 17.953 20.391 1 98.31 216 LEU B C 1
ATOM 4653 O O . LEU B 1 216 ? 2.049 18.062 21.609 1 98.31 216 LEU B O 1
ATOM 4657 N N . GLY B 1 217 ? 2.9 17.906 19.516 1 97.81 217 GLY B N 1
ATOM 4658 C CA . GLY B 1 217 ? 4.262 18.094 19.984 1 97.81 217 GLY B CA 1
ATOM 4659 C C . GLY B 1 217 ? 4.488 19.438 20.656 1 97.81 217 GLY B C 1
ATOM 4660 O O . GLY B 1 217 ? 5.18 19.516 21.672 1 97.81 217 GLY B O 1
ATOM 4661 N N . LEU B 1 218 ? 3.92 20.438 20.078 1 97.75 218 LEU B N 1
ATOM 4662 C CA . LEU B 1 218 ? 4.008 21.781 20.641 1 97.75 218 LEU B CA 1
ATOM 4663 C C . LEU B 1 218 ? 3.389 21.828 22.031 1 97.75 218 LEU B C 1
ATOM 4665 O O . LEU B 1 218 ? 3.973 22.391 22.969 1 97.75 218 LEU B O 1
ATOM 4669 N N . ALA B 1 219 ? 2.225 21.25 22.172 1 98.5 219 ALA B N 1
ATOM 4670 C CA . ALA B 1 219 ? 1.528 21.203 23.453 1 98.5 219 ALA B CA 1
ATOM 4671 C C . ALA B 1 219 ? 2.322 20.406 24.484 1 98.5 219 ALA B C 1
ATOM 4673 O O . ALA B 1 219 ? 2.35 20.766 25.672 1 98.5 219 ALA B O 1
ATOM 4674 N N . SER B 1 220 ? 2.891 19.359 24.047 1 98.25 220 SER B N 1
ATOM 4675 C CA . SER B 1 220 ? 3.678 18.516 24.938 1 98.25 220 SER B CA 1
ATOM 4676 C C . SER B 1 220 ? 4.895 19.266 25.469 1 98.25 220 SER B C 1
ATOM 4678 O O . SER B 1 220 ? 5.227 19.156 26.656 1 98.25 220 SER B O 1
ATOM 4680 N N . LYS B 1 221 ? 5.473 20.031 24.672 1 97.19 221 LYS B N 1
ATOM 4681 C CA . LYS B 1 221 ? 6.746 20.656 25.031 1 97.19 221 LYS B CA 1
ATOM 4682 C C . LYS B 1 221 ? 6.527 22.016 25.688 1 97.19 221 LYS B C 1
ATOM 4684 O O . LYS B 1 221 ? 7.254 22.391 26.609 1 97.19 221 LYS B O 1
ATOM 4689 N N . TYR B 1 222 ? 5.508 22.766 25.234 1 97.94 222 TYR B N 1
ATOM 4690 C CA . TYR B 1 222 ? 5.398 24.156 25.625 1 97.94 222 TYR B CA 1
ATOM 4691 C C . TYR B 1 222 ? 4.109 24.406 26.391 1 97.94 222 TYR B C 1
ATOM 4693 O O . TYR B 1 222 ? 3.789 25.547 26.734 1 97.94 222 TYR B O 1
ATOM 4701 N N . GLY B 1 223 ? 3.355 23.391 26.688 1 98 223 GLY B N 1
ATOM 4702 C CA . GLY B 1 223 ? 2.135 23.547 27.469 1 98 223 GLY B CA 1
ATOM 4703 C C . GLY B 1 223 ? 1.116 24.453 26.812 1 98 223 GLY B C 1
ATOM 4704 O O . GLY B 1 223 ? 0.763 24.266 25.641 1 98 223 GLY B O 1
ATOM 4705 N N . ASN B 1 224 ? 0.802 25.516 27.5 1 98.44 224 ASN B N 1
ATOM 4706 C CA . ASN B 1 224 ? -0.32 26.344 27.109 1 98.44 224 ASN B CA 1
ATOM 4707 C C . ASN B 1 224 ? 0.141 27.531 26.25 1 98.44 224 ASN B C 1
ATOM 4709 O O . ASN B 1 224 ? -0.314 28.656 26.438 1 98.44 224 ASN B O 1
ATOM 4713 N N . LEU B 1 225 ? 1.062 27.234 25.312 1 98.25 225 LEU B N 1
ATOM 4714 C CA . LEU B 1 225 ? 1.449 28.25 24.328 1 98.25 225 LEU B CA 1
ATOM 4715 C C . LEU B 1 225 ? 0.26 28.641 23.453 1 98.25 225 LEU B C 1
ATOM 4717 O O . LEU B 1 225 ? 0.196 29.781 22.969 1 98.25 225 LEU B O 1
ATOM 4721 N N . LEU B 1 226 ? -0.695 27.766 23.297 1 98.69 226 LEU B N 1
ATOM 4722 C CA . LEU B 1 226 ? -1.936 27.984 22.562 1 98.69 226 LEU B CA 1
ATOM 4723 C C . LEU B 1 226 ? -3.133 28 23.516 1 98.69 226 LEU B C 1
ATOM 4725 O O . LEU B 1 226 ? -3.152 27.266 24.5 1 98.69 226 LEU B O 1
ATOM 4729 N N . ASP B 1 227 ? -4.086 28.812 23.125 1 98.69 227 ASP B N 1
ATOM 4730 C CA . ASP B 1 227 ? -5.281 28.938 23.953 1 98.69 227 ASP B CA 1
ATOM 4731 C C . ASP B 1 227 ? -6.305 27.859 23.609 1 98.69 227 ASP B C 1
ATOM 4733 O O . ASP B 1 227 ? -7.25 27.625 24.375 1 98.69 227 ASP B O 1
ATOM 4737 N N . ALA B 1 228 ? -6.145 27.25 22.547 1 98.88 228 ALA B N 1
ATOM 4738 C CA . ALA B 1 228 ? -6.93 26.109 22.094 1 98.88 228 ALA B CA 1
ATOM 4739 C C . ALA B 1 228 ? -6.219 25.375 20.953 1 98.88 228 ALA B C 1
ATOM 4741 O O . ALA B 1 228 ? -5.375 25.953 20.266 1 98.88 228 ALA B O 1
ATOM 4742 N N . ILE B 1 229 ? -6.566 24.062 20.812 1 98.81 229 ILE B N 1
ATOM 4743 C CA . ILE B 1 229 ? -5.973 23.266 19.75 1 98.81 229 ILE B CA 1
ATOM 4744 C C . ILE B 1 229 ? -7.07 22.5 19.016 1 98.81 229 ILE B C 1
ATOM 4746 O O . ILE B 1 229 ? -7.949 21.906 19.625 1 98.81 229 ILE B O 1
ATOM 4750 N N . ILE B 1 230 ? -7.051 22.609 17.734 1 98.81 230 ILE B N 1
ATOM 4751 C CA . ILE B 1 230 ? -7.902 21.828 16.859 1 98.81 230 ILE B CA 1
ATOM 4752 C C . ILE B 1 230 ? -7.039 20.906 16 1 98.81 230 ILE B C 1
ATOM 4754 O O . ILE B 1 230 ? -6.191 21.359 15.234 1 98.81 230 ILE B O 1
ATOM 4758 N N . LEU B 1 231 ? -7.211 19.594 16.141 1 98.56 231 LEU B N 1
ATOM 4759 C CA . LEU B 1 231 ? -6.5 18.594 15.367 1 98.56 231 LEU B CA 1
ATOM 4760 C C . LEU B 1 231 ? -7.414 17.953 14.32 1 98.56 231 LEU B C 1
ATOM 4762 O O . LEU B 1 231 ? -8.383 17.281 14.672 1 98.56 231 LEU B O 1
ATOM 4766 N N . THR B 1 232 ? -7.113 18.203 13.047 1 98.56 232 THR B N 1
ATOM 4767 C CA . THR B 1 232 ? -7.906 17.578 11.992 1 98.56 232 THR B CA 1
ATOM 4768 C C . THR B 1 232 ? -7.117 16.453 11.32 1 98.56 232 THR B C 1
ATOM 4770 O O . THR B 1 232 ? -5.887 16.5 11.258 1 98.56 232 THR B O 1
ATOM 4773 N N . GLY B 1 233 ? -7.863 15.422 10.836 1 97.88 233 GLY B N 1
ATOM 4774 C CA . GLY B 1 233 ? -7.195 14.289 10.211 1 97.88 233 GLY B CA 1
ATOM 4775 C C . GLY B 1 233 ? -6.215 13.586 11.141 1 97.88 233 GLY B C 1
ATOM 4776 O O . GLY B 1 233 ? -5.055 13.375 10.781 1 97.88 233 GLY B O 1
ATOM 4777 N N . PHE B 1 234 ? -6.746 13.25 12.367 1 97.31 234 PHE B N 1
ATOM 4778 C CA . PHE B 1 234 ? -5.848 12.742 13.398 1 97.31 234 PHE B CA 1
ATOM 4779 C C . PHE B 1 234 ? -6.566 11.742 14.297 1 97.31 234 PHE B C 1
ATOM 4781 O O . PHE B 1 234 ? -7.75 11.914 14.602 1 97.31 234 PHE B O 1
ATOM 4788 N N . SER B 1 235 ? -5.945 10.758 14.711 1 97.31 235 SER B N 1
ATOM 4789 C CA . SER B 1 235 ? -6.227 9.844 15.812 1 97.31 235 SER B CA 1
ATOM 4790 C C . SER B 1 23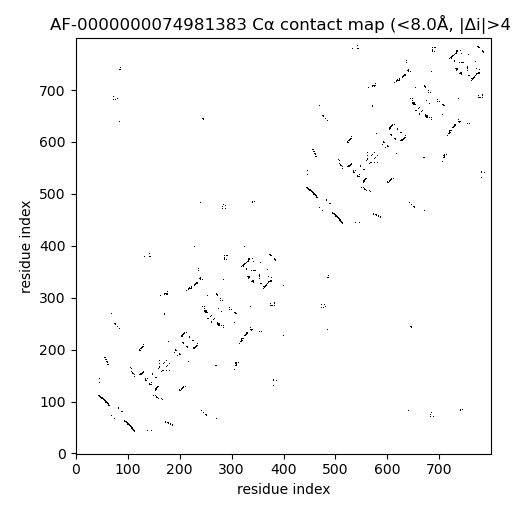5 ? -4.953 9.172 16.312 1 97.31 235 SER B C 1
ATOM 4792 O O . SER B 1 235 ? -3.912 9.227 15.656 1 97.31 235 SER B O 1
ATOM 4794 N N . PRO B 1 236 ? -4.977 8.625 17.516 1 95.56 236 PRO B N 1
ATOM 4795 C CA . PRO B 1 236 ? -3.779 7.934 18 1 95.56 236 PRO B CA 1
ATOM 4796 C C . PRO B 1 236 ? -3.641 6.527 17.422 1 95.56 236 PRO B C 1
ATOM 4798 O O . PRO B 1 236 ? -2.646 5.844 17.672 1 95.56 236 PRO B O 1
ATOM 4801 N N . PHE B 1 237 ? -4.574 6.113 16.641 1 94.62 237 PHE B N 1
ATOM 4802 C CA . PHE B 1 237 ? -4.578 4.773 16.062 1 94.62 237 PHE B CA 1
ATOM 4803 C C . PHE B 1 237 ? -3.51 4.648 14.984 1 94.62 237 PHE B C 1
ATOM 4805 O O . PHE B 1 237 ? -3.355 5.543 14.148 1 94.62 237 PHE B O 1
ATOM 4812 N N . GLN B 1 238 ? -2.795 3.498 14.992 1 91.19 238 GLN B N 1
ATOM 4813 C CA . GLN B 1 238 ? -1.672 3.348 14.07 1 91.19 238 GLN B CA 1
ATOM 4814 C C . GLN B 1 238 ? -1.914 2.207 13.086 1 91.19 238 GLN B C 1
ATOM 4816 O O . GLN B 1 238 ? -1.103 1.97 12.188 1 91.19 238 GLN B O 1
ATOM 4821 N N . GLY B 1 239 ? -2.982 1.542 13.172 1 90.81 239 GLY B N 1
ATOM 4822 C CA . GLY B 1 239 ? -3.23 0.329 12.406 1 90.81 239 GLY B CA 1
ATOM 4823 C C . GLY B 1 239 ? -3.287 0.568 10.906 1 90.81 239 GLY B C 1
ATOM 4824 O O . GLY B 1 239 ? -3.105 -0.361 10.117 1 90.81 239 GLY B O 1
ATOM 4825 N N . GLY B 1 240 ? -3.523 1.81 10.477 1 92.31 240 GLY B N 1
ATOM 4826 C CA . GLY B 1 240 ? -3.652 2.109 9.062 1 92.31 240 GLY B CA 1
ATOM 4827 C C . GLY B 1 240 ? -2.363 2.609 8.438 1 92.31 240 GLY B C 1
ATOM 4828 O O . GLY B 1 240 ? -2.295 2.82 7.223 1 92.31 240 GLY B O 1
ATOM 4829 N N . ILE B 1 241 ? -1.295 2.762 9.188 1 91.69 241 ILE B N 1
ATOM 4830 C CA . ILE B 1 241 ? -0.118 3.502 8.75 1 91.69 241 ILE B CA 1
ATOM 4831 C C . ILE B 1 241 ? 0.62 2.709 7.672 1 91.69 241 ILE B C 1
ATOM 4833 O O . ILE B 1 241 ? 0.982 3.258 6.629 1 91.69 241 ILE B O 1
ATOM 4837 N N . SER B 1 242 ? 0.828 1.346 7.863 1 91.25 242 SER B N 1
ATOM 4838 C CA . SER B 1 242 ? 1.585 0.553 6.902 1 91.25 242 SER B CA 1
ATOM 4839 C C . SER B 1 242 ? 0.877 0.499 5.551 1 91.25 242 SER B C 1
ATOM 4841 O O . SER B 1 242 ? 1.511 0.651 4.504 1 91.25 242 SER B O 1
ATOM 4843 N N . THR B 1 243 ? -0.439 0.258 5.59 1 95.06 243 THR B N 1
ATOM 4844 C CA . THR B 1 243 ? -1.208 0.211 4.352 1 95.06 243 THR B CA 1
ATOM 4845 C C . THR B 1 243 ? -1.183 1.565 3.648 1 95.06 243 THR B C 1
ATOM 4847 O O . THR B 1 243 ? -1.084 1.631 2.422 1 95.06 243 THR B O 1
ATOM 4850 N N . SER B 1 244 ? -1.215 2.617 4.422 1 96.88 244 SER B N 1
ATOM 4851 C CA . SER B 1 244 ? -1.161 3.961 3.854 1 96.88 244 SER B CA 1
ATOM 4852 C C . SER B 1 244 ? 0.194 4.238 3.211 1 96.88 244 SER B C 1
ATOM 4854 O O . SER B 1 244 ? 0.264 4.777 2.105 1 96.88 244 SER B O 1
ATOM 4856 N N . LEU B 1 245 ? 1.267 3.904 3.938 1 95.44 245 LEU B N 1
ATOM 4857 C CA . LEU B 1 245 ? 2.605 4.113 3.395 1 95.44 245 LEU B CA 1
ATOM 4858 C C . LEU B 1 245 ? 2.787 3.346 2.088 1 95.44 245 LEU B C 1
ATOM 4860 O O . LEU B 1 245 ? 3.381 3.861 1.14 1 95.44 245 LEU B O 1
ATOM 4864 N N . ALA B 1 246 ? 2.246 2.141 2.078 1 96.12 246 ALA B N 1
ATOM 4865 C CA . ALA B 1 246 ? 2.289 1.362 0.845 1 96.12 246 ALA B CA 1
ATOM 4866 C C . ALA B 1 246 ? 1.47 2.031 -0.255 1 96.12 246 ALA B C 1
ATOM 4868 O O . ALA B 1 246 ? 1.889 2.07 -1.414 1 96.12 246 ALA B O 1
ATOM 4869 N N . ALA B 1 247 ? 0.379 2.613 0.084 1 97.38 247 ALA B N 1
ATOM 4870 C CA . ALA B 1 247 ? -0.535 3.232 -0.873 1 97.38 247 ALA B CA 1
ATOM 4871 C C . ALA B 1 247 ? 0.048 4.531 -1.426 1 97.38 247 ALA B C 1
ATOM 4873 O O . ALA B 1 247 ? -0.3 4.953 -2.531 1 97.38 247 ALA B O 1
ATOM 4874 N N . PHE B 1 248 ? 0.92 5.199 -0.696 1 98.31 248 PHE B N 1
ATOM 4875 C CA . PHE B 1 248 ? 1.491 6.473 -1.119 1 98.31 248 PHE B CA 1
ATOM 4876 C C . PHE B 1 248 ? 2.303 6.305 -2.396 1 98.31 248 PHE B C 1
ATOM 4878 O O . PHE B 1 248 ? 2.418 7.238 -3.193 1 98.31 248 PHE B O 1
ATOM 4885 N N . GLY B 1 249 ? 2.861 5.059 -2.57 1 98.06 249 GLY B N 1
ATOM 4886 C CA . GLY B 1 249 ? 3.818 4.961 -3.66 1 98.06 249 GLY B CA 1
ATOM 4887 C C . GLY B 1 249 ? 4.914 6.008 -3.59 1 98.06 249 GLY B C 1
ATOM 4888 O O . GLY B 1 249 ? 5.203 6.676 -4.582 1 98.06 249 GLY B O 1
ATOM 4889 N N . LEU B 1 250 ? 5.48 6.129 -2.434 1 98.56 250 LEU B N 1
ATOM 4890 C CA . LEU B 1 250 ? 6.445 7.195 -2.215 1 98.56 250 LEU B CA 1
ATOM 4891 C C . LEU B 1 250 ? 7.508 7.199 -3.309 1 98.56 250 LEU B C 1
ATOM 4893 O O . LEU B 1 250 ? 8.109 6.164 -3.602 1 98.56 250 LEU B O 1
ATOM 4897 N N . THR B 1 251 ? 7.738 8.352 -3.879 1 98.5 251 THR B N 1
ATOM 4898 C CA . THR B 1 251 ? 8.617 8.602 -5.02 1 98.5 251 THR B CA 1
ATOM 4899 C C . THR B 1 251 ? 9.516 9.805 -4.758 1 98.5 251 THR B C 1
ATOM 4901 O O . THR B 1 251 ? 9.094 10.781 -4.141 1 98.5 251 THR B O 1
ATOM 4904 N N . ILE B 1 252 ? 10.727 9.672 -5.188 1 97.94 252 ILE B N 1
ATOM 4905 C CA . ILE B 1 252 ? 11.617 10.82 -5.109 1 97.94 252 ILE B CA 1
ATOM 4906 C C . ILE B 1 252 ? 10.984 12.016 -5.828 1 97.94 252 ILE B C 1
ATOM 4908 O O . ILE B 1 252 ? 10.672 11.93 -7.02 1 97.94 252 ILE B O 1
ATOM 4912 N N . ALA B 1 253 ? 10.836 13.086 -5.094 1 97.56 253 ALA B N 1
ATOM 4913 C CA . ALA B 1 253 ? 10.039 14.211 -5.582 1 97.56 253 ALA B CA 1
ATOM 4914 C C . ALA B 1 253 ? 10.57 14.727 -6.914 1 97.56 253 ALA B C 1
ATOM 4916 O O . ALA B 1 253 ? 9.797 14.969 -7.844 1 97.56 253 ALA B O 1
ATOM 4917 N N . SER B 1 254 ? 11.875 14.898 -7.082 1 95.62 254 SER B N 1
ATOM 4918 C CA . SER B 1 254 ? 12.484 15.453 -8.289 1 95.62 254 SER B CA 1
ATOM 4919 C C . SER B 1 254 ? 12.297 14.516 -9.484 1 95.62 254 SER B C 1
ATOM 4921 O O . SER B 1 254 ? 12.391 14.945 -10.633 1 95.62 254 SER B O 1
ATOM 4923 N N . GLU B 1 255 ? 12.062 13.219 -9.172 1 94.56 255 GLU B N 1
ATOM 4924 C CA . GLU B 1 255 ? 11.773 12.258 -10.234 1 94.56 255 GLU B CA 1
ATOM 4925 C C . GLU B 1 255 ? 10.281 12.234 -10.562 1 94.56 255 GLU B C 1
ATOM 4927 O O . GLU B 1 255 ? 9.898 12 -11.711 1 94.56 255 GLU B O 1
ATOM 4932 N N . GLN B 1 256 ? 9.531 12.43 -9.609 1 96 256 GLN B N 1
ATOM 4933 C CA . GLN B 1 256 ? 8.078 12.422 -9.789 1 96 256 GLN B CA 1
ATOM 4934 C C . GLN B 1 256 ? 7.625 13.602 -10.633 1 96 256 GLN B C 1
ATOM 4936 O O . GLN B 1 256 ? 6.766 13.453 -11.508 1 96 256 GLN B O 1
ATOM 4941 N N . ASN B 1 257 ? 8.102 14.75 -10.422 1 95 257 ASN B N 1
ATOM 4942 C CA . ASN B 1 257 ? 7.797 15.984 -11.141 1 95 257 ASN B CA 1
ATOM 4943 C C . ASN B 1 257 ? 9.031 16.859 -11.289 1 95 257 ASN B C 1
ATOM 4945 O O . ASN B 1 257 ? 9.297 17.719 -10.438 1 95 257 ASN B O 1
ATOM 4949 N N . LYS B 1 258 ? 9.703 16.734 -12.328 1 92.06 258 LYS B N 1
ATOM 4950 C CA . LYS B 1 258 ? 10.969 17.422 -12.57 1 92.06 258 LYS B CA 1
ATOM 4951 C C . LYS B 1 258 ? 10.773 18.922 -12.664 1 92.06 258 LYS B C 1
ATOM 4953 O O . LYS B 1 258 ? 11.625 19.703 -12.234 1 92.06 258 LYS B O 1
ATOM 4958 N N . ALA B 1 259 ? 9.633 19.312 -13.203 1 90.62 259 ALA B N 1
ATOM 4959 C CA . ALA B 1 259 ? 9.367 20.734 -13.391 1 90.62 259 ALA B CA 1
ATOM 4960 C C . ALA B 1 259 ? 9.203 21.438 -12.047 1 90.62 259 ALA B C 1
ATOM 4962 O O . ALA B 1 259 ? 9.656 22.578 -11.875 1 90.62 259 ALA B O 1
ATOM 4963 N N . ARG B 1 260 ? 8.641 20.781 -11.07 1 91.75 260 ARG B N 1
ATOM 4964 C CA . ARG B 1 260 ? 8.328 21.422 -9.805 1 91.75 260 ARG B CA 1
ATOM 4965 C C . ARG B 1 260 ? 9.438 21.219 -8.781 1 91.75 260 ARG B C 1
ATOM 4967 O O . ARG B 1 260 ? 9.68 22.078 -7.934 1 91.75 260 ARG B O 1
ATOM 4974 N N . PHE B 1 261 ? 10.062 20.031 -8.859 1 92.44 261 PHE B N 1
ATOM 4975 C CA . PHE B 1 261 ? 10.953 19.656 -7.762 1 92.44 261 PHE B CA 1
ATOM 4976 C C . PHE B 1 261 ? 12.359 19.406 -8.266 1 92.44 261 PHE B C 1
ATOM 4978 O O . PHE B 1 261 ? 13.258 19.078 -7.484 1 92.44 261 PHE B O 1
ATOM 4985 N N . GLY B 1 262 ? 12.539 19.422 -9.578 1 80.75 262 GLY B N 1
ATOM 4986 C CA . GLY B 1 262 ? 13.82 19.125 -10.188 1 80.75 262 GLY B CA 1
ATOM 4987 C C . GLY B 1 262 ? 14.703 20.359 -10.32 1 80.75 262 GLY B C 1
ATOM 4988 O O . GLY B 1 262 ? 14.57 21.312 -9.555 1 80.75 262 GLY B O 1
ATOM 4989 N N . ARG B 1 263 ? 15.75 20.203 -11.195 1 67.62 263 ARG B N 1
ATOM 4990 C CA . ARG B 1 263 ? 16.875 21.109 -11.375 1 67.62 263 ARG B CA 1
ATOM 4991 C C . ARG B 1 263 ? 16.391 22.547 -11.578 1 67.62 263 ARG B C 1
ATOM 4993 O O . ARG B 1 263 ? 16.984 23.484 -11.055 1 67.62 263 ARG B O 1
ATOM 5000 N N . LEU B 1 264 ? 15.453 22.594 -12.352 1 51.41 264 LEU B N 1
ATOM 5001 C CA . LEU B 1 264 ? 15.031 23.969 -12.617 1 51.41 264 LEU B CA 1
ATOM 5002 C C . LEU B 1 264 ? 14.625 24.672 -11.32 1 51.41 264 LEU B C 1
ATOM 5004 O O . LEU B 1 264 ? 14.602 25.891 -11.266 1 51.41 264 LEU B O 1
ATOM 5008 N N . SER B 1 265 ? 14.359 23.922 -10.312 1 50.56 265 SER B N 1
ATOM 5009 C CA . SER B 1 265 ? 13.93 24.469 -9.039 1 50.56 265 SER B CA 1
ATOM 5010 C C . SER B 1 265 ? 14.953 24.219 -7.941 1 50.56 265 SER B C 1
ATOM 5012 O O . SER B 1 265 ? 14.617 24.203 -6.758 1 50.56 265 SER B O 1
ATOM 5014 N N . GLY B 1 266 ? 16.328 24.094 -8.375 1 61.66 266 GLY B N 1
ATOM 5015 C CA . GLY B 1 266 ? 17.391 23.891 -7.395 1 61.66 266 GLY B CA 1
ATOM 5016 C C . GLY B 1 266 ? 17.547 22.438 -6.984 1 61.66 266 GLY B C 1
ATOM 5017 O O . GLY B 1 266 ? 18.453 22.109 -6.219 1 61.66 266 GLY B O 1
ATOM 5018 N N . SER B 1 267 ? 16.859 21.391 -7.598 1 78.31 267 SER B N 1
ATOM 5019 C CA . SER B 1 267 ? 16.812 19.938 -7.512 1 78.31 267 SER B CA 1
ATOM 5020 C C . SER B 1 267 ? 16.734 19.469 -6.062 1 78.31 267 SER B C 1
ATOM 5022 O O . SER B 1 267 ? 17.75 19.438 -5.355 1 78.31 267 SER B O 1
ATOM 5024 N N . LEU B 1 268 ? 15.602 19.25 -5.578 1 92.31 268 LEU B N 1
ATOM 5025 C CA . LEU B 1 268 ? 15.453 18.688 -4.234 1 92.31 268 LEU B CA 1
ATOM 5026 C C . LEU B 1 268 ? 16.234 17.391 -4.09 1 92.31 268 LEU B C 1
ATOM 5028 O O . LEU B 1 268 ? 16.266 16.578 -5.02 1 92.31 268 LEU B O 1
ATOM 5032 N N . PRO B 1 269 ? 16.922 17.281 -2.922 1 93.12 269 PRO B N 1
ATOM 5033 C CA . PRO B 1 269 ? 17.594 16 -2.67 1 93.12 269 PRO B CA 1
ATOM 5034 C C . PRO B 1 269 ? 16.641 14.812 -2.746 1 93.12 269 PRO B C 1
ATOM 5036 O O . PRO B 1 269 ? 15.43 14.977 -2.625 1 93.12 269 PRO B O 1
ATOM 5039 N N . SER B 1 270 ? 17.266 13.625 -2.898 1 96.19 270 SER B N 1
ATOM 5040 C CA . SER B 1 270 ? 16.469 12.414 -3.082 1 96.19 270 SER B CA 1
ATOM 5041 C C . SER B 1 270 ? 15.812 11.977 -1.776 1 96.19 270 SER B C 1
ATOM 5043 O O . SER B 1 270 ? 15.008 11.047 -1.762 1 96.19 270 SER B O 1
ATOM 5045 N N . SER B 1 271 ? 16.078 12.688 -0.688 1 97.38 271 SER B N 1
ATOM 5046 C CA . SER B 1 271 ? 15.414 12.422 0.585 1 97.38 271 SER B CA 1
ATOM 5047 C C . SER B 1 271 ? 14.047 13.102 0.648 1 97.38 271 SER B C 1
ATOM 5049 O O . SER B 1 271 ? 13.281 12.867 1.584 1 97.38 271 SER B O 1
ATOM 5051 N N . TYR B 1 272 ? 13.781 14.008 -0.304 1 97.88 272 TYR B N 1
ATOM 5052 C CA . TYR B 1 272 ? 12.461 14.609 -0.449 1 97.88 272 TYR B CA 1
ATOM 5053 C C . TYR B 1 272 ? 11.555 13.742 -1.312 1 97.88 272 TYR B C 1
ATOM 5055 O O . TYR B 1 272 ? 11.914 13.383 -2.436 1 97.88 272 TYR B O 1
ATOM 5063 N N . LEU B 1 273 ? 10.422 13.484 -0.766 1 98.25 273 LEU B N 1
ATOM 5064 C CA . LEU B 1 273 ? 9.531 12.508 -1.376 1 98.25 273 LEU B CA 1
ATOM 5065 C C . LEU B 1 273 ? 8.156 13.117 -1.622 1 98.25 273 LEU B C 1
ATOM 5067 O O . LEU B 1 273 ? 7.816 14.156 -1.056 1 98.25 273 LEU B O 1
ATOM 5071 N N . THR B 1 274 ? 7.453 12.516 -2.486 1 97.94 274 THR B N 1
ATOM 5072 C CA . THR B 1 274 ? 6.035 12.789 -2.705 1 97.94 274 THR B CA 1
ATOM 5073 C C . THR B 1 274 ? 5.309 11.523 -3.156 1 97.94 274 THR B C 1
ATOM 5075 O O . THR B 1 274 ? 5.922 10.469 -3.299 1 97.94 274 THR B O 1
ATOM 5078 N N . THR B 1 275 ? 3.973 11.547 -3.242 1 98.38 275 THR B N 1
ATOM 5079 C CA . THR B 1 275 ? 3.193 10.406 -3.703 1 98.38 275 THR B CA 1
ATOM 5080 C C . THR B 1 275 ? 3.369 10.203 -5.207 1 98.38 275 THR B C 1
ATOM 5082 O O . THR B 1 275 ? 3.678 11.148 -5.934 1 98.38 275 THR B O 1
ATOM 5085 N N . GLN B 1 276 ? 3.133 9.062 -5.648 1 98.25 276 GLN B N 1
ATOM 5086 C CA . GLN B 1 276 ? 3.525 8.648 -6.992 1 98.25 276 GLN B CA 1
ATOM 5087 C C . GLN B 1 276 ? 2.609 9.266 -8.047 1 98.25 276 GLN B C 1
ATOM 5089 O O . GLN B 1 276 ? 3.074 9.711 -9.094 1 98.25 276 GLN B O 1
ATOM 5094 N N . SER B 1 277 ? 1.33 9.234 -7.848 1 97.81 277 SER B N 1
ATOM 5095 C CA . SER B 1 277 ? 0.377 9.648 -8.875 1 97.81 277 SER B CA 1
ATOM 5096 C C . SER B 1 277 ? -0.907 10.188 -8.25 1 97.81 277 SER B C 1
ATOM 5098 O O . SER B 1 277 ? -1.083 10.125 -7.027 1 97.81 277 SER B O 1
ATOM 5100 N N . ILE B 1 278 ? -1.822 10.711 -9.117 1 98.38 278 ILE B N 1
ATOM 5101 C CA . ILE B 1 278 ? -3.109 11.242 -8.688 1 98.38 278 ILE B CA 1
ATOM 5102 C C . ILE B 1 278 ? -3.928 10.133 -8.023 1 98.38 278 ILE B C 1
ATOM 5104 O O . ILE B 1 278 ? -4.684 10.391 -7.086 1 98.38 278 ILE B O 1
ATOM 5108 N N . TYR B 1 279 ? -3.744 8.922 -8.414 1 98.44 279 TYR B N 1
ATOM 5109 C CA . TYR B 1 279 ? -4.555 7.844 -7.855 1 98.44 279 TYR B CA 1
ATOM 5110 C C . TYR B 1 279 ? -3.971 7.348 -6.539 1 98.44 279 TYR B C 1
ATOM 5112 O O . TYR B 1 279 ? -4.699 6.852 -5.676 1 98.44 279 TYR B O 1
ATOM 5120 N N . ASN B 1 280 ? -2.637 7.48 -6.359 1 98.69 280 ASN B N 1
ATOM 5121 C CA . ASN B 1 280 ? -2.08 7.309 -5.023 1 98.69 280 ASN B CA 1
ATOM 5122 C C . ASN B 1 280 ? -2.609 8.367 -4.055 1 98.69 280 ASN B C 1
ATOM 5124 O O . ASN B 1 280 ? -2.928 8.055 -2.906 1 98.69 280 ASN B O 1
ATOM 5128 N N . ASP B 1 281 ? -2.725 9.586 -4.547 1 98.62 281 ASP B N 1
ATOM 5129 C CA . ASP B 1 281 ? -3.336 10.641 -3.748 1 98.62 281 ASP B CA 1
ATOM 5130 C C . ASP B 1 281 ? -4.781 10.297 -3.393 1 98.62 281 ASP B C 1
ATOM 5132 O O . ASP B 1 281 ? -5.188 10.422 -2.238 1 98.62 281 ASP B O 1
ATOM 5136 N N . GLN B 1 282 ? -5.5 9.883 -4.363 1 98.75 282 GLN B N 1
ATOM 5137 C CA . GLN B 1 282 ? -6.898 9.547 -4.113 1 98.75 282 GLN B CA 1
ATOM 5138 C C . GLN B 1 282 ? -7.023 8.461 -3.051 1 98.75 282 GLN B C 1
ATOM 5140 O O . GLN B 1 282 ? -7.832 8.578 -2.127 1 98.75 282 GLN B O 1
ATOM 5145 N N . SER B 1 283 ? -6.23 7.418 -3.174 1 98.31 283 SER B N 1
ATOM 5146 C CA . SER B 1 283 ? -6.32 6.262 -2.285 1 98.31 283 SER B CA 1
ATOM 5147 C C . SER B 1 283 ? -6.113 6.668 -0.83 1 98.31 283 SER B C 1
ATOM 5149 O O . SER B 1 283 ? -6.867 6.25 0.051 1 98.31 283 SER B O 1
ATOM 5151 N N . ALA B 1 284 ? -5.176 7.5 -0.6 1 97.88 284 ALA B N 1
ATOM 5152 C CA . ALA B 1 284 ? -4.77 7.773 0.776 1 97.88 284 ALA B CA 1
ATOM 5153 C C . ALA B 1 284 ? -5.582 8.922 1.37 1 97.88 284 ALA B C 1
ATOM 5155 O O . ALA B 1 284 ? -5.844 8.945 2.574 1 97.88 284 ALA B O 1
ATOM 5156 N N . PHE B 1 285 ? -6.016 9.891 0.486 1 98.44 285 PHE B N 1
ATOM 5157 C CA . PHE B 1 285 ? -6.461 11.148 1.068 1 98.44 285 PHE B CA 1
ATOM 5158 C C . PHE B 1 285 ? -7.945 11.367 0.81 1 98.44 285 PHE B C 1
ATOM 5160 O O . PHE B 1 285 ? -8.586 12.18 1.48 1 98.44 285 PHE B O 1
ATOM 5167 N N . PHE B 1 286 ? -8.555 10.672 -0.151 1 98.69 286 PHE B N 1
ATOM 5168 C CA . PHE B 1 286 ? -9.922 10.961 -0.57 1 98.69 286 PHE B CA 1
ATOM 5169 C C . PHE B 1 286 ? -10.812 9.742 -0.37 1 98.69 286 PHE B C 1
ATOM 5171 O O . PHE B 1 286 ? -10.383 8.609 -0.579 1 98.69 286 PHE B O 1
ATOM 5178 N N . ALA B 1 287 ? -12.055 9.992 0.001 1 98.5 287 ALA B N 1
ATOM 5179 C CA . ALA B 1 287 ? -13.086 8.953 0.076 1 98.5 287 ALA B CA 1
ATOM 5180 C C . ALA B 1 287 ? -14.008 9.016 -1.136 1 98.5 287 ALA B C 1
ATOM 5182 O O . ALA B 1 287 ? -14.836 9.922 -1.25 1 98.5 287 ALA B O 1
ATOM 5183 N N . PHE B 1 288 ? -13.859 8.102 -1.979 1 98.19 288 PHE B N 1
ATOM 5184 C CA . PHE B 1 288 ? -14.727 8.016 -3.15 1 98.19 288 PHE B CA 1
ATOM 5185 C C . PHE B 1 288 ? -16.125 7.578 -2.754 1 98.19 288 PHE B C 1
ATOM 5187 O O . PHE B 1 288 ? -16.297 6.703 -1.902 1 98.19 288 PHE B O 1
ATOM 5194 N N . PRO B 1 289 ? -17.141 8.195 -3.406 1 98.31 289 PRO B N 1
ATOM 5195 C CA . PRO B 1 289 ? -17.156 9.188 -4.48 1 98.31 289 PRO B CA 1
ATOM 5196 C C . PRO B 1 289 ? -17.438 10.602 -3.975 1 98.31 289 PRO B C 1
ATOM 5198 O O . PRO B 1 289 ? -18.062 11.398 -4.684 1 98.31 289 PRO B O 1
ATOM 5201 N N . PHE B 1 290 ? -17.062 10.984 -2.797 1 98.81 290 PHE B N 1
ATOM 5202 C CA . PHE B 1 290 ? -17.562 12.148 -2.08 1 98.81 290 PHE B CA 1
ATOM 5203 C C . PHE B 1 290 ? -16.641 13.344 -2.271 1 98.81 290 PHE B C 1
ATOM 5205 O O . PHE B 1 290 ? -16.422 14.133 -1.345 1 98.81 290 PHE B O 1
ATOM 5212 N N . PHE B 1 291 ? -16.109 13.523 -3.434 1 98.75 291 PHE B N 1
ATOM 5213 C CA . PHE B 1 291 ? -15.281 14.648 -3.826 1 98.75 291 PHE B CA 1
ATOM 5214 C C . PHE B 1 291 ? -15.453 14.961 -5.309 1 98.75 291 PHE B C 1
ATOM 5216 O O . PHE B 1 291 ? -16.047 14.172 -6.051 1 98.75 291 PHE B O 1
ATOM 5223 N N . ASP B 1 292 ? -15.016 16.172 -5.684 1 98.31 292 ASP B N 1
ATOM 5224 C CA . ASP B 1 292 ? -14.945 16.562 -7.086 1 98.31 292 ASP B CA 1
ATOM 5225 C C . ASP B 1 292 ? -13.602 16.172 -7.699 1 98.31 292 ASP B C 1
ATOM 5227 O O . ASP B 1 292 ? -12.547 16.547 -7.191 1 98.31 292 ASP B O 1
ATOM 5231 N N . PHE B 1 293 ? -13.641 15.398 -8.812 1 98.31 293 PHE B N 1
ATOM 5232 C CA . PHE B 1 293 ? -12.406 14.914 -9.422 1 98.31 293 PHE B CA 1
ATOM 5233 C C . PHE B 1 293 ? -11.516 16.078 -9.836 1 98.31 293 PHE B C 1
ATOM 5235 O O . PHE B 1 293 ? -10.289 15.969 -9.781 1 98.31 293 PHE B O 1
ATOM 5242 N N . ASN B 1 294 ? -12.094 17.188 -10.25 1 97.88 294 ASN B N 1
ATOM 5243 C CA . ASN B 1 294 ? -11.289 18.359 -10.594 1 97.88 294 ASN B CA 1
ATOM 5244 C C . ASN B 1 294 ? -10.539 18.906 -9.383 1 97.88 294 ASN B C 1
ATOM 5246 O O . ASN B 1 294 ? -9.43 19.422 -9.508 1 97.88 294 ASN B O 1
ATOM 5250 N N . VAL B 1 295 ? -11.156 18.812 -8.219 1 97.88 295 VAL B N 1
ATOM 5251 C CA . VAL B 1 295 ? -10.5 19.234 -6.984 1 97.88 295 VAL B CA 1
ATOM 5252 C C . VAL B 1 295 ? -9.336 18.297 -6.664 1 97.88 295 VAL B C 1
ATOM 5254 O O . VAL B 1 295 ? -8.258 18.75 -6.27 1 97.88 295 VAL B O 1
ATOM 5257 N N . LEU B 1 296 ? -9.523 17.016 -6.859 1 98.44 296 LEU B N 1
ATOM 5258 C CA . LEU B 1 296 ? -8.43 16.047 -6.711 1 98.44 296 LEU B CA 1
ATOM 5259 C C . LEU B 1 296 ? -7.281 16.391 -7.656 1 98.44 296 LEU B C 1
ATOM 5261 O O . LEU B 1 296 ? -6.113 16.328 -7.262 1 98.44 296 LEU B O 1
ATOM 5265 N N . LYS B 1 297 ? -7.598 16.703 -8.906 1 98 297 LYS B N 1
ATOM 5266 C CA . LYS B 1 297 ? -6.57 17.062 -9.883 1 98 297 LYS B CA 1
ATOM 5267 C C . LYS B 1 297 ? -5.738 18.234 -9.383 1 98 297 LYS B C 1
ATOM 5269 O O . LYS B 1 297 ? -4.508 18.219 -9.461 1 98 297 LYS B O 1
ATOM 5274 N N . ILE B 1 298 ? -6.391 19.234 -8.859 1 96.75 298 ILE B N 1
ATOM 5275 C CA . ILE B 1 298 ? -5.703 20.422 -8.367 1 96.75 298 ILE B CA 1
ATOM 5276 C C . ILE B 1 298 ? -4.863 20.062 -7.145 1 96.75 298 ILE B C 1
ATOM 5278 O O . ILE B 1 298 ? -3.701 20.453 -7.043 1 96.75 298 ILE B O 1
ATOM 5282 N N . ALA B 1 299 ? -5.488 19.328 -6.23 1 97.12 299 ALA B N 1
ATOM 5283 C CA . ALA B 1 299 ? -4.77 18.922 -5.027 1 97.12 299 ALA B CA 1
ATOM 5284 C C . ALA B 1 299 ? -3.504 18.141 -5.379 1 97.12 299 ALA B C 1
ATOM 5286 O O . ALA B 1 299 ? -2.441 18.375 -4.797 1 97.12 299 ALA B O 1
ATOM 5287 N N . SER B 1 300 ? -3.613 17.234 -6.332 1 97.25 300 SER B N 1
ATOM 5288 C CA . SER B 1 300 ? -2.48 16.406 -6.742 1 97.25 300 SER B CA 1
ATOM 5289 C C . SER B 1 300 ? -1.404 17.25 -7.422 1 97.25 300 SER B C 1
ATOM 5291 O O . SER B 1 300 ? -0.211 17.031 -7.203 1 97.25 300 SER B O 1
ATOM 5293 N N . SER B 1 301 ? -1.8 18.188 -8.227 1 95.25 301 SER B N 1
ATOM 5294 C CA . SER B 1 301 ? -0.841 18.984 -8.992 1 95.25 301 SER B CA 1
ATOM 5295 C C . SER B 1 301 ? -0.151 20.016 -8.102 1 95.25 301 SER B C 1
ATOM 5297 O O . SER B 1 301 ? 0.895 20.547 -8.469 1 95.25 301 SER B O 1
ATOM 5299 N N . THR B 1 302 ? -0.715 20.328 -6.891 1 93.69 302 THR B N 1
ATOM 5300 C CA . THR B 1 302 ? -0.147 21.359 -6.039 1 93.69 302 THR B CA 1
ATOM 5301 C C . THR B 1 302 ? 0.394 20.766 -4.746 1 93.69 302 THR B C 1
ATOM 5303 O O . THR B 1 302 ? 0.733 21.5 -3.811 1 93.69 302 THR B O 1
ATOM 5306 N N . LYS B 1 303 ? 0.448 19.453 -4.645 1 94.94 303 LYS B N 1
ATOM 5307 C CA . LYS B 1 303 ? 0.893 18.797 -3.424 1 94.94 303 LYS B CA 1
ATOM 5308 C C . LYS B 1 303 ? 2.338 19.156 -3.092 1 94.94 303 LYS B C 1
ATOM 5310 O O . LYS B 1 303 ? 3.102 19.547 -3.977 1 94.94 303 LYS B O 1
ATOM 5315 N N . GLY B 1 304 ? 2.633 19.109 -1.81 1 94.12 304 GLY B N 1
ATOM 5316 C CA . GLY B 1 304 ? 3.988 19.359 -1.347 1 94.12 304 GLY B CA 1
ATOM 5317 C C . GLY B 1 304 ? 4.801 18.094 -1.162 1 94.12 304 GLY B C 1
ATOM 5318 O O . GLY B 1 304 ? 4.441 17.047 -1.689 1 94.12 304 GLY B O 1
ATOM 5319 N N . THR B 1 305 ? 5.922 18.234 -0.533 1 95.69 305 THR B N 1
ATOM 5320 C CA . THR B 1 305 ? 6.836 17.125 -0.291 1 95.69 305 THR B CA 1
ATOM 5321 C C . THR B 1 305 ? 6.848 16.75 1.188 1 95.69 305 THR B C 1
ATOM 5323 O O . THR B 1 305 ? 6.348 17.5 2.029 1 95.69 305 THR B O 1
ATOM 5326 N N . ALA B 1 306 ? 7.27 15.602 1.48 1 97.06 306 ALA B N 1
ATOM 5327 C CA . ALA B 1 306 ? 7.715 15.109 2.783 1 97.06 306 ALA B CA 1
ATOM 5328 C C . ALA B 1 306 ? 9.125 14.531 2.699 1 97.06 306 ALA B C 1
ATOM 5330 O O . ALA B 1 306 ? 9.625 14.25 1.607 1 97.06 306 ALA B O 1
ATOM 5331 N N . THR B 1 307 ? 9.75 14.445 3.828 1 97.94 307 THR B N 1
ATOM 5332 C CA . THR B 1 307 ? 11.125 13.953 3.805 1 97.94 307 THR B CA 1
ATOM 5333 C C . THR B 1 307 ? 11.242 12.625 4.551 1 97.94 307 THR B C 1
ATOM 5335 O O . THR B 1 307 ? 10.359 12.273 5.336 1 97.94 307 THR B O 1
ATOM 5338 N N . LEU B 1 308 ? 12.32 11.891 4.27 1 97.81 308 LEU B N 1
ATOM 5339 C CA . LEU B 1 308 ? 12.617 10.68 5.027 1 97.81 308 LEU B CA 1
ATOM 5340 C C . LEU B 1 308 ? 12.766 10.984 6.512 1 97.81 308 LEU B C 1
ATOM 5342 O O . LEU B 1 308 ? 12.344 10.195 7.359 1 97.81 308 LEU B O 1
ATOM 5346 N N . GLY B 1 309 ? 13.367 12.109 6.887 1 97.56 309 GLY B N 1
ATOM 5347 C CA . GLY B 1 309 ? 13.477 12.516 8.281 1 97.56 309 GLY B CA 1
ATOM 5348 C C . GLY B 1 309 ? 12.133 12.648 8.969 1 97.56 309 GLY B C 1
ATOM 5349 O O . GLY B 1 309 ? 11.969 12.227 10.117 1 97.56 309 GLY B O 1
ATOM 5350 N N . GLU B 1 310 ? 11.219 13.234 8.266 1 96.94 310 GLU B N 1
ATOM 5351 C CA . GLU B 1 310 ? 9.875 13.383 8.828 1 96.94 310 GLU B CA 1
ATOM 5352 C C . GLU B 1 310 ? 9.211 12.023 9.039 1 96.94 310 GLU B C 1
ATOM 5354 O O . GLU B 1 310 ? 8.656 11.758 10.102 1 96.94 310 GLU B O 1
ATOM 5359 N N . PHE B 1 311 ? 9.281 11.164 8.023 1 95.81 311 PHE B N 1
ATOM 5360 C CA . PHE B 1 311 ? 8.641 9.859 8.117 1 95.81 311 PHE B CA 1
ATOM 5361 C C . PHE B 1 311 ? 9.258 9.031 9.242 1 95.81 311 PHE B C 1
ATOM 5363 O O . PHE B 1 311 ? 8.555 8.266 9.906 1 95.81 311 PHE B O 1
ATOM 5370 N N . LEU B 1 312 ? 10.523 9.148 9.516 1 95.56 312 LEU B N 1
ATOM 5371 C CA . LEU B 1 312 ? 11.234 8.289 10.469 1 95.56 312 LEU B CA 1
ATOM 5372 C C . LEU B 1 312 ? 11.141 8.859 11.883 1 95.56 312 LEU B C 1
ATOM 5374 O O . LEU B 1 312 ? 11.484 8.18 12.852 1 95.56 312 LEU B O 1
ATOM 5378 N N . THR B 1 313 ? 10.594 10.086 12 1 95.06 313 THR B N 1
ATOM 5379 C CA . THR B 1 313 ? 10.547 10.688 13.328 1 95.06 313 THR B CA 1
ATOM 5380 C C . THR B 1 313 ? 9.117 11.086 13.68 1 95.06 313 THR B C 1
ATOM 5382 O O . THR B 1 313 ? 8.906 11.953 14.531 1 95.06 313 THR B O 1
ATOM 5385 N N . LEU B 1 314 ? 8.164 10.406 12.977 1 89.38 314 LEU B N 1
ATOM 5386 C CA . LEU B 1 314 ? 6.766 10.609 13.352 1 89.38 314 LEU B CA 1
ATOM 5387 C C . LEU B 1 314 ? 6.5 10.109 14.766 1 89.38 314 LEU B C 1
ATOM 5389 O O . LEU B 1 314 ? 6.77 8.953 15.086 1 89.38 314 LEU B O 1
ATOM 5393 N N . SER B 1 315 ? 6.203 10.922 15.727 1 79.56 315 SER B N 1
ATOM 5394 C CA . SER B 1 315 ? 5.934 10.484 17.094 1 79.56 315 SER B CA 1
ATOM 5395 C C . SER B 1 315 ? 4.895 11.367 17.766 1 79.56 315 SER B C 1
ATOM 5397 O O . SER B 1 315 ? 4.812 12.57 17.484 1 79.56 315 SER B O 1
ATOM 5399 N N . ALA B 1 316 ? 4.105 10.672 18.453 1 79.62 316 ALA B N 1
ATOM 5400 C CA . ALA B 1 316 ? 3.145 11.375 19.297 1 79.62 316 ALA B CA 1
ATOM 5401 C C . ALA B 1 316 ? 3.596 11.391 20.75 1 79.62 316 ALA B C 1
ATOM 5403 O O . ALA B 1 316 ? 4.039 10.367 21.281 1 79.62 316 ALA B O 1
ATOM 5404 N N . SER B 1 317 ? 3.611 12.594 21.266 1 90.19 317 SER B N 1
ATOM 5405 C CA . SER B 1 317 ? 3.916 12.734 22.672 1 90.19 317 SER B CA 1
ATOM 5406 C C . SER B 1 317 ? 2.705 13.242 23.453 1 90.19 317 SER B C 1
ATOM 5408 O O . SER B 1 317 ? 1.96 14.094 22.969 1 90.19 317 SER B O 1
ATOM 5410 N N . VAL B 1 318 ? 2.604 12.727 24.625 1 97.25 318 VAL B N 1
ATOM 5411 C CA . VAL B 1 318 ? 1.484 13.117 25.469 1 97.25 318 VAL B CA 1
ATOM 5412 C C . VAL B 1 318 ? 1.68 14.555 25.953 1 97.25 318 VAL B C 1
ATOM 5414 O O . VAL B 1 318 ? 2.773 14.93 26.375 1 97.25 318 VAL B O 1
ATOM 5417 N N . ALA B 1 319 ? 0.643 15.32 25.812 1 98.44 319 ALA B N 1
ATOM 5418 C CA . ALA B 1 319 ? 0.667 16.719 26.25 1 98.44 319 ALA B CA 1
ATOM 5419 C C . ALA B 1 319 ? 0.135 16.844 27.688 1 98.44 319 ALA B C 1
ATOM 5421 O O . ALA B 1 319 ? -0.911 17.453 27.906 1 98.44 319 ALA B O 1
ATOM 5422 N N . SER B 1 320 ? 0.953 16.484 28.656 1 97.94 320 SER B N 1
ATOM 5423 C CA . SER B 1 320 ? 0.525 16.328 30.047 1 97.94 320 SER B CA 1
ATOM 5424 C C . SER B 1 320 ? 0.248 17.688 30.688 1 97.94 320 SER B C 1
ATOM 5426 O O . SER B 1 320 ? -0.558 17.781 31.625 1 97.94 320 SER B O 1
ATOM 5428 N N . ASN B 1 321 ? 0.899 18.766 30.219 1 97.56 321 ASN B N 1
ATOM 5429 C CA . ASN B 1 321 ? 0.788 20.062 30.875 1 97.56 321 ASN B CA 1
ATOM 5430 C C . ASN B 1 321 ? -0.113 21 30.078 1 97.56 321 ASN B C 1
ATOM 5432 O O . ASN B 1 321 ? -0.202 22.188 30.406 1 97.56 321 ASN B O 1
ATOM 5436 N N . TYR B 1 322 ? -0.662 20.5 29.031 1 98.75 322 TYR B N 1
ATOM 5437 C CA . TYR B 1 322 ? -1.627 21.297 28.281 1 98.75 322 TYR B CA 1
ATOM 5438 C C . TYR B 1 322 ? -3.025 21.156 28.875 1 98.75 322 TYR B C 1
ATOM 5440 O O . TYR B 1 322 ? -3.51 20.047 29.078 1 98.75 322 TYR B O 1
ATOM 5448 N N . THR B 1 323 ? -3.705 22.344 29.141 1 98.75 323 THR B N 1
ATOM 5449 C CA . THR B 1 323 ? -4.965 22.281 29.875 1 98.75 323 THR B CA 1
ATOM 5450 C C . THR B 1 323 ? -6.082 22.953 29.078 1 98.75 323 THR B C 1
ATOM 5452 O O . THR B 1 323 ? -7.258 22.828 29.438 1 98.75 323 THR B O 1
ATOM 5455 N N . ASN B 1 324 ? -5.773 23.734 28.016 1 98.81 324 ASN B N 1
ATOM 5456 C CA . ASN B 1 324 ? -6.758 24.5 27.266 1 98.81 324 ASN B CA 1
ATOM 5457 C C . ASN B 1 324 ? -7.602 23.594 26.359 1 98.81 324 ASN B C 1
ATOM 5459 O O . ASN B 1 324 ? -7.285 22.422 26.188 1 98.81 324 ASN B O 1
ATOM 5463 N N . PRO B 1 325 ? -8.719 24.031 25.797 1 98.88 325 PRO B N 1
ATOM 5464 C CA . PRO B 1 325 ? -9.664 23.219 25.031 1 98.88 325 PRO B CA 1
ATOM 5465 C C . PRO B 1 325 ? -9.031 22.562 23.812 1 98.88 325 PRO B C 1
ATOM 5467 O O . PRO B 1 325 ? -8.188 23.172 23.156 1 98.88 325 PRO B O 1
ATOM 5470 N N . VAL B 1 326 ? -9.508 21.312 23.531 1 98.94 326 VAL B N 1
ATOM 5471 C CA . VAL B 1 326 ? -9.055 20.562 22.375 1 98.94 326 VAL B CA 1
ATOM 5472 C C . VAL B 1 326 ? -10.266 20.047 21.578 1 98.94 326 VAL B C 1
ATOM 5474 O O . VAL B 1 326 ? -11.242 19.578 22.172 1 98.94 326 VAL B O 1
ATOM 5477 N N . PHE B 1 327 ? -10.25 20.188 20.297 1 98.94 327 PHE B N 1
ATOM 5478 C CA . PHE B 1 327 ? -11.242 19.672 19.375 1 98.94 327 PHE B CA 1
ATOM 5479 C C . PHE B 1 327 ? -10.586 18.812 18.297 1 98.94 327 PHE B C 1
ATOM 5481 O O . PHE B 1 327 ? -9.688 19.266 17.594 1 98.94 327 PHE B O 1
ATOM 5488 N N . VAL B 1 328 ? -10.93 17.531 18.219 1 98.88 328 VAL B N 1
ATOM 5489 C CA . VAL B 1 328 ? -10.375 16.641 17.203 1 98.88 328 VAL B CA 1
ATOM 5490 C C . VAL B 1 328 ? -11.438 16.344 16.141 1 98.88 328 VAL B C 1
ATOM 5492 O O . VAL B 1 328 ? -12.555 15.93 16.469 1 98.88 328 VAL B O 1
ATOM 5495 N N . VAL B 1 329 ? -11.133 16.625 14.867 1 98.88 329 VAL B N 1
ATOM 5496 C CA . VAL B 1 329 ? -12.039 16.453 13.734 1 98.88 329 VAL B CA 1
ATOM 5497 C C . VAL B 1 329 ? -11.398 15.531 12.703 1 98.88 329 VAL B C 1
ATOM 5499 O O . VAL B 1 329 ? -10.43 15.914 12.039 1 98.88 329 VAL B O 1
ATOM 5502 N N . THR B 1 330 ? -11.914 14.328 12.531 1 98.88 330 THR B N 1
ATOM 5503 C CA . THR B 1 330 ? -11.344 13.359 11.602 1 98.88 330 THR B CA 1
ATOM 5504 C C . THR B 1 330 ? -12.438 12.695 10.773 1 98.88 330 THR B C 1
ATOM 5506 O O . THR B 1 330 ? -13.438 12.227 11.312 1 98.88 330 THR B O 1
ATOM 5509 N N . GLY B 1 331 ? -12.289 12.719 9.43 1 98.88 331 GLY B N 1
ATOM 5510 C CA . GLY B 1 331 ? -13.273 12.102 8.555 1 98.88 331 GLY B CA 1
ATOM 5511 C C . GLY B 1 331 ? -13.516 10.633 8.875 1 98.88 331 GLY B C 1
ATOM 5512 O O . GLY B 1 331 ? -12.586 9.898 9.203 1 98.88 331 GLY B O 1
ATOM 5513 N N . ASP B 1 332 ? -14.742 10.18 8.68 1 98.5 332 ASP B N 1
ATOM 5514 C CA . ASP B 1 332 ? -15.125 8.836 9.094 1 98.5 332 ASP B CA 1
ATOM 5515 C C . ASP B 1 332 ? -14.391 7.773 8.273 1 98.5 332 ASP B C 1
ATOM 5517 O O . ASP B 1 332 ? -14.18 6.656 8.75 1 98.5 332 ASP B O 1
ATOM 5521 N N . LYS B 1 333 ? -13.93 8.164 7.109 1 98.19 333 LYS B N 1
ATOM 5522 C CA . LYS B 1 333 ? -13.25 7.234 6.211 1 98.19 333 LYS B CA 1
ATOM 5523 C C . LYS B 1 333 ? -11.758 7.559 6.109 1 98.19 333 LYS B C 1
ATOM 5525 O O . LYS B 1 333 ? -11.125 7.258 5.094 1 98.19 333 LYS B O 1
ATOM 5530 N N . ASP B 1 334 ? -11.25 8.172 7.121 1 98.69 334 ASP B N 1
ATOM 5531 C CA . ASP B 1 334 ? -9.82 8.492 7.109 1 98.69 334 ASP B CA 1
ATOM 5532 C C . ASP B 1 334 ? -8.977 7.23 6.984 1 98.69 334 ASP B C 1
ATOM 5534 O O . ASP B 1 334 ? -8.914 6.422 7.914 1 98.69 334 ASP B O 1
ATOM 5538 N N . PHE B 1 335 ? -8.312 7.121 5.887 1 98.19 335 PHE B N 1
ATOM 5539 C CA . PHE B 1 335 ? -7.566 5.918 5.535 1 98.19 335 PHE B CA 1
ATOM 5540 C C . PHE B 1 335 ? -6.266 5.836 6.328 1 98.19 335 PHE B C 1
ATOM 5542 O O . PHE B 1 335 ? -5.828 4.746 6.695 1 98.19 335 PHE B O 1
ATOM 5549 N N . ILE B 1 336 ? -5.676 6.926 6.66 1 97.69 336 ILE B N 1
ATOM 5550 C CA . ILE B 1 336 ? -4.348 7 7.258 1 97.69 336 ILE B CA 1
ATOM 5551 C C . ILE B 1 336 ? -4.449 6.812 8.773 1 97.69 336 ILE B C 1
ATOM 5553 O O . ILE B 1 336 ? -3.842 5.898 9.328 1 97.69 336 ILE B O 1
ATOM 5557 N N . PHE B 1 337 ? -5.324 7.527 9.43 1 97.5 337 PHE B N 1
ATOM 5558 C CA . PHE B 1 337 ? -5.309 7.562 10.891 1 97.5 337 PHE B CA 1
ATOM 5559 C C . PHE B 1 337 ? -6.426 6.691 11.461 1 97.5 337 PHE B C 1
ATOM 5561 O O . PHE B 1 337 ? -6.504 6.496 12.672 1 97.5 337 PHE B O 1
ATOM 5568 N N . CYS B 1 338 ? -7.32 6.137 10.586 1 97.75 338 CYS B N 1
ATOM 5569 C CA . CYS B 1 338 ? -8.391 5.277 11.086 1 97.75 338 CYS B CA 1
ATOM 5570 C C . CYS B 1 338 ? -8.43 3.959 10.328 1 97.75 338 CYS B C 1
ATOM 5572 O O . CYS B 1 338 ? -9.281 3.109 10.594 1 97.75 338 CYS B O 1
ATOM 5574 N N . GLY B 1 339 ? -7.551 3.795 9.344 1 96.75 339 GLY B N 1
ATOM 5575 C CA . GLY B 1 339 ? -7.605 2.596 8.516 1 96.75 339 GLY B CA 1
ATOM 5576 C C . GLY B 1 339 ? -8.867 2.502 7.684 1 96.75 339 GLY B C 1
ATOM 5577 O O . GLY B 1 339 ? -9.32 1.403 7.352 1 96.75 339 GLY B O 1
ATOM 5578 N N . GLY B 1 340 ? -9.508 3.588 7.5 1 97.06 340 GLY B N 1
ATOM 5579 C CA . GLY B 1 340 ? -10.68 3.652 6.637 1 97.06 340 GLY B CA 1
ATOM 5580 C C . GLY B 1 340 ? -11.992 3.605 7.402 1 97.06 340 GLY B C 1
ATOM 5581 O O . GLY B 1 340 ? -13.062 3.703 6.809 1 97.06 340 GLY B O 1
ATOM 5582 N N . ASP B 1 341 ? -11.938 3.447 8.734 1 97 341 ASP B N 1
ATOM 5583 C CA . ASP B 1 341 ? -13.133 3.393 9.57 1 97 341 ASP B CA 1
ATOM 5584 C C . ASP B 1 341 ? -12.852 3.949 10.969 1 97 341 ASP B C 1
ATOM 5586 O O . ASP B 1 341 ? -12.391 3.223 11.852 1 97 341 ASP B O 1
ATOM 5590 N N . CYS B 1 342 ? -13.281 5.156 11.18 1 97.88 342 CYS B N 1
ATOM 5591 C CA . CYS B 1 342 ? -12.953 5.824 12.438 1 97.88 342 CYS B CA 1
ATOM 5592 C C . CYS B 1 342 ? -13.867 5.355 13.562 1 97.88 342 CYS B C 1
ATOM 5594 O O . CYS B 1 342 ? -13.602 5.617 14.734 1 97.88 342 CYS B O 1
ATOM 5596 N N . PHE B 1 343 ? -14.914 4.586 13.242 1 97.31 343 PHE B N 1
ATOM 5597 C CA . PHE B 1 343 ? -15.844 4.121 14.266 1 97.31 343 PHE B CA 1
ATOM 5598 C C . PHE B 1 343 ? -15.445 2.736 14.766 1 97.31 343 PHE B C 1
ATOM 5600 O O . PHE B 1 343 ? -16.062 2.211 15.703 1 97.31 343 PHE B O 1
ATOM 5607 N N . GLN B 1 344 ? -14.461 2.143 14.148 1 94.88 344 GLN B N 1
ATOM 5608 C CA . GLN B 1 344 ? -14.055 0.817 14.602 1 94.88 344 GLN B CA 1
ATOM 5609 C C . GLN B 1 344 ? -13.539 0.861 16.031 1 94.88 344 GLN B C 1
ATOM 5611 O O . GLN B 1 344 ? -13.117 1.916 16.516 1 94.88 344 GLN B O 1
ATOM 5616 N N . LYS B 1 345 ? -13.578 -0.32 16.672 1 91.25 345 LYS B N 1
ATOM 5617 C CA . LYS B 1 345 ? -13.109 -0.424 18.047 1 91.25 345 LYS B CA 1
ATOM 5618 C C . LYS B 1 345 ? -11.734 -1.085 18.109 1 91.25 345 LYS B C 1
ATOM 5620 O O . LYS B 1 345 ? -11.406 -1.928 17.266 1 91.25 345 LYS B O 1
ATOM 5625 N N . PHE B 1 346 ? -10.945 -0.587 19 1 88.62 346 PHE B N 1
ATOM 5626 C CA . PHE B 1 346 ? -9.609 -1.09 19.281 1 88.62 346 PHE B CA 1
ATOM 5627 C C . PHE B 1 346 ? -9.289 -0.977 20.766 1 88.62 346 PHE B C 1
ATOM 5629 O O . PHE B 1 346 ? -9.922 -0.208 21.484 1 88.62 346 PHE B O 1
ATOM 5636 N N . PRO B 1 347 ? -8.414 -1.873 21.219 1 86.12 347 PRO B N 1
ATOM 5637 C CA . PRO B 1 347 ? -8.008 -1.66 22.609 1 86.12 347 PRO B CA 1
ATOM 5638 C C . PRO B 1 347 ? -7.562 -0.224 22.875 1 86.12 347 PRO B C 1
ATOM 5640 O O . PRO B 1 347 ? -6.711 0.307 22.172 1 86.12 347 PRO B O 1
ATOM 5643 N N . GLY B 1 348 ? -8.125 0.423 23.828 1 86.88 348 GLY B N 1
ATOM 5644 C CA . GLY B 1 348 ? -7.828 1.812 24.141 1 86.88 348 GLY B CA 1
ATOM 5645 C C . GLY B 1 348 ? -8.773 2.787 23.469 1 86.88 348 GLY B C 1
ATOM 5646 O O . GLY B 1 348 ? -8.719 3.992 23.719 1 86.88 348 GLY B O 1
ATOM 5647 N N . ALA B 1 349 ? -9.586 2.26 22.641 1 87.25 349 ALA B N 1
ATOM 5648 C CA . ALA B 1 349 ? -10.586 3.059 21.953 1 87.25 349 ALA B CA 1
ATOM 5649 C C . ALA B 1 349 ? -11.953 2.377 21.984 1 87.25 349 ALA B C 1
ATOM 5651 O O . ALA B 1 349 ? -12.398 1.806 20.984 1 87.25 349 ALA B O 1
ATOM 5652 N N . SER B 1 350 ? -12.695 2.557 23.047 1 88.62 350 SER B N 1
ATOM 5653 C CA . SER B 1 350 ? -13.922 1.794 23.266 1 88.62 350 SER B CA 1
ATOM 5654 C C . SER B 1 350 ? -15.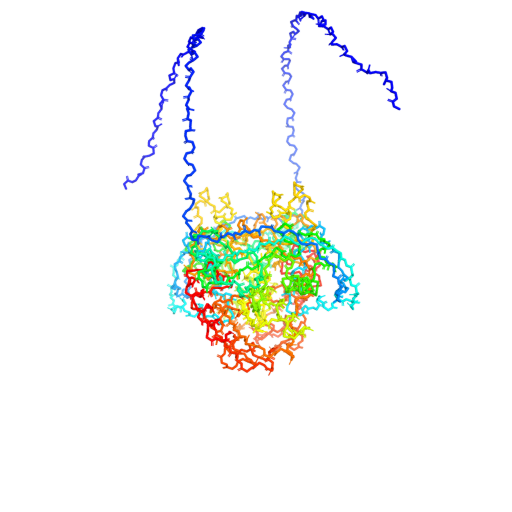109 2.453 22.578 1 88.62 350 SER B C 1
ATOM 5656 O O . SER B 1 350 ? -16.125 1.795 22.312 1 88.62 350 SER B O 1
ATOM 5658 N N . VAL B 1 351 ? -15.031 3.715 22.312 1 93.38 351 VAL B N 1
ATOM 5659 C CA . VAL B 1 351 ? -16.141 4.402 21.656 1 93.38 351 VAL B CA 1
ATOM 5660 C C . VAL B 1 351 ? -15.859 4.523 20.172 1 93.38 351 VAL B C 1
ATOM 5662 O O . VAL B 1 351 ? -16.641 4.043 19.344 1 93.38 351 VAL B O 1
ATOM 5665 N N . ASN B 1 352 ? -14.75 5.145 19.766 1 96.69 352 ASN B N 1
ATOM 5666 C CA . ASN B 1 352 ? -14.203 5.266 18.422 1 96.69 352 ASN B CA 1
ATOM 5667 C C . ASN B 1 352 ? -12.75 5.719 18.438 1 96.69 352 ASN B C 1
ATOM 5669 O O . ASN B 1 352 ? -12.211 6.043 19.5 1 96.69 352 ASN B O 1
ATOM 5673 N N . LEU B 1 353 ? -12.125 5.695 17.328 1 97.81 353 LEU B N 1
ATOM 5674 C CA . LEU B 1 353 ? -10.68 5.926 17.25 1 97.81 353 LEU B CA 1
ATOM 5675 C C . LEU B 1 353 ? -10.352 7.395 17.484 1 97.81 353 LEU B C 1
ATOM 5677 O O . LEU B 1 353 ? -9.242 7.723 17.922 1 97.81 353 LEU B O 1
ATOM 5681 N N . VAL B 1 354 ? -11.273 8.352 17.188 1 98.5 354 VAL B N 1
ATOM 5682 C CA . VAL B 1 354 ? -11.039 9.789 17.328 1 98.5 354 VAL B CA 1
ATOM 5683 C C . VAL B 1 354 ? -11.156 10.188 18.797 1 98.5 354 VAL B C 1
ATOM 5685 O O . VAL B 1 354 ? -10.328 10.945 19.297 1 98.5 354 VAL B O 1
ATOM 5688 N N . GLU B 1 355 ? -12.141 9.641 19.516 1 97.81 355 GLU B N 1
ATOM 5689 C CA . GLU B 1 355 ? -12.32 9.883 20.953 1 97.81 355 GLU B CA 1
ATOM 5690 C C . GLU B 1 355 ? -11.102 9.43 21.734 1 97.81 355 GLU B C 1
ATOM 5692 O O . GLU B 1 355 ? -10.766 10.031 22.766 1 97.81 355 GLU B O 1
ATOM 5697 N N . ALA B 1 356 ? -10.43 8.461 21.234 1 97.5 356 ALA B N 1
ATOM 5698 C CA . ALA B 1 356 ? -9.258 7.914 21.906 1 97.5 356 ALA B CA 1
ATOM 5699 C C . ALA B 1 356 ? -8.141 8.945 21.984 1 97.5 356 ALA B C 1
ATOM 5701 O O . ALA B 1 356 ? -7.203 8.797 22.781 1 97.5 356 ALA B O 1
ATOM 5702 N N . SER B 1 357 ? -8.219 10.016 21.234 1 97.69 357 SER B N 1
ATOM 5703 C CA . SER B 1 357 ? -7.203 11.062 21.25 1 97.69 357 SER B CA 1
ATOM 5704 C C . SER B 1 357 ? -7.121 11.734 22.625 1 97.69 357 SER B C 1
ATOM 5706 O O . SER B 1 357 ? -6.113 12.359 22.953 1 97.69 357 SER B O 1
ATOM 5708 N N . GLY B 1 358 ? -8.133 11.609 23.406 1 97.56 358 GLY B N 1
ATOM 5709 C CA . GLY B 1 358 ? -8.156 12.227 24.719 1 97.56 358 GLY B CA 1
ATOM 5710 C C . GLY B 1 358 ? -7.008 11.773 25.609 1 97.56 358 GLY B C 1
ATOM 5711 O O . GLY B 1 358 ? -6.562 12.523 26.484 1 97.56 358 GLY B O 1
ATOM 5712 N N . VAL B 1 359 ? -6.492 10.555 25.422 1 96.38 359 VAL B N 1
ATOM 5713 C CA . VAL B 1 359 ? -5.438 10 26.266 1 96.38 359 VAL B CA 1
ATOM 5714 C C . VAL B 1 359 ? -4.152 10.805 26.094 1 96.38 359 VAL B C 1
ATOM 5716 O O . VAL B 1 359 ? -3.281 10.789 26.969 1 96.38 359 VAL B O 1
ATOM 5719 N N . LEU B 1 360 ? -4.055 11.547 25.016 1 97.88 360 LEU B N 1
ATOM 5720 C CA . LEU B 1 360 ? -2.859 12.328 24.719 1 97.88 360 LEU B CA 1
ATOM 5721 C C . LEU B 1 360 ? -2.914 13.68 25.422 1 97.88 360 LEU B C 1
ATOM 5723 O O . LEU B 1 360 ? -1.927 14.422 25.438 1 97.88 360 LEU B O 1
ATOM 5727 N N . PHE B 1 361 ? -4.066 14.023 25.969 1 98.38 361 PHE B N 1
ATOM 5728 C CA . PHE B 1 361 ? -4.305 15.281 26.672 1 98.38 361 PHE B CA 1
ATOM 5729 C C . PHE B 1 361 ? -4.93 15.031 28.031 1 98.38 361 PHE B C 1
ATOM 5731 O O . PHE B 1 361 ? -6.051 15.469 28.312 1 98.38 361 PHE B O 1
ATOM 5738 N N . PRO B 1 362 ? -4.191 14.5 28.922 1 98 362 PRO B N 1
ATOM 5739 C CA . PRO B 1 362 ? -4.797 14.031 30.172 1 98 362 PRO B CA 1
ATOM 5740 C C . PRO B 1 362 ? -5.285 15.172 31.062 1 98 362 PRO B C 1
ATOM 5742 O O . PRO B 1 362 ? -6.156 14.969 31.906 1 98 362 PRO B O 1
ATOM 5745 N N . ALA B 1 363 ? -4.797 16.391 30.922 1 98.44 363 ALA B N 1
ATOM 5746 C CA . ALA B 1 363 ? -5.145 17.5 31.812 1 98.44 363 ALA B CA 1
ATOM 5747 C C . ALA B 1 363 ? -6.25 18.359 31.203 1 98.44 363 ALA B C 1
ATOM 5749 O O . ALA B 1 363 ? -6.703 19.328 31.828 1 98.44 363 ALA B O 1
ATOM 5750 N N . VAL B 1 364 ? -6.68 18.047 30.016 1 98.56 364 VAL B N 1
ATOM 5751 C CA . VAL B 1 364 ? -7.695 18.844 29.344 1 98.56 364 VAL B CA 1
ATOM 5752 C C . VAL B 1 364 ? -9.086 18.453 29.844 1 98.56 364 VAL B C 1
ATOM 5754 O O . VAL B 1 364 ? -9.43 17.266 29.891 1 98.56 364 VAL B O 1
ATOM 5757 N N . GLN B 1 365 ? -9.898 19.406 30.203 1 97.12 365 GLN B N 1
ATOM 5758 C CA . GLN B 1 365 ? -11.258 19.172 30.672 1 97.12 365 GLN B CA 1
ATOM 5759 C C . GLN B 1 365 ? -12.266 19.328 29.531 1 97.12 365 GLN B C 1
ATOM 5761 O O . GLN B 1 365 ? -13.219 18.547 29.422 1 97.12 365 GLN B O 1
ATOM 5766 N N . LYS B 1 366 ? -12.008 20.297 28.656 1 98.19 366 LYS B N 1
ATOM 5767 C CA . LYS B 1 366 ? -12.875 20.516 27.5 1 98.19 366 LYS B CA 1
ATOM 5768 C C . LYS B 1 366 ? -12.312 19.828 26.266 1 98.19 366 LYS B C 1
ATOM 5770 O O . LYS B 1 366 ? -11.578 20.438 25.484 1 98.19 366 LYS B O 1
ATOM 5775 N N . PHE B 1 367 ? -12.719 18.578 26.078 1 98.44 367 PHE B N 1
ATOM 5776 C CA . PHE B 1 367 ? -12.266 17.766 24.969 1 98.44 367 PHE B CA 1
ATOM 5777 C C . PHE B 1 367 ? -13.445 17.312 24.109 1 98.44 367 PHE B C 1
ATOM 5779 O O . PHE B 1 367 ? -14.359 16.656 24.609 1 98.44 367 PHE B O 1
ATOM 5786 N N . ASN B 1 368 ? -13.484 17.703 22.875 1 98.69 368 ASN B N 1
ATOM 5787 C CA . ASN B 1 368 ? -14.57 17.375 21.953 1 98.69 368 ASN B CA 1
ATOM 5788 C C . ASN B 1 368 ? -14.047 16.719 20.688 1 98.69 368 ASN B C 1
ATOM 5790 O O . ASN B 1 368 ? -12.883 16.906 20.312 1 98.69 368 ASN B O 1
ATOM 5794 N N . VAL B 1 369 ? -14.875 15.906 20.062 1 98.69 369 VAL B N 1
ATOM 5795 C CA . VAL B 1 369 ? -14.516 15.273 18.797 1 98.69 369 VAL B CA 1
ATOM 5796 C C . VAL B 1 369 ? -15.664 15.414 17.797 1 98.69 369 VAL B C 1
ATOM 5798 O O . VAL B 1 369 ? -16.812 15.609 18.203 1 98.69 369 VAL B O 1
ATOM 5801 N N . SER B 1 370 ? -15.367 15.406 16.562 1 98.75 370 SER B N 1
ATOM 5802 C CA . SER B 1 370 ? -16.297 15.336 15.453 1 98.75 370 SER B CA 1
ATOM 5803 C C . SER B 1 370 ? -15.789 14.383 14.367 1 98.75 370 SER B C 1
ATOM 5805 O O . SER B 1 370 ? -14.594 14.367 14.062 1 98.75 370 SER B O 1
ATOM 5807 N N . ILE B 1 371 ? -16.688 13.578 13.852 1 98.81 371 ILE B N 1
ATOM 5808 C CA . ILE B 1 371 ? -16.344 12.617 12.805 1 98.81 371 ILE B CA 1
ATOM 5809 C C . ILE B 1 371 ? -17.25 12.836 11.594 1 98.81 371 ILE B C 1
ATOM 5811 O O . ILE B 1 371 ? -18.266 12.148 11.438 1 98.81 371 ILE B O 1
ATOM 5815 N N . PRO B 1 372 ? -16.891 13.781 10.742 1 98.88 372 PRO B N 1
ATOM 5816 C CA . PRO B 1 372 ? -17.719 14.055 9.562 1 98.88 372 PRO B CA 1
ATOM 5817 C C . PRO B 1 372 ? -17.938 12.828 8.688 1 98.88 372 PRO B C 1
ATOM 5819 O O . PRO B 1 372 ? -16.984 12.07 8.438 1 98.88 372 PRO B O 1
ATOM 5822 N N . ALA B 1 373 ? -19.156 12.594 8.211 1 98.5 373 ALA B N 1
ATOM 5823 C CA . ALA B 1 373 ? -19.531 11.461 7.363 1 98.5 373 ALA B CA 1
ATOM 5824 C C . ALA B 1 373 ? -18.984 11.641 5.945 1 98.5 373 ALA B C 1
ATOM 5826 O O . ALA B 1 373 ? -18.828 12.773 5.473 1 98.5 373 ALA B O 1
ATOM 5827 N N . ASN B 1 374 ? -18.703 10.531 5.258 1 98.38 374 ASN B N 1
ATOM 5828 C CA . ASN B 1 374 ? -18.328 10.516 3.848 1 98.38 374 ASN B CA 1
ATOM 5829 C C . ASN B 1 374 ? -17.094 11.375 3.582 1 98.38 374 ASN B C 1
ATOM 5831 O O . ASN B 1 374 ? -17.047 12.109 2.594 1 98.38 374 ASN B O 1
ATOM 5835 N N . THR B 1 375 ? -16.156 11.297 4.5 1 98.81 375 THR B N 1
ATOM 5836 C CA . THR B 1 375 ? -14.984 12.164 4.449 1 98.81 375 THR B CA 1
ATOM 5837 C C . THR B 1 375 ? -13.711 11.359 4.695 1 98.81 375 THR B C 1
ATOM 5839 O O . THR B 1 375 ? -13.641 10.578 5.645 1 98.81 375 THR B O 1
ATOM 5842 N N . GLY B 1 376 ? -12.773 11.531 3.775 1 98.56 376 GLY B N 1
ATOM 5843 C CA . GLY B 1 376 ? -11.477 10.898 3.932 1 98.56 376 GLY B CA 1
ATOM 5844 C C . GLY B 1 376 ? -10.5 11.734 4.738 1 98.56 376 GLY B C 1
ATOM 5845 O O . GLY B 1 376 ? -10.898 12.484 5.629 1 98.56 376 GLY B O 1
ATOM 5846 N N . HIS B 1 377 ? -9.227 11.477 4.559 1 98.56 377 HIS B N 1
ATOM 5847 C CA . HIS B 1 377 ? -8.164 12.125 5.32 1 98.56 377 HIS B CA 1
ATOM 5848 C C . HIS B 1 377 ? -8.109 13.617 5.012 1 98.56 377 HIS B C 1
ATOM 5850 O O . HIS B 1 377 ? -7.934 14.438 5.918 1 98.56 377 HIS B O 1
ATOM 5856 N N . ALA B 1 378 ? -8.203 13.961 3.74 1 98.19 378 ALA B N 1
ATOM 5857 C CA . ALA B 1 378 ? -8.102 15.352 3.312 1 98.19 378 ALA B CA 1
ATOM 5858 C C . ALA B 1 378 ? -9.445 16.062 3.43 1 98.19 378 ALA B C 1
ATOM 5860 O O . ALA B 1 378 ? -10.078 16.375 2.42 1 98.19 378 ALA B O 1
ATOM 5861 N N . ILE B 1 379 ? -9.797 16.469 4.512 1 98.25 379 ILE B N 1
ATOM 5862 C CA . ILE B 1 379 ? -11.109 16.984 4.855 1 98.25 379 ILE B CA 1
ATOM 5863 C C . ILE B 1 379 ? -11.438 18.188 3.969 1 98.25 379 ILE B C 1
ATOM 5865 O O . ILE B 1 379 ? -12.531 18.266 3.395 1 98.25 379 ILE B O 1
ATOM 5869 N N . ASN B 1 380 ? -10.516 19.094 3.664 1 97.25 380 ASN B N 1
ATOM 5870 C CA . ASN B 1 380 ? -10.766 20.391 3.045 1 97.25 380 ASN B CA 1
ATOM 5871 C C . ASN B 1 380 ? -11.094 20.266 1.562 1 97.25 380 ASN B C 1
ATOM 5873 O O . ASN B 1 380 ? -11.492 21.234 0.916 1 97.25 380 ASN B O 1
ATOM 5877 N N . VAL B 1 381 ? -10.93 19.047 1.064 1 97.69 381 VAL B N 1
ATOM 5878 C CA . VAL B 1 381 ? -11.148 18.922 -0.373 1 97.69 381 VAL B CA 1
ATOM 5879 C C . VAL B 1 381 ? -12.273 17.922 -0.634 1 97.69 381 VAL B C 1
ATOM 5881 O O . VAL B 1 381 ? -12.383 17.375 -1.736 1 97.69 381 VAL B O 1
ATOM 5884 N N . HIS B 1 382 ? -13.055 17.594 0.396 1 98.69 382 HIS B N 1
ATOM 5885 C CA . HIS B 1 382 ? -14.273 16.797 0.273 1 98.69 382 HIS B CA 1
ATOM 5886 C C . HIS B 1 382 ? -15.508 17.703 0.199 1 98.69 382 HIS B C 1
ATOM 5888 O O . HIS B 1 382 ? -15.438 18.891 0.544 1 98.69 382 HIS B O 1
ATOM 5894 N N . PHE B 1 383 ? -16.641 17.125 -0.197 1 98.62 383 PHE B N 1
ATOM 5895 C CA . PHE B 1 383 ? -17.906 17.859 -0.264 1 98.62 383 PHE B CA 1
ATOM 5896 C C . PHE B 1 383 ? -18.328 18.328 1.123 1 98.62 383 PHE B C 1
ATOM 5898 O O . PHE B 1 383 ? -19.047 19.328 1.26 1 98.62 383 PHE B O 1
ATOM 5905 N N . SER B 1 384 ? -17.875 17.75 2.17 1 98.56 384 SER B N 1
ATOM 5906 C CA . SER B 1 384 ? -18.266 18.031 3.549 1 98.56 384 SER B CA 1
ATOM 5907 C C . SER B 1 384 ? -17.531 19.25 4.094 1 98.56 384 SER B C 1
ATOM 5909 O O . SER B 1 384 ? -17.891 19.766 5.152 1 98.56 384 SER B O 1
ATOM 5911 N N . ALA B 1 385 ? -16.578 19.781 3.393 1 98.31 385 ALA B N 1
ATOM 5912 C CA . ALA B 1 385 ? -15.641 20.781 3.912 1 98.31 385 ALA B CA 1
ATOM 5913 C C . ALA B 1 385 ? -16.375 21.984 4.457 1 98.31 385 ALA B C 1
ATOM 5915 O O . ALA B 1 385 ? -16.156 22.406 5.594 1 98.31 385 ALA B O 1
ATOM 5916 N N . PRO B 1 386 ? -17.375 22.578 3.748 1 98 386 PRO B N 1
ATOM 5917 C CA . PRO B 1 386 ? -18.047 23.766 4.273 1 98 386 PRO B CA 1
ATOM 5918 C C . PRO B 1 386 ? -18.734 23.5 5.609 1 98 386 PRO B C 1
ATOM 5920 O O . PRO B 1 386 ? -18.688 24.344 6.508 1 98 386 PRO B O 1
ATOM 5923 N N . ASN B 1 387 ? -19.312 22.312 5.695 1 98.62 387 ASN B N 1
ATOM 5924 C CA . ASN B 1 387 ? -19.969 21.984 6.961 1 98.62 387 ASN B CA 1
ATOM 5925 C C . ASN B 1 387 ? -18.953 21.812 8.086 1 98.62 387 ASN B C 1
ATOM 5927 O O . ASN B 1 387 ? -19.219 22.203 9.227 1 98.62 387 ASN B O 1
ATOM 5931 N N . VAL B 1 388 ? -17.875 21.234 7.809 1 98.75 388 VAL B N 1
ATOM 5932 C CA . VAL B 1 388 ? -16.828 21.031 8.805 1 98.75 388 VAL B CA 1
ATOM 5933 C C . VAL B 1 388 ? -16.266 22.375 9.25 1 98.75 388 VAL B C 1
ATOM 5935 O O . VAL B 1 388 ? -16.016 22.578 10.438 1 98.75 388 VAL B O 1
ATOM 5938 N N . TYR B 1 389 ? -16.094 23.344 8.305 1 98.5 389 TYR B N 1
ATOM 5939 C CA . TYR B 1 389 ? -15.617 24.688 8.641 1 98.5 389 TYR B CA 1
ATOM 5940 C C . TYR B 1 389 ? -16.562 25.375 9.625 1 98.5 389 TYR B C 1
ATOM 5942 O O . TYR B 1 389 ? -16.125 25.969 10.602 1 98.5 389 TYR B O 1
ATOM 5950 N N . LYS B 1 390 ? -17.812 25.203 9.336 1 98.25 390 LYS B N 1
ATOM 5951 C CA . LYS B 1 390 ? -18.828 25.766 10.227 1 98.25 390 LYS B CA 1
ATOM 5952 C C . LYS B 1 390 ? -18.75 25.156 11.617 1 98.25 390 LYS B C 1
ATOM 5954 O O . LYS B 1 390 ? -18.844 25.859 12.625 1 98.25 390 LYS B O 1
ATOM 5959 N N . GLU B 1 391 ? -18.578 23.875 11.641 1 98.69 391 GLU B N 1
ATOM 5960 C CA . GLU B 1 391 ? -18.469 23.172 12.914 1 98.69 391 GLU B CA 1
ATOM 5961 C C . GLU B 1 391 ? -17.266 23.688 13.727 1 98.69 391 GLU B C 1
ATOM 5963 O O . GLU B 1 391 ? -17.375 23.906 14.93 1 98.69 391 GLU B O 1
ATOM 5968 N N . ILE B 1 392 ? -16.188 23.875 13.078 1 98.81 392 ILE B N 1
ATOM 5969 C CA . ILE B 1 392 ? -14.969 24.328 13.734 1 98.81 392 ILE B CA 1
ATOM 5970 C C . ILE B 1 392 ? -15.172 25.734 14.273 1 98.81 392 ILE B C 1
ATOM 5972 O O . ILE B 1 392 ? -14.867 26.016 15.438 1 98.81 392 ILE B O 1
ATOM 5976 N N . GLN B 1 393 ? -15.734 26.656 13.477 1 98.62 393 GLN B N 1
ATOM 5977 C CA . GLN B 1 393 ? -15.938 28.031 13.906 1 98.62 393 GLN B CA 1
ATOM 5978 C C . GLN B 1 393 ? -16.953 28.109 15.047 1 98.62 393 GLN B C 1
ATOM 5980 O O . GLN B 1 393 ? -16.797 28.922 15.969 1 98.62 393 GLN B O 1
ATOM 5985 N N . ASN B 1 394 ? -17.984 27.266 14.984 1 98.62 394 ASN B N 1
ATOM 5986 C CA . ASN B 1 394 ? -18.953 27.219 16.078 1 98.62 394 ASN B CA 1
ATOM 5987 C C . ASN B 1 394 ? -18.312 26.734 17.375 1 98.62 394 ASN B C 1
ATOM 5989 O O . ASN B 1 394 ? -18.609 27.25 18.453 1 98.62 394 ASN B O 1
ATOM 5993 N N . TRP B 1 395 ? -17.469 25.75 17.234 1 98.81 395 TRP B N 1
ATOM 5994 C CA . TRP B 1 395 ? -16.781 25.25 18.406 1 98.81 395 TRP B CA 1
ATOM 5995 C C . TRP B 1 395 ? -15.891 26.328 19.016 1 98.81 395 TRP B C 1
ATOM 5997 O O . TRP B 1 395 ? -15.844 26.484 20.25 1 98.81 395 TRP B O 1
ATOM 6007 N N . ILE B 1 396 ? -15.141 27.062 18.172 1 98.62 396 ILE B N 1
ATOM 6008 C CA . ILE B 1 396 ? -14.289 28.141 18.656 1 98.62 396 ILE B CA 1
ATOM 6009 C C . ILE B 1 396 ? -15.133 29.172 19.406 1 98.62 396 ILE B C 1
ATOM 6011 O O . ILE B 1 396 ? -14.781 29.578 20.516 1 98.62 396 ILE B O 1
ATOM 6015 N N . ALA B 1 397 ? -16.25 29.531 18.953 1 97.69 397 ALA B N 1
ATOM 6016 C CA . ALA B 1 397 ? -17.109 30.547 19.547 1 97.69 397 ALA B CA 1
ATOM 6017 C C . ALA B 1 397 ? -17.625 30.109 20.906 1 97.69 397 ALA B C 1
ATOM 6019 O O . ALA B 1 397 ? -17.781 30.922 21.812 1 97.69 397 ALA B O 1
ATOM 6020 N N . SER B 1 398 ? -17.781 28.844 21.031 1 97.69 398 SER B N 1
ATOM 6021 C CA . SER B 1 398 ? -18.453 28.328 22.219 1 97.69 398 SER B CA 1
ATOM 6022 C C . SER B 1 398 ? -17.438 27.953 23.297 1 97.69 398 SER B C 1
ATOM 6024 O O . SER B 1 398 ? -17.766 27.922 24.484 1 97.69 398 SER B O 1
ATOM 6026 N N . ASN B 1 399 ? -16.203 27.703 22.906 1 96.44 399 ASN B N 1
ATOM 6027 C CA . ASN B 1 399 ? -15.297 27.047 23.844 1 96.44 399 ASN B CA 1
ATOM 6028 C C . ASN B 1 399 ? -14.047 27.891 24.109 1 96.44 399 ASN B C 1
ATOM 6030 O O . ASN B 1 399 ? -13.297 27.625 25.047 1 96.44 399 ASN B O 1
ATOM 6034 N N . VAL B 1 400 ? -13.828 28.906 23.25 1 92.94 400 VAL B N 1
ATOM 6035 C CA . VAL B 1 400 ? -12.578 29.656 23.344 1 92.94 400 VAL B CA 1
ATOM 6036 C C . VAL B 1 400 ? -12.875 31.125 23.625 1 92.94 400 VAL B C 1
ATOM 6038 O O . VAL B 1 400 ? -12.172 31.766 24.406 1 92.94 400 VAL B O 1
#

Organism: Psilocybe cubensis (NCBI:txid181762)

Radius of gyration: 33.18 Å; Cα contacts (8 Å, |Δi|>4): 1742; chains: 2; bounding box: 62×96×99 Å

Foldseek 3Di:
DPDDPDDDPDDDDDDDDDDDDDDDCCVVVPPVPPPPPPPDPPQWWWDKDKDKDKDKFKFWAWQFQDDQDPFFVRVVVVLVLVLDPPHPNLVVGGDGIDIDIDMWIKMKMKIATSPPDPPDAQAAEEEEEADLQCAPHIPDLLHLQRLCSVLSHIYMHIHFECKDPIDNPDQATQRALRNRLRVSLRVLVCVCVCVVVGHYDAYEYHYADSGLQSVLVNLQVPAPSHQEYEYELAFPAQVLASVLSVLQCKAQPCVQPVPVQNDVPVHRGSQKIGGRDLVSCCVQFAQPPFFDVVLSVSCGVRDIIHGPNHVSRRDGAANARHAHAYEYEYEQQACNHQVGGQQDDDVQRHGGRRVSRCRSHVNYPHYYYHHHYNGYRSRSRGPCNSVVSVVVSVCVVVRD/DDDDDPDDDDDDDDDDDDDDDPPPDDPPPPPPPPPPPPPDPPQWWWDKDKDKDKDKFKFWAWQFQDDQDPFFVRVVVVLVLVLDPPHPNLVVGGDGIDIDIDMWIKMKMKTATSPPDPPDAQAAEEEEEADLQCAPHIPDLLHLQRLCSVLSHIYMHIHFECKDPIDNPDLATQRALRNRLRVSLRVLVCVCVCVVVGHYDAYEYHYADSGLQSVLVNLQVPAPSHQEYEYELAFPAQVLASVLSVLQCKAQPCVQPVPVQNVVPVHRGSQKIGGRDLVSCCVQFAQPPFFDVVLSVSCGVRDIIHGPNHVSRRDGAANARHAHAYEYEYEQQACNHQVGGQQDDDVQRHGGRRVSRCRSHVNYPHYYYHHHYNGYRSRSRGPCNSVVSVVVSVCVVVRD

Secondary structure (DSSP, 8-state):
------------------------------------------TTS-EEEEEEEEEEEEEEEEEE--PPPSSHHHHHHHHHHHTSTT--HHHHHEEEEEEEEEEEEEEEEEEE---SSTTS---EEEEEESGGGBTT-TT-TTBHHHHHHHTT-EEEEEPPTTSTTS----TTTTSSHHHHHHHHHHHHHHHHTTTTS---SEEEEEEETHHHHHHHHHHHHHSTTSSEEEEES--S--TTHHHHHHHHT-EEHHHH-HHHHSGGGT---TTEEE-SSHHHHHHHH--TTSS-HHHHHHHHHT---EEHHHHHT------TT--S-EEEE--TT-TTTSTT-TT--BTTBSS-TTGGGGGG-TT-S-EEEE--TT--S-GGGSTTHHHHHHHHHHHHHHH-/------------------------------------------TTS-EEEEEEEEEEEEEEEEEE--PPPSSHHHHHHHHHHHTSTT--HHHHHEEEEEEEEEEEEEEEEEEE---SSTTS---EEEEEESGGGBTT-TT-TTBHHHHHHHTT-EEEEEPPTTSTTS----TTTTSSHHHHHHHHHHHHHHHHTTTTS---SEEEEEEETHHHHHHHHHHHHHSTTSSEEEEES--S--TTHHHHHHHHT-EEHHHH-HHHHSGGGT---TTEEE-SSHHHHHHHH--TTSS-HHHHHHHHHT---EEHHHHHT------TT--S-EEEE--TT-TTTSTT-TT--BTTBSS-TTGGGGGG-TT-S-EEEE--TT--S-GGGSTTHHHHHHHHHHHHHHH-

Nearest PDB structures (foldseek):
  5hdf-assembly1_B  TM=8.550E-01  e=4.764E-20  Streptomyces albus
  5hdp-assembly6_F  TM=8.392E-01  e=2.054E-18  Streptomyces albus
  2hu8-assembly1_B  TM=6.371E-01  e=6.371E-09  Aeropyrum pernix
  3o4h-assembly1_B  TM=6.082E-01  e=2.422E-08  Aeropyrum pernix
  3o4g-assembly1_B  TM=5.770E-01  e=1.591E-07  Aeropyrum pernix

InterPro domains:
  IPR000073 Alpha/beta hydrolase fold-1 [PF00561] (137-337)
  IPR029058 Alpha/Beta hydrolase fold [G3DSA:3.40.50.1820] (106-400)
  IPR029058 Alpha/Beta hydrolase fold [SSF53474] (129-398)

Solvent-accessible surface area (backbone atoms only — not comparable to full-atom values): 42414 Å² total; per-residue (Å²): 137,81,74,85,76,77,79,84,76,79,79,82,79,82,81,83,72,84,79,79,84,85,74,83,71,71,74,70,76,70,76,70,76,72,76,75,74,76,69,75,72,81,81,69,57,65,54,65,43,79,45,73,44,78,43,78,42,74,24,74,30,58,34,56,72,70,76,66,40,90,44,64,67,52,41,36,34,50,52,42,47,58,52,19,76,83,47,55,52,61,67,69,24,49,65,56,73,39,84,43,74,52,75,46,44,35,27,32,36,44,29,34,41,51,66,84,63,93,75,73,80,64,34,37,33,36,44,31,45,37,72,67,43,52,33,82,37,87,88,32,76,34,17,48,50,57,57,41,20,73,73,52,24,26,35,38,34,31,35,50,77,51,19,84,79,13,39,66,69,55,26,52,68,53,41,26,44,45,40,52,28,42,49,51,51,51,52,51,49,43,44,66,69,29,77,77,78,46,69,51,81,41,41,32,37,35,17,42,41,70,28,22,42,34,51,38,41,36,24,37,74,56,23,65,77,39,59,26,39,34,30,25,32,50,36,75,45,61,87,11,42,46,36,31,57,33,27,28,43,68,29,36,28,30,74,68,38,41,81,74,28,8,64,88,57,76,36,54,57,56,29,30,24,26,59,57,45,64,62,26,46,39,45,42,30,46,34,68,83,37,49,52,69,69,54,50,52,51,51,55,76,65,56,68,54,49,27,52,15,32,68,70,44,69,66,86,49,61,10,64,66,19,49,48,36,37,38,38,39,26,23,31,32,10,26,41,37,36,14,37,36,25,65,48,74,47,96,83,12,88,77,17,33,51,64,35,39,51,74,39,32,70,49,35,79,50,71,48,70,47,61,49,70,71,19,8,33,46,45,50,65,28,75,53,21,54,60,52,50,49,50,52,55,52,47,46,72,73,70,105,132,79,84,84,77,83,71,81,88,80,79,85,78,75,84,85,77,86,84,82,72,82,75,74,76,72,84,68,84,68,83,75,70,76,78,78,77,77,72,74,71,78,82,68,55,65,54,65,45,79,45,72,44,77,44,78,41,74,24,72,30,58,34,57,70,70,75,65,42,89,44,63,68,53,42,36,34,50,52,41,48,58,51,19,76,82,48,54,51,62,68,69,25,48,66,56,72,40,83,44,74,52,74,46,44,34,28,31,38,43,29,35,40,52,65,86,61,91,75,71,80,62,33,37,34,35,45,32,45,37,72,68,44,52,31,82,38,87,89,32,76,35,16,48,52,56,56,41,21,75,72,52,24,26,36,37,33,30,34,49,78,52,18,84,79,13,40,66,69,55,26,53,67,52,41,25,44,44,39,51,26,41,50,52,52,50,52,51,50,44,43,67,70,29,77,77,76,45,68,52,82,40,41,31,37,35,15,42,42,72,28,23,44,34,50,38,42,36,22,36,74,56,24,64,78,38,58,26,40,35,29,24,33,49,34,75,45,62,88,11,42,46,36,31,56,32,28,27,44,67,28,35,27,31,74,67,38,40,81,75,28,9,65,88,58,76,37,55,56,56,29,30,24,26,59,58,45,64,62,26,46,38,45,42,31,47,34,70,83,38,49,54,69,69,53,51,53,50,49,55,76,65,57,68,54,48,27,53,15,32,69,70,43,70,66,85,50,59,11,63,67,20,48,49,37,37,38,37,39,25,23,31,32,11,27,40,38,36,16,36,36,26,65,48,72,48,97,84,12,87,77,16,34,52,64,35,38,50,75,38,30,70,50,36,77,50,70,48,69,46,62,50,71,70,19,9,33,46,47,50,64,28,71,52,22,54,60,51,50,50,51,51,54,52,48,45,72,74,71,103

pLDDT: mean 86.57, std 24.05, range [15.09, 98.94]